Protein AF-A0A930ZJX7-F1 (afdb_monomer)

Foldseek 3Di:
DDDDDDDDDDDDDDDDDDPPPPPPPDPPPDPPDPPPPPLWAFADFQAKKKWKWFQVVHPAIDIDIDGDPPLDPDDNPDDAWGKDKDWDGKDWDDDDQKIKIKTKIFIAQAGPVQHFHQDKFFWKWWFFFWFDDPQTALFPALKGPWAWPVRHRCPQASLLVNLQRNQKFFDADWDQDPNAIAHPLVAQFKDFADLVSVPLCSYPPSPPVVSNRTDATDRMIGTKFFDDDDDFQTRMHHGDADRVDGGIMIMGMIMGGRDPDNRSPTRMMMGMIIITGDGAFETEDEVRNPVPVVSRVVSCRRNNHQWYWYDDPDIDTDGPVVVVVVVPDPDDDPPDDDDDDDDDDDDDDDDDDDDDDDDDDDDDDDDPDPVPPPPPPPFKAKDFQCAAQVRAHDLWFWFQWAAAQVRQKIKIKTHHPPCLPFEIFIWIAGNVVRHIDTQQAFPPRHRFRWHKDQWYAQNRRQKIKTKILGQGLDPPRPGSAIFIWIAGNNSRHIDTQCAALSRHHFDADHDDVQPPPLFDFRWEAANVRQKIKGKDLGQPNDPPRDLSAIFIWIAGSSNSHIDTQCAALVRHHFNFHKGAWEAANVRQKIKIWTQGLPRHVNGGTAIWIGRNVNSHIDHFAAAQVRHHDHPPDWNHKYAANVRQKIKIWDLHNRHPPPDPSAIWIKIGGPVVRDIDTQCAALVRHHFPFPHYKDQWYAANNRFKIKIWTQGQRNDPVGDPSAIFIWMAGNVNSHIDTFQAASVRHHFPWHKQDDPPHDRRHWYAHNQRQKIKIWTLGQPNYPPRGDPNNSRITIMMIGDPVRDD

Radius of gyration: 31.02 Å; Cα contacts (8 Å, |Δi|>4): 1991; chains: 1; bounding box: 101×71×81 Å

Solvent-accessible surface area (backbone atoms only — not comparable to full-atom values): 43860 Å² total; per-residue (Å²): 132,90,88,86,84,88,90,88,79,88,79,90,85,82,88,88,90,76,93,80,78,80,87,82,83,74,86,75,69,75,82,68,68,76,74,74,72,75,87,55,44,43,62,44,80,57,40,50,34,34,40,37,39,32,42,44,93,54,99,57,54,45,64,49,78,44,74,57,76,87,56,52,100,58,57,61,78,77,82,97,69,42,59,35,74,45,81,71,50,58,46,72,51,75,57,90,63,35,34,39,39,30,34,32,30,35,29,25,45,14,32,77,89,56,55,46,35,82,62,62,51,43,31,39,32,34,38,29,26,24,28,68,68,100,87,27,30,40,82,86,25,35,32,24,78,61,23,22,54,82,68,44,68,47,83,93,36,64,64,60,46,38,32,54,43,54,48,52,37,83,35,66,28,69,43,79,55,96,89,37,73,36,66,39,76,94,33,73,14,40,37,71,51,51,67,69,78,53,33,66,84,60,33,56,71,66,61,66,53,64,61,58,48,48,76,42,64,48,47,36,30,32,35,40,40,66,75,40,86,37,61,82,35,55,28,26,34,43,45,58,44,57,84,93,47,55,25,23,32,38,31,55,22,34,32,32,69,61,47,95,51,71,61,70,26,58,17,28,34,24,44,32,28,38,33,33,28,44,48,80,60,57,32,51,43,52,68,75,51,60,90,52,58,68,61,52,50,56,45,21,58,59,45,42,24,64,41,45,37,41,52,61,104,56,81,51,82,48,57,51,72,70,48,62,58,64,74,75,50,98,81,78,83,89,85,84,85,87,82,90,80,92,75,92,76,89,78,88,80,83,84,85,87,88,87,86,87,90,78,96,70,92,77,82,82,77,65,84,59,77,88,73,54,84,73,75,69,72,69,44,42,38,46,80,53,50,37,39,71,83,73,42,76,40,78,48,26,24,39,32,34,24,40,10,34,85,47,46,36,36,33,29,29,40,28,55,78,96,52,87,88,69,53,29,36,30,33,35,26,35,65,87,79,56,44,48,46,76,59,57,40,9,58,96,74,34,76,47,77,31,36,28,44,49,47,24,46,7,38,81,47,45,30,37,32,25,38,32,30,30,46,38,41,44,87,89,47,84,49,78,48,64,39,39,34,35,31,33,68,83,76,75,44,56,45,80,53,54,28,10,53,84,68,47,72,58,46,64,84,90,58,60,96,81,69,79,80,82,75,46,65,46,38,22,39,6,34,84,49,42,31,36,30,32,44,46,50,36,51,60,32,45,90,88,54,77,74,84,45,34,34,28,31,38,26,32,69,61,81,43,42,34,45,77,54,49,30,16,58,88,64,48,68,40,80,34,44,21,33,34,33,22,39,6,35,84,49,43,32,37,36,31,39,32,61,17,33,56,38,80,68,79,65,50,28,44,37,33,35,26,33,70,81,81,51,39,39,44,80,63,50,40,26,53,87,72,44,72,38,72,89,66,61,70,82,32,51,21,38,8,30,85,46,46,34,40,29,31,25,31,38,61,47,40,40,87,88,58,80,82,74,39,34,35,29,34,37,30,33,69,82,80,72,46,60,48,71,56,51,29,14,55,88,67,47,72,51,67,35,84,76,22,27,43,46,34,24,42,4,38,75,53,45,27,38,30,32,28,31,24,30,30,63,37,38,87,74,63,52,94,49,51,31,31,30,34,36,23,33,72,83,79,45,43,33,43,72,49,54,27,15,53,90,65,48,68,37,79,39,41,17,31,37,78,89,79,86,58,84,19,37,46,22,38,5,27,68,38,35,29,40,29,30,22,29,34,33,62,55,32,44,85,95,51,78,66,81,53,72,68,49,37,34,29,33,37,26,39,44,74,88,49,62,132

Mean predicted aligned error: 17.95 Å

Secondary structure (DSSP, 8-state):
----------------S-SSSSSSS--------S---------EEEEEEEEEEE-TTSSS-EEEEEE-TTSSS--S-SSS---EEEEEEEEEEEETTEEEEEEEEEEESB-TTSPBPSS-EESEEEEEEE--STTS--TTSSEEEEEETTS--STT-HHHHHHHHHH-EE---EEEETTEEEE-TT---EEE--TTTT-GGGSSSTTTTGGGT--EEEEEEEEPEE-SSS-TTTTEEPSSPPTT---EEEEEEEEEEPPSSGGGSEEEEEEEEEEEE-PPPEEEE-GGGTT-HHHHHHHHHHHT-SEEEE-SSS-EEEEHHHHHHHHTSS------------------------------------PPPGGGS--------EEE--B-TTSPBPSSEEEEEEE-TTS-EEEEEEE-TT-TTT-EEEEEEETTTTEEEESSPPGGGPPPSS-EEEEEE-TTS-EEEEEE--TTSSTT----S-EEEEEETTTTEEEE-SB-TTSPBP--S---TTS--------EE-TTS-EEEEEE--TTSSTT--S-S-EEEEEETTT--EEE-SB-TTSPBPSS-EEEEEE-TTS-EEEEEE--SSSSSSS--EEEEEETTTTEEEE--B-TTSPBPPSS----EEE-TTS-EEEEEESS--STT--S-SBEEEEEETTTTEEEE-SB-TTSPBP--SSBEEEEEE-TTS-EEEEEE--SSSSSSPP-SS-EEEEEETTT--EEE-SB-TTSPBPSS-BS--SSS-----EE-TTSSEEEEEE--S-SSTT---SSSS--EEEEEE-STT--

Nearest PDB structures (foldseek):
  5mvh-assembly1_A  TM=4.841E-01  e=1.252E-07  Bacteroides cellulosilyticus DSM 14838
  5mum-assembly1_A  TM=4.763E-01  e=3.061E-07  Bacteroides intestinalis DSM 17393
  5mul-assembly1_A  TM=5.268E-01  e=1.829E-06  Bacteroides thetaiotaomicron VPI-5482
  5muk-assembly1_A  TM=5.251E-01  e=2.785E-06  Bacteroides thetaiotaomicron VPI-5482
  4irt-assembly1_A  TM=5.005E-01  e=1.266E-06  Bacteroides ovatus ATCC 8483

Structure (mmCIF, N/CA/C/O backbone):
data_AF-A0A930ZJX7-F1
#
_entry.id   AF-A0A930ZJX7-F1
#
loop_
_atom_site.group_PDB
_atom_site.id
_atom_site.type_symbol
_atom_site.label_atom_id
_atom_site.label_alt_id
_atom_site.label_comp_id
_atom_site.label_asym_id
_atom_site.label_entity_id
_atom_site.label_seq_id
_atom_site.pdbx_PDB_ins_code
_atom_site.Cartn_x
_atom_site.Cartn_y
_atom_site.Cartn_z
_atom_site.occupancy
_atom_site.B_iso_or_equiv
_atom_site.auth_seq_id
_atom_site.auth_comp_id
_atom_site.auth_asym_id
_atom_site.auth_atom_id
_atom_site.pdbx_PDB_model_num
ATOM 1 N N . MET A 1 1 ? -70.772 1.389 -31.310 1.00 31.92 1 MET A N 1
ATOM 2 C CA . MET A 1 1 ? -72.183 1.106 -30.976 1.00 31.92 1 MET A CA 1
ATOM 3 C C . MET A 1 1 ? -72.234 0.630 -29.531 1.00 31.92 1 MET A C 1
ATOM 5 O O . MET A 1 1 ? -71.537 -0.331 -29.265 1.00 31.92 1 MET A O 1
ATOM 9 N N . LEU A 1 2 ? -73.003 1.351 -28.689 1.00 31.86 2 LEU A N 1
ATOM 10 C CA . LEU A 1 2 ? -73.673 0.995 -27.407 1.00 31.86 2 LEU A CA 1
ATOM 11 C C . LEU A 1 2 ? -72.841 0.280 -26.305 1.00 31.86 2 LEU A C 1
ATOM 13 O O . LEU A 1 2 ? -72.148 -0.672 -26.605 1.00 31.86 2 LEU A O 1
ATOM 17 N N . THR A 1 3 ? -72.871 0.560 -24.994 1.00 36.31 3 THR A N 1
ATOM 18 C CA . THR A 1 3 ? -73.570 1.475 -24.058 1.00 36.31 3 THR A CA 1
ATOM 19 C C . THR A 1 3 ? -72.949 1.266 -22.658 1.00 36.31 3 THR A C 1
ATOM 21 O O . THR A 1 3 ? -72.510 0.155 -22.398 1.00 36.31 3 THR A O 1
ATOM 24 N N . THR A 1 4 ? -73.032 2.293 -21.789 1.00 32.00 4 THR A N 1
ATOM 25 C CA . THR A 1 4 ? -73.080 2.338 -20.290 1.00 32.00 4 THR A CA 1
ATOM 26 C C . THR A 1 4 ? -72.067 3.282 -19.604 1.00 32.00 4 THR A C 1
ATOM 28 O O . THR A 1 4 ? -70.972 2.891 -19.225 1.00 32.00 4 THR A O 1
ATOM 31 N N . ALA A 1 5 ? -72.520 4.542 -19.515 1.00 35.59 5 ALA A N 1
ATOM 32 C CA . ALA A 1 5 ? -72.395 5.659 -18.549 1.00 35.59 5 ALA A CA 1
ATOM 33 C C . ALA A 1 5 ? -71.667 5.509 -17.176 1.00 35.59 5 ALA A C 1
ATOM 35 O O . ALA A 1 5 ? -71.498 4.391 -16.702 1.00 35.59 5 ALA A O 1
ATOM 36 N N . PRO A 1 6 ? -71.530 6.607 -16.382 1.00 50.66 6 PRO A N 1
ATOM 37 C CA . PRO A 1 6 ? -70.942 7.947 -16.636 1.00 50.66 6 PRO A CA 1
ATOM 38 C C . PRO A 1 6 ? -69.882 8.285 -15.529 1.00 50.66 6 PRO A C 1
ATOM 40 O O . PRO A 1 6 ? -69.688 7.495 -14.620 1.00 50.66 6 PRO A O 1
ATOM 43 N N . TRP A 1 7 ? -69.027 9.317 -15.543 1.00 22.66 7 TRP A N 1
ATOM 44 C CA . TRP A 1 7 ? -69.268 10.753 -15.332 1.00 22.66 7 TRP A CA 1
ATOM 45 C C . TRP A 1 7 ? -67.996 11.538 -15.737 1.00 22.66 7 TRP A C 1
ATOM 47 O O . TRP A 1 7 ? -66.903 11.278 -15.237 1.00 22.66 7 TRP A O 1
ATOM 57 N N . LYS A 1 8 ? -68.151 12.535 -16.615 1.00 24.89 8 LYS A N 1
ATOM 58 C CA . LYS A 1 8 ? -67.219 13.651 -16.859 1.00 24.89 8 LYS A CA 1
ATOM 59 C C . LYS A 1 8 ? -68.068 14.914 -16.984 1.00 24.89 8 LYS A C 1
ATOM 61 O O . LYS A 1 8 ? -68.877 14.977 -17.903 1.00 24.89 8 LYS A O 1
ATOM 66 N N . GLN A 1 9 ? -67.850 15.908 -16.129 1.00 25.83 9 GLN A N 1
ATOM 67 C CA . GLN A 1 9 ? -68.189 17.323 -16.351 1.00 25.83 9 GLN A CA 1
ATOM 68 C C . GLN A 1 9 ? -67.093 18.133 -15.628 1.00 25.83 9 GLN A C 1
ATOM 70 O O . GLN A 1 9 ? -66.814 17.854 -14.469 1.00 25.83 9 GLN A O 1
ATOM 75 N N . ALA A 1 10 ? -66.222 18.841 -16.366 1.00 26.42 10 ALA A N 1
ATOM 76 C CA . ALA A 1 10 ? -66.348 20.271 -16.718 1.00 26.42 10 ALA A CA 1
ATOM 77 C C . ALA A 1 10 ? -66.198 21.169 -15.467 1.00 26.42 10 ALA A C 1
ATOM 79 O O . ALA A 1 10 ? -66.816 20.895 -14.455 1.00 26.42 10 ALA A O 1
ATOM 80 N N . LEU A 1 11 ? -65.417 22.247 -15.410 1.00 23.69 11 LEU A N 1
ATOM 81 C CA . LEU A 1 11 ? -64.933 23.181 -16.419 1.00 23.69 11 LEU A CA 1
ATOM 82 C C . LEU A 1 11 ? -63.800 24.008 -15.761 1.00 23.69 11 LEU A C 1
ATOM 84 O O . LEU A 1 11 ? -63.851 24.274 -14.562 1.00 23.69 11 LEU A O 1
ATOM 88 N N . TRP A 1 12 ? -62.809 24.452 -16.534 1.00 22.84 12 TRP A N 1
ATOM 89 C CA . TRP A 1 12 ? -61.967 25.597 -16.166 1.00 22.84 12 TRP A CA 1
ATOM 90 C C . TRP A 1 12 ? -62.790 26.890 -16.274 1.00 22.84 12 TRP A C 1
ATOM 92 O O . TRP A 1 12 ? -63.575 26.989 -17.216 1.00 22.84 12 TRP A O 1
ATOM 102 N N . VAL A 1 13 ? -62.558 27.863 -15.373 1.00 26.14 13 VAL A N 1
ATOM 103 C CA . VAL A 1 13 ? -62.321 29.310 -15.640 1.00 26.14 13 VAL A CA 1
ATOM 104 C C . VAL A 1 13 ? -62.571 30.174 -14.370 1.00 26.14 13 VAL A C 1
ATOM 106 O O . VAL A 1 13 ? -63.628 30.101 -13.755 1.00 26.14 13 VAL A O 1
ATOM 109 N N . VAL A 1 14 ? -61.569 31.018 -14.050 1.00 23.48 14 VAL A N 1
ATOM 110 C CA . VAL A 1 14 ? -61.490 32.155 -13.083 1.00 23.48 14 VAL A CA 1
ATOM 111 C C . VAL A 1 14 ? -61.067 31.873 -11.616 1.00 23.48 14 VAL A C 1
ATOM 113 O O . VAL A 1 14 ? -61.880 31.584 -10.746 1.00 23.48 14 VAL A O 1
ATOM 116 N N . GLN A 1 15 ? -59.769 32.088 -11.328 1.00 27.70 15 GLN A N 1
ATOM 117 C CA . GLN A 1 15 ? -59.254 32.634 -10.045 1.00 27.70 15 GLN A CA 1
ATOM 118 C C . GLN A 1 15 ? -59.903 34.009 -9.766 1.00 27.70 15 GLN A C 1
ATOM 120 O O . GLN A 1 15 ? -60.125 34.683 -10.768 1.00 27.70 15 GLN A O 1
ATOM 125 N N . PRO A 1 16 ? -60.092 34.543 -8.531 1.00 37.97 16 PRO A N 1
ATOM 126 C CA . PRO A 1 16 ? -59.283 34.313 -7.318 1.00 37.97 16 PRO A CA 1
ATOM 127 C C . PRO A 1 16 ? -60.074 34.399 -5.981 1.00 37.97 16 PRO A C 1
ATOM 129 O O . PRO A 1 16 ? -60.704 35.411 -5.724 1.00 37.97 16 PRO A O 1
ATOM 132 N N . LEU A 1 17 ? -60.010 33.408 -5.082 1.00 28.95 17 LEU A N 1
ATOM 133 C CA . LEU A 1 17 ? -60.308 33.559 -3.632 1.00 28.95 17 LEU A CA 1
ATOM 134 C C . LEU A 1 17 ? -60.233 32.185 -2.952 1.00 28.95 17 LEU A C 1
ATOM 136 O O . LEU A 1 17 ? -61.255 31.574 -2.683 1.00 28.95 17 LEU A O 1
ATOM 140 N N . LEU A 1 18 ? -59.021 31.667 -2.723 1.00 26.39 18 LEU A N 1
ATOM 141 C CA . LEU A 1 18 ? -58.741 30.646 -1.689 1.00 26.39 18 LEU A CA 1
ATOM 142 C C . LEU A 1 18 ? -57.230 30.389 -1.523 1.00 26.39 18 LEU A C 1
ATOM 144 O O . LEU A 1 18 ? -56.795 29.287 -1.213 1.00 26.39 18 LEU A O 1
ATOM 148 N N . LEU A 1 19 ? -56.417 31.443 -1.672 1.00 28.16 19 LEU A N 1
ATOM 149 C CA . LEU A 1 19 ? -54.983 31.445 -1.345 1.00 28.16 19 LEU A CA 1
ATOM 150 C C . LEU A 1 19 ? -54.725 31.869 0.122 1.00 28.16 19 LEU A C 1
ATOM 152 O O . LEU A 1 19 ? -53.688 32.445 0.425 1.00 28.16 19 LEU A O 1
ATOM 156 N N . ALA A 1 20 ? -55.671 31.633 1.043 1.00 28.58 20 ALA A N 1
ATOM 157 C CA . ALA A 1 20 ? -55.547 32.091 2.437 1.00 28.58 20 ALA A CA 1
ATOM 158 C C . ALA A 1 20 ? -56.152 31.163 3.518 1.00 28.58 20 ALA A C 1
ATOM 160 O O . ALA A 1 20 ? -56.263 31.585 4.663 1.00 28.58 20 ALA A O 1
ATOM 161 N N . ALA A 1 21 ? -56.526 29.910 3.212 1.00 28.48 21 ALA A N 1
ATOM 162 C CA . ALA A 1 21 ? -57.157 29.020 4.209 1.00 28.48 21 ALA A CA 1
ATOM 163 C C . ALA A 1 21 ? -56.631 27.569 4.259 1.00 28.48 21 ALA A C 1
ATOM 165 O O . ALA A 1 21 ? -57.257 26.714 4.873 1.00 28.48 21 ALA A O 1
ATOM 166 N N . LEU A 1 22 ? -55.462 27.285 3.675 1.00 27.44 22 LEU A N 1
ATOM 167 C CA . LEU A 1 22 ? -54.740 26.011 3.877 1.00 27.44 22 LEU A CA 1
ATOM 168 C C . LEU A 1 22 ? -53.306 26.215 4.401 1.00 27.44 22 LEU A C 1
ATOM 170 O O . LEU A 1 22 ? -52.492 25.299 4.394 1.00 27.44 22 LEU A O 1
ATOM 174 N N . LEU A 1 23 ? -53.019 27.414 4.920 1.00 31.22 23 LEU A N 1
ATOM 175 C CA . LEU A 1 23 ? -51.749 27.792 5.555 1.00 31.22 23 LEU A CA 1
ATOM 176 C C . LEU A 1 23 ? -51.751 27.630 7.089 1.00 31.22 23 LEU A C 1
ATOM 178 O O . LEU A 1 23 ? -50.871 28.151 7.764 1.00 31.22 23 LEU A O 1
ATOM 182 N N . THR A 1 24 ? -52.706 26.896 7.666 1.00 32.09 24 THR A N 1
ATOM 183 C CA . THR A 1 24 ? -52.845 26.773 9.130 1.00 32.09 24 THR A CA 1
ATOM 184 C C . THR A 1 24 ? -53.318 25.390 9.590 1.00 32.09 24 THR A C 1
ATOM 186 O O . THR A 1 24 ? -54.215 25.293 10.415 1.00 32.09 24 THR A O 1
ATOM 189 N N . ALA A 1 25 ? -52.723 24.298 9.095 1.00 29.59 25 ALA A N 1
ATOM 190 C CA . ALA A 1 25 ? -52.820 22.984 9.756 1.00 29.59 25 ALA A CA 1
ATOM 191 C C . ALA A 1 25 ? -51.796 21.969 9.220 1.00 29.59 25 ALA A C 1
ATOM 193 O O . ALA A 1 25 ? -52.148 20.876 8.798 1.00 29.59 25 ALA A O 1
ATOM 194 N N . CYS A 1 26 ? -50.513 22.313 9.232 1.00 23.45 26 CYS A N 1
ATOM 195 C CA . CYS A 1 26 ? -49.461 21.303 9.304 1.00 23.45 26 CYS A CA 1
ATOM 196 C C . CYS A 1 26 ? -48.233 21.989 9.886 1.00 23.45 26 CYS A C 1
ATOM 198 O O . CYS A 1 26 ? -47.370 22.487 9.169 1.00 23.45 26 CYS A O 1
ATOM 200 N N . GLY A 1 27 ? -48.202 22.085 11.217 1.00 26.58 27 GLY A N 1
ATOM 201 C CA . GLY A 1 27 ? -46.963 22.361 11.922 1.00 26.58 27 GLY A CA 1
ATOM 202 C C . GLY A 1 27 ? -45.998 21.242 11.567 1.00 26.58 27 GLY A C 1
ATOM 203 O O . GLY A 1 27 ? -46.115 20.130 12.080 1.00 26.58 27 GLY A O 1
ATOM 204 N N . SER A 1 28 ? -45.089 21.525 10.641 1.00 27.91 28 SER A N 1
ATOM 205 C CA . SER A 1 28 ? -43.911 20.720 10.393 1.00 27.91 28 SER A CA 1
ATOM 206 C C . SER A 1 28 ? -43.125 20.678 11.697 1.00 27.91 28 SER A C 1
ATOM 208 O O . SER A 1 28 ? -42.317 21.561 11.985 1.00 27.91 28 SER A O 1
ATOM 210 N N . LYS A 1 29 ? -43.356 19.641 12.508 1.00 26.45 29 LYS A N 1
ATOM 211 C CA . LYS A 1 29 ? -42.251 19.117 13.299 1.00 26.45 29 LYS A CA 1
ATOM 212 C C . LYS A 1 29 ? -41.158 18.819 12.272 1.00 26.45 29 LYS A C 1
ATOM 214 O O . LYS A 1 29 ? -41.465 18.125 11.297 1.00 26.45 29 LYS A O 1
ATOM 219 N N . PRO A 1 30 ? -39.945 19.374 12.416 1.00 26.62 30 PRO A N 1
ATOM 220 C CA . PRO A 1 30 ? -38.847 18.961 11.565 1.00 26.62 30 PRO A CA 1
ATOM 221 C C . PRO A 1 30 ? -38.800 17.436 11.612 1.00 26.62 30 PRO A C 1
ATOM 223 O O . PRO A 1 30 ? -38.909 16.849 12.693 1.00 26.62 30 PRO A O 1
ATOM 226 N N . LEU A 1 31 ? -38.712 16.808 10.439 1.00 24.69 31 LEU A N 1
ATOM 227 C CA . LEU A 1 31 ? -38.255 15.432 10.359 1.00 24.69 31 LEU A CA 1
ATOM 228 C C . LEU A 1 31 ? -36.894 15.448 11.041 1.00 24.69 31 LEU A C 1
ATOM 230 O O . LEU A 1 31 ? -35.920 15.977 10.506 1.00 24.69 31 LEU A O 1
ATOM 234 N N . THR A 1 32 ? -36.872 14.977 12.284 1.00 26.02 32 THR A N 1
ATOM 235 C CA . THR A 1 32 ? -35.642 14.649 12.979 1.00 26.02 32 THR A CA 1
ATOM 236 C C . THR A 1 32 ? -34.847 13.793 12.016 1.00 26.02 32 THR A C 1
ATOM 238 O O . THR A 1 32 ? -35.412 12.874 11.411 1.00 26.02 32 THR A O 1
ATOM 241 N N . ALA A 1 33 ? -33.566 14.126 11.862 1.00 25.20 33 ALA A N 1
ATOM 242 C CA . ALA A 1 33 ? -32.594 13.250 11.235 1.00 25.20 33 ALA A CA 1
ATOM 243 C C . ALA A 1 33 ? -32.889 11.789 11.634 1.00 25.20 33 ALA A C 1
ATOM 245 O O . ALA A 1 33 ? -33.362 11.575 12.764 1.00 25.20 33 ALA A O 1
ATOM 246 N N . PRO A 1 34 ? -32.632 10.793 10.757 1.00 27.34 34 PRO A N 1
ATOM 247 C CA . PRO A 1 34 ? -32.615 9.403 11.216 1.00 27.34 34 PRO A CA 1
ATOM 248 C C . PRO A 1 34 ? -31.827 9.406 12.521 1.00 27.34 34 PRO A C 1
ATOM 250 O O . PRO A 1 34 ? -30.810 10.109 12.555 1.00 27.34 34 PRO A O 1
ATOM 253 N N . PRO A 1 35 ? -32.342 8.803 13.611 1.00 25.89 35 PRO A N 1
ATOM 254 C CA . PRO A 1 35 ? -31.725 8.973 14.909 1.00 25.89 35 PRO A CA 1
ATOM 255 C C . PRO A 1 35 ? -30.242 8.704 14.709 1.00 25.89 35 PRO A C 1
ATOM 257 O O . PRO A 1 35 ? -29.870 7.617 14.265 1.00 25.89 35 PRO A O 1
ATOM 260 N N . ASN A 1 36 ? -29.406 9.719 14.959 1.00 31.34 36 ASN A N 1
ATOM 261 C CA . ASN A 1 36 ? -28.044 9.451 15.367 1.00 31.34 36 ASN A CA 1
ATOM 262 C C . ASN A 1 36 ? -28.255 8.437 16.477 1.00 31.34 36 ASN A C 1
ATOM 264 O O . ASN A 1 36 ? -28.793 8.813 17.521 1.00 31.34 36 ASN A O 1
ATOM 268 N N . HIS A 1 37 ? -27.994 7.152 16.219 1.00 32.94 37 HIS A N 1
ATOM 269 C CA . HIS A 1 37 ? -27.941 6.201 17.307 1.00 32.94 37 HIS A CA 1
ATOM 270 C C . HIS A 1 37 ? -26.925 6.835 18.247 1.00 32.94 37 HIS A C 1
ATOM 272 O O . HIS A 1 37 ? -25.795 7.074 17.806 1.00 32.94 37 HIS A O 1
ATOM 278 N N . PRO A 1 38 ? -27.330 7.263 19.456 1.00 31.66 38 PRO A N 1
ATOM 279 C CA . PRO A 1 38 ? -26.363 7.811 20.374 1.00 31.66 38 PRO A CA 1
ATOM 280 C C . PRO A 1 38 ? -25.311 6.720 20.514 1.00 31.66 38 PRO A C 1
ATOM 282 O O . PRO A 1 38 ? -25.647 5.582 20.847 1.00 31.66 38 PRO A O 1
ATOM 285 N N . VAL A 1 39 ? -24.069 7.045 20.154 1.00 40.94 39 VAL A N 1
ATOM 286 C CA . VAL A 1 39 ? -22.911 6.225 20.485 1.00 40.94 39 VAL A CA 1
ATOM 287 C C . VAL A 1 39 ? -22.911 6.204 22.006 1.00 40.94 39 VAL A C 1
ATOM 289 O O . VAL A 1 39 ? -22.472 7.149 22.653 1.00 40.94 39 VAL A O 1
ATOM 292 N N . GLN A 1 40 ? -23.575 5.207 22.578 1.00 43.22 40 GLN A N 1
ATOM 293 C CA . GLN A 1 40 ? -23.466 4.861 23.979 1.00 43.22 40 GLN A CA 1
ATOM 294 C C . GLN A 1 40 ? -22.292 3.886 24.012 1.00 43.22 40 GLN A C 1
ATOM 296 O O . GLN A 1 40 ? -22.446 2.748 23.560 1.00 43.22 40 GLN A O 1
ATOM 301 N N . PRO A 1 41 ? -21.093 4.346 24.399 1.00 50.53 41 PRO A N 1
ATOM 302 C CA . PRO A 1 41 ? -19.970 3.448 24.581 1.00 50.53 41 PRO A CA 1
ATOM 303 C C . PRO A 1 41 ? -20.247 2.492 25.748 1.00 50.53 41 PRO A C 1
ATOM 305 O O . PRO A 1 41 ? -21.099 2.781 26.595 1.00 50.53 41 PRO A O 1
ATOM 308 N N . PRO A 1 42 ? -19.488 1.393 25.853 1.00 50.88 42 PRO A N 1
ATOM 309 C CA . PRO A 1 42 ? -19.457 0.588 27.061 1.00 50.88 42 PRO A CA 1
ATOM 310 C C . PRO A 1 42 ? -19.152 1.449 28.285 1.00 50.88 42 PRO A C 1
ATOM 312 O O . PRO A 1 42 ? -18.197 2.229 28.290 1.00 50.88 42 PRO A O 1
ATOM 315 N N . SER A 1 43 ? -19.976 1.316 29.318 1.00 53.78 43 SER A N 1
ATOM 316 C CA . SER A 1 43 ? -19.981 2.188 30.490 1.00 53.78 43 SER A CA 1
ATOM 317 C C . SER A 1 43 ? -19.127 1.679 31.655 1.00 53.78 43 SER A C 1
ATOM 319 O O . SER A 1 43 ? -19.000 2.391 32.648 1.00 53.78 43 SER A O 1
ATOM 321 N N . HIS A 1 44 ? -18.546 0.471 31.581 1.00 64.75 44 HIS A N 1
ATOM 322 C CA . HIS A 1 44 ? -17.682 -0.050 32.653 1.00 64.75 44 HIS A CA 1
ATOM 323 C C . HIS A 1 44 ? -16.847 -1.272 32.228 1.00 64.75 44 HIS A C 1
ATOM 325 O O . HIS A 1 44 ? -17.408 -2.216 31.666 1.00 64.75 44 HIS A O 1
ATOM 331 N N . THR A 1 45 ? -15.547 -1.299 32.556 1.00 68.75 45 THR A N 1
ATOM 332 C CA . THR A 1 45 ? -14.684 -2.493 32.454 1.00 68.75 45 THR A CA 1
ATOM 333 C C . THR A 1 45 ? -14.899 -3.420 33.638 1.00 68.75 45 THR A C 1
ATOM 335 O O . THR A 1 45 ? -14.973 -2.975 34.776 1.00 68.75 45 THR A O 1
ATOM 338 N N . LEU A 1 46 ? -14.979 -4.722 33.394 1.00 71.88 46 LEU A N 1
ATOM 339 C CA . LEU A 1 46 ? -14.982 -5.737 34.452 1.00 71.88 46 LEU A CA 1
ATOM 340 C C . LEU A 1 46 ? -13.598 -6.372 34.651 1.00 71.88 46 LEU A C 1
ATOM 342 O O . LEU A 1 46 ? -13.365 -6.998 35.680 1.00 71.88 46 LEU A O 1
ATOM 346 N N . GLY A 1 47 ? -12.696 -6.205 33.678 1.00 75.25 47 GLY A N 1
ATOM 347 C CA . GLY A 1 47 ? -11.294 -6.618 33.759 1.00 75.25 47 GLY A CA 1
ATOM 348 C C . GLY A 1 47 ? -10.810 -7.395 32.534 1.00 75.25 47 GLY A C 1
ATOM 349 O O . GLY A 1 47 ? -11.592 -7.800 31.663 1.00 75.25 47 GLY A O 1
ATOM 350 N N . LEU A 1 48 ? -9.493 -7.596 32.474 1.00 81.06 48 LEU A N 1
ATOM 351 C CA . LEU A 1 48 ? -8.817 -8.372 31.436 1.00 81.06 48 LEU A CA 1
ATOM 352 C C . LEU A 1 48 ? -8.965 -9.888 31.663 1.00 81.06 48 LEU A C 1
ATOM 354 O O . LEU A 1 48 ? -8.708 -10.411 32.752 1.00 81.06 48 LEU A O 1
ATOM 358 N N . MET A 1 49 ? -9.329 -10.611 30.604 1.00 84.19 49 MET A N 1
ATOM 359 C CA . MET A 1 49 ? -9.501 -12.060 30.617 1.00 84.19 49 MET A CA 1
ATOM 360 C C . MET A 1 49 ? -8.734 -12.750 29.495 1.00 84.19 49 MET A C 1
ATOM 362 O O . MET A 1 49 ? -8.543 -12.223 28.399 1.00 84.19 49 MET A O 1
ATOM 366 N N . GLU A 1 50 ? -8.323 -13.976 29.788 1.00 90.00 50 GLU A N 1
ATOM 367 C CA . GLU A 1 50 ? -7.625 -14.859 28.869 1.00 90.00 50 GLU A CA 1
ATOM 368 C C . GLU A 1 50 ? -8.478 -16.100 28.605 1.00 90.00 50 GLU A C 1
ATOM 370 O O . GLU A 1 50 ? -8.843 -16.809 29.543 1.00 90.00 50 GLU A O 1
ATOM 375 N N . ILE A 1 51 ? -8.786 -16.369 27.332 1.00 94.00 51 ILE A N 1
ATOM 376 C CA . ILE A 1 51 ? -9.438 -17.605 26.892 1.00 94.00 51 ILE A CA 1
ATOM 377 C C . ILE A 1 51 ? -8.368 -18.510 26.299 1.00 94.00 51 ILE A C 1
ATOM 379 O O . ILE A 1 51 ? -7.949 -18.323 25.157 1.00 94.00 51 ILE A O 1
ATOM 383 N N . HIS A 1 52 ? -7.926 -19.489 27.075 1.00 95.19 52 HIS A N 1
ATOM 384 C CA . HIS A 1 52 ? -6.912 -20.446 26.672 1.00 95.19 52 HIS A CA 1
ATOM 385 C C . HIS A 1 52 ? -7.545 -21.648 25.969 1.00 95.19 52 HIS A C 1
ATOM 387 O O . HIS A 1 52 ? -8.251 -22.435 26.600 1.00 95.19 52 HIS A O 1
ATOM 393 N N . PHE A 1 53 ? -7.270 -21.808 24.675 1.00 95.44 53 PHE A N 1
ATOM 394 C CA . PHE A 1 53 ? -7.593 -22.999 23.893 1.00 95.44 53 PHE A CA 1
ATOM 395 C C . PHE A 1 53 ? -6.400 -23.955 23.903 1.00 95.44 53 PHE A C 1
ATOM 397 O O . PHE A 1 53 ? -5.274 -23.545 23.627 1.00 95.44 53 PHE A O 1
ATOM 404 N N . SER A 1 54 ? -6.640 -25.241 24.156 1.00 94.75 54 SER A N 1
ATOM 405 C CA . SER A 1 54 ? -5.613 -26.288 24.099 1.00 94.75 54 SER A CA 1
ATOM 406 C C . SER A 1 54 ? -6.166 -27.608 23.564 1.00 94.75 54 SER A C 1
ATOM 408 O O . SER A 1 54 ? -7.379 -27.815 23.488 1.00 94.75 54 SER A O 1
ATOM 410 N N . GLY A 1 55 ? -5.273 -28.508 23.145 1.00 91.44 55 GLY A N 1
ATOM 411 C CA . GLY A 1 55 ? -5.677 -29.763 22.507 1.00 91.44 55 GLY A CA 1
ATOM 412 C C . GLY A 1 55 ? -6.201 -29.569 21.082 1.00 91.44 55 GLY A C 1
ATOM 413 O O . GLY A 1 55 ? -6.946 -30.415 20.580 1.00 91.44 55 GLY A O 1
ATOM 414 N N . ILE A 1 56 ? -5.840 -28.469 20.415 1.00 90.25 56 ILE A N 1
ATOM 415 C CA . ILE A 1 56 ? -6.238 -28.187 19.034 1.00 90.25 56 ILE A CA 1
ATOM 416 C C . ILE A 1 56 ? -5.635 -29.261 18.121 1.00 90.25 56 ILE A C 1
ATOM 418 O O . ILE A 1 56 ? -4.438 -29.534 18.149 1.00 90.25 56 ILE A O 1
ATOM 422 N N . GLY A 1 57 ? -6.489 -29.907 17.325 1.00 76.81 57 GLY A N 1
ATOM 423 C CA . GLY A 1 57 ? -6.088 -31.028 16.469 1.00 76.81 57 GLY A CA 1
ATOM 424 C C . GLY A 1 57 ? -6.016 -32.389 17.175 1.00 76.81 57 GLY A C 1
ATOM 425 O O . GLY A 1 57 ? -5.754 -33.384 16.506 1.00 76.81 57 GLY A O 1
ATOM 426 N N . SER A 1 58 ? -6.278 -32.457 18.485 1.00 78.25 58 SER A N 1
ATOM 427 C CA . SER A 1 58 ? -6.462 -33.717 19.219 1.00 78.25 58 SER A CA 1
ATOM 428 C C . SER A 1 58 ? -7.929 -34.189 19.185 1.00 78.25 58 SER A C 1
ATOM 430 O O . SER A 1 58 ? -8.782 -33.535 18.584 1.00 78.25 58 SER A O 1
ATOM 432 N N . GLN A 1 59 ? -8.238 -35.321 19.833 1.00 70.25 59 GLN A N 1
ATOM 433 C CA . GLN A 1 59 ? -9.616 -35.833 19.926 1.00 70.25 59 GLN A CA 1
ATOM 434 C C . GLN A 1 59 ? -10.549 -34.928 20.752 1.00 70.25 59 GLN A C 1
ATOM 436 O O . GLN A 1 59 ? -11.759 -34.979 20.545 1.00 70.25 59 GLN A O 1
ATOM 441 N N . SER A 1 60 ? -10.005 -34.085 21.641 1.00 80.81 60 SER A N 1
ATOM 442 C CA . SER A 1 60 ? -10.792 -33.229 22.536 1.00 80.81 60 SER A CA 1
ATOM 443 C C . SER A 1 60 ? -10.182 -31.832 22.648 1.00 80.81 60 SER A C 1
ATOM 445 O O . SER A 1 60 ? -9.083 -31.668 23.174 1.00 80.81 60 SER A O 1
ATOM 447 N N . LEU A 1 61 ? -10.916 -30.811 22.194 1.00 91.62 61 LEU A N 1
ATOM 448 C CA . LEU A 1 61 ? -10.565 -29.407 22.425 1.00 91.62 61 LEU A CA 1
ATOM 449 C C . LEU A 1 61 ? -10.919 -29.021 23.866 1.00 91.62 61 LEU A C 1
ATOM 451 O O . LEU A 1 61 ? -12.075 -29.149 24.268 1.00 91.62 61 LEU A O 1
ATOM 455 N N . SER A 1 62 ? -9.959 -28.486 24.613 1.00 92.44 62 SER A N 1
ATOM 456 C CA . SER A 1 62 ? -10.195 -27.880 25.925 1.00 92.44 62 SER A CA 1
ATOM 457 C C . SER A 1 62 ? -10.145 -26.361 25.819 1.00 92.44 62 SER A C 1
ATOM 459 O O . SER A 1 62 ? -9.363 -25.807 25.042 1.00 92.44 62 SER A O 1
ATOM 461 N N . ALA A 1 63 ? -10.978 -25.686 26.606 1.00 93.88 63 ALA A N 1
ATOM 462 C CA . ALA A 1 63 ? -10.950 -24.241 26.733 1.00 93.88 63 ALA A CA 1
ATOM 463 C C . ALA A 1 63 ? -11.150 -23.831 28.189 1.00 93.88 63 ALA A C 1
ATOM 465 O O . ALA A 1 63 ? -12.030 -24.348 28.879 1.00 93.88 63 ALA A O 1
ATOM 466 N N . GLN A 1 64 ? -10.335 -22.890 28.646 1.00 91.31 64 GLN A N 1
ATOM 467 C CA . GLN A 1 64 ? -10.427 -22.304 29.977 1.00 91.31 64 GLN A CA 1
ATOM 468 C C . GLN A 1 64 ? -10.484 -20.792 29.846 1.00 91.31 64 GLN A C 1
ATOM 470 O O . GLN A 1 64 ? -9.830 -20.227 28.974 1.00 91.31 64 GLN A O 1
ATOM 475 N N . ILE A 1 65 ? -11.262 -20.148 30.709 1.00 87.81 65 ILE A N 1
ATOM 476 C CA . ILE A 1 65 ? -11.254 -18.697 30.838 1.00 87.81 65 ILE A CA 1
ATOM 477 C C . ILE A 1 65 ? -10.707 -18.334 32.209 1.00 87.81 65 ILE A C 1
ATOM 479 O O . ILE A 1 65 ? -11.160 -18.862 33.225 1.00 87.81 65 ILE A O 1
ATOM 483 N N . THR A 1 66 ? -9.702 -17.469 32.230 1.00 84.62 66 THR A N 1
ATOM 484 C CA . THR A 1 66 ? -9.027 -17.060 33.459 1.00 84.62 66 THR A CA 1
ATOM 485 C C . THR A 1 66 ? -8.880 -15.545 33.507 1.00 84.62 66 THR A C 1
ATOM 487 O O . THR A 1 66 ? -8.437 -14.950 32.521 1.00 84.62 66 THR A O 1
ATOM 490 N N . PRO A 1 67 ? -9.188 -14.911 34.648 1.00 78.12 67 PRO A N 1
ATOM 491 C CA . PRO A 1 67 ? -8.800 -13.530 34.896 1.00 78.12 67 PRO A CA 1
ATOM 492 C C . PRO A 1 67 ? -7.276 -13.418 34.904 1.00 78.12 67 PRO A C 1
ATOM 494 O O . PRO A 1 67 ? -6.586 -14.278 35.463 1.00 78.12 67 PRO A O 1
ATOM 497 N N . VAL A 1 68 ? -6.739 -12.360 34.306 1.00 73.56 68 VAL A N 1
ATOM 498 C CA . VAL A 1 68 ? -5.289 -12.161 34.246 1.00 73.56 68 VAL A CA 1
ATOM 499 C C . VAL A 1 68 ? -4.832 -11.398 35.485 1.00 73.56 68 VAL A C 1
ATOM 501 O O . VAL A 1 68 ? -4.800 -10.171 35.520 1.00 73.56 68 VAL A O 1
ATOM 504 N N . ASN A 1 69 ? -4.469 -12.145 36.528 1.00 57.44 69 ASN A N 1
ATOM 505 C CA . ASN A 1 69 ? -3.878 -11.572 37.735 1.00 57.44 69 ASN A CA 1
ATOM 506 C C . ASN A 1 69 ? -2.457 -11.053 37.436 1.00 57.44 69 ASN A C 1
ATOM 508 O O . ASN A 1 69 ? -1.705 -11.699 36.705 1.00 57.44 69 ASN A O 1
ATOM 512 N N . ASN A 1 70 ? -2.068 -9.941 38.073 1.00 51.62 70 ASN A N 1
ATOM 513 C CA . ASN A 1 70 ? -0.747 -9.278 38.005 1.00 51.62 70 ASN A CA 1
ATOM 514 C C . ASN A 1 70 ? -0.532 -8.218 36.909 1.00 51.62 70 ASN A C 1
ATOM 516 O O . ASN A 1 70 ? 0.592 -7.734 36.786 1.00 51.62 70 ASN A O 1
ATOM 520 N N . LEU A 1 71 ? -1.568 -7.804 36.168 1.00 51.81 71 LEU A N 1
ATOM 521 C CA . LEU A 1 71 ? -1.483 -6.618 35.298 1.00 51.81 71 LEU A CA 1
ATOM 522 C C . LEU A 1 71 ? -2.242 -5.386 35.820 1.00 51.81 71 LEU A C 1
ATOM 524 O O . LEU A 1 71 ? -2.044 -4.331 35.246 1.00 51.81 71 LEU A O 1
ATOM 528 N N . HIS A 1 72 ? -2.992 -5.500 36.929 1.00 48.12 72 HIS A N 1
ATOM 529 C CA . HIS A 1 72 ? -3.065 -4.592 38.095 1.00 48.12 72 HIS A CA 1
ATOM 530 C C . HIS A 1 72 ? -4.069 -5.163 39.133 1.00 48.12 72 HIS A C 1
ATOM 532 O O . HIS A 1 72 ? -4.755 -6.148 38.875 1.00 48.12 72 HIS A O 1
ATOM 538 N N . ALA A 1 73 ? -4.085 -4.613 40.354 1.00 36.53 73 ALA A N 1
ATOM 539 C CA . ALA A 1 73 ? -4.719 -5.152 41.569 1.00 36.53 73 ALA A CA 1
ATOM 540 C C . ALA A 1 73 ? -6.262 -5.054 41.634 1.00 36.53 73 ALA A C 1
ATOM 542 O O . ALA A 1 73 ? -6.821 -4.808 42.701 1.00 36.53 73 ALA A O 1
ATOM 543 N N . GLN A 1 74 ? -6.953 -5.282 40.522 1.00 42.41 74 GLN A N 1
ATOM 544 C CA . GLN A 1 74 ? -8.393 -5.535 40.504 1.00 42.41 74 GLN A CA 1
ATOM 545 C C . GLN A 1 74 ? -8.659 -6.840 39.754 1.00 42.41 74 GLN A C 1
ATOM 547 O O . GLN A 1 74 ? -9.241 -6.878 38.676 1.00 42.41 74 GLN A O 1
ATOM 552 N N . GLY A 1 75 ? -8.246 -7.956 40.370 1.00 40.41 75 GLY A N 1
ATOM 553 C CA . GLY A 1 75 ? -8.968 -9.211 40.146 1.00 40.41 75 GLY A CA 1
ATOM 554 C C . GLY A 1 75 ? -10.451 -8.961 40.429 1.00 40.41 75 GLY A C 1
ATOM 555 O O . GLY A 1 75 ? -10.732 -8.080 41.236 1.00 40.41 75 GLY A O 1
ATOM 556 N N . LEU A 1 76 ? -11.350 -9.690 39.756 1.00 45.91 76 LEU A N 1
ATOM 557 C CA . LEU A 1 76 ? -12.834 -9.629 39.730 1.00 45.91 76 LEU A CA 1
ATOM 558 C C . LEU A 1 76 ? -13.570 -9.468 41.094 1.00 45.91 76 LEU A C 1
ATOM 560 O O . LEU A 1 76 ? -14.528 -10.176 41.396 1.00 45.91 76 LEU A O 1
ATOM 564 N N . THR A 1 77 ? -13.122 -8.573 41.960 1.00 40.84 77 THR A N 1
ATOM 565 C CA . THR A 1 77 ? -13.403 -8.542 43.395 1.00 40.84 77 THR A CA 1
ATOM 566 C C . THR A 1 77 ? -13.518 -7.141 43.964 1.00 40.84 77 THR A C 1
ATOM 568 O O . THR A 1 77 ? -13.735 -7.041 45.166 1.00 40.84 77 THR A O 1
ATOM 571 N N . ASP A 1 78 ? -13.470 -6.070 43.167 1.00 36.28 78 ASP A N 1
ATOM 572 C CA . ASP A 1 78 ? -13.845 -4.770 43.721 1.00 36.28 78 ASP A CA 1
ATOM 573 C C . ASP A 1 78 ? -14.784 -3.956 42.828 1.00 36.28 78 ASP A C 1
ATOM 575 O O . ASP A 1 78 ? -14.490 -3.626 41.684 1.00 36.28 78 ASP A O 1
ATOM 579 N N . THR A 1 79 ? -15.914 -3.609 43.445 1.00 41.56 79 THR A N 1
ATOM 580 C CA . THR A 1 79 ? -16.947 -2.645 43.048 1.00 41.56 79 THR A CA 1
ATOM 581 C C . THR A 1 79 ? -18.049 -3.102 42.058 1.00 41.56 79 THR A C 1
ATOM 583 O O . THR A 1 79 ? -18.020 -2.921 40.849 1.00 41.56 79 THR A O 1
ATOM 586 N N . GLN A 1 80 ? -19.116 -3.663 42.642 1.00 42.78 80 GLN A N 1
ATOM 587 C CA . GLN A 1 80 ? -20.520 -3.660 42.181 1.00 42.78 80 GLN A CA 1
ATOM 588 C C . GLN A 1 80 ? -20.978 -4.368 40.882 1.00 42.78 80 GLN A C 1
ATOM 590 O O . GLN A 1 80 ? -22.189 -4.400 40.704 1.00 42.78 80 GLN A O 1
ATOM 595 N N . ASN A 1 81 ? -20.146 -4.995 40.034 1.00 51.38 81 ASN A N 1
ATOM 596 C CA . ASN A 1 81 ? -20.641 -5.638 38.786 1.00 51.38 81 ASN A CA 1
ATOM 597 C C . ASN A 1 81 ? -19.840 -6.870 38.275 1.00 51.38 81 ASN A C 1
ATOM 599 O O . ASN A 1 81 ? -19.713 -7.066 37.068 1.00 51.38 81 ASN A O 1
ATOM 603 N N . GLY A 1 82 ? -19.265 -7.703 39.150 1.00 66.06 82 GLY A N 1
ATOM 604 C CA . GLY A 1 82 ? -18.552 -8.925 38.735 1.00 66.06 82 GLY A CA 1
ATOM 605 C C . GLY A 1 82 ? -19.440 -9.984 38.052 1.00 66.06 82 GLY A C 1
ATOM 606 O O . GLY A 1 82 ? -20.668 -9.919 38.094 1.00 66.06 82 GLY A O 1
ATOM 607 N N . ILE A 1 83 ? -18.817 -10.994 37.436 1.00 79.56 83 ILE A N 1
ATOM 608 C CA . ILE A 1 83 ? -19.513 -12.169 36.884 1.00 79.56 83 ILE A CA 1
ATOM 609 C C . ILE A 1 83 ? -18.865 -13.468 37.351 1.00 79.56 83 ILE A C 1
ATOM 611 O O . ILE A 1 83 ? -17.645 -13.539 37.508 1.00 79.56 83 ILE A O 1
ATOM 615 N N . GLN A 1 84 ? -19.666 -14.527 37.472 1.00 84.19 84 GLN A N 1
ATOM 616 C CA . GLN A 1 84 ? -19.142 -15.891 37.460 1.00 84.19 84 GLN A CA 1
ATOM 617 C C . GLN A 1 84 ? -19.316 -16.488 36.075 1.00 84.19 84 GLN A C 1
ATOM 619 O O . GLN A 1 84 ? -20.368 -16.353 35.443 1.00 84.19 84 GLN A O 1
ATOM 624 N N . ILE A 1 85 ? -18.281 -17.187 35.630 1.00 87.06 85 ILE A N 1
ATOM 625 C CA . ILE A 1 85 ? -18.229 -17.829 34.329 1.00 87.06 85 ILE A CA 1
ATOM 626 C C . ILE A 1 85 ? -17.713 -19.257 34.487 1.00 87.06 85 ILE A C 1
ATOM 628 O O . ILE A 1 85 ? -16.773 -19.504 35.241 1.00 87.06 85 ILE A O 1
ATOM 632 N N . GLN A 1 86 ? -18.337 -20.206 33.796 1.00 86.12 86 GLN A N 1
ATOM 633 C CA . GLN A 1 86 ? -17.910 -21.605 33.810 1.00 86.12 86 GLN A CA 1
ATOM 634 C C . GLN A 1 86 ? -17.978 -22.216 32.416 1.00 86.12 86 GLN A C 1
ATOM 636 O O . GLN A 1 86 ? -18.830 -21.845 31.608 1.00 86.12 86 GLN A O 1
ATOM 641 N N . ALA A 1 87 ? -17.083 -23.158 32.125 1.00 88.62 87 ALA A N 1
ATOM 642 C CA . ALA A 1 87 ? -17.086 -23.865 30.850 1.00 88.62 87 ALA A CA 1
ATOM 643 C C . ALA A 1 87 ? -18.364 -24.708 30.707 1.00 88.62 87 ALA A C 1
ATOM 645 O O . ALA A 1 87 ? -18.737 -25.437 31.623 1.00 88.62 87 ALA A O 1
ATOM 646 N N . ALA A 1 88 ? -19.020 -24.609 29.552 1.00 90.31 88 ALA A N 1
ATOM 647 C CA . ALA A 1 88 ? -20.235 -25.359 29.233 1.00 90.31 88 ALA A CA 1
ATOM 648 C C . ALA A 1 88 ? -20.002 -26.386 28.117 1.00 90.31 88 ALA A C 1
ATOM 650 O O . ALA A 1 88 ? -20.581 -27.468 28.132 1.00 90.31 88 ALA A O 1
ATOM 651 N N . GLY A 1 89 ? -19.139 -26.067 27.152 1.00 90.62 89 GLY A N 1
ATOM 652 C CA . GLY A 1 89 ? -18.757 -27.003 26.101 1.00 90.62 89 GLY A CA 1
ATOM 653 C C . GLY A 1 89 ? -17.839 -26.373 25.069 1.00 90.62 89 GLY A C 1
ATOM 654 O O . GLY A 1 89 ? -17.786 -25.158 24.927 1.00 90.62 89 GLY A O 1
ATOM 655 N N . SER A 1 90 ? -17.127 -27.198 24.322 1.00 92.81 90 SER A N 1
ATOM 656 C CA . SER A 1 90 ? -16.199 -26.782 23.274 1.00 92.81 90 SER A CA 1
ATOM 657 C C . SER A 1 90 ? -16.361 -27.690 22.062 1.00 92.81 90 SER A C 1
ATOM 659 O O . SER A 1 90 ? -16.903 -28.792 22.159 1.00 92.81 90 SER A O 1
ATOM 661 N N . GLY A 1 91 ? -15.903 -27.229 20.905 1.00 90.56 91 GLY A N 1
ATOM 662 C CA . GLY A 1 91 ? -15.921 -28.035 19.696 1.00 90.56 91 GLY A CA 1
ATOM 663 C C . GLY A 1 91 ? -14.877 -27.593 18.689 1.00 90.56 91 GLY A C 1
ATOM 664 O O . GLY A 1 91 ? -14.460 -26.436 18.643 1.00 90.56 91 GLY A O 1
ATOM 665 N N . THR A 1 92 ? -14.449 -28.548 17.872 1.00 91.56 92 THR A N 1
ATOM 666 C CA . THR A 1 92 ? -13.579 -28.305 16.727 1.00 91.56 92 THR A CA 1
ATOM 667 C C . THR A 1 92 ? -14.110 -29.063 15.525 1.00 91.56 92 THR A C 1
ATOM 669 O O . THR A 1 92 ? -14.584 -30.191 15.649 1.00 91.56 92 THR A O 1
ATOM 672 N N . LEU A 1 93 ? -14.020 -28.444 14.354 1.00 90.50 93 LEU A N 1
ATOM 673 C CA . LEU A 1 93 ? -14.279 -29.103 13.081 1.00 90.50 93 LEU A CA 1
ATOM 674 C C . LEU A 1 93 ? -13.264 -28.628 12.045 1.00 90.50 93 LEU A C 1
ATOM 676 O O . LEU A 1 93 ? -12.729 -27.521 12.133 1.00 90.50 93 LEU A O 1
ATOM 680 N N . VAL A 1 94 ? -13.012 -29.469 11.051 1.00 89.69 94 VAL A N 1
ATOM 681 C CA . VAL A 1 94 ? -12.214 -29.114 9.877 1.00 89.69 94 VAL A CA 1
ATOM 682 C C . VAL A 1 94 ? -13.114 -29.219 8.659 1.00 89.69 94 VAL A C 1
ATOM 684 O O . VAL A 1 94 ? -13.785 -30.232 8.475 1.00 89.69 94 VAL A O 1
ATOM 687 N N . PHE A 1 95 ? -13.130 -28.173 7.842 1.00 86.88 95 PHE A N 1
ATOM 688 C CA . PHE A 1 95 ? -13.850 -28.143 6.577 1.00 86.88 95 PHE A CA 1
ATOM 689 C C . PHE A 1 95 ? -12.966 -27.482 5.520 1.00 86.88 95 PHE A C 1
ATOM 691 O O . PHE A 1 95 ? -12.508 -26.351 5.694 1.00 86.88 95 PHE A O 1
ATOM 698 N N . GLY A 1 96 ? -12.679 -28.212 4.441 1.00 87.25 96 GLY A N 1
ATOM 699 C CA . GLY A 1 96 ? -11.650 -27.811 3.482 1.00 87.25 96 GLY A CA 1
ATOM 700 C C . GLY A 1 96 ? -10.295 -27.601 4.168 1.00 87.25 96 GLY A C 1
ATOM 701 O O . GLY A 1 96 ? -9.868 -28.422 4.979 1.00 87.25 96 GLY A O 1
ATOM 702 N N . ASN A 1 97 ? -9.651 -26.467 3.881 1.00 86.81 97 ASN A N 1
ATOM 703 C CA . ASN A 1 97 ? -8.363 -26.082 4.472 1.00 86.81 97 ASN A CA 1
ATOM 704 C C . ASN A 1 97 ? -8.518 -25.181 5.709 1.00 86.81 97 ASN A C 1
ATOM 706 O O . ASN A 1 97 ? -7.575 -24.488 6.093 1.00 86.81 97 ASN A O 1
ATOM 710 N N . THR A 1 98 ? -9.694 -25.156 6.337 1.00 87.19 98 THR A N 1
ATOM 711 C CA . THR A 1 98 ? -9.975 -24.299 7.493 1.00 87.19 98 THR A CA 1
ATOM 712 C C . THR A 1 98 ? -10.428 -25.132 8.681 1.00 87.19 98 THR A C 1
ATOM 714 O O . THR A 1 98 ? -11.274 -26.021 8.577 1.00 87.19 98 THR A O 1
ATOM 717 N N . ARG A 1 99 ? -9.855 -24.827 9.842 1.00 91.12 99 ARG A N 1
ATOM 718 C CA . ARG A 1 99 ? -10.276 -25.352 11.134 1.00 91.12 99 ARG A CA 1
ATOM 719 C C . ARG A 1 99 ? -11.131 -24.302 11.829 1.00 91.12 99 ARG A C 1
ATOM 721 O O . ARG A 1 99 ? -10.730 -23.145 11.899 1.00 91.12 99 ARG A O 1
ATOM 728 N N . TYR A 1 100 ? -12.272 -24.715 12.363 1.00 92.38 100 TYR A N 1
ATOM 729 C CA . TYR A 1 100 ? -13.111 -23.891 13.229 1.00 92.38 100 TYR A CA 1
ATOM 730 C C . TYR A 1 100 ? -13.024 -24.432 14.651 1.00 92.38 100 TYR A C 1
ATOM 732 O O . TYR A 1 100 ? -12.982 -25.649 14.869 1.00 92.38 100 TYR A O 1
ATOM 740 N N . LEU A 1 101 ? -12.967 -23.514 15.606 1.00 94.12 101 LEU A N 1
ATOM 741 C CA . LEU A 1 101 ? -12.881 -23.776 17.035 1.00 94.12 101 LEU A CA 1
ATOM 742 C C . LEU A 1 101 ? -13.958 -22.952 17.724 1.00 94.12 101 LEU A C 1
ATOM 744 O O . LEU A 1 101 ? -14.146 -21.789 17.375 1.00 94.12 101 LEU A O 1
ATOM 748 N N . TYR A 1 102 ? -14.626 -23.525 18.717 1.00 94.81 102 TYR A N 1
ATOM 749 C CA . TYR A 1 102 ? -15.475 -22.751 19.609 1.00 94.81 102 TYR A CA 1
ATOM 750 C C . TYR A 1 102 ? -15.399 -23.255 21.048 1.00 94.81 102 TYR A C 1
ATOM 752 O O . TYR A 1 102 ? -15.172 -24.440 21.304 1.00 94.81 102 TYR A O 1
ATOM 760 N N . ALA A 1 103 ? -15.633 -22.346 21.989 1.00 95.25 103 ALA A N 1
ATOM 761 C CA . ALA A 1 103 ? -15.790 -22.628 23.407 1.00 95.25 103 ALA A CA 1
ATOM 762 C C . ALA A 1 103 ? -16.942 -21.797 23.970 1.00 95.25 103 ALA A C 1
ATOM 764 O O . ALA A 1 103 ? -16.944 -20.574 23.871 1.00 95.25 103 ALA A O 1
ATOM 765 N N . THR A 1 104 ? -17.928 -22.475 24.544 1.00 95.12 104 THR A N 1
ATOM 766 C CA . THR A 1 104 ? -19.096 -21.887 25.193 1.00 95.12 104 THR A CA 1
ATOM 767 C C . THR A 1 104 ? -18.906 -21.895 26.697 1.00 95.12 104 THR A C 1
ATOM 769 O O . THR A 1 104 ? -18.587 -22.927 27.292 1.00 95.12 104 THR A O 1
ATOM 772 N N . PHE A 1 105 ? -19.179 -20.751 27.304 1.00 93.50 105 PHE A N 1
ATOM 773 C CA . PHE A 1 105 ? -19.190 -20.551 28.736 1.00 93.50 105 PHE A CA 1
ATOM 774 C C . PHE A 1 105 ? -20.567 -20.073 29.179 1.00 93.50 105 PHE A C 1
ATOM 776 O O . PHE A 1 105 ? -21.215 -19.285 28.494 1.00 93.50 105 PHE A O 1
ATOM 783 N N . GLN A 1 106 ? -21.006 -20.556 30.331 1.00 92.06 106 GLN A N 1
ATOM 784 C CA . GLN A 1 106 ? -22.190 -20.071 31.024 1.00 92.06 106 GLN A CA 1
ATOM 785 C C . GLN A 1 106 ? -21.807 -18.907 31.934 1.00 92.06 106 GLN A C 1
ATOM 787 O O . GLN A 1 106 ? -20.767 -18.960 32.586 1.00 92.06 106 GLN A O 1
ATOM 792 N N . VAL A 1 107 ? -22.650 -17.877 31.986 1.00 90.25 107 VAL A N 1
ATOM 793 C CA . VAL A 1 107 ? -22.407 -16.623 32.709 1.00 90.25 107 VAL A CA 1
ATOM 794 C C . VAL A 1 107 ? -23.547 -16.350 33.685 1.00 90.25 107 VAL A C 1
ATOM 796 O O . VAL A 1 107 ? -24.721 -16.476 33.330 1.00 90.25 107 VAL A O 1
ATOM 799 N N . ARG A 1 108 ? -23.213 -15.969 34.920 1.00 87.19 108 ARG A N 1
ATOM 800 C CA . ARG A 1 108 ? -24.188 -15.503 35.914 1.00 87.19 108 ARG A CA 1
ATOM 801 C C . ARG A 1 108 ? -23.757 -14.204 36.571 1.00 87.19 108 ARG A C 1
ATOM 803 O O . ARG A 1 108 ? -22.569 -13.944 36.754 1.00 87.19 108 ARG A O 1
ATOM 810 N N . ASN A 1 109 ? -24.766 -13.435 36.962 1.00 86.50 109 ASN A N 1
ATOM 811 C CA . ASN A 1 109 ? -24.644 -12.153 37.640 1.00 86.50 109 ASN A CA 1
ATOM 812 C C . ASN A 1 109 ? -24.344 -12.343 39.142 1.00 86.50 109 ASN A C 1
ATOM 814 O O . ASN A 1 109 ? -25.241 -12.308 39.990 1.00 86.50 109 ASN A O 1
ATOM 818 N N . ALA A 1 110 ? -23.088 -12.649 39.459 1.00 83.56 110 ALA A N 1
ATOM 819 C CA . ALA A 1 110 ? -22.606 -12.914 40.812 1.00 83.56 110 ALA A CA 1
ATOM 820 C C . ALA A 1 110 ? -21.103 -12.621 40.929 1.00 83.56 110 ALA A C 1
ATOM 822 O O . ALA A 1 110 ? -20.384 -12.661 39.931 1.00 83.56 110 ALA A O 1
ATOM 823 N N . ASP A 1 111 ? -20.627 -12.367 42.147 1.00 76.25 111 ASP A N 1
ATOM 824 C CA . ASP A 1 111 ? -19.201 -12.186 42.435 1.00 76.25 111 ASP A CA 1
ATOM 825 C C . ASP A 1 111 ? -18.415 -13.515 42.415 1.00 76.25 111 ASP A C 1
ATOM 827 O O . ASP A 1 111 ? -18.980 -14.609 42.318 1.00 76.25 111 ASP A O 1
ATOM 831 N N . SER A 1 112 ? -17.088 -13.442 42.546 1.00 73.12 112 SER A N 1
ATOM 832 C CA . SER A 1 112 ? -16.214 -14.626 42.566 1.00 73.12 112 SER A CA 1
ATOM 833 C C . SER A 1 112 ? -16.502 -15.596 43.723 1.00 73.12 112 SER A C 1
ATOM 835 O O . SER A 1 112 ? -16.272 -16.796 43.572 1.00 73.12 112 SER A O 1
ATOM 837 N N . ASN A 1 113 ? -17.075 -15.117 44.832 1.00 76.38 113 ASN A N 1
ATOM 838 C CA . ASN A 1 113 ? -17.474 -15.927 45.987 1.00 76.38 113 ASN A CA 1
ATOM 839 C C . ASN A 1 113 ? -18.859 -16.581 45.813 1.00 76.38 113 ASN A C 1
ATOM 841 O O . ASN A 1 113 ? -19.265 -17.401 46.636 1.00 76.38 113 ASN A O 1
ATOM 845 N N . GLY A 1 114 ? -19.584 -16.252 44.741 1.00 76.75 114 GLY A N 1
ATOM 846 C CA . GLY A 1 114 ? -20.905 -16.791 44.424 1.00 76.75 114 GLY A CA 1
ATOM 847 C C . GLY A 1 114 ? -22.077 -15.989 44.975 1.00 76.75 114 GLY A C 1
ATOM 848 O O . GLY A 1 114 ? -23.220 -16.437 44.808 1.00 76.75 114 GLY A O 1
ATOM 849 N N . ASN A 1 115 ? -21.821 -14.820 45.573 1.00 84.19 115 ASN A N 1
ATOM 850 C CA . ASN A 1 115 ? -22.863 -13.917 46.046 1.00 84.19 115 ASN A CA 1
ATOM 851 C C . ASN A 1 115 ? -23.529 -13.235 44.842 1.00 84.19 115 ASN A C 1
ATOM 853 O O . ASN A 1 115 ? -22.834 -12.617 44.031 1.00 84.19 115 ASN A O 1
ATOM 857 N N . PRO A 1 116 ? -24.858 -13.339 44.687 1.00 86.94 116 PRO A N 1
ATOM 858 C CA . PRO A 1 116 ? -25.543 -12.727 43.562 1.00 86.94 116 PRO A CA 1
ATOM 859 C C . PRO A 1 116 ? -25.666 -11.208 43.720 1.00 86.94 116 PRO A C 1
ATOM 861 O O . PRO A 1 116 ? -25.852 -10.704 44.829 1.00 86.94 116 PRO A O 1
ATOM 864 N N . TYR A 1 117 ? -25.632 -10.482 42.603 1.00 84.62 117 TYR A N 1
ATOM 865 C CA . TYR A 1 117 ? -25.905 -9.045 42.606 1.00 84.62 117 TYR A CA 1
ATOM 866 C C . TYR A 1 117 ? -27.405 -8.758 42.551 1.00 84.62 117 TYR A C 1
ATOM 868 O O . TYR A 1 117 ? -28.171 -9.446 41.876 1.00 84.62 117 TYR A O 1
ATOM 876 N N . THR A 1 118 ? -27.827 -7.701 43.242 1.00 83.81 118 THR A N 1
ATOM 877 C CA . THR A 1 118 ? -29.229 -7.259 43.303 1.00 83.81 118 THR A CA 1
ATOM 878 C C . THR A 1 118 ? -29.641 -6.399 42.110 1.00 83.81 118 THR A C 1
ATOM 880 O O . THR A 1 118 ? -30.834 -6.177 41.898 1.00 83.81 118 THR A O 1
ATOM 883 N N . THR A 1 119 ? -28.677 -5.923 41.324 1.00 82.62 119 THR A N 1
ATOM 884 C CA . THR A 1 119 ? -28.877 -5.141 40.102 1.00 82.62 119 THR A CA 1
ATOM 885 C C . THR A 1 119 ? -28.701 -6.025 38.868 1.00 82.62 119 THR A C 1
ATOM 887 O O . THR A 1 119 ? -27.776 -6.834 38.839 1.00 82.62 119 THR A O 1
ATOM 890 N N . PRO A 1 120 ? -29.560 -5.903 37.841 1.00 83.25 120 PRO A N 1
ATOM 891 C CA . PRO A 1 120 ? -29.373 -6.620 36.582 1.00 83.25 120 PRO A CA 1
ATOM 892 C C . PRO A 1 120 ? -28.117 -6.143 35.841 1.00 83.25 120 PRO A C 1
ATOM 894 O O . PRO A 1 120 ? -27.785 -4.958 35.877 1.00 83.25 120 PRO A O 1
ATOM 897 N N . THR A 1 121 ? -27.484 -7.043 35.088 1.00 80.88 121 THR A N 1
ATOM 898 C CA . THR A 1 121 ? -26.347 -6.725 34.206 1.00 80.88 121 THR A CA 1
ATOM 899 C C . THR A 1 121 ? -26.800 -6.822 32.759 1.00 80.88 121 THR A C 1
ATOM 901 O O . THR A 1 121 ? -27.263 -7.877 32.339 1.00 80.88 121 THR A O 1
ATOM 904 N N . SER A 1 122 ? -26.675 -5.749 31.981 1.00 81.38 122 SER A N 1
ATOM 905 C CA . SER A 1 122 ? -27.101 -5.730 30.572 1.00 81.38 122 SER A CA 1
ATOM 906 C C . SER A 1 122 ? -25.928 -5.510 29.629 1.00 81.38 122 SER A C 1
ATOM 908 O O . SER A 1 122 ? -24.972 -4.825 29.992 1.00 81.38 122 SER A O 1
ATOM 910 N N . ASN A 1 123 ? -26.033 -6.058 28.414 1.00 79.38 123 ASN A N 1
ATOM 911 C CA . ASN A 1 123 ? -25.061 -5.876 27.328 1.00 79.38 123 ASN A CA 1
ATOM 912 C C . ASN A 1 123 ? -23.624 -6.168 27.777 1.00 79.38 123 ASN A C 1
ATOM 914 O O . ASN A 1 123 ? -22.728 -5.340 27.624 1.00 79.38 123 ASN A O 1
ATOM 918 N N . LEU A 1 124 ? -23.442 -7.325 28.415 1.00 84.44 124 LEU A N 1
ATOM 919 C CA . LEU A 1 124 ? -22.129 -7.827 28.791 1.00 84.44 124 LEU A CA 1
ATOM 920 C C . LEU A 1 124 ? -21.414 -8.371 27.552 1.00 84.44 124 LEU A C 1
ATOM 922 O O . LEU A 1 124 ? -21.934 -9.254 26.870 1.00 84.44 124 LEU A O 1
ATOM 926 N N . GLU A 1 125 ? -20.218 -7.866 27.289 1.00 86.75 125 GLU A N 1
ATOM 927 C CA . GLU A 1 125 ? -19.438 -8.139 26.085 1.00 86.75 125 GLU A CA 1
ATOM 928 C C . GLU A 1 125 ? -17.964 -8.390 26.424 1.00 86.75 125 GLU A C 1
ATOM 930 O O . GLU A 1 125 ? -17.442 -7.928 27.440 1.00 86.75 125 GLU A O 1
ATOM 935 N N . PHE A 1 126 ? -17.292 -9.123 25.539 1.00 89.38 126 PHE A N 1
ATOM 936 C CA . PHE A 1 126 ? -15.869 -9.433 25.596 1.00 89.38 126 PHE A CA 1
ATOM 937 C C . PHE A 1 126 ? -15.198 -8.961 24.308 1.00 89.38 126 PHE A C 1
ATOM 939 O O . PHE A 1 126 ? -15.290 -9.634 23.280 1.00 89.38 126 PHE A O 1
ATOM 946 N N . LEU A 1 127 ? -14.531 -7.809 24.349 1.00 88.06 127 LEU A N 1
ATOM 947 C CA . LEU A 1 127 ? -13.841 -7.254 23.182 1.00 88.06 127 LEU A CA 1
ATOM 948 C C . LEU A 1 127 ? -12.434 -7.821 23.064 1.00 88.06 127 LEU A C 1
ATOM 950 O O . LEU A 1 127 ? -11.720 -7.897 24.061 1.00 88.06 127 LEU A O 1
ATOM 954 N N . ALA A 1 128 ? -12.019 -8.185 21.852 1.00 89.62 128 ALA A N 1
ATOM 955 C CA . ALA A 1 128 ? -10.671 -8.677 21.606 1.00 89.62 128 ALA A CA 1
ATOM 956 C C . ALA A 1 128 ? -9.637 -7.548 21.717 1.00 89.62 128 ALA A C 1
ATOM 958 O O . ALA A 1 128 ? -9.810 -6.470 21.144 1.00 89.62 128 ALA A O 1
ATOM 959 N N . VAL A 1 129 ? -8.538 -7.807 22.431 1.00 85.88 129 VAL A N 1
ATOM 960 C CA . VAL A 1 129 ? -7.535 -6.783 22.760 1.00 85.88 129 VAL A CA 1
ATOM 961 C C . VAL A 1 129 ? -6.101 -7.248 22.534 1.00 85.88 129 VAL A C 1
ATOM 963 O O . VAL A 1 129 ? -5.785 -8.434 22.600 1.00 85.88 129 VAL A O 1
ATOM 966 N N . GLY A 1 130 ? -5.224 -6.283 22.270 1.00 83.44 130 GLY A N 1
ATOM 967 C CA . GLY A 1 130 ? -3.776 -6.431 22.256 1.00 83.44 130 GLY A CA 1
ATOM 968 C C . GLY A 1 130 ? -3.176 -5.941 23.571 1.00 83.44 130 GLY A C 1
ATOM 969 O O . GLY A 1 130 ? -3.537 -4.873 24.064 1.00 83.44 130 GLY A O 1
ATOM 970 N N . VAL A 1 131 ? -2.248 -6.721 24.117 1.00 84.06 131 VAL A N 1
ATOM 971 C CA . VAL A 1 131 ? -1.490 -6.422 25.338 1.00 84.06 131 VAL A CA 1
ATOM 972 C C . VAL A 1 131 ? 0.001 -6.420 24.977 1.00 84.06 131 VAL A C 1
ATOM 974 O O . VAL A 1 131 ? 0.469 -7.400 24.394 1.00 84.06 131 VAL A O 1
ATOM 977 N N . PRO A 1 132 ? 0.767 -5.359 25.271 1.00 73.50 132 PRO A N 1
ATOM 978 C CA . PRO A 1 132 ? 2.171 -5.262 24.890 1.00 73.50 132 PRO A CA 1
ATOM 979 C C . PRO A 1 132 ? 3.086 -6.066 25.833 1.00 73.50 132 PRO A C 1
ATOM 981 O O . PRO A 1 132 ? 2.665 -6.576 26.870 1.00 73.50 132 PRO A O 1
ATOM 984 N N . GLY A 1 133 ? 4.374 -6.158 25.486 1.00 72.31 133 GLY A N 1
ATOM 985 C CA . GLY A 1 133 ? 5.411 -6.772 26.325 1.00 72.31 133 GLY A CA 1
ATOM 986 C C . GLY A 1 133 ? 5.742 -8.229 25.983 1.00 72.31 133 GLY A C 1
ATOM 987 O O . GLY A 1 133 ? 5.095 -8.868 25.156 1.00 72.31 133 GLY A O 1
ATOM 988 N N . SER A 1 134 ? 6.787 -8.765 26.621 1.00 60.44 134 SER A N 1
ATOM 989 C CA . SER A 1 134 ? 7.328 -10.111 26.348 1.00 60.44 134 SER A CA 1
ATOM 990 C C . SER A 1 134 ? 6.378 -11.250 26.729 1.00 60.44 134 SER A C 1
ATOM 992 O O . SER A 1 134 ? 6.450 -12.334 26.151 1.00 60.44 134 SER A O 1
ATOM 994 N N . SER A 1 135 ? 5.466 -10.999 27.667 1.00 67.62 135 SER A N 1
ATOM 995 C CA . SER A 1 135 ? 4.372 -11.893 28.051 1.00 67.62 135 SER A CA 1
ATOM 996 C C . SER A 1 135 ? 3.037 -11.543 27.377 1.00 67.62 135 SER A C 1
ATOM 998 O O . SER A 1 135 ? 2.061 -12.256 27.608 1.00 67.62 135 SER A O 1
ATOM 1000 N N . GLY A 1 136 ? 2.986 -10.489 26.556 1.00 77.50 136 GLY A N 1
ATOM 1001 C CA . GLY A 1 136 ? 1.778 -9.962 25.923 1.00 77.50 136 GLY A CA 1
ATOM 1002 C C . GLY A 1 136 ? 1.315 -10.724 24.676 1.00 77.50 136 GLY A C 1
ATOM 1003 O O . GLY A 1 136 ? 1.768 -11.831 24.366 1.00 77.50 136 GLY A O 1
ATOM 1004 N N . THR A 1 137 ? 0.374 -10.126 23.951 1.00 87.12 137 THR A N 1
ATOM 1005 C CA . THR A 1 137 ? -0.123 -10.631 22.667 1.00 87.12 137 THR A CA 1
ATOM 1006 C C . THR A 1 137 ? 0.927 -10.542 21.568 1.00 87.12 137 THR A C 1
ATOM 1008 O O . THR A 1 137 ? 1.758 -9.636 21.524 1.00 87.12 137 THR A O 1
ATOM 1011 N N . ILE A 1 138 ? 0.850 -11.475 20.627 1.00 80.81 138 ILE A N 1
ATOM 1012 C CA . ILE A 1 138 ? 1.652 -11.502 19.414 1.00 80.81 138 ILE A CA 1
ATOM 1013 C C . ILE A 1 138 ? 1.223 -10.330 18.528 1.00 80.81 138 ILE A C 1
ATOM 1015 O O . ILE A 1 138 ? 0.050 -10.177 18.187 1.00 80.81 138 ILE A O 1
ATOM 1019 N N . ALA A 1 139 ? 2.208 -9.521 18.142 1.00 70.56 139 ALA A N 1
ATOM 1020 C CA . ALA A 1 139 ? 2.062 -8.292 17.370 1.00 70.56 139 ALA A CA 1
ATOM 1021 C C . ALA A 1 139 ? 1.034 -8.371 16.220 1.00 70.56 139 ALA A C 1
ATOM 1023 O O . ALA A 1 139 ? 1.226 -9.100 15.239 1.00 70.56 139 ALA A O 1
ATOM 1024 N N . GLY A 1 140 ? -0.013 -7.545 16.313 1.00 66.81 140 GLY A N 1
ATOM 1025 C CA . GLY A 1 140 ? -1.092 -7.452 15.324 1.00 66.81 140 GLY A CA 1
ATOM 1026 C C . GLY A 1 140 ? -2.169 -8.526 15.434 1.00 66.81 140 GLY A C 1
ATOM 1027 O O . GLY A 1 140 ? -2.892 -8.758 14.472 1.00 66.81 140 GLY A O 1
ATOM 1028 N N . SER A 1 141 ? -2.279 -9.179 16.589 1.00 81.31 141 SER A N 1
ATOM 1029 C CA . SER A 1 141 ? -3.343 -10.134 16.898 1.00 81.31 141 SER A CA 1
ATOM 1030 C C . SER A 1 141 ? -3.758 -10.028 18.368 1.00 81.31 141 SER A C 1
ATOM 1032 O O . SER A 1 141 ? -2.990 -9.536 19.191 1.00 81.31 141 SER A O 1
ATOM 1034 N N . ALA A 1 142 ? -4.938 -10.547 18.709 1.00 88.06 142 ALA A N 1
ATOM 1035 C CA . ALA A 1 142 ? -5.373 -10.725 20.099 1.00 88.06 142 ALA A CA 1
ATOM 1036 C C . ALA A 1 142 ? -4.829 -12.026 20.728 1.00 88.06 142 ALA A C 1
ATOM 1038 O O . ALA A 1 142 ? -5.294 -12.467 21.777 1.00 88.06 142 ALA A O 1
ATOM 1039 N N . ILE A 1 143 ? -3.879 -12.688 20.058 1.00 94.00 143 ILE A N 1
ATOM 1040 C CA . ILE A 1 143 ? -3.429 -14.041 20.383 1.00 94.00 143 ILE A CA 1
ATOM 1041 C C . ILE A 1 143 ? -2.129 -13.988 21.181 1.00 94.00 143 ILE A C 1
ATOM 1043 O O . ILE A 1 143 ? -1.188 -13.302 20.793 1.00 94.00 143 ILE A O 1
ATOM 1047 N N . ARG A 1 144 ? -2.019 -14.767 22.256 1.00 92.44 144 ARG A N 1
ATOM 1048 C CA . ARG A 1 144 ? -0.765 -15.027 22.986 1.00 92.44 144 ARG A CA 1
ATOM 1049 C C . ARG A 1 144 ? -0.560 -16.524 23.203 1.00 92.44 144 ARG A C 1
ATOM 1051 O O . ARG A 1 144 ? -1.433 -17.325 22.892 1.00 92.44 144 ARG A O 1
ATOM 1058 N N . GLY A 1 145 ? 0.610 -16.905 23.721 1.00 90.38 145 GLY A N 1
ATOM 1059 C CA . GLY A 1 145 ? 0.864 -18.290 24.149 1.00 90.38 145 GLY A CA 1
ATOM 1060 C C . GLY A 1 145 ? 0.735 -19.347 23.043 1.00 90.38 145 GLY A C 1
ATOM 1061 O O . GLY A 1 145 ? 0.405 -20.488 23.339 1.00 90.38 145 GLY A O 1
ATOM 1062 N N . LEU A 1 146 ? 0.948 -18.965 21.778 1.00 93.25 146 LEU A N 1
ATOM 1063 C CA . LEU A 1 146 ? 0.812 -19.850 20.620 1.00 93.25 146 LEU A CA 1
ATOM 1064 C C . LEU A 1 146 ? 1.904 -20.937 20.610 1.00 93.25 146 LEU A C 1
ATOM 1066 O O . LEU A 1 146 ? 3.090 -20.603 20.541 1.00 93.25 146 LEU A O 1
ATOM 1070 N N . THR A 1 147 ? 1.497 -22.209 20.610 1.00 94.81 147 THR A N 1
ATOM 1071 C CA . THR A 1 147 ? 2.374 -23.394 20.533 1.00 94.81 147 THR A CA 1
ATOM 1072 C C . THR A 1 147 ? 2.020 -24.297 19.352 1.00 94.81 147 THR A C 1
ATOM 1074 O O . THR A 1 147 ? 0.899 -24.270 18.833 1.00 94.81 147 THR A O 1
ATOM 1077 N N . ARG A 1 148 ? 2.999 -25.078 18.894 1.00 92.06 148 ARG A N 1
ATOM 1078 C CA . ARG A 1 148 ? 2.883 -26.062 17.810 1.00 92.06 148 ARG A CA 1
ATOM 1079 C C . ARG A 1 148 ? 2.239 -27.363 18.265 1.00 92.06 148 ARG A C 1
ATOM 1081 O O . ARG A 1 148 ? 2.192 -27.643 19.459 1.00 92.06 148 ARG A O 1
ATOM 1088 N N . PHE A 1 149 ? 1.805 -28.178 17.300 1.00 87.56 149 PHE A N 1
ATOM 1089 C CA . PHE A 1 149 ? 1.176 -29.487 17.514 1.00 87.56 149 PHE A CA 1
ATOM 1090 C C . PHE A 1 149 ? 2.023 -30.436 18.374 1.00 87.56 149 PHE A C 1
ATOM 1092 O O . PHE A 1 149 ? 1.482 -31.215 19.154 1.00 87.56 149 PHE A O 1
ATOM 1099 N N . ASP A 1 150 ? 3.348 -30.351 18.261 1.00 82.88 150 ASP A N 1
ATOM 1100 C CA . ASP A 1 150 ? 4.308 -31.133 19.048 1.00 82.88 150 ASP A CA 1
ATOM 1101 C C . ASP A 1 150 ? 4.593 -30.552 20.449 1.00 82.88 150 ASP A C 1
ATOM 1103 O O . ASP A 1 150 ? 5.424 -31.081 21.186 1.00 82.88 150 ASP A O 1
ATOM 1107 N N . GLY A 1 151 ? 3.904 -29.473 20.831 1.00 82.12 151 GLY A N 1
ATOM 1108 C CA . GLY A 1 151 ? 4.065 -28.778 22.105 1.00 82.12 151 GLY A CA 1
ATOM 1109 C C . GLY A 1 151 ? 5.227 -27.786 22.146 1.00 82.12 151 GLY A C 1
ATOM 1110 O O . GLY A 1 151 ? 5.369 -27.082 23.146 1.00 82.12 151 GLY A O 1
ATOM 1111 N N . SER A 1 152 ? 6.038 -27.690 21.087 1.00 85.81 152 SER A N 1
ATOM 1112 C CA . SER A 1 152 ? 7.110 -26.696 21.008 1.00 85.81 152 SER A CA 1
ATOM 1113 C C . SER A 1 152 ? 6.561 -25.277 20.814 1.00 85.81 152 SER A C 1
ATOM 1115 O O . SER A 1 152 ? 5.440 -25.063 20.337 1.00 85.81 152 SER A O 1
ATOM 1117 N N . ASP A 1 153 ? 7.346 -24.277 21.209 1.00 83.50 153 ASP A N 1
ATOM 1118 C CA . ASP A 1 153 ? 7.083 -22.888 20.839 1.00 83.50 153 ASP A CA 1
ATOM 1119 C C . ASP A 1 153 ? 7.581 -22.599 19.413 1.00 83.50 153 ASP A C 1
ATOM 1121 O O . ASP A 1 153 ? 8.154 -23.463 18.759 1.00 83.50 153 ASP A O 1
ATOM 1125 N N . TYR A 1 154 ? 7.367 -21.376 18.922 1.00 84.19 154 TYR A N 1
ATOM 1126 C CA . TYR A 1 154 ? 7.855 -20.909 17.615 1.00 84.19 154 TYR A CA 1
ATOM 1127 C C . TYR A 1 154 ? 9.184 -20.140 17.714 1.00 84.19 154 TYR A C 1
ATOM 1129 O O . TYR A 1 154 ? 9.363 -19.108 17.061 1.00 84.19 154 TYR A O 1
ATOM 1137 N N . SER A 1 155 ? 10.098 -20.578 18.582 1.00 77.50 155 SER A N 1
ATOM 1138 C CA . SER A 1 155 ? 11.392 -19.905 18.793 1.00 77.50 155 SER A CA 1
ATOM 1139 C C . SER A 1 155 ? 12.312 -19.933 17.566 1.00 77.50 155 SER A C 1
ATOM 1141 O O . SER A 1 155 ? 13.084 -19.001 17.357 1.00 77.50 155 SER A O 1
ATOM 1143 N N . ASP A 1 156 ? 12.186 -20.952 16.720 1.00 72.44 156 ASP A N 1
ATOM 1144 C CA . ASP A 1 156 ? 12.902 -21.112 15.450 1.00 72.44 156 ASP A CA 1
ATOM 1145 C C . ASP A 1 156 ? 12.406 -20.176 14.330 1.00 72.44 156 ASP A C 1
ATOM 1147 O O . ASP A 1 156 ? 13.132 -19.941 13.366 1.00 72.44 156 ASP A O 1
ATOM 1151 N N . SER A 1 157 ? 11.184 -19.633 14.426 1.00 75.56 157 SER A N 1
ATOM 1152 C CA . SER A 1 157 ? 10.633 -18.711 13.426 1.00 75.56 157 SER A CA 1
ATOM 1153 C C . SER A 1 157 ? 9.573 -17.769 14.002 1.00 75.56 157 SER A C 1
ATOM 1155 O O . SER A 1 157 ? 8.371 -18.055 14.038 1.00 75.56 157 SER A O 1
ATOM 1157 N N . LEU A 1 158 ? 10.016 -16.567 14.382 1.00 67.56 158 LEU A N 1
ATOM 1158 C CA . LEU A 1 158 ? 9.130 -15.491 14.838 1.00 67.56 158 LEU A CA 1
ATOM 1159 C C . LEU A 1 158 ? 8.177 -14.993 13.742 1.00 67.56 158 LEU A C 1
ATOM 1161 O O . LEU A 1 158 ? 7.083 -14.525 14.059 1.00 67.56 158 LEU A O 1
ATOM 1165 N N . VAL A 1 159 ? 8.574 -15.092 12.469 1.00 64.88 159 VAL A N 1
ATOM 1166 C CA . VAL A 1 159 ? 7.724 -14.728 11.325 1.00 64.88 159 VAL A CA 1
ATOM 1167 C C . VAL A 1 159 ? 6.537 -15.678 11.253 1.00 64.88 159 VAL A C 1
ATOM 1169 O O . VAL A 1 159 ? 5.401 -15.223 11.342 1.00 64.88 159 VAL A O 1
ATOM 1172 N N . LEU A 1 160 ? 6.789 -16.992 11.226 1.00 71.25 160 LEU A N 1
ATOM 1173 C CA . LEU A 1 160 ? 5.730 -18.000 11.185 1.00 71.25 160 LEU A CA 1
ATOM 1174 C C . LEU A 1 160 ? 4.789 -17.881 12.392 1.00 71.25 160 LEU A C 1
ATOM 1176 O O . LEU A 1 160 ? 3.570 -17.936 12.236 1.00 71.25 160 LEU A O 1
ATOM 1180 N N . ARG A 1 161 ? 5.344 -17.618 13.585 1.00 81.00 161 ARG A N 1
ATOM 1181 C CA . ARG A 1 161 ? 4.564 -17.335 14.800 1.00 81.00 161 ARG A CA 1
ATOM 1182 C C . ARG A 1 161 ? 3.574 -16.186 14.600 1.00 81.00 161 ARG A C 1
ATOM 1184 O O . ARG A 1 161 ? 2.401 -16.316 14.947 1.00 81.00 161 ARG A O 1
ATOM 1191 N N . LYS A 1 162 ? 4.046 -15.051 14.066 1.00 75.06 162 LYS A N 1
ATOM 1192 C CA . LYS A 1 162 ? 3.219 -13.863 13.796 1.00 75.06 162 LYS A CA 1
ATOM 1193 C C . LYS A 1 162 ? 2.194 -14.144 12.699 1.00 75.06 162 LYS A C 1
ATOM 1195 O O . LYS A 1 162 ? 1.034 -13.776 12.862 1.00 75.06 162 LYS A O 1
ATOM 1200 N N . THR A 1 163 ? 2.596 -14.818 11.624 1.00 72.75 163 THR A N 1
ATOM 1201 C CA . THR A 1 163 ? 1.723 -15.211 10.511 1.00 72.75 163 THR A CA 1
ATOM 1202 C C . THR A 1 163 ? 0.548 -16.047 10.998 1.00 72.75 163 THR A C 1
ATOM 1204 O O . THR A 1 163 ? -0.603 -15.705 10.730 1.00 72.75 163 THR A O 1
ATOM 1207 N N . ILE A 1 164 ? 0.817 -17.103 11.767 1.00 79.12 164 ILE A N 1
ATOM 1208 C CA . ILE A 1 164 ? -0.232 -17.984 12.281 1.00 79.12 164 ILE A CA 1
ATOM 1209 C C . ILE A 1 164 ? -1.138 -17.222 13.247 1.00 79.12 164 ILE A C 1
ATOM 1211 O O . ILE A 1 164 ? -2.356 -17.274 13.088 1.00 79.12 164 ILE A O 1
ATOM 1215 N N . ALA A 1 165 ? -0.574 -16.447 14.177 1.00 82.00 165 ALA A N 1
ATOM 1216 C CA . ALA A 1 165 ? -1.355 -15.640 15.114 1.00 82.00 165 ALA A CA 1
ATOM 1217 C C . ALA A 1 165 ? -2.300 -14.649 14.408 1.00 82.00 165 ALA A C 1
ATOM 1219 O O . ALA A 1 165 ? -3.468 -14.553 14.772 1.00 82.00 165 ALA A O 1
ATOM 1220 N N . ARG A 1 166 ? -1.827 -13.961 13.359 1.00 79.75 166 ARG A N 1
ATOM 1221 C CA . ARG A 1 166 ? -2.636 -13.041 12.536 1.00 79.75 166 ARG A CA 1
ATOM 1222 C C . ARG A 1 166 ? -3.646 -13.771 11.645 1.00 79.75 166 ARG A C 1
ATOM 1224 O O . ARG A 1 166 ? -4.640 -13.180 11.239 1.00 79.75 166 ARG A O 1
ATOM 1231 N N . SER A 1 167 ? -3.415 -15.044 11.329 1.00 78.12 167 SER A N 1
ATOM 1232 C CA . SER A 1 167 ? -4.344 -15.861 10.538 1.00 78.12 167 SER A CA 1
ATOM 1233 C C . SER A 1 167 ? -5.512 -16.434 11.348 1.00 78.12 167 SER A C 1
ATOM 1235 O O . SER A 1 167 ? -6.481 -16.905 10.751 1.00 78.12 167 SER A O 1
ATOM 1237 N N . ILE A 1 168 ? -5.439 -16.395 12.685 1.00 85.56 168 ILE A N 1
ATOM 1238 C CA . ILE A 1 168 ? -6.555 -16.756 13.562 1.00 85.56 168 ILE A CA 1
ATOM 1239 C C . ILE A 1 168 ? -7.552 -15.599 13.531 1.00 85.56 168 ILE A C 1
ATOM 1241 O O . ILE A 1 168 ? -7.271 -14.501 14.006 1.00 85.56 168 ILE A O 1
ATOM 1245 N N . GLN A 1 169 ? -8.711 -15.850 12.937 1.00 84.19 169 GLN A N 1
ATOM 1246 C CA . GLN A 1 169 ? -9.744 -14.849 12.694 1.00 84.19 169 GLN A CA 1
ATOM 1247 C C . GLN A 1 169 ? -10.995 -15.176 13.512 1.00 84.19 169 GLN A C 1
ATOM 1249 O O . GLN A 1 169 ? -11.300 -16.358 13.692 1.00 84.19 169 GLN A O 1
ATOM 1254 N N . PRO A 1 170 ? -11.753 -14.173 13.985 1.00 88.50 170 PRO A N 1
ATOM 1255 C CA . PRO A 1 170 ? -13.057 -14.426 14.583 1.00 88.50 170 PRO A CA 1
ATOM 1256 C C . PRO A 1 170 ? -13.986 -15.121 13.582 1.00 88.50 170 PRO A C 1
ATOM 1258 O O . PRO A 1 170 ? -13.922 -14.892 12.370 1.00 88.50 170 PRO A O 1
ATOM 1261 N N . ALA A 1 171 ? -14.857 -15.981 14.093 1.00 87.00 171 ALA A N 1
ATOM 1262 C CA . ALA A 1 171 ? -15.865 -16.671 13.303 1.00 87.00 171 ALA A CA 1
ATOM 1263 C C . ALA A 1 171 ? -17.137 -16.861 14.130 1.00 87.00 171 ALA A C 1
ATOM 1265 O O . ALA A 1 171 ? -17.107 -16.795 15.356 1.00 87.00 171 ALA A O 1
ATOM 1266 N N . GLN A 1 172 ? -18.260 -17.124 13.464 1.00 86.31 172 GLN A N 1
ATOM 1267 C CA . GLN A 1 172 ? -19.406 -17.696 14.164 1.00 86.31 172 GLN A CA 1
ATOM 1268 C C . GLN A 1 172 ? -19.083 -19.128 14.602 1.00 86.31 172 GLN A C 1
ATOM 1270 O O . GLN A 1 172 ? -18.244 -19.804 14.000 1.00 86.31 172 GLN A O 1
ATOM 1275 N N . ALA A 1 173 ? -19.755 -19.611 15.647 1.00 89.69 173 ALA A N 1
ATOM 1276 C CA . ALA A 1 173 ? -19.666 -21.016 16.017 1.00 89.69 173 ALA A CA 1
ATOM 1277 C C . ALA A 1 173 ? -20.336 -21.863 14.927 1.00 89.69 173 ALA A C 1
ATOM 1279 O O . ALA A 1 173 ? -21.526 -21.707 14.654 1.00 89.69 173 ALA A O 1
ATOM 1280 N N . MET A 1 174 ? -19.570 -22.755 14.300 1.00 88.12 174 MET A N 1
ATOM 1281 C CA . MET A 1 174 ? -20.028 -23.560 13.167 1.00 88.12 174 MET A CA 1
ATOM 1282 C C . MET A 1 174 ? -20.197 -25.027 13.561 1.00 88.12 174 MET A C 1
ATOM 1284 O O . MET A 1 174 ? -19.489 -25.546 14.424 1.00 88.12 174 MET A O 1
ATOM 1288 N N . SER A 1 175 ? -21.111 -25.708 12.878 1.00 88.69 175 SER A N 1
ATOM 1289 C CA . SER A 1 175 ? -21.281 -27.160 12.903 1.00 88.69 175 SER A CA 1
ATOM 1290 C C . SER A 1 175 ? -21.402 -27.698 11.477 1.00 88.69 175 SER A C 1
ATOM 1292 O O . SER A 1 175 ? -21.622 -26.934 10.535 1.00 88.69 175 SER A O 1
ATOM 1294 N N . LEU A 1 176 ? -21.240 -29.011 11.310 1.00 85.19 176 LEU A N 1
ATOM 1295 C CA . LEU A 1 176 ? -21.485 -29.680 10.036 1.00 85.19 176 LEU A CA 1
ATOM 1296 C C . LEU A 1 176 ? -22.880 -30.313 10.071 1.00 85.19 176 LEU A C 1
ATOM 1298 O O . LEU A 1 176 ? -23.088 -31.313 10.757 1.00 85.19 176 LEU A O 1
ATOM 1302 N N . ALA A 1 177 ? -23.824 -29.742 9.325 1.00 76.44 177 ALA A N 1
ATOM 1303 C CA . ALA A 1 177 ? -25.183 -30.256 9.193 1.00 76.44 177 ALA A CA 1
ATOM 1304 C C . ALA A 1 177 ? -25.437 -30.628 7.727 1.00 76.44 177 ALA A C 1
ATOM 1306 O O . ALA A 1 177 ? -25.265 -29.813 6.827 1.00 76.44 177 ALA A O 1
ATOM 1307 N N . GLY A 1 178 ? -25.786 -31.891 7.460 1.00 73.88 178 GLY A N 1
ATOM 1308 C CA . GLY A 1 178 ? -26.069 -32.348 6.092 1.00 73.88 178 GLY A CA 1
ATOM 1309 C C . GLY A 1 178 ? -24.890 -32.237 5.111 1.00 73.88 178 GLY A C 1
ATOM 1310 O O . GLY A 1 178 ? -25.113 -32.164 3.909 1.00 73.88 178 GLY A O 1
ATOM 1311 N N . GLY A 1 179 ? -23.644 -32.210 5.603 1.00 79.62 179 GLY A N 1
ATOM 1312 C CA . GLY A 1 179 ? -22.439 -32.062 4.773 1.00 79.62 179 GLY A CA 1
ATOM 1313 C C . GLY A 1 179 ? -22.075 -30.617 4.415 1.00 79.62 179 GLY A C 1
ATOM 1314 O O . GLY A 1 179 ? -21.068 -30.397 3.745 1.00 79.62 179 GLY A O 1
ATOM 1315 N N . SER A 1 180 ? -22.839 -29.634 4.892 1.00 79.94 180 SER A N 1
ATOM 1316 C CA . SER A 1 180 ? -22.541 -28.210 4.739 1.00 79.94 180 SER A CA 1
ATOM 1317 C C . SER A 1 180 ? -22.224 -27.573 6.087 1.00 79.94 180 SER A C 1
ATOM 1319 O O . SER A 1 180 ? -22.706 -28.010 7.136 1.00 79.94 180 SER A O 1
ATOM 1321 N N . LEU A 1 181 ? -21.379 -26.543 6.059 1.00 84.31 181 LEU A N 1
ATOM 1322 C CA . LEU A 1 181 ? -21.167 -25.698 7.226 1.00 84.31 181 LEU A CA 1
ATOM 1323 C C . LEU A 1 181 ? -22.456 -24.939 7.537 1.00 84.31 181 LEU A C 1
ATOM 1325 O O . LEU A 1 181 ? -23.086 -24.377 6.645 1.00 84.31 181 LEU A O 1
ATOM 1329 N N . SER A 1 182 ? -22.849 -24.928 8.805 1.00 82.94 182 SER A N 1
ATOM 1330 C CA . SER A 1 182 ? -24.005 -24.168 9.274 1.00 82.94 182 SER A CA 1
ATOM 1331 C C . SER A 1 182 ? -23.733 -23.575 10.656 1.00 82.94 182 SER A C 1
ATOM 1333 O O . SER A 1 182 ? -23.127 -24.255 11.497 1.00 82.94 182 SER A O 1
ATOM 1335 N N . PRO A 1 183 ? -24.174 -22.334 10.924 1.00 82.25 183 PRO A N 1
ATOM 1336 C CA . PRO A 1 183 ? -24.057 -21.729 12.243 1.00 82.25 183 PRO A CA 1
ATOM 1337 C C . PRO A 1 183 ? -24.770 -22.552 13.310 1.00 82.25 183 PRO A C 1
ATOM 1339 O O . PRO A 1 183 ? -25.866 -23.076 13.103 1.00 82.25 183 PRO A O 1
ATOM 1342 N N . ILE A 1 184 ? -24.182 -22.609 14.497 1.00 84.00 184 ILE A N 1
ATOM 1343 C CA . ILE A 1 184 ? -24.870 -23.083 15.690 1.00 84.00 184 ILE A CA 1
ATOM 1344 C C . ILE A 1 184 ? -25.763 -21.931 16.155 1.00 84.00 184 ILE A C 1
ATOM 1346 O O . ILE A 1 184 ? -25.307 -21.006 16.821 1.00 84.00 184 ILE A O 1
ATOM 1350 N N . ASN A 1 185 ? -27.047 -21.971 15.796 1.00 72.88 185 ASN A N 1
ATOM 1351 C CA . ASN A 1 185 ? -27.991 -20.877 16.071 1.00 72.88 185 ASN A CA 1
ATOM 1352 C C . ASN A 1 185 ? -28.056 -20.470 17.553 1.00 72.88 185 ASN A C 1
ATOM 1354 O O . ASN A 1 185 ? -28.277 -19.303 17.863 1.00 72.88 185 ASN A O 1
ATOM 1358 N N . SER A 1 186 ? -27.810 -21.408 18.470 1.00 74.88 186 SER A N 1
ATOM 1359 C CA . SER A 1 186 ? -27.736 -21.155 19.910 1.00 74.88 186 SER A CA 1
ATOM 1360 C C . SER A 1 186 ? -26.388 -20.597 20.386 1.00 74.88 186 SER A C 1
ATOM 1362 O O . SER A 1 186 ? -26.154 -20.636 21.588 1.00 74.88 186 SER A O 1
ATOM 1364 N N . ALA A 1 187 ? -25.486 -20.155 19.504 1.00 78.88 187 ALA A N 1
ATOM 1365 C CA . ALA A 1 187 ? -24.124 -19.685 19.801 1.00 78.88 187 ALA A CA 1
ATOM 1366 C C . ALA A 1 187 ? -23.725 -18.497 18.895 1.00 78.88 187 ALA A C 1
ATOM 1368 O O . ALA A 1 187 ? -22.693 -18.500 18.227 1.00 78.88 187 ALA A O 1
ATOM 1369 N N . ALA A 1 188 ? -24.605 -17.495 18.852 1.00 74.88 188 ALA A N 1
ATOM 1370 C CA . ALA A 1 188 ? -24.574 -16.348 17.944 1.00 74.88 188 ALA A CA 1
ATOM 1371 C C . ALA A 1 188 ? -23.919 -15.106 18.572 1.00 74.88 188 ALA A C 1
ATOM 1373 O O . ALA A 1 188 ? -24.497 -14.017 18.569 1.00 74.88 188 ALA A O 1
ATOM 1374 N N . ASP A 1 189 ? -22.759 -15.284 19.192 1.00 87.75 189 ASP A N 1
ATOM 1375 C CA . ASP A 1 189 ? -22.223 -14.269 20.103 1.00 87.75 189 ASP A CA 1
ATOM 1376 C C . ASP A 1 189 ? -21.227 -13.324 19.441 1.00 87.75 189 ASP A C 1
ATOM 1378 O O . ASP A 1 189 ? -20.951 -12.278 20.015 1.00 87.75 189 ASP A O 1
ATOM 1382 N N . LEU A 1 190 ? -20.711 -13.654 18.251 1.00 88.62 190 LEU A N 1
ATOM 1383 C CA . LEU A 1 190 ? -19.763 -12.794 17.545 1.00 88.62 190 LEU A CA 1
ATOM 1384 C C . LEU A 1 190 ? -20.407 -11.450 17.182 1.00 88.62 190 LEU A C 1
ATOM 1386 O O . LEU A 1 190 ? -21.398 -11.382 16.445 1.00 88.62 190 LEU A O 1
ATOM 1390 N N . GLU A 1 191 ? -19.757 -10.378 17.610 1.00 84.38 191 GLU A N 1
ATOM 1391 C CA . GLU A 1 191 ? -20.061 -9.004 17.239 1.00 84.38 191 GLU A CA 1
ATOM 1392 C C . GLU A 1 191 ? -18.854 -8.379 16.539 1.00 84.38 191 GLU A C 1
ATOM 1394 O O . GLU A 1 191 ? -17.721 -8.484 17.006 1.00 84.38 191 GLU A O 1
ATOM 1399 N N . ALA A 1 192 ? -19.093 -7.764 15.383 1.00 78.56 192 ALA A N 1
ATOM 1400 C CA . ALA A 1 192 ? -18.123 -6.920 14.705 1.00 78.56 192 ALA A CA 1
ATOM 1401 C C . ALA A 1 192 ? -18.472 -5.446 14.906 1.00 78.56 192 ALA A C 1
ATOM 1403 O O . ALA A 1 192 ? -19.642 -5.054 14.939 1.00 78.56 192 ALA A O 1
ATOM 1404 N N . TYR A 1 193 ? -17.420 -4.647 15.006 1.00 71.44 193 TYR A N 1
ATOM 1405 C CA . TYR A 1 193 ? -17.474 -3.220 15.271 1.00 71.44 193 TYR A CA 1
ATOM 1406 C C . TYR A 1 193 ? -16.738 -2.485 14.152 1.00 71.44 193 TYR A C 1
ATOM 1408 O O . TYR A 1 193 ? -15.912 -3.060 13.439 1.00 71.44 193 TYR A O 1
ATOM 1416 N N . SER A 1 194 ? -17.036 -1.206 13.984 1.00 65.94 194 SER A N 1
ATOM 1417 C CA . SER A 1 194 ? -16.146 -0.304 13.260 1.00 65.94 194 SER A CA 1
ATOM 1418 C C . SER A 1 194 ? -14.926 0.025 14.120 1.00 65.94 194 SER A C 1
ATOM 1420 O O . SER A 1 194 ? -14.985 0.007 15.350 1.00 65.94 194 SER A O 1
ATOM 1422 N N . GLU A 1 195 ? -13.815 0.393 13.487 1.00 60.72 195 GLU A N 1
ATOM 1423 C CA . GLU A 1 195 ? -12.617 0.824 14.220 1.00 60.72 195 GLU A CA 1
ATOM 1424 C C . GLU A 1 195 ? -12.871 2.066 15.085 1.00 60.72 195 GLU A C 1
ATOM 1426 O O . GLU A 1 195 ? -12.262 2.224 16.139 1.00 60.72 195 GLU A O 1
ATOM 1431 N N . ASN A 1 196 ? -13.817 2.921 14.681 1.00 66.06 196 ASN A N 1
ATOM 1432 C CA . ASN A 1 196 ? -14.233 4.065 15.481 1.00 66.06 196 ASN A CA 1
ATOM 1433 C C . ASN A 1 196 ? -15.003 3.636 16.741 1.00 66.06 196 ASN A C 1
ATOM 1435 O O . ASN A 1 196 ? -14.780 4.197 17.805 1.00 66.06 196 ASN A O 1
ATOM 1439 N N . GLU A 1 197 ? -15.873 2.627 16.664 1.00 66.12 197 GLU A N 1
ATOM 1440 C CA . GLU A 1 197 ? -16.615 2.132 17.837 1.00 66.12 197 GLU A CA 1
ATOM 1441 C C . GLU A 1 197 ? -15.701 1.546 18.918 1.00 66.12 197 GLU A C 1
ATOM 1443 O O . GLU A 1 197 ? -16.022 1.649 20.098 1.00 66.12 197 GLU A O 1
ATOM 1448 N N . VAL A 1 198 ? -14.560 0.970 18.530 1.00 70.50 198 VAL A N 1
ATOM 1449 C CA . VAL A 1 198 ? -13.578 0.401 19.469 1.00 70.50 198 VAL A CA 1
ATOM 1450 C C . VAL A 1 198 ? -12.371 1.311 19.708 1.00 70.50 198 VAL A C 1
ATOM 1452 O O . VAL A 1 198 ? -11.377 0.882 20.293 1.00 70.50 198 VAL A O 1
ATOM 1455 N N . ASN A 1 199 ? -12.433 2.573 19.273 1.00 67.81 199 ASN A N 1
ATOM 1456 C CA . ASN A 1 199 ? -11.375 3.541 19.536 1.00 67.81 199 ASN A CA 1
ATOM 1457 C C . ASN A 1 199 ? -11.308 3.835 21.048 1.00 67.81 199 ASN A C 1
ATOM 1459 O O . ASN A 1 199 ? -12.311 4.285 21.608 1.00 67.81 199 ASN A O 1
ATOM 1463 N N . PRO A 1 200 ? -10.143 3.660 21.707 1.00 64.62 200 PRO A N 1
ATOM 1464 C CA . PRO A 1 200 ? -9.962 3.961 23.128 1.00 64.62 200 PRO A CA 1
ATOM 1465 C C . PRO A 1 200 ? -10.478 5.343 23.565 1.00 64.62 200 PRO A C 1
ATOM 1467 O O . PRO A 1 200 ? -10.982 5.486 24.676 1.00 64.62 200 PRO A O 1
ATOM 1470 N N . ALA A 1 201 ? -10.408 6.352 22.688 1.00 61.91 201 ALA A N 1
ATOM 1471 C CA . ALA A 1 201 ? -10.876 7.710 22.971 1.00 61.91 201 ALA A CA 1
ATOM 1472 C C . ALA A 1 201 ? -12.404 7.831 23.126 1.00 61.91 201 ALA A C 1
ATOM 1474 O O . ALA A 1 201 ? -12.882 8.808 23.700 1.00 61.91 201 ALA A O 1
ATOM 1475 N N . ASN A 1 202 ? -13.167 6.856 22.627 1.00 62.03 202 ASN A N 1
ATOM 1476 C CA . ASN A 1 202 ? -14.628 6.881 22.638 1.00 62.03 202 ASN A CA 1
ATOM 1477 C C . ASN A 1 202 ? -15.236 6.215 23.883 1.00 62.03 202 ASN A C 1
ATOM 1479 O O . ASN A 1 202 ? -16.450 6.278 24.068 1.00 62.03 202 ASN A O 1
ATOM 1483 N N . PHE A 1 203 ? -14.430 5.611 24.761 1.00 63.47 203 PHE A N 1
ATOM 1484 C CA . PHE A 1 203 ? -14.918 5.007 26.002 1.00 63.47 203 PHE A CA 1
ATOM 1485 C C . PHE A 1 203 ? -14.987 6.027 27.149 1.00 63.47 203 PHE A C 1
ATOM 1487 O O . PHE A 1 203 ? -14.188 6.959 27.225 1.00 63.47 203 PHE A O 1
ATOM 1494 N N . THR A 1 204 ? -15.942 5.856 28.070 1.00 57.47 204 THR A N 1
ATOM 1495 C CA . THR A 1 204 ? -16.148 6.780 29.200 1.00 57.47 204 THR A CA 1
ATOM 1496 C C . THR A 1 204 ? -16.067 6.041 30.544 1.00 57.47 204 THR A C 1
ATOM 1498 O O . THR A 1 204 ? -16.856 5.121 30.749 1.00 57.47 204 THR A O 1
ATOM 1501 N N . PRO A 1 205 ? -15.186 6.449 31.485 1.00 55.19 205 PRO A N 1
ATOM 1502 C CA . PRO A 1 205 ? -14.144 7.468 31.337 1.00 55.19 205 PRO A CA 1
ATOM 1503 C C . PRO A 1 205 ? -12.981 6.979 30.441 1.00 55.19 205 PRO A C 1
ATOM 1505 O O . PRO A 1 205 ? -12.699 5.783 30.400 1.00 55.19 205 PRO A O 1
ATOM 1508 N N . PRO A 1 206 ? -12.261 7.887 29.760 1.00 51.34 206 PRO A N 1
ATOM 1509 C CA . PRO A 1 206 ? -11.266 7.541 28.734 1.00 51.34 206 PRO A CA 1
ATOM 1510 C C . PRO A 1 206 ? -9.992 6.837 29.249 1.00 51.34 206 PRO A C 1
ATOM 1512 O O . PRO A 1 206 ? -9.134 6.470 28.452 1.00 51.34 206 PRO A O 1
ATOM 1515 N N . THR A 1 207 ? -9.832 6.640 30.564 1.00 49.00 207 THR A N 1
ATOM 1516 C CA . THR A 1 207 ? -8.582 6.159 31.187 1.00 49.00 207 THR A CA 1
ATOM 1517 C C . THR A 1 207 ? -8.668 4.801 31.887 1.00 49.00 207 THR A C 1
ATOM 1519 O O . THR A 1 207 ? -7.651 4.339 32.397 1.00 49.00 207 THR A O 1
ATOM 1522 N N . THR A 1 208 ? -9.814 4.112 31.908 1.00 53.56 208 THR A N 1
ATOM 1523 C CA . THR A 1 208 ? -9.921 2.816 32.613 1.00 53.56 208 THR A CA 1
ATOM 1524 C C . THR A 1 208 ? -9.111 1.696 31.955 1.00 53.56 208 THR A C 1
ATOM 1526 O O . THR A 1 208 ? -8.569 0.861 32.662 1.00 53.56 208 THR A O 1
ATOM 1529 N N . TYR A 1 209 ? -8.934 1.704 30.632 1.00 61.34 209 TYR A N 1
ATOM 1530 C CA . TYR A 1 209 ? -8.322 0.586 29.889 1.00 61.34 209 TYR A CA 1
ATOM 1531 C C . TYR A 1 209 ? -6.792 0.626 29.821 1.00 61.34 209 TYR A C 1
ATOM 1533 O O . TYR A 1 209 ? -6.152 -0.423 29.804 1.00 61.34 209 TYR A O 1
ATOM 1541 N N . ALA A 1 210 ? -6.189 1.821 29.814 1.00 56.88 210 ALA A N 1
ATOM 1542 C CA . ALA 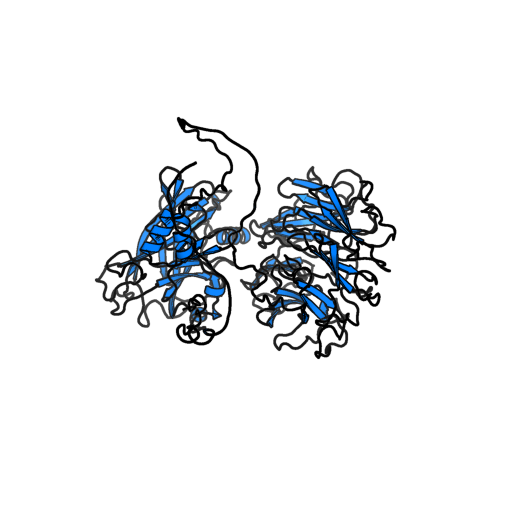A 1 210 ? -4.735 1.950 29.936 1.00 56.88 210 ALA A CA 1
ATOM 1543 C C . ALA A 1 210 ? -4.251 1.360 31.274 1.00 56.88 210 ALA A C 1
ATOM 1545 O O . ALA A 1 210 ? -3.178 0.763 31.336 1.00 56.88 210 ALA A O 1
ATOM 1546 N N . ASN A 1 211 ? -5.091 1.450 32.313 1.00 57.66 211 ASN A N 1
ATOM 1547 C CA . ASN A 1 211 ? -4.851 0.821 33.611 1.00 57.66 211 ASN A CA 1
ATOM 1548 C C . ASN A 1 211 ? -4.961 -0.717 33.568 1.00 57.66 211 ASN A C 1
ATOM 1550 O O . ASN A 1 211 ? -4.454 -1.369 34.471 1.00 57.66 211 ASN A O 1
ATOM 1554 N N . GLU A 1 212 ? -5.573 -1.299 32.531 1.00 61.47 212 GLU A N 1
ATOM 1555 C CA . GLU A 1 212 ? -5.646 -2.755 32.302 1.00 61.47 212 GLU A CA 1
ATOM 1556 C C . GLU A 1 212 ? -4.470 -3.276 31.450 1.00 61.47 212 GLU A C 1
ATOM 1558 O O . GLU A 1 212 ? -4.428 -4.449 31.078 1.00 61.47 212 GLU A O 1
ATOM 1563 N N . GLY A 1 213 ? -3.520 -2.406 31.077 1.00 70.25 213 GLY A N 1
ATOM 1564 C CA . GLY A 1 213 ? -2.380 -2.767 30.230 1.00 70.25 213 GLY A CA 1
ATOM 1565 C C . GLY A 1 213 ? -2.745 -3.062 28.769 1.00 70.25 213 GLY A C 1
ATOM 1566 O O . GLY A 1 213 ? -1.944 -3.652 28.046 1.00 70.25 213 GLY A O 1
ATOM 1567 N N . VAL A 1 214 ? -3.939 -2.669 28.315 1.00 75.25 214 VAL A N 1
ATOM 1568 C CA . VAL A 1 214 ? -4.389 -2.839 26.924 1.00 75.25 214 VAL A CA 1
ATOM 1569 C C . VAL A 1 214 ? -3.780 -1.754 26.033 1.00 75.25 214 VAL A C 1
ATOM 1571 O O . VAL A 1 214 ? -3.882 -0.567 26.333 1.00 75.25 214 VAL A O 1
ATOM 1574 N N . SER A 1 215 ? -3.185 -2.152 24.904 1.00 68.00 215 SER A N 1
ATOM 1575 C CA . SER A 1 215 ? -2.604 -1.233 23.911 1.00 68.00 215 SER A CA 1
ATOM 1576 C C . SER A 1 215 ? -3.403 -1.132 22.613 1.00 68.00 215 SER A C 1
ATOM 1578 O O . SER A 1 215 ? -3.169 -0.228 21.815 1.00 68.00 215 SER A O 1
ATOM 1580 N N . THR A 1 216 ? -4.297 -2.084 22.339 1.00 71.75 216 THR A N 1
ATOM 1581 C CA . THR A 1 216 ? -5.006 -2.169 21.053 1.00 71.75 216 THR A CA 1
ATOM 1582 C C . THR A 1 216 ? -6.363 -2.830 21.240 1.00 71.75 216 THR A C 1
ATOM 1584 O O . THR A 1 216 ? -6.458 -3.824 21.953 1.00 71.75 216 THR A O 1
ATOM 1587 N N . PHE A 1 217 ? -7.391 -2.333 20.557 1.00 77.31 217 PHE A N 1
ATOM 1588 C CA . PHE A 1 217 ? -8.653 -3.048 20.382 1.00 77.31 217 PHE A CA 1
ATOM 1589 C C . PHE A 1 217 ? -8.742 -3.576 18.962 1.00 77.31 217 PHE A C 1
ATOM 1591 O O . PHE A 1 217 ? -8.408 -2.877 18.005 1.00 77.31 217 PHE A O 1
ATOM 1598 N N . PHE A 1 218 ? -9.213 -4.807 18.828 1.00 78.12 218 PHE A N 1
ATOM 1599 C CA . PHE A 1 218 ? -9.579 -5.349 17.532 1.00 78.12 218 PHE A CA 1
ATOM 1600 C C . PHE A 1 218 ? -11.079 -5.116 17.303 1.00 78.12 218 PHE A C 1
ATOM 1602 O O . PHE A 1 218 ? -11.849 -5.176 18.262 1.00 78.12 218 PHE A O 1
ATOM 1609 N N . PRO A 1 219 ? -11.520 -4.854 16.059 1.00 80.06 219 PRO A N 1
ATOM 1610 C CA . PRO A 1 219 ? -12.906 -4.492 15.738 1.00 80.06 219 PRO A CA 1
ATOM 1611 C C . PRO A 1 219 ? -13.876 -5.692 15.785 1.00 80.06 219 PRO A C 1
ATOM 1613 O O . PRO A 1 219 ? -14.737 -5.859 14.920 1.00 80.06 219 PRO A O 1
ATOM 1616 N N . TYR A 1 220 ? -13.730 -6.561 16.784 1.00 86.00 220 TYR A N 1
ATOM 1617 C CA . TYR A 1 220 ? -14.600 -7.700 17.041 1.00 86.00 220 TYR A CA 1
ATOM 1618 C C . TYR A 1 220 ? -14.605 -8.092 18.525 1.00 86.00 220 TYR A C 1
ATOM 1620 O O . TYR A 1 220 ? -13.661 -7.832 19.275 1.00 86.00 220 TYR A O 1
ATOM 1628 N N . GLY A 1 221 ? -15.662 -8.780 18.935 1.00 89.00 221 GLY A N 1
ATOM 1629 C CA . GLY A 1 221 ? -15.851 -9.277 20.289 1.00 89.00 221 GLY A CA 1
ATOM 1630 C C . GLY A 1 221 ? -16.969 -10.306 20.367 1.00 89.00 221 GLY A C 1
ATOM 1631 O O . GLY A 1 221 ? -17.481 -10.765 19.345 1.00 89.00 221 GLY A O 1
ATOM 1632 N N . TYR A 1 222 ? -17.327 -10.683 21.590 1.00 91.38 222 TYR A N 1
ATOM 1633 C CA . TYR A 1 222 ? -18.348 -11.690 21.855 1.00 91.38 222 TYR A CA 1
ATOM 1634 C C . TYR A 1 222 ? -19.310 -11.198 22.926 1.00 91.38 222 TYR A C 1
ATOM 1636 O O . TYR A 1 222 ? -18.895 -10.857 24.031 1.00 91.38 222 TYR A O 1
ATOM 1644 N N . ALA A 1 223 ? -20.596 -11.176 22.608 1.00 89.00 223 ALA A N 1
ATOM 1645 C CA . ALA A 1 223 ? -21.632 -10.666 23.489 1.00 89.00 223 ALA A CA 1
ATOM 1646 C C . ALA A 1 223 ? -22.358 -11.802 24.209 1.00 89.00 223 ALA A C 1
ATOM 1648 O O . ALA A 1 223 ? -22.762 -12.791 23.595 1.00 89.00 223 ALA A O 1
ATOM 1649 N N . VAL A 1 224 ? -22.596 -11.637 25.509 1.00 88.75 224 VAL A N 1
ATOM 1650 C CA . VAL A 1 224 ? -23.381 -12.589 26.295 1.00 88.75 224 VAL A CA 1
ATOM 1651 C C . VAL A 1 224 ? -24.825 -12.580 25.801 1.00 88.75 224 VAL A C 1
ATOM 1653 O O . VAL A 1 224 ? -25.454 -11.531 25.628 1.00 88.75 224 VAL A O 1
ATOM 1656 N N . ARG A 1 225 ? -25.363 -13.771 25.553 1.00 84.75 225 ARG A N 1
ATOM 1657 C CA . ARG A 1 225 ? -26.776 -13.998 25.241 1.00 84.75 225 ARG A CA 1
ATOM 1658 C C . ARG A 1 225 ? -27.512 -14.528 26.463 1.00 84.75 225 ARG A C 1
ATOM 1660 O O . ARG A 1 225 ? -26.932 -15.192 27.320 1.00 84.75 225 ARG A O 1
ATOM 1667 N N . CYS A 1 226 ? -28.812 -14.277 26.493 1.00 81.19 226 CYS A N 1
ATOM 1668 C CA . CYS A 1 226 ? -29.735 -14.850 27.466 1.00 81.19 226 CYS A CA 1
ATOM 1669 C C . CYS A 1 226 ? -29.990 -16.336 27.150 1.00 81.19 226 CYS A C 1
ATOM 1671 O O . CYS A 1 226 ? -30.242 -16.670 25.991 1.00 81.19 226 CYS A O 1
ATOM 1673 N N . ILE A 1 227 ? -29.940 -17.215 28.159 1.00 81.12 227 ILE A N 1
ATOM 1674 C CA . ILE A 1 227 ? -30.286 -18.645 28.023 1.00 81.12 227 ILE A CA 1
ATOM 1675 C C . ILE A 1 227 ? -31.418 -19.102 28.957 1.00 81.12 227 ILE A C 1
ATOM 1677 O O . ILE A 1 227 ? -32.143 -20.026 28.593 1.00 81.12 227 ILE A O 1
ATOM 1681 N N . ALA A 1 228 ? -31.603 -18.476 30.128 1.00 73.56 228 ALA A N 1
ATOM 1682 C CA . ALA A 1 228 ? -32.666 -18.811 31.084 1.00 73.56 228 ALA A CA 1
ATOM 1683 C C . ALA A 1 228 ? -32.981 -17.629 32.019 1.00 73.56 228 ALA A C 1
ATOM 1685 O O . ALA A 1 228 ? -32.084 -16.875 32.364 1.00 73.56 228 ALA A O 1
ATOM 1686 N N . ASN A 1 229 ? -34.243 -17.477 32.447 1.00 69.38 229 ASN A N 1
ATOM 1687 C CA . ASN A 1 229 ? -34.681 -16.505 33.471 1.00 69.38 229 ASN A CA 1
ATOM 1688 C C . ASN A 1 229 ? -34.236 -15.041 33.253 1.00 69.38 229 ASN A C 1
ATOM 1690 O O . ASN A 1 229 ? -34.026 -14.304 34.211 1.00 69.38 229 ASN A O 1
ATOM 1694 N N . CYS A 1 230 ? -34.147 -14.596 32.000 1.00 66.50 230 CYS A N 1
ATOM 1695 C CA . CYS A 1 230 ? -33.817 -13.222 31.616 1.00 66.50 230 CYS A CA 1
ATOM 1696 C C . CYS A 1 230 ? -34.861 -12.637 30.657 1.00 66.50 230 CYS A C 1
ATOM 1698 O O . CYS A 1 230 ? -35.605 -13.367 29.998 1.00 66.50 230 CYS A O 1
ATOM 1700 N N . THR A 1 231 ? -34.927 -11.305 30.572 1.00 61.47 231 THR A N 1
ATOM 1701 C CA . THR A 1 231 ? -35.813 -10.623 29.620 1.00 61.47 231 THR A CA 1
ATOM 1702 C C . THR A 1 231 ? -35.302 -10.864 28.198 1.00 61.47 231 THR A C 1
ATOM 1704 O O . THR A 1 231 ? -34.284 -10.300 27.788 1.00 61.47 231 THR A O 1
ATOM 1707 N N . LEU A 1 232 ? -36.000 -11.727 27.452 1.00 56.41 232 LEU A N 1
ATOM 1708 C CA . LEU A 1 232 ? -35.704 -12.015 26.046 1.00 56.41 232 LEU A CA 1
ATOM 1709 C C . LEU A 1 232 ? -35.689 -10.711 25.234 1.00 56.41 232 LEU A C 1
ATOM 1711 O O . LEU A 1 232 ? -36.588 -9.882 25.368 1.00 56.41 232 LEU A O 1
ATOM 1715 N N . GLY A 1 233 ? -34.661 -10.537 24.401 1.00 56.16 233 GLY A N 1
ATOM 1716 C CA . GLY A 1 233 ? -34.502 -9.357 23.549 1.00 56.16 233 GLY A CA 1
ATOM 1717 C C . GLY A 1 233 ? -33.746 -8.164 24.154 1.00 56.16 233 GLY A C 1
ATOM 1718 O O . GLY A 1 233 ? -33.731 -7.113 23.525 1.00 56.16 233 GLY A O 1
ATOM 1719 N N . LEU A 1 234 ? -33.129 -8.283 25.340 1.00 62.81 234 LEU A N 1
ATOM 1720 C CA . LEU A 1 234 ? -32.345 -7.182 25.946 1.00 62.81 234 LEU A CA 1
ATOM 1721 C C . LEU A 1 234 ? -30.912 -7.548 26.390 1.00 62.81 234 LEU A C 1
ATOM 1723 O O . LEU A 1 234 ? -30.240 -6.709 26.980 1.00 62.81 234 LEU A O 1
ATOM 1727 N N . ARG A 1 235 ? -30.432 -8.784 26.147 1.00 78.50 235 ARG A N 1
ATOM 1728 C CA . ARG A 1 235 ? -29.130 -9.293 26.659 1.00 78.50 235 ARG A CA 1
ATOM 1729 C C . ARG A 1 235 ? -28.889 -8.928 28.144 1.00 78.50 235 ARG A C 1
ATOM 1731 O O . ARG A 1 235 ? -27.783 -8.562 28.541 1.00 78.50 235 ARG A O 1
ATOM 1738 N N . THR A 1 236 ? -29.938 -9.018 28.964 1.00 84.06 236 THR A N 1
ATOM 1739 C CA . THR A 1 236 ? -29.919 -8.646 30.387 1.00 84.06 236 THR A CA 1
ATOM 1740 C C . THR A 1 236 ? -29.934 -9.883 31.273 1.00 84.06 236 THR A C 1
ATOM 1742 O O . THR A 1 236 ? -30.913 -10.622 31.273 1.00 84.06 236 THR A O 1
ATOM 1745 N N . LEU A 1 237 ? -28.888 -10.084 32.070 1.00 85.25 237 LEU A N 1
ATOM 1746 C CA . LEU A 1 237 ? -28.864 -11.061 33.155 1.00 85.25 237 LEU A CA 1
ATOM 1747 C C . LEU A 1 237 ? -29.719 -10.556 34.321 1.00 85.25 237 LEU A C 1
ATOM 1749 O O . LEU A 1 237 ? -29.600 -9.398 34.735 1.00 85.25 237 LEU A O 1
ATOM 1753 N N . ALA A 1 238 ? -30.580 -11.424 34.850 1.00 84.25 238 ALA A N 1
ATOM 1754 C CA . ALA A 1 238 ? -31.474 -11.077 35.945 1.00 84.25 238 ALA A CA 1
ATOM 1755 C C . ALA A 1 238 ? -30.709 -10.733 37.240 1.00 84.25 238 ALA A C 1
ATOM 1757 O O . ALA A 1 238 ? -29.583 -11.197 37.455 1.00 84.25 238 ALA A O 1
ATOM 1758 N N . PRO A 1 239 ? -31.304 -9.910 38.121 1.00 87.12 239 PRO A N 1
ATOM 1759 C CA . PRO A 1 239 ? -30.794 -9.738 39.471 1.00 87.12 239 PRO A CA 1
ATOM 1760 C C . PRO A 1 239 ? -31.081 -10.985 40.322 1.00 87.12 239 PRO A C 1
ATOM 1762 O O . PRO A 1 239 ? -32.069 -11.685 40.111 1.00 87.12 239 PRO A O 1
ATOM 1765 N N . ASN A 1 240 ? -30.266 -11.200 41.350 1.00 86.88 240 ASN A N 1
ATOM 1766 C CA . ASN A 1 240 ? -30.424 -12.237 42.371 1.00 86.88 240 ASN A CA 1
ATOM 1767 C C . ASN A 1 240 ? -30.461 -13.700 41.857 1.00 86.88 240 ASN A C 1
ATOM 1769 O O . ASN A 1 240 ? -31.320 -14.459 42.314 1.00 86.88 240 ASN A O 1
ATOM 1773 N N . PRO A 1 241 ? -29.562 -14.148 40.950 1.00 88.44 241 PRO A N 1
ATOM 1774 C CA . PRO A 1 241 ? -29.548 -15.549 40.522 1.00 88.44 241 PRO A CA 1
ATOM 1775 C C . PRO A 1 241 ? -29.237 -16.496 41.690 1.00 88.44 241 PRO A C 1
ATOM 1777 O O . PRO A 1 241 ? -28.324 -16.237 42.482 1.00 88.44 241 PRO A O 1
ATOM 1780 N N . ALA A 1 242 ? -29.938 -17.631 41.774 1.00 88.12 242 ALA A N 1
ATOM 1781 C CA . ALA A 1 242 ? -29.633 -18.656 42.770 1.00 88.12 242 ALA A CA 1
ATOM 1782 C C . ALA A 1 242 ? -28.198 -19.201 42.603 1.00 88.12 242 ALA A C 1
ATOM 1784 O O . ALA A 1 242 ? -27.579 -19.090 41.541 1.00 88.12 242 ALA A O 1
ATOM 1785 N N . VAL A 1 243 ? -27.641 -19.803 43.659 1.00 86.75 243 VAL A N 1
ATOM 1786 C CA . VAL A 1 243 ? -26.303 -20.415 43.592 1.00 86.75 243 VAL A CA 1
ATOM 1787 C C . VAL A 1 243 ? -26.281 -21.488 42.501 1.00 86.75 243 VAL A C 1
ATOM 1789 O O . VAL A 1 243 ? -27.114 -22.391 42.499 1.00 86.75 243 VAL A O 1
ATOM 1792 N N . GLY A 1 244 ? -25.332 -21.376 41.568 1.00 82.75 244 GLY A N 1
ATOM 1793 C CA . GLY A 1 244 ? -25.209 -22.292 40.428 1.00 82.75 244 GLY A CA 1
ATOM 1794 C C . GLY A 1 244 ? -26.219 -22.060 39.297 1.00 82.75 244 GLY A C 1
ATOM 1795 O O . GLY A 1 244 ? -26.217 -22.816 38.330 1.00 82.75 244 GLY A O 1
ATOM 1796 N N . GLN A 1 245 ? -27.063 -21.028 39.381 1.00 90.19 245 GLN A N 1
ATOM 1797 C CA . GLN A 1 245 ? -27.977 -20.649 38.308 1.00 90.19 245 GLN A CA 1
ATOM 1798 C C . GLN A 1 245 ? -27.269 -19.721 37.313 1.00 90.19 245 GLN A C 1
ATOM 1800 O O . GLN A 1 245 ? -26.914 -18.591 37.653 1.00 90.19 245 GLN A O 1
ATOM 1805 N N . PHE A 1 246 ? -27.074 -20.209 36.086 1.00 89.50 246 PHE A N 1
ATOM 1806 C CA . PHE A 1 246 ? -26.471 -19.456 34.989 1.00 89.50 246 PHE A CA 1
ATOM 1807 C C . PHE A 1 246 ? -27.518 -19.059 33.955 1.00 89.50 246 PHE A C 1
ATOM 1809 O O . PHE A 1 246 ? -28.027 -19.895 33.212 1.00 89.50 246 PHE A O 1
ATOM 1816 N N . ASP A 1 247 ? -27.813 -17.762 33.926 1.00 88.75 247 ASP A N 1
ATOM 1817 C CA . ASP A 1 247 ? -28.867 -17.169 33.101 1.00 88.75 247 ASP A CA 1
ATOM 1818 C C . ASP A 1 247 ? -28.348 -16.699 31.728 1.00 88.75 247 ASP A C 1
ATOM 1820 O O . ASP A 1 247 ? -29.133 -16.445 30.812 1.00 88.75 247 ASP A O 1
ATOM 1824 N N . GLY A 1 248 ? -27.023 -16.623 31.553 1.00 89.94 248 GLY A N 1
ATOM 1825 C CA . GLY A 1 248 ? -26.364 -16.219 30.312 1.00 89.94 248 GLY A CA 1
ATOM 1826 C C . GLY A 1 248 ? -25.407 -17.258 29.736 1.00 89.94 248 GLY A C 1
ATOM 1827 O O . GLY A 1 248 ? -24.958 -18.177 30.422 1.00 89.94 248 GLY A O 1
ATOM 1828 N N . ALA A 1 249 ? -25.049 -17.080 28.467 1.00 91.00 249 ALA A N 1
ATOM 1829 C CA . ALA A 1 249 ? -23.955 -17.800 27.824 1.00 91.00 249 ALA A CA 1
ATOM 1830 C C . ALA A 1 249 ? -23.183 -16.907 26.848 1.00 91.00 249 ALA A C 1
ATOM 1832 O O . ALA A 1 249 ? -23.724 -15.948 26.307 1.00 91.00 249 ALA A O 1
ATOM 1833 N N . VAL A 1 250 ? -21.924 -17.249 26.598 1.00 92.56 250 VAL A N 1
ATOM 1834 C CA . VAL A 1 250 ? -21.089 -16.664 25.544 1.00 92.56 250 VAL A CA 1
ATOM 1835 C C . VAL A 1 250 ? -20.280 -17.763 24.874 1.00 92.56 250 VAL A C 1
ATOM 1837 O O . VAL A 1 250 ? -19.764 -18.656 25.542 1.00 92.56 250 VAL A O 1
ATOM 1840 N N . THR A 1 251 ? -20.163 -17.710 23.555 1.00 94.62 251 THR A N 1
ATOM 1841 C CA . THR A 1 251 ? -19.385 -18.638 22.748 1.00 94.62 251 THR A CA 1
ATOM 1842 C C . THR A 1 251 ? -18.284 -17.876 22.019 1.00 94.62 251 THR A C 1
ATOM 1844 O O . THR A 1 251 ? -18.546 -17.090 21.116 1.00 94.62 251 THR A O 1
ATOM 1847 N N . PHE A 1 252 ? -17.037 -18.143 22.399 1.00 95.50 252 PHE A N 1
ATOM 1848 C CA . PHE A 1 252 ? -15.849 -17.645 21.711 1.00 95.50 252 PHE A CA 1
ATOM 1849 C C . PHE A 1 252 ? -15.532 -18.589 20.562 1.00 95.50 252 PHE A C 1
ATOM 1851 O O . PHE A 1 252 ? -15.238 -19.761 20.806 1.00 95.50 252 PHE A O 1
ATOM 1858 N N . ALA A 1 253 ? -15.600 -18.101 19.326 1.00 94.31 253 ALA A N 1
ATOM 1859 C CA . ALA A 1 253 ? -15.386 -18.912 18.137 1.00 94.31 253 ALA A CA 1
ATOM 1860 C C . ALA A 1 253 ? -14.402 -18.253 17.167 1.00 94.31 253 ALA A C 1
ATOM 1862 O O . ALA A 1 253 ? -14.492 -17.070 16.854 1.00 94.31 253 ALA A O 1
ATOM 1863 N N . VAL A 1 254 ? -13.449 -19.041 16.678 1.00 93.56 254 VAL A N 1
ATOM 1864 C CA . VAL A 1 254 ? -12.421 -18.589 15.738 1.00 93.56 254 VAL A CA 1
ATOM 1865 C C . VAL A 1 254 ? -12.229 -19.601 14.620 1.00 93.56 254 VAL A C 1
ATOM 1867 O O . VAL A 1 254 ? -12.554 -20.785 14.752 1.00 93.56 254 VAL A O 1
ATOM 1870 N N . LYS A 1 255 ? -11.648 -19.138 13.519 1.00 90.88 255 LYS A N 1
ATOM 1871 C CA . LYS A 1 255 ? -11.194 -19.966 12.408 1.00 90.88 255 LYS A CA 1
ATOM 1872 C C . LYS A 1 255 ? -9.714 -19.737 12.139 1.00 90.88 255 LYS A C 1
ATOM 1874 O O . LYS A 1 255 ? -9.201 -18.639 12.343 1.00 90.88 255 LYS A O 1
ATOM 1879 N N . LEU A 1 256 ? -9.042 -20.771 11.657 1.00 91.88 256 LEU A N 1
ATOM 1880 C CA . LEU A 1 256 ? -7.640 -20.712 11.265 1.00 91.88 256 LEU A CA 1
ATOM 1881 C C . LEU A 1 256 ? -7.359 -21.657 10.091 1.00 91.88 256 LEU A C 1
ATOM 1883 O O . LEU A 1 256 ? -7.973 -22.727 10.008 1.00 91.88 256 LEU A O 1
ATOM 1887 N N . PRO A 1 257 ? -6.444 -21.297 9.179 1.00 83.00 257 PRO A N 1
ATOM 1888 C CA . PRO A 1 257 ? -6.030 -22.195 8.114 1.00 83.00 257 PRO A CA 1
ATOM 1889 C C . PRO A 1 257 ? -5.285 -23.408 8.683 1.00 83.00 257 PRO A C 1
ATOM 1891 O O . PRO A 1 257 ? -4.469 -23.292 9.602 1.00 83.00 257 PRO A O 1
ATOM 1894 N N . VAL A 1 258 ? -5.550 -24.581 8.111 1.00 87.44 258 VAL A N 1
ATOM 1895 C CA . VAL A 1 258 ? -4.744 -25.782 8.348 1.00 87.44 258 VAL A CA 1
ATOM 1896 C C . VAL A 1 258 ? -3.378 -25.566 7.701 1.00 87.44 258 VAL A C 1
ATOM 1898 O O . VAL A 1 258 ? -3.297 -25.181 6.535 1.00 87.44 258 VAL A O 1
ATOM 1901 N N . GLN A 1 259 ? -2.307 -25.779 8.463 1.00 86.81 259 GLN A N 1
ATOM 1902 C CA . GLN A 1 259 ? -0.951 -25.499 7.993 1.00 86.81 259 GLN A CA 1
ATOM 1903 C C . GLN A 1 259 ? -0.464 -26.580 7.029 1.00 86.81 259 GLN A C 1
ATOM 1905 O O . GLN A 1 259 ? -0.701 -27.770 7.250 1.00 86.81 259 GLN A O 1
ATOM 1910 N N . THR A 1 260 ? 0.266 -26.161 5.991 1.00 83.81 260 THR A N 1
ATOM 1911 C CA . THR A 1 260 ? 0.846 -27.058 4.977 1.00 83.81 260 THR A CA 1
ATOM 1912 C C . THR A 1 260 ? 1.769 -28.098 5.604 1.00 83.81 260 THR A C 1
ATOM 1914 O O . THR A 1 260 ? 1.758 -29.258 5.201 1.00 83.81 260 THR A O 1
ATOM 1917 N N . ASN A 1 261 ? 2.553 -27.697 6.609 1.00 84.06 261 ASN A N 1
ATOM 1918 C CA . ASN A 1 261 ? 3.328 -28.623 7.419 1.00 84.06 261 ASN A CA 1
ATOM 1919 C C . ASN A 1 261 ? 2.528 -29.009 8.675 1.00 84.06 261 ASN A C 1
ATOM 1921 O O . ASN A 1 261 ? 2.235 -28.133 9.494 1.00 84.06 261 ASN A O 1
ATOM 1925 N N . PRO A 1 262 ? 2.213 -30.303 8.877 1.00 86.88 262 PRO A N 1
ATOM 1926 C CA . PRO A 1 262 ? 1.450 -30.760 10.029 1.00 86.88 262 PRO A CA 1
ATOM 1927 C C . PRO A 1 262 ? 1.998 -30.293 11.382 1.00 86.88 262 PRO A C 1
ATOM 1929 O O . PRO A 1 262 ? 1.199 -29.939 12.247 1.00 86.88 262 PRO A O 1
ATOM 1932 N N . LYS A 1 263 ? 3.330 -30.230 11.544 1.00 85.25 263 LYS A N 1
ATOM 1933 C CA . LYS A 1 263 ? 3.985 -29.831 12.805 1.00 85.25 263 LYS A CA 1
ATOM 1934 C C . LYS A 1 263 ? 3.680 -28.385 13.210 1.00 85.25 263 LYS A C 1
ATOM 1936 O O . LYS A 1 263 ? 3.649 -28.073 14.393 1.00 85.25 263 LYS A O 1
ATOM 1941 N N . ASP A 1 264 ? 3.444 -27.520 12.226 1.00 87.00 264 ASP A N 1
ATOM 1942 C CA . ASP A 1 264 ? 3.215 -26.091 12.435 1.00 87.00 264 ASP A CA 1
ATOM 1943 C C . ASP A 1 264 ? 1.742 -25.791 12.742 1.00 87.00 264 ASP A C 1
ATOM 1945 O O . ASP A 1 264 ? 1.389 -24.648 13.009 1.00 87.00 264 ASP A O 1
ATOM 1949 N N . ASN A 1 265 ? 0.855 -26.796 12.736 1.00 90.06 265 ASN A N 1
ATOM 1950 C CA . ASN A 1 265 ? -0.512 -26.581 13.200 1.00 90.06 265 ASN A CA 1
ATOM 1951 C C . ASN A 1 265 ? -0.508 -26.172 14.682 1.00 90.06 265 ASN A C 1
ATOM 1953 O O . ASN A 1 265 ? 0.191 -26.798 15.479 1.00 90.06 265 ASN A O 1
ATOM 1957 N N . PRO A 1 266 ? -1.304 -25.166 15.081 1.00 93.06 266 PRO A N 1
ATOM 1958 C CA . PRO A 1 266 ? -1.411 -24.789 16.484 1.00 93.06 266 PRO A CA 1
ATOM 1959 C C . PRO A 1 266 ? -1.938 -25.926 17.359 1.00 93.06 266 PRO A C 1
ATOM 1961 O O . PRO A 1 266 ? -2.929 -26.560 16.995 1.00 93.06 266 PRO A O 1
ATOM 1964 N N . PHE A 1 267 ? -1.321 -26.134 18.524 1.00 94.38 267 PHE A N 1
ATOM 1965 C CA . PHE A 1 267 ? -1.844 -27.005 19.585 1.00 94.38 267 PHE A CA 1
ATOM 1966 C C . PHE A 1 267 ? -2.622 -26.228 20.640 1.00 94.38 267 PHE A C 1
ATOM 1968 O O . PHE A 1 267 ? -3.682 -26.664 21.094 1.00 94.38 267 PHE A O 1
ATOM 1975 N N . ALA A 1 268 ? -2.077 -25.086 21.051 1.00 95.56 268 ALA A N 1
ATOM 1976 C CA . ALA A 1 268 ? -2.682 -24.216 22.036 1.00 95.56 268 ALA A CA 1
ATOM 1977 C C . ALA A 1 268 ? -2.387 -22.751 21.716 1.00 95.56 268 ALA A C 1
ATOM 1979 O O . ALA A 1 268 ? -1.374 -22.420 21.097 1.00 95.56 268 ALA A O 1
ATOM 1980 N N . PHE A 1 269 ? -3.296 -21.879 22.130 1.00 95.88 269 PHE A N 1
ATOM 1981 C CA . PHE A 1 269 ? -3.115 -20.434 22.146 1.00 95.88 269 PHE A CA 1
ATOM 1982 C C . PHE A 1 269 ? -4.119 -19.823 23.117 1.00 95.88 269 PHE A C 1
ATOM 1984 O O . PHE A 1 269 ? -5.113 -20.454 23.473 1.00 95.88 269 PHE A O 1
ATOM 1991 N N . SER A 1 270 ? -3.903 -18.569 23.489 1.00 95.50 270 SER A N 1
ATOM 1992 C CA . SER A 1 270 ? -4.880 -17.818 24.264 1.00 95.50 270 SER A CA 1
ATOM 1993 C C . SER A 1 270 ? -5.359 -16.582 23.521 1.00 95.50 270 SER A C 1
ATOM 1995 O O . SER A 1 270 ? -4.553 -15.854 22.942 1.00 95.50 270 SER A O 1
ATOM 1997 N N . LEU A 1 271 ? -6.668 -16.350 23.546 1.00 95.44 271 LEU A N 1
ATOM 1998 C CA . LEU A 1 271 ? -7.305 -15.126 23.079 1.00 95.44 271 LEU A CA 1
ATOM 1999 C C . LEU A 1 271 ? -7.435 -14.153 24.255 1.00 95.44 271 LEU A C 1
ATOM 2001 O O . LEU A 1 271 ? -7.993 -14.510 25.292 1.00 95.44 271 LEU A O 1
ATOM 2005 N N . MET A 1 272 ? -6.939 -12.933 24.082 1.00 90.88 272 MET A N 1
ATOM 2006 C CA . MET A 1 272 ? -7.046 -11.867 25.074 1.00 90.88 272 MET A CA 1
ATOM 2007 C C . MET A 1 272 ? -8.290 -11.025 24.816 1.00 90.88 272 MET A C 1
ATOM 2009 O O . MET A 1 272 ? -8.492 -10.531 23.703 1.00 90.88 272 MET A O 1
ATOM 2013 N N . VAL A 1 273 ? -9.107 -10.845 25.852 1.00 90.12 273 VAL A N 1
ATOM 2014 C CA . VAL A 1 273 ? -10.311 -10.011 25.795 1.00 90.12 273 VAL A CA 1
ATOM 2015 C C . VAL A 1 273 ? -10.428 -9.117 27.019 1.00 90.12 273 VAL A C 1
ATOM 2017 O O . VAL A 1 273 ? -9.971 -9.474 28.102 1.00 90.12 273 VAL A O 1
ATOM 2020 N N . VAL A 1 274 ? -11.106 -7.984 26.873 1.00 84.44 274 VAL A N 1
ATOM 2021 C CA . VAL A 1 274 ? -11.585 -7.192 28.010 1.00 84.44 274 VAL A CA 1
ATOM 2022 C C . VAL A 1 274 ? -13.090 -7.379 28.162 1.00 84.44 274 VAL A C 1
ATOM 2024 O O . VAL A 1 274 ? -13.833 -7.303 27.183 1.00 84.44 274 VAL A O 1
ATOM 2027 N N . ALA A 1 275 ? -13.534 -7.654 29.386 1.00 83.88 275 ALA A N 1
ATOM 2028 C CA . ALA A 1 275 ? -14.946 -7.767 29.727 1.00 83.88 275 ALA A CA 1
ATOM 2029 C C . ALA A 1 275 ? -15.532 -6.382 30.036 1.00 83.88 275 ALA A C 1
ATOM 2031 O O . ALA A 1 275 ? -14.908 -5.598 30.755 1.00 83.88 275 ALA A O 1
ATOM 2032 N N . LEU A 1 276 ? -16.719 -6.074 29.516 1.00 79.69 276 LEU A N 1
ATOM 2033 C CA . LEU A 1 276 ? -17.352 -4.758 29.649 1.00 79.69 276 LEU A CA 1
ATOM 2034 C C . LEU A 1 276 ? -18.881 -4.823 29.585 1.00 79.69 276 LEU A C 1
ATOM 2036 O O . LEU A 1 276 ? -19.447 -5.826 29.164 1.00 79.69 276 LEU A O 1
ATOM 2040 N N . THR A 1 277 ? -19.552 -3.752 30.012 1.00 78.19 277 THR A N 1
ATOM 2041 C CA . THR A 1 277 ? -21.024 -3.630 29.982 1.00 78.19 277 THR A CA 1
ATOM 2042 C C . THR A 1 277 ? -21.472 -2.376 29.228 1.00 78.19 277 THR A C 1
ATOM 2044 O O . THR A 1 277 ? -20.789 -1.355 29.293 1.00 78.19 277 THR A O 1
ATOM 2047 N N . GLY A 1 278 ? -22.625 -2.426 28.545 1.00 68.25 278 GLY A N 1
ATOM 2048 C CA . GLY A 1 278 ? -23.318 -1.235 28.017 1.00 68.25 278 GLY A CA 1
ATOM 2049 C C . GLY A 1 278 ? -23.283 -0.998 26.497 1.00 68.25 278 GLY A C 1
ATOM 2050 O O . GLY A 1 278 ? -23.676 0.083 26.070 1.00 68.25 278 GLY A O 1
ATOM 2051 N N . GLY A 1 279 ? -22.857 -1.964 25.674 1.00 65.75 279 GLY A N 1
ATOM 2052 C CA . GLY A 1 279 ? -22.810 -1.811 24.210 1.00 65.75 279 GLY A CA 1
ATOM 2053 C C . GLY A 1 279 ? -24.162 -1.989 23.479 1.00 65.75 279 GLY A C 1
ATOM 2054 O O . GLY A 1 279 ? -25.140 -2.464 24.067 1.00 65.75 279 GLY A O 1
ATOM 2055 N N . PRO A 1 280 ? -24.276 -1.579 22.194 1.00 63.94 280 PRO A N 1
ATOM 2056 C CA . PRO A 1 280 ? -25.491 -1.761 21.394 1.00 63.94 280 PRO A CA 1
ATOM 2057 C C . PRO A 1 280 ? -25.663 -3.213 20.927 1.00 63.94 280 PRO A C 1
ATOM 2059 O O . PRO A 1 280 ? -24.783 -3.754 20.262 1.00 63.94 280 PRO A O 1
ATOM 2062 N N . SER A 1 281 ? -26.844 -3.797 21.154 1.00 69.19 281 SER A N 1
ATOM 2063 C CA . SER A 1 281 ? -27.175 -5.155 20.691 1.00 69.19 281 SER A CA 1
ATOM 2064 C C . SER A 1 281 ? -27.227 -5.262 19.159 1.00 69.19 281 SER A C 1
ATOM 2066 O O . SER A 1 281 ? -28.046 -4.607 18.503 1.00 69.19 281 SER A O 1
ATOM 2068 N N . ARG A 1 282 ? -26.404 -6.149 18.586 1.00 77.19 282 ARG A N 1
ATOM 2069 C CA . ARG A 1 282 ? -26.331 -6.421 17.139 1.00 77.19 282 ARG A CA 1
ATOM 2070 C C . ARG A 1 282 ? -26.164 -7.914 16.840 1.00 77.19 282 ARG A C 1
ATOM 2072 O O . ARG A 1 282 ? -25.966 -8.723 17.743 1.00 77.19 282 ARG A O 1
ATOM 2079 N N . VAL A 1 283 ? -26.276 -8.288 15.564 1.00 77.81 283 VAL A N 1
ATOM 2080 C CA . VAL A 1 283 ? -25.946 -9.638 15.077 1.00 77.81 283 VAL A CA 1
ATOM 2081 C C . VAL A 1 283 ? -25.013 -9.547 13.880 1.00 77.81 283 VAL A C 1
ATOM 2083 O O . VAL A 1 283 ? -25.268 -8.814 12.924 1.00 77.81 283 VAL A O 1
ATOM 2086 N N . THR A 1 284 ? -23.947 -10.338 13.927 1.00 79.69 284 THR A N 1
ATOM 2087 C CA . THR A 1 284 ? -22.988 -10.475 12.832 1.00 79.69 284 THR A CA 1
ATOM 2088 C C . THR A 1 284 ? -23.365 -11.646 11.932 1.00 79.69 284 THR A C 1
ATOM 2090 O O . THR A 1 284 ? -23.704 -12.724 12.425 1.00 79.69 284 THR A O 1
ATOM 2093 N N . VAL A 1 285 ? -23.261 -11.450 10.620 1.00 75.62 285 VAL A N 1
ATOM 2094 C CA . VAL A 1 285 ? -23.360 -12.501 9.604 1.00 75.62 285 VAL A CA 1
ATOM 2095 C C . VAL A 1 285 ? -21.971 -12.738 9.021 1.00 75.62 285 VAL A C 1
ATOM 2097 O O . VAL A 1 285 ? -21.356 -11.804 8.496 1.00 75.62 285 VAL A O 1
ATOM 2100 N N . SER A 1 286 ? -21.454 -13.960 9.143 1.00 71.25 286 SER A N 1
ATOM 2101 C CA . SER A 1 286 ? -20.151 -14.319 8.577 1.00 71.25 286 SER A CA 1
ATOM 2102 C C . SER A 1 286 ? -20.269 -14.786 7.114 1.00 71.25 286 SER A C 1
ATOM 2104 O O . SER A 1 286 ? -21.334 -15.247 6.698 1.00 71.25 286 SER A O 1
ATOM 2106 N N . PRO A 1 287 ? -19.190 -14.703 6.308 1.00 68.25 287 PRO A N 1
ATOM 2107 C CA . PRO A 1 287 ? -19.196 -15.204 4.929 1.00 68.25 287 PRO A CA 1
ATOM 2108 C C . PRO A 1 287 ? -19.593 -16.682 4.804 1.00 68.25 287 PRO A C 1
ATOM 2110 O O . PRO A 1 287 ? -20.166 -17.095 3.799 1.00 68.25 287 PRO A O 1
ATOM 2113 N N . GLU A 1 288 ? -19.269 -17.486 5.818 1.00 72.94 288 GLU A N 1
ATOM 2114 C CA . GLU A 1 288 ? -19.506 -18.932 5.848 1.00 72.94 288 GLU A CA 1
ATOM 2115 C C . GLU A 1 288 ? -20.982 -19.313 5.960 1.00 72.94 288 GLU A C 1
ATOM 2117 O O . GLU A 1 288 ? -21.338 -20.446 5.648 1.00 72.94 288 GLU A O 1
ATOM 2122 N N . GLU A 1 289 ? -21.838 -18.391 6.399 1.00 69.44 289 GLU A N 1
ATOM 2123 C CA . GLU A 1 289 ? -23.280 -18.627 6.515 1.00 69.44 289 GLU A CA 1
ATOM 2124 C C . GLU A 1 289 ? -23.974 -18.676 5.147 1.00 69.44 289 GLU A C 1
ATOM 2126 O O . GLU A 1 289 ? -25.131 -19.079 5.039 1.00 69.44 289 GLU A O 1
ATOM 2131 N N . GLY A 1 290 ? -23.281 -18.255 4.083 1.00 58.00 290 GLY A N 1
ATOM 2132 C CA . GLY A 1 290 ? -23.912 -18.006 2.795 1.00 58.00 290 GLY A CA 1
ATOM 2133 C C . GLY A 1 290 ? -25.040 -16.977 2.926 1.00 58.00 290 GLY A C 1
ATOM 2134 O O . GLY A 1 290 ? -25.090 -16.180 3.859 1.00 58.00 290 GLY A O 1
ATOM 2135 N N . LEU A 1 291 ? -25.985 -16.986 1.989 1.00 52.84 291 LEU A N 1
ATOM 2136 C CA . LEU A 1 291 ? -27.192 -16.156 2.074 1.00 52.84 291 LEU A CA 1
ATOM 2137 C C . LEU A 1 291 ? -28.259 -16.769 3.018 1.00 52.84 291 LEU A C 1
ATOM 2139 O O . LEU A 1 291 ? -29.450 -16.628 2.740 1.00 52.84 291 LEU A O 1
ATOM 2143 N N . ASP A 1 292 ? -27.882 -17.462 4.108 1.00 61.12 292 ASP A N 1
ATOM 2144 C CA . ASP A 1 292 ? -28.835 -17.963 5.122 1.00 61.12 292 ASP A CA 1
ATOM 2145 C C . ASP A 1 292 ? -29.371 -16.821 6.001 1.00 61.12 292 ASP A C 1
ATOM 2147 O O . ASP A 1 292 ? -28.985 -16.575 7.146 1.00 61.12 292 ASP A O 1
ATOM 2151 N N . LEU A 1 293 ? -30.312 -16.095 5.415 1.00 60.00 293 LEU A N 1
ATOM 2152 C CA . LEU A 1 293 ? -30.935 -14.914 5.998 1.00 60.00 293 LEU A CA 1
ATOM 2153 C C . LEU A 1 293 ? -32.011 -15.278 7.031 1.00 60.00 293 LEU A C 1
ATOM 2155 O O . LEU A 1 293 ? -32.312 -14.479 7.919 1.00 60.00 293 LEU A O 1
ATOM 2159 N N . SER A 1 294 ? -32.562 -16.493 6.950 1.00 65.19 294 SER A N 1
ATOM 2160 C CA . SER A 1 294 ? -33.486 -17.039 7.948 1.00 65.19 294 SER A CA 1
ATOM 2161 C C . SER A 1 294 ? -32.807 -17.244 9.299 1.00 65.19 294 SER A C 1
ATOM 2163 O O . SER A 1 294 ? -33.359 -16.838 10.325 1.00 65.19 294 SER A O 1
ATOM 2165 N N . GLY A 1 295 ? -31.597 -17.814 9.303 1.00 69.25 295 GLY A N 1
ATOM 2166 C CA . GLY A 1 295 ? -30.803 -17.995 10.516 1.00 69.25 295 GLY A CA 1
ATOM 2167 C C . GLY A 1 295 ? -30.431 -16.660 11.162 1.00 69.25 295 GLY A C 1
ATOM 2168 O O . GLY A 1 295 ? -30.618 -16.476 12.365 1.00 69.25 295 GLY A O 1
ATOM 2169 N N . ALA A 1 296 ? -29.984 -15.691 10.359 1.00 71.75 296 ALA A N 1
ATOM 2170 C CA . ALA A 1 296 ? -29.627 -14.356 10.840 1.00 71.75 296 ALA A CA 1
ATOM 2171 C C . ALA A 1 296 ? -30.811 -13.610 11.482 1.00 71.75 296 ALA A C 1
ATOM 2173 O O . ALA A 1 296 ? -30.660 -13.011 12.549 1.00 71.75 296 ALA A O 1
ATOM 2174 N N . LEU A 1 297 ? -32.003 -13.685 10.878 1.00 70.38 297 LEU A N 1
ATOM 2175 C CA . LEU A 1 297 ? -33.205 -13.032 11.401 1.00 70.38 297 LEU A CA 1
ATOM 2176 C C . LEU A 1 297 ? -33.692 -13.672 12.708 1.00 70.38 297 LEU A C 1
ATOM 2178 O O . LEU A 1 297 ? -34.027 -12.955 13.650 1.00 70.38 297 LEU A O 1
ATOM 2182 N N . ALA A 1 298 ? -33.681 -15.005 12.793 1.00 70.44 298 ALA A N 1
ATOM 2183 C CA . ALA A 1 298 ? -34.018 -15.713 14.026 1.00 70.44 298 ALA A CA 1
ATOM 2184 C C . ALA A 1 298 ? -33.060 -15.333 15.170 1.00 70.44 298 ALA A C 1
ATOM 2186 O O . ALA A 1 298 ? -33.492 -15.111 16.301 1.00 70.44 298 ALA A O 1
ATOM 2187 N N . ARG A 1 299 ? -31.761 -15.181 14.876 1.00 76.62 299 ARG A N 1
ATOM 2188 C CA . ARG A 1 299 ? -30.757 -14.734 15.856 1.00 76.62 299 ARG A CA 1
ATOM 2189 C C . ARG A 1 299 ? -30.980 -13.292 16.293 1.00 76.62 299 ARG A C 1
ATOM 2191 O O . ARG A 1 299 ? -30.945 -13.031 17.491 1.00 76.62 299 ARG A O 1
ATOM 2198 N N . ALA A 1 300 ? -31.280 -12.384 15.362 1.00 73.81 300 ALA A N 1
ATOM 2199 C CA . ALA A 1 300 ? -31.597 -10.995 15.693 1.00 73.81 300 ALA A CA 1
ATOM 2200 C C . ALA A 1 300 ? -32.830 -10.886 16.604 1.00 73.81 300 ALA A C 1
ATOM 2202 O O . ALA A 1 300 ? -32.836 -10.102 17.549 1.00 73.81 300 ALA A O 1
ATOM 2203 N N . GLN A 1 301 ? -33.844 -11.729 16.384 1.00 70.88 301 GLN A N 1
ATOM 2204 C CA . GLN A 1 301 ? -35.014 -11.814 17.261 1.00 70.88 301 GLN A CA 1
ATOM 2205 C C . GLN A 1 301 ? -34.666 -12.352 18.656 1.00 70.88 301 GLN A C 1
ATOM 2207 O O . GLN A 1 301 ? -35.151 -11.810 19.647 1.00 70.88 301 GLN A O 1
ATOM 2212 N N . MET A 1 302 ? -33.808 -13.374 18.756 1.00 66.81 302 MET A N 1
ATOM 2213 C CA . MET A 1 302 ? -33.370 -13.919 20.050 1.00 66.81 302 MET A CA 1
ATOM 2214 C C . MET A 1 302 ? -32.571 -12.906 20.880 1.00 66.81 302 MET A C 1
ATOM 2216 O O . MET A 1 302 ? -32.710 -12.865 22.103 1.00 66.81 302 MET A O 1
ATOM 2220 N N . THR A 1 303 ? -31.735 -12.089 20.237 1.00 68.38 303 THR A N 1
ATOM 2221 C CA . THR A 1 303 ? -30.883 -11.104 20.922 1.00 68.38 303 THR A CA 1
ATOM 2222 C C . THR A 1 303 ? -31.541 -9.736 21.079 1.00 68.38 303 THR A C 1
ATOM 2224 O O . THR A 1 303 ? -31.046 -8.924 21.854 1.00 68.38 303 THR A O 1
ATOM 2227 N N . GLY A 1 304 ? -32.653 -9.477 20.381 1.00 68.88 304 GLY A N 1
ATOM 2228 C CA . GLY A 1 304 ? -33.283 -8.155 20.308 1.00 68.88 304 GLY A CA 1
ATOM 2229 C C . GLY A 1 304 ? -32.487 -7.145 19.481 1.00 68.88 304 GLY A C 1
ATOM 2230 O O . GLY A 1 304 ? -32.707 -5.938 19.586 1.00 68.88 304 GLY A O 1
ATOM 2231 N N . ALA A 1 305 ? -31.555 -7.628 18.659 1.00 73.56 305 ALA A N 1
ATOM 2232 C CA . ALA A 1 305 ? -30.743 -6.797 17.791 1.00 73.56 305 ALA A CA 1
ATOM 2233 C C . ALA A 1 305 ? -31.592 -6.107 16.717 1.00 73.56 305 ALA A C 1
ATOM 2235 O O . ALA A 1 305 ? -32.390 -6.735 16.019 1.00 73.56 305 ALA A O 1
ATOM 2236 N N . GLN A 1 306 ? -31.354 -4.810 16.533 1.00 67.69 306 GLN A N 1
ATOM 2237 C CA . GLN A 1 306 ? -31.978 -4.013 15.467 1.00 67.69 306 GLN A CA 1
ATOM 2238 C C . GLN A 1 306 ? -31.064 -3.848 14.242 1.00 67.69 306 GLN A C 1
ATOM 2240 O O . GLN A 1 306 ? -31.494 -3.349 13.199 1.00 67.69 306 GLN A O 1
ATOM 2245 N N . THR A 1 307 ? -29.818 -4.311 14.358 1.00 66.38 307 THR A N 1
ATOM 2246 C CA . THR A 1 307 ? -28.761 -4.146 13.359 1.00 66.38 307 THR A CA 1
ATOM 2247 C C . THR A 1 307 ? -28.179 -5.503 12.975 1.00 66.38 307 THR A C 1
ATOM 2249 O O . THR A 1 307 ? -27.755 -6.267 13.847 1.00 66.38 307 THR A O 1
ATOM 2252 N N . LEU A 1 308 ? -28.128 -5.776 11.667 1.00 66.12 308 LEU A N 1
ATOM 2253 C CA . LEU A 1 308 ? -27.383 -6.887 11.076 1.00 66.12 308 LEU A CA 1
ATOM 2254 C C . LEU A 1 308 ? -26.126 -6.342 10.396 1.00 66.12 308 LEU A C 1
ATOM 2256 O O . LEU A 1 308 ? -26.205 -5.413 9.588 1.00 66.12 308 LEU A O 1
ATOM 2260 N N . LEU A 1 309 ? -24.977 -6.935 10.709 1.00 66.94 309 LEU A N 1
ATOM 2261 C CA . LEU A 1 309 ? -23.695 -6.555 10.127 1.00 66.94 309 LEU A CA 1
ATOM 2262 C C . LEU A 1 309 ? -23.085 -7.744 9.393 1.00 66.94 309 LEU A C 1
ATOM 2264 O O . LEU A 1 309 ? -22.800 -8.772 10.001 1.00 66.94 309 LEU A O 1
ATOM 2268 N N . ALA A 1 310 ? -22.886 -7.611 8.083 1.00 60.34 310 ALA A N 1
ATOM 2269 C CA . ALA A 1 310 ? -22.227 -8.639 7.288 1.00 60.34 310 ALA A CA 1
ATOM 2270 C C . ALA A 1 310 ? -20.715 -8.389 7.252 1.00 60.34 310 ALA A C 1
ATOM 2272 O O . ALA A 1 310 ? -20.266 -7.301 6.876 1.00 60.34 310 ALA A O 1
ATOM 2273 N N . ILE A 1 311 ? -19.929 -9.402 7.618 1.00 54.72 311 ILE A N 1
ATOM 2274 C CA . ILE A 1 311 ? -18.474 -9.388 7.444 1.00 54.72 311 ILE A CA 1
ATOM 2275 C C . ILE A 1 311 ? -18.168 -9.922 6.038 1.00 54.72 311 ILE A C 1
ATOM 2277 O O . ILE A 1 311 ? -18.592 -11.017 5.688 1.00 54.72 311 ILE A O 1
ATOM 2281 N N . GLY A 1 312 ? -17.434 -9.151 5.233 1.00 48.25 312 GLY A N 1
ATOM 2282 C CA . GLY A 1 312 ? -16.968 -9.500 3.883 1.00 48.25 312 GLY A CA 1
ATOM 2283 C C . GLY A 1 312 ? -15.772 -8.625 3.482 1.00 48.25 312 GLY A C 1
ATOM 2284 O O . GLY A 1 312 ? -15.241 -7.919 4.337 1.00 48.25 312 GLY A O 1
ATOM 2285 N N . ASN A 1 313 ? -15.363 -8.619 2.202 1.00 30.64 313 ASN A N 1
ATOM 2286 C CA . ASN A 1 313 ? -14.296 -7.748 1.649 1.00 30.64 313 ASN A CA 1
ATOM 2287 C C . ASN A 1 313 ? -14.701 -6.248 1.595 1.00 30.64 313 ASN A C 1
ATOM 2289 O O . ASN A 1 313 ? -14.522 -5.565 0.592 1.00 30.64 313 ASN A O 1
ATOM 2293 N N . GLY A 1 314 ? -15.310 -5.758 2.673 1.00 34.59 314 GLY A N 1
ATOM 2294 C CA . GLY A 1 314 ? -15.954 -4.464 2.853 1.00 34.59 314 GLY A CA 1
ATOM 2295 C C . GLY A 1 314 ? -17.111 -4.638 3.839 1.00 34.59 314 GLY A C 1
ATOM 2296 O O . GLY A 1 314 ? -18.058 -5.369 3.547 1.00 34.59 314 GLY A O 1
ATOM 2297 N N . GLN A 1 315 ? -17.040 -4.016 5.020 1.00 33.66 315 GLN A N 1
ATOM 2298 C CA . GLN A 1 315 ? -18.164 -4.019 5.962 1.00 33.66 315 GLN A CA 1
ATOM 2299 C C . GLN A 1 315 ? -19.359 -3.296 5.318 1.00 33.66 315 GLN A C 1
ATOM 2301 O O . GLN A 1 315 ? -19.225 -2.168 4.846 1.00 33.66 315 GLN A O 1
ATOM 2306 N N . ARG A 1 316 ? -20.533 -3.937 5.281 1.00 38.97 316 ARG A N 1
ATOM 2307 C CA . ARG A 1 316 ? -21.790 -3.297 4.859 1.00 38.97 316 ARG A CA 1
ATOM 2308 C C . ARG A 1 316 ? -22.829 -3.418 5.970 1.00 38.97 316 ARG A C 1
ATOM 2310 O O . ARG A 1 316 ? -23.189 -4.523 6.371 1.00 38.97 316 ARG A O 1
ATOM 2317 N N . THR A 1 317 ? -23.322 -2.274 6.433 1.00 37.22 317 THR A N 1
ATOM 2318 C CA . THR A 1 317 ? -24.387 -2.161 7.440 1.00 37.22 317 THR A CA 1
ATOM 2319 C C . THR A 1 317 ? -25.742 -2.098 6.745 1.00 37.22 317 THR A C 1
ATOM 2321 O O . THR A 1 317 ? -25.936 -1.273 5.852 1.00 37.22 317 THR A O 1
ATOM 2324 N N . VAL A 1 318 ? -26.698 -2.937 7.151 1.00 40.69 318 VAL A N 1
ATOM 2325 C CA . VAL A 1 318 ? -28.073 -2.906 6.626 1.00 40.69 318 VAL A CA 1
ATOM 2326 C C . VAL A 1 318 ? -29.051 -2.834 7.799 1.00 40.69 318 VAL A C 1
ATOM 2328 O O . VAL A 1 318 ? -28.972 -3.635 8.729 1.00 40.69 318 VAL A O 1
ATOM 2331 N N . SER A 1 319 ? -29.982 -1.875 7.774 1.00 42.09 319 SER A N 1
ATOM 2332 C CA . SER A 1 319 ? -31.033 -1.786 8.794 1.00 42.09 319 SER A CA 1
ATOM 2333 C C . SER A 1 319 ? -32.110 -2.856 8.569 1.00 42.09 319 SER A C 1
ATOM 2335 O O . SER A 1 319 ? -32.557 -3.087 7.441 1.00 42.09 319 SER A O 1
ATOM 2337 N N . LEU A 1 320 ? -32.563 -3.498 9.654 1.00 40.91 320 LEU A N 1
ATOM 2338 C CA . LEU A 1 320 ? -33.531 -4.606 9.605 1.00 40.91 320 LEU A CA 1
ATOM 2339 C C . LEU A 1 320 ? -34.862 -4.198 8.938 1.00 40.91 320 LEU A C 1
ATOM 2341 O O . LEU A 1 320 ? -35.494 -4.988 8.237 1.00 40.91 320 LEU A O 1
ATOM 2345 N N . GLN A 1 321 ? -35.256 -2.934 9.117 1.00 39.12 321 GLN A N 1
ATOM 2346 C CA . GLN A 1 321 ? -36.524 -2.374 8.646 1.00 39.12 321 GLN A CA 1
ATOM 2347 C C . GLN A 1 321 ? -36.567 -2.173 7.119 1.00 39.12 321 GLN A C 1
ATOM 2349 O O . GLN A 1 321 ? -37.599 -2.433 6.502 1.00 39.12 321 GLN A O 1
ATOM 2354 N N . THR A 1 322 ? -35.439 -1.800 6.501 1.00 39.44 322 THR A N 1
ATOM 2355 C CA . THR A 1 322 ? -35.279 -1.693 5.035 1.00 39.44 322 THR A CA 1
ATOM 2356 C C . THR A 1 322 ? -35.251 -3.073 4.370 1.00 39.44 322 THR A C 1
ATOM 2358 O O . THR A 1 322 ? -35.652 -3.234 3.221 1.00 39.44 322 THR A O 1
ATOM 2361 N N . TYR A 1 323 ? -34.818 -4.101 5.103 1.00 40.91 323 TYR A N 1
ATOM 2362 C CA . TYR A 1 323 ? -34.714 -5.467 4.595 1.00 40.91 323 TYR A CA 1
ATOM 2363 C C . TYR A 1 323 ? -36.041 -6.245 4.662 1.00 40.91 323 TYR A C 1
ATOM 2365 O O . TYR A 1 323 ? -36.396 -6.963 3.728 1.00 40.91 323 TYR A O 1
ATOM 2373 N N . GLN A 1 324 ? -36.841 -6.037 5.715 1.00 36.69 324 GLN A N 1
ATOM 2374 C CA . GLN A 1 324 ? -38.195 -6.602 5.837 1.00 36.69 324 GLN A CA 1
ATOM 2375 C C . GLN A 1 324 ? -39.167 -6.095 4.755 1.00 36.69 324 GLN A C 1
ATOM 2377 O O . GLN A 1 324 ? -40.122 -6.789 4.404 1.00 36.69 324 GLN A O 1
ATOM 2382 N N . THR A 1 325 ? -38.925 -4.909 4.193 1.00 39.12 325 THR A N 1
ATOM 2383 C CA . THR A 1 325 ? -39.684 -4.380 3.048 1.00 39.12 325 THR A CA 1
ATOM 2384 C C . THR A 1 325 ? -39.261 -5.016 1.718 1.00 39.12 325 THR A C 1
ATOM 2386 O O . THR A 1 325 ? -40.094 -5.156 0.828 1.00 39.12 325 THR A O 1
ATOM 2389 N N . LEU A 1 326 ? -38.005 -5.465 1.594 1.00 37.88 326 LEU A N 1
ATOM 2390 C CA . LEU A 1 326 ? -37.458 -6.105 0.388 1.00 37.88 326 LEU A CA 1
ATOM 2391 C C . LEU A 1 326 ? -37.900 -7.571 0.215 1.00 37.88 326 LEU A C 1
ATOM 2393 O O . LEU A 1 326 ? -38.046 -8.027 -0.915 1.00 37.88 326 LEU A O 1
ATOM 2397 N N . LEU A 1 327 ? -38.161 -8.300 1.307 1.00 35.50 327 LEU A N 1
ATOM 2398 C CA . LEU A 1 327 ? -38.608 -9.706 1.276 1.00 35.50 327 LEU A CA 1
ATOM 2399 C C . LEU A 1 327 ? -40.102 -9.895 0.951 1.00 35.50 327 LEU A C 1
ATOM 2401 O O . LEU A 1 327 ? -40.497 -10.966 0.503 1.00 35.50 327 LEU A O 1
ATOM 2405 N N . ASN A 1 328 ? -40.932 -8.871 1.166 1.00 34.88 328 ASN A N 1
ATOM 2406 C CA . ASN A 1 328 ? -42.392 -8.951 1.006 1.00 34.88 328 ASN A CA 1
ATOM 2407 C C . ASN A 1 328 ? -42.902 -8.378 -0.337 1.00 34.88 328 ASN A C 1
ATOM 2409 O O . ASN A 1 328 ? -44.109 -8.227 -0.527 1.00 34.88 328 ASN A O 1
ATOM 2413 N N . GLY A 1 329 ? -42.000 -8.035 -1.265 1.00 29.30 329 GLY A N 1
ATOM 2414 C CA . GLY A 1 329 ? -42.335 -7.518 -2.595 1.00 29.30 329 GLY A CA 1
ATOM 2415 C C . GLY A 1 329 ? -42.542 -8.639 -3.631 1.00 29.30 329 GLY A C 1
ATOM 2416 O O . GLY A 1 329 ? -41.779 -9.601 -3.640 1.00 29.30 329 GLY A O 1
ATOM 2417 N N . PRO A 1 330 ? -43.524 -8.536 -4.547 1.00 25.86 330 PRO A N 1
ATOM 2418 C CA . PRO A 1 330 ? -43.936 -9.658 -5.400 1.00 25.86 330 PRO A CA 1
ATOM 2419 C C . PRO A 1 330 ? -42.996 -9.998 -6.575 1.00 25.86 330 PRO A C 1
ATOM 2421 O O . PRO A 1 330 ? -43.307 -10.899 -7.347 1.00 25.86 330 PRO A O 1
ATOM 2424 N N . PHE A 1 331 ? -41.849 -9.332 -6.736 1.00 29.23 331 PHE A N 1
ATOM 2425 C CA . PHE A 1 331 ? -40.961 -9.553 -7.883 1.00 29.23 331 PHE A CA 1
ATOM 2426 C C . PHE A 1 331 ? -39.496 -9.302 -7.528 1.00 29.23 331 PHE A C 1
ATOM 2428 O O . PHE A 1 331 ? -38.993 -8.238 -7.845 1.00 29.23 331 PHE A O 1
ATOM 2435 N N . PHE A 1 332 ? -38.781 -10.242 -6.906 1.00 28.00 332 PHE A N 1
ATOM 2436 C CA . PHE A 1 332 ? -37.313 -10.256 -7.007 1.00 28.00 332 PHE A CA 1
ATOM 2437 C C . PHE A 1 332 ? -36.739 -11.644 -6.672 1.00 28.00 332 PHE A C 1
ATOM 2439 O O . PHE A 1 332 ? -36.663 -12.045 -5.515 1.00 28.00 332 PHE A O 1
ATOM 2446 N N . ARG A 1 333 ? -36.300 -12.383 -7.703 1.00 24.08 333 ARG A N 1
ATOM 2447 C CA . ARG A 1 333 ? -35.247 -13.402 -7.565 1.00 24.08 333 ARG A CA 1
ATOM 2448 C C . ARG A 1 333 ? -33.917 -12.678 -7.760 1.00 24.08 333 ARG A C 1
ATOM 2450 O O . ARG A 1 333 ? -33.707 -12.078 -8.809 1.00 24.08 333 ARG A O 1
ATOM 2457 N N . VAL A 1 334 ? -33.022 -12.726 -6.776 1.00 27.05 334 VAL A N 1
ATOM 2458 C CA . VAL A 1 334 ? -31.655 -12.206 -6.928 1.00 27.05 334 VAL A CA 1
ATOM 2459 C C . VAL A 1 334 ? -30.856 -13.193 -7.782 1.00 27.05 334 VAL A C 1
ATOM 2461 O O . VAL A 1 334 ? -30.328 -14.187 -7.292 1.00 27.05 334 VAL A O 1
ATOM 2464 N N . SER A 1 335 ? -30.793 -12.940 -9.086 1.00 24.31 335 SER A N 1
ATOM 2465 C CA . SER A 1 335 ? -29.825 -13.551 -9.997 1.00 24.31 335 SER A CA 1
ATOM 2466 C C . SER A 1 335 ? -28.499 -12.799 -9.881 1.00 24.31 335 SER A C 1
ATOM 2468 O O . SER A 1 335 ? -28.366 -11.696 -10.404 1.00 24.31 335 SER A O 1
ATOM 2470 N N . GLY A 1 336 ? -27.533 -13.379 -9.165 1.00 25.23 336 GLY A N 1
ATOM 2471 C CA . GLY A 1 336 ? -26.213 -12.765 -8.989 1.00 25.23 336 GLY A CA 1
ATOM 2472 C C . GLY A 1 336 ? -25.214 -13.549 -8.137 1.00 25.23 336 GLY A C 1
ATOM 2473 O O . GLY A 1 336 ? -24.335 -12.938 -7.552 1.00 25.23 336 GLY A O 1
ATOM 2474 N N . PHE A 1 337 ? -25.345 -14.874 -8.034 1.00 28.48 337 PHE A N 1
ATOM 2475 C CA . PHE A 1 337 ? -24.332 -15.758 -7.441 1.00 28.48 337 PHE A CA 1
ATOM 2476 C C . PHE A 1 337 ? -24.401 -17.129 -8.134 1.00 28.48 337 PHE A C 1
ATOM 2478 O O . PHE A 1 337 ? -25.237 -17.958 -7.783 1.00 28.48 337 PHE A O 1
ATOM 2485 N N . GLN A 1 338 ? -23.557 -17.370 -9.143 1.00 24.92 338 GLN A N 1
ATOM 2486 C CA . GLN A 1 338 ? -23.295 -18.710 -9.691 1.00 24.92 338 GLN A CA 1
ATOM 2487 C C . GLN A 1 338 ? -21.856 -18.791 -10.228 1.00 24.92 338 GLN A C 1
ATOM 2489 O O . GLN A 1 338 ? -21.517 -18.135 -11.208 1.00 24.92 338 GLN A O 1
ATOM 2494 N N . GLY A 1 339 ? -21.041 -19.648 -9.610 1.00 23.50 339 GLY A N 1
ATOM 2495 C CA . GLY A 1 339 ? -19.849 -20.258 -10.196 1.00 23.50 339 GLY A CA 1
ATOM 2496 C C . GLY A 1 339 ? -19.989 -21.780 -10.089 1.00 23.50 339 GLY A C 1
ATOM 2497 O O . GLY A 1 339 ? -19.883 -22.324 -9.000 1.00 23.50 339 GLY A O 1
ATOM 2498 N N . ILE A 1 340 ? -20.330 -22.410 -11.216 1.00 26.98 340 ILE A N 1
ATOM 2499 C CA . ILE A 1 340 ? -20.298 -23.838 -11.602 1.00 26.98 340 ILE A CA 1
ATOM 2500 C C . ILE A 1 340 ? -20.176 -24.897 -10.478 1.00 26.98 340 ILE A C 1
ATOM 2502 O O . ILE A 1 340 ? -19.090 -25.156 -9.973 1.00 26.98 340 ILE A O 1
ATOM 2506 N N . SER A 1 341 ? -21.250 -25.669 -10.263 1.00 22.41 341 SER A N 1
ATOM 2507 C CA . SER A 1 341 ? -21.213 -27.144 -10.335 1.00 22.41 341 SER A CA 1
ATOM 2508 C C . SER A 1 341 ? -22.631 -27.726 -10.394 1.00 22.41 341 SER A C 1
ATOM 2510 O O . SER A 1 341 ? -23.512 -27.369 -9.617 1.00 22.41 341 SER A O 1
ATOM 2512 N N . ASN A 1 342 ? -22.828 -28.628 -11.352 1.00 26.66 342 ASN A N 1
ATOM 2513 C CA . ASN A 1 342 ? -24.076 -29.289 -11.713 1.00 26.66 342 ASN A CA 1
ATOM 2514 C C . ASN A 1 342 ? -24.727 -30.070 -10.561 1.00 26.66 342 ASN A C 1
ATOM 2516 O O . ASN A 1 342 ? -24.138 -31.025 -10.063 1.00 26.66 342 ASN A O 1
ATOM 2520 N N . VAL A 1 343 ? -26.012 -29.810 -10.309 1.00 22.94 343 VAL A N 1
ATOM 2521 C CA . VAL A 1 343 ? -26.979 -30.853 -9.936 1.00 22.94 343 VAL A CA 1
ATOM 2522 C C . VAL A 1 343 ? -28.267 -30.600 -10.717 1.00 22.94 343 VAL A C 1
ATOM 2524 O O . VAL A 1 343 ? -29.002 -29.652 -10.458 1.00 22.94 343 VAL A O 1
ATOM 2527 N N . ARG A 1 344 ? -28.528 -31.459 -11.708 1.00 27.66 344 ARG A N 1
ATOM 2528 C CA . ARG A 1 344 ? -29.853 -31.607 -12.317 1.00 27.66 344 ARG A CA 1
ATOM 2529 C C . ARG A 1 344 ? -30.807 -32.137 -11.252 1.00 27.66 344 ARG A C 1
ATOM 2531 O O . ARG A 1 344 ? -30.567 -33.224 -10.739 1.00 27.66 344 ARG A O 1
ATOM 2538 N N . THR A 1 345 ? -31.927 -31.461 -11.032 1.00 24.14 345 THR A N 1
ATOM 2539 C CA . THR A 1 345 ? -33.183 -32.146 -10.704 1.00 24.14 345 THR A CA 1
ATOM 2540 C C . THR A 1 345 ? -34.312 -31.517 -11.510 1.00 24.14 345 THR A C 1
ATOM 2542 O O . THR A 1 345 ? -34.277 -30.336 -11.842 1.00 24.14 345 THR A O 1
ATOM 2545 N N . ALA A 1 346 ? -35.193 -32.397 -11.971 1.00 23.64 346 ALA A N 1
ATOM 2546 C CA . ALA A 1 346 ? -36.133 -32.207 -13.057 1.00 23.64 346 ALA A CA 1
ATOM 2547 C C . ALA A 1 346 ? -37.288 -31.272 -12.691 1.00 23.64 346 ALA A C 1
ATOM 2549 O O . ALA A 1 346 ? -37.783 -31.320 -11.570 1.00 23.64 346 ALA A O 1
ATOM 2550 N N . ASP A 1 347 ? -37.763 -30.531 -13.686 1.00 24.00 347 ASP A N 1
ATOM 2551 C CA . ASP A 1 347 ? -39.089 -29.925 -13.681 1.00 24.00 347 ASP A CA 1
ATOM 2552 C C . ASP A 1 347 ? -39.871 -30.529 -14.858 1.00 24.00 347 ASP A C 1
ATOM 2554 O O . ASP A 1 347 ? -39.344 -30.549 -15.979 1.00 24.00 347 ASP A O 1
ATOM 2558 N N . PRO A 1 348 ? -41.087 -31.059 -14.662 1.00 26.23 348 PRO A N 1
ATOM 2559 C CA . PRO A 1 348 ? -42.063 -31.167 -15.724 1.00 26.23 348 PRO A CA 1
ATOM 2560 C C . PRO A 1 348 ? -42.974 -29.934 -15.674 1.00 26.23 348 PRO A C 1
ATOM 2562 O O . PRO A 1 348 ? -43.874 -29.829 -14.843 1.00 26.23 348 PRO A O 1
ATOM 2565 N N . ASP A 1 349 ? -42.730 -29.025 -16.613 1.00 26.14 349 ASP A N 1
ATOM 2566 C CA . ASP A 1 349 ? -43.671 -27.992 -17.057 1.00 26.14 349 ASP A CA 1
ATOM 2567 C C . ASP A 1 349 ? -44.987 -28.648 -17.567 1.00 26.14 349 ASP A C 1
ATOM 2569 O O . ASP A 1 349 ? -44.983 -29.840 -17.908 1.00 26.14 349 ASP A O 1
ATOM 2573 N N . PRO A 1 350 ? -46.118 -27.919 -17.685 1.00 32.97 350 PRO A N 1
ATOM 2574 C CA . PRO A 1 350 ? -46.298 -27.207 -18.950 1.00 32.97 350 PRO A CA 1
ATOM 2575 C C . PRO A 1 350 ? -47.050 -25.861 -18.855 1.00 32.97 350 PRO A C 1
ATOM 2577 O O . PRO A 1 350 ? -48.263 -25.845 -18.659 1.00 32.97 350 PRO A O 1
ATOM 2580 N N . SER A 1 351 ? -46.367 -24.796 -19.294 1.00 25.66 351 SER A N 1
ATOM 2581 C CA . SER A 1 351 ? -46.754 -23.906 -20.409 1.00 25.66 351 SER A CA 1
ATOM 2582 C C . SER A 1 351 ? -47.930 -22.915 -20.183 1.00 25.66 351 SER A C 1
ATOM 2584 O O . SER A 1 351 ? -48.790 -23.178 -19.346 1.00 25.66 351 SER A O 1
ATOM 2586 N N . PRO A 1 352 ? -48.049 -21.795 -20.951 1.00 28.31 352 PRO A N 1
ATOM 2587 C CA . PRO A 1 352 ? -47.482 -21.596 -22.292 1.00 28.31 352 PRO A CA 1
ATOM 2588 C C . PRO A 1 352 ? -46.813 -20.236 -22.608 1.00 28.31 352 PRO A C 1
ATOM 2590 O O . PRO A 1 352 ? -47.047 -19.209 -21.978 1.00 28.31 352 PRO A O 1
ATOM 2593 N N . ALA A 1 353 ? -45.998 -20.264 -23.669 1.00 22.73 353 ALA A N 1
ATOM 2594 C CA . ALA A 1 353 ? -45.499 -19.125 -24.461 1.00 22.73 353 ALA A CA 1
ATOM 2595 C C . ALA A 1 353 ? -46.508 -18.762 -25.594 1.00 22.73 353 ALA A C 1
ATOM 2597 O O . ALA A 1 353 ? -47.534 -19.444 -25.673 1.00 22.73 353 ALA A O 1
ATOM 2598 N N . PRO A 1 354 ? -46.245 -17.858 -26.577 1.00 31.81 354 PRO A N 1
ATOM 2599 C CA . PRO A 1 354 ? -45.245 -16.775 -26.724 1.00 31.81 354 PRO A CA 1
ATOM 2600 C C . PRO A 1 354 ? -45.831 -15.431 -27.271 1.00 31.81 354 PRO A C 1
ATOM 2602 O O . PRO A 1 354 ? -46.941 -15.393 -27.797 1.00 31.81 354 PRO A O 1
ATOM 2605 N N . GLY A 1 355 ? -45.052 -14.334 -27.254 1.00 23.83 355 GLY A N 1
ATOM 2606 C CA . GLY A 1 355 ? -45.357 -13.123 -28.044 1.00 23.83 355 GLY A CA 1
ATOM 2607 C C . GLY A 1 355 ? -44.485 -11.889 -27.752 1.00 23.83 355 GLY A C 1
ATOM 2608 O O . GLY A 1 355 ? -44.897 -11.017 -26.999 1.00 23.83 355 GLY A O 1
ATOM 2609 N N . ASP A 1 356 ? -43.302 -11.817 -28.365 1.00 24.81 356 ASP A N 1
ATOM 2610 C CA . ASP A 1 356 ? -42.456 -10.609 -28.551 1.00 24.81 356 ASP A CA 1
ATOM 2611 C C . ASP A 1 356 ? -42.952 -9.842 -29.823 1.00 24.81 356 ASP A C 1
ATOM 2613 O O . ASP A 1 356 ? -43.668 -10.490 -30.599 1.00 24.81 356 ASP A O 1
ATOM 2617 N N . PRO A 1 357 ? -42.597 -8.572 -30.175 1.00 32.16 357 PRO A N 1
ATOM 2618 C CA . PRO A 1 357 ? -41.647 -7.633 -29.560 1.00 32.16 357 PRO A CA 1
ATOM 2619 C C . PRO A 1 357 ? -42.055 -6.128 -29.518 1.00 32.16 357 PRO A C 1
ATOM 2621 O O . PRO A 1 357 ? -43.023 -5.682 -30.127 1.00 32.16 357 PRO A O 1
ATOM 2624 N N . ALA A 1 358 ? -41.191 -5.334 -28.871 1.00 25.69 358 ALA A N 1
ATOM 2625 C CA . ALA A 1 358 ? -40.952 -3.893 -29.070 1.00 25.69 358 ALA A CA 1
ATOM 2626 C C . ALA A 1 358 ? -41.949 -2.858 -28.496 1.00 25.69 358 ALA A C 1
ATOM 2628 O O . ALA A 1 358 ? -42.907 -2.450 -29.143 1.00 25.69 358 ALA A O 1
ATOM 2629 N N . ALA A 1 359 ? -41.576 -2.277 -27.348 1.00 24.72 359 ALA A N 1
ATOM 2630 C CA . ALA A 1 359 ? -41.453 -0.822 -27.183 1.00 24.72 359 ALA A CA 1
ATOM 2631 C C . ALA A 1 359 ? -40.682 -0.515 -25.888 1.00 24.72 359 ALA A C 1
ATOM 2633 O O . ALA A 1 359 ? -41.231 -0.557 -24.788 1.00 24.72 359 ALA A O 1
ATOM 2634 N N . PHE A 1 360 ? -39.396 -0.181 -26.018 1.00 27.88 360 PHE A N 1
ATOM 2635 C CA . PHE A 1 360 ? -38.691 0.564 -24.980 1.00 27.88 360 PHE A CA 1
ATOM 2636 C C . PHE A 1 360 ? -39.399 1.913 -24.806 1.00 27.88 360 PHE A C 1
ATOM 2638 O O . PHE A 1 360 ? -39.267 2.804 -25.639 1.00 27.88 360 PHE A O 1
ATOM 2645 N N . SER A 1 361 ? -40.145 2.060 -23.716 1.00 23.30 361 SER A N 1
ATOM 2646 C CA . SER A 1 361 ? -40.531 3.356 -23.172 1.00 23.30 361 SER A CA 1
ATOM 2647 C C . SER A 1 361 ? -40.176 3.344 -21.697 1.00 23.30 361 SER A C 1
ATOM 2649 O O . SER A 1 361 ? -40.843 2.708 -20.884 1.00 23.30 361 SER A O 1
ATOM 2651 N N . GLN A 1 362 ? -39.085 4.033 -21.369 1.00 29.11 362 GLN A N 1
ATOM 2652 C CA . GLN A 1 362 ? -38.748 4.403 -20.003 1.00 29.11 362 GLN A CA 1
ATOM 2653 C C . GLN A 1 362 ? -39.957 5.074 -19.344 1.00 29.11 362 GLN A C 1
ATOM 2655 O O . GLN A 1 362 ? -40.513 6.043 -19.859 1.00 29.11 362 GLN A O 1
ATOM 2660 N N . THR A 1 363 ? -40.345 4.601 -18.167 1.00 23.41 363 THR A N 1
ATOM 2661 C CA . THR A 1 363 ? -41.082 5.424 -17.207 1.00 23.41 363 THR A CA 1
ATOM 2662 C C . THR A 1 363 ? -40.524 5.112 -15.830 1.00 23.41 363 THR A C 1
ATOM 2664 O O . THR A 1 363 ? -40.877 4.129 -15.185 1.00 23.41 363 THR A O 1
ATOM 2667 N N . ALA A 1 364 ? -39.550 5.933 -15.445 1.00 23.12 364 ALA A N 1
ATOM 2668 C CA . ALA A 1 364 ? -38.943 5.951 -14.131 1.00 23.12 364 ALA A CA 1
ATOM 2669 C C . ALA A 1 364 ? -39.977 6.401 -13.087 1.00 23.12 364 ALA A C 1
ATOM 2671 O O . ALA A 1 364 ? -40.587 7.459 -13.238 1.00 23.12 364 ALA A O 1
ATOM 2672 N N . TYR A 1 365 ? -40.128 5.634 -12.004 1.00 22.67 365 TYR A N 1
ATOM 2673 C CA . TYR A 1 365 ? -40.584 6.202 -10.740 1.00 22.67 365 TYR A CA 1
ATOM 2674 C C . TYR A 1 365 ? -39.377 6.834 -10.055 1.00 22.67 365 TYR A C 1
ATOM 2676 O O . TYR A 1 365 ? -38.386 6.179 -9.738 1.00 22.67 365 TYR A O 1
ATOM 2684 N N . LEU A 1 366 ? -39.495 8.150 -9.926 1.00 24.25 366 LEU A N 1
ATOM 2685 C CA . LEU A 1 366 ? -38.543 9.101 -9.387 1.00 24.25 366 LEU A CA 1
ATOM 2686 C C . LEU A 1 366 ? -38.057 8.678 -7.997 1.00 24.25 366 LEU A C 1
ATOM 2688 O O . LEU A 1 366 ? -38.738 8.875 -6.991 1.00 24.25 366 LEU A O 1
ATOM 2692 N N . LEU A 1 367 ? -36.820 8.188 -7.944 1.00 24.11 367 LEU A N 1
ATOM 2693 C CA . LEU A 1 367 ? -35.926 8.588 -6.864 1.00 24.11 367 LEU A CA 1
ATOM 2694 C C . LEU A 1 367 ? -35.887 10.127 -6.850 1.00 24.11 367 LEU A C 1
ATOM 2696 O O . LEU A 1 367 ? -35.952 10.733 -7.928 1.00 24.11 367 LEU A O 1
ATOM 2700 N N . PRO A 1 368 ? -35.782 10.786 -5.683 1.00 22.56 368 PRO A N 1
ATOM 2701 C CA . PRO A 1 368 ? -35.452 12.199 -5.665 1.00 22.56 368 PRO A CA 1
ATOM 2702 C C . PRO A 1 368 ? -34.192 12.375 -6.508 1.00 22.56 368 PRO A C 1
ATOM 2704 O O . PRO A 1 368 ? -33.171 11.736 -6.262 1.00 22.56 368 PRO A O 1
ATOM 2707 N N . ASN A 1 369 ? -34.321 13.182 -7.554 1.00 23.52 369 ASN A N 1
ATOM 2708 C CA . ASN A 1 369 ? -33.234 13.581 -8.423 1.00 23.52 369 ASN A CA 1
ATOM 2709 C C . ASN A 1 369 ? -32.029 14.000 -7.551 1.00 23.52 369 ASN A C 1
ATOM 2711 O O . ASN A 1 369 ? -32.196 14.917 -6.738 1.00 23.52 369 ASN A O 1
ATOM 2715 N N . PRO A 1 370 ? -30.832 13.397 -7.702 1.00 28.14 370 PRO A N 1
ATOM 2716 C CA . PRO A 1 370 ? -29.633 13.883 -7.023 1.00 28.14 370 PRO A CA 1
ATOM 2717 C C . PRO A 1 370 ? -29.324 15.344 -7.374 1.00 28.14 370 PRO A C 1
ATOM 2719 O O . PRO A 1 370 ? -28.607 16.000 -6.633 1.00 28.14 370 PRO A O 1
ATOM 2722 N N . GLN A 1 371 ? -29.916 15.889 -8.444 1.00 30.02 371 GLN A N 1
ATOM 2723 C CA . GLN A 1 371 ? -29.728 17.286 -8.833 1.00 30.02 371 GLN A CA 1
ATOM 2724 C C . GLN A 1 371 ? -30.507 18.322 -8.004 1.00 30.02 371 GLN A C 1
ATOM 2726 O O . GLN A 1 371 ? -30.407 19.503 -8.311 1.00 30.02 371 GLN A O 1
ATOM 2731 N N . ASN A 1 372 ? -31.273 17.933 -6.973 1.00 28.55 372 ASN A N 1
ATOM 2732 C CA . ASN A 1 372 ? -32.010 18.895 -6.129 1.00 28.55 372 ASN A CA 1
ATOM 2733 C C . ASN A 1 372 ? -31.815 18.731 -4.613 1.00 28.55 372 ASN A C 1
ATOM 2735 O O . ASN A 1 372 ? -32.455 19.446 -3.840 1.00 28.55 372 ASN A O 1
ATOM 2739 N N . LEU A 1 373 ? -30.913 17.860 -4.159 1.00 25.84 373 LEU A N 1
ATOM 2740 C CA . LEU A 1 373 ? -30.223 18.172 -2.910 1.00 25.84 373 LEU A CA 1
ATOM 2741 C C . LEU A 1 373 ? -29.117 19.147 -3.300 1.00 25.84 373 LEU A C 1
ATOM 2743 O O . LEU A 1 373 ? -28.399 18.852 -4.253 1.00 25.84 373 LEU A O 1
ATOM 2747 N N . PRO A 1 374 ? -28.947 20.292 -2.623 1.00 25.16 374 PRO A N 1
ATOM 2748 C CA . PRO A 1 374 ? -27.725 21.047 -2.786 1.00 25.16 374 PRO A CA 1
ATOM 2749 C C . PRO A 1 374 ? -26.609 20.174 -2.207 1.00 25.16 374 PRO A C 1
ATOM 2751 O O . PRO A 1 374 ? -26.260 20.272 -1.033 1.00 25.16 374 PRO A O 1
ATOM 2754 N N . THR A 1 375 ? -26.045 19.282 -3.021 1.00 28.81 375 THR A N 1
ATOM 2755 C CA . THR A 1 375 ? -24.648 18.927 -2.874 1.00 28.81 375 THR A CA 1
ATOM 2756 C C . THR A 1 375 ? -23.929 20.237 -3.103 1.00 28.81 375 THR A C 1
ATOM 2758 O O . THR A 1 375 ? -23.679 20.646 -4.235 1.00 28.81 375 THR A O 1
ATOM 2761 N N . PHE A 1 376 ? -23.645 20.939 -2.012 1.00 30.80 376 PHE A N 1
ATOM 2762 C CA . PHE A 1 376 ? -22.527 21.854 -1.996 1.00 30.80 376 PHE A CA 1
ATOM 2763 C C . PHE A 1 376 ? -21.299 20.976 -2.251 1.00 30.80 376 PHE A C 1
ATOM 2765 O O . PHE A 1 376 ? -20.642 20.515 -1.321 1.00 30.80 376 PHE A O 1
ATOM 2772 N N . ALA A 1 377 ? -21.041 20.659 -3.523 1.00 39.34 377 ALA A N 1
ATOM 2773 C CA . ALA A 1 377 ? -19.701 20.370 -3.972 1.00 39.34 377 ALA A CA 1
ATOM 2774 C C . ALA A 1 377 ? -18.913 21.596 -3.534 1.00 39.34 377 ALA A C 1
ATOM 2776 O O . ALA A 1 377 ? -19.099 22.687 -4.078 1.00 39.34 377 ALA A O 1
ATOM 2777 N N . LEU A 1 378 ? -18.162 21.452 -2.440 1.00 47.78 378 LEU A N 1
ATOM 2778 C CA . LEU A 1 378 ? -17.271 22.513 -2.019 1.00 47.78 378 LEU A CA 1
ATOM 2779 C C . LEU A 1 378 ? -16.393 22.804 -3.239 1.00 47.78 378 LEU A C 1
ATOM 2781 O O . LEU A 1 378 ? -15.864 21.852 -3.825 1.00 47.78 378 LEU A O 1
ATOM 2785 N N . PRO A 1 379 ? -16.314 24.069 -3.679 1.00 62.12 379 PRO A N 1
ATOM 2786 C CA . PRO A 1 379 ? -15.508 24.418 -4.836 1.00 62.12 379 PRO A CA 1
ATOM 2787 C C . PRO A 1 379 ? -14.077 23.914 -4.617 1.00 62.12 379 PRO A C 1
ATOM 2789 O O . PRO A 1 379 ? -13.669 23.831 -3.454 1.00 62.12 379 PRO A O 1
ATOM 2792 N N . PRO A 1 380 ? -13.322 23.594 -5.684 1.00 77.94 380 PRO A N 1
ATOM 2793 C CA . PRO A 1 380 ? -11.925 23.183 -5.584 1.00 77.94 380 PRO A CA 1
ATOM 2794 C C . PRO A 1 380 ? -11.170 23.998 -4.530 1.00 77.94 380 PRO A C 1
ATOM 2796 O O . PRO A 1 380 ? -11.163 25.227 -4.571 1.00 77.94 380 PRO A O 1
ATOM 2799 N N . GLN A 1 381 ? -10.604 23.314 -3.539 1.00 86.62 381 GLN A N 1
ATOM 2800 C CA . GLN A 1 381 ? -9.861 23.931 -2.441 1.00 86.62 381 GLN A CA 1
ATOM 2801 C C . GLN A 1 381 ? -8.412 23.488 -2.509 1.00 86.62 381 GLN A C 1
ATOM 2803 O O . GLN A 1 381 ? -8.15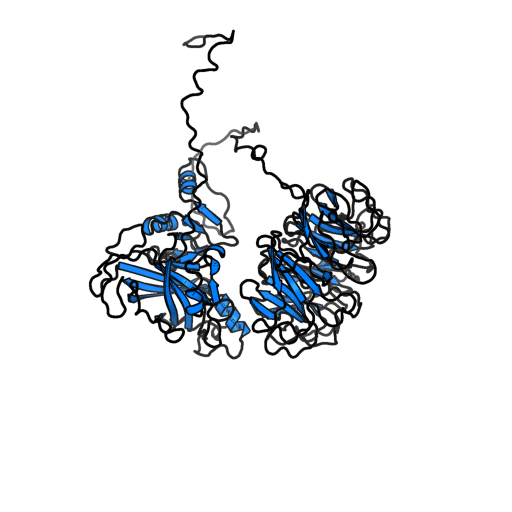9 22.299 -2.714 1.00 86.62 381 GLN A O 1
ATOM 2808 N N . THR A 1 382 ? -7.494 24.418 -2.266 1.00 89.50 382 THR A N 1
ATOM 2809 C CA . THR A 1 382 ? -6.087 24.113 -1.997 1.00 89.50 382 THR A CA 1
ATOM 2810 C C . THR A 1 382 ? -5.812 24.326 -0.516 1.00 89.50 382 THR A C 1
ATOM 2812 O O . THR A 1 382 ? -6.216 25.336 0.058 1.00 89.50 382 THR A O 1
ATOM 2815 N N . GLU A 1 383 ? -5.134 23.371 0.108 1.00 89.88 383 GLU A N 1
ATOM 2816 C CA . GLU A 1 383 ? -4.746 23.412 1.517 1.00 89.88 383 GLU A CA 1
ATOM 2817 C C . GLU A 1 383 ? -3.271 23.032 1.698 1.00 89.88 383 GLU A C 1
ATOM 2819 O O . GLU A 1 383 ? -2.710 22.271 0.909 1.00 89.88 383 GLU A O 1
ATOM 2824 N N . LEU A 1 384 ? -2.645 23.565 2.749 1.00 88.69 384 LEU A N 1
ATOM 2825 C CA . LEU A 1 384 ? -1.282 23.225 3.156 1.00 88.69 384 LEU A CA 1
ATOM 2826 C C . LEU A 1 384 ? -1.308 21.971 4.044 1.00 88.69 384 LEU A C 1
ATOM 2828 O O . LEU A 1 384 ? -1.972 21.957 5.081 1.00 88.69 384 LEU A O 1
ATOM 2832 N N . ALA A 1 385 ? -0.570 20.932 3.659 1.00 88.50 385 ALA A N 1
ATOM 2833 C CA . ALA A 1 385 ? -0.494 19.658 4.374 1.00 88.50 385 ALA A CA 1
ATOM 2834 C C . ALA A 1 385 ? 0.778 19.504 5.227 1.00 88.50 385 ALA A C 1
ATOM 2836 O O . ALA A 1 385 ? 0.734 18.796 6.234 1.00 88.50 385 ALA A O 1
ATOM 2837 N N . SER A 1 386 ? 1.878 20.199 4.900 1.00 84.94 386 SER A N 1
ATOM 2838 C CA . SER A 1 386 ? 3.144 20.220 5.668 1.00 84.94 386 SER A CA 1
ATOM 2839 C C . SER A 1 386 ? 3.075 21.063 6.958 1.00 84.94 386 SER A C 1
ATOM 2841 O O . SER A 1 386 ? 3.980 21.824 7.304 1.00 84.94 386 SER A O 1
ATOM 2843 N N . LEU A 1 387 ? 1.980 20.929 7.703 1.00 77.06 387 LEU A N 1
ATOM 2844 C CA . LEU A 1 387 ? 1.730 21.642 8.955 1.00 77.06 387 LEU A CA 1
ATOM 2845 C C . LEU A 1 387 ? 2.239 20.848 10.164 1.00 77.06 387 LEU A C 1
ATOM 2847 O O . LEU A 1 387 ? 2.084 19.628 10.236 1.00 77.06 387 LEU A O 1
ATOM 2851 N N . GLY A 1 388 ? 2.773 21.547 11.166 1.00 63.66 388 GLY A N 1
ATOM 2852 C CA . GLY A 1 388 ? 3.002 20.982 12.496 1.00 63.66 388 GLY A CA 1
ATOM 2853 C C . GLY A 1 388 ? 1.705 20.844 13.311 1.00 63.66 388 GLY A C 1
ATOM 2854 O O . GLY A 1 388 ? 0.647 21.345 12.927 1.00 63.66 388 GLY A O 1
ATOM 2855 N N . ASN A 1 389 ? 1.789 20.222 14.493 1.00 59.00 389 ASN A N 1
ATOM 2856 C CA . ASN A 1 389 ? 0.630 19.989 15.377 1.00 59.00 389 ASN A CA 1
ATOM 2857 C C . ASN A 1 389 ? -0.063 21.260 15.894 1.00 59.00 389 ASN A C 1
ATOM 2859 O O . ASN A 1 389 ? -1.221 21.205 16.290 1.00 59.00 389 ASN A O 1
ATOM 2863 N N . ASN A 1 390 ? 0.602 22.416 15.836 1.00 58.09 390 ASN A N 1
ATOM 2864 C CA . ASN A 1 390 ? 0.006 23.706 16.201 1.00 58.09 390 ASN A CA 1
ATOM 2865 C C . ASN A 1 390 ? -0.699 24.389 15.012 1.00 58.09 390 ASN A C 1
ATOM 2867 O O . ASN A 1 390 ? -0.967 25.588 15.072 1.00 58.09 390 ASN A O 1
ATOM 2871 N N . ALA A 1 391 ? -0.925 23.657 13.913 1.00 60.06 391 ALA A N 1
ATOM 2872 C CA . ALA A 1 391 ? -1.427 24.179 12.639 1.00 60.06 391 ALA A CA 1
ATOM 2873 C C . ALA A 1 391 ? -0.600 25.356 12.081 1.00 60.06 391 ALA A C 1
ATOM 2875 O O . ALA A 1 391 ? -1.102 26.166 11.307 1.00 60.06 391 ALA A O 1
ATOM 2876 N N . GLN A 1 392 ? 0.671 25.445 12.480 1.00 61.00 392 GLN A N 1
ATOM 2877 C CA . GLN A 1 392 ? 1.655 26.362 11.913 1.00 61.00 392 GLN A CA 1
ATOM 2878 C C . GLN A 1 392 ? 2.465 25.622 10.851 1.00 61.00 392 GLN A C 1
ATOM 2880 O O . GLN A 1 392 ? 2.748 24.428 11.010 1.00 61.00 392 GLN A O 1
ATOM 2885 N N . GLN A 1 393 ? 2.841 26.330 9.789 1.00 64.44 393 GLN A N 1
ATOM 2886 C CA . GLN A 1 393 ? 3.762 25.821 8.777 1.00 64.44 393 GLN A CA 1
ATOM 2887 C C . GLN A 1 393 ? 5.085 25.407 9.432 1.00 64.44 393 GLN A C 1
ATOM 2889 O O . GLN A 1 393 ? 5.578 26.052 10.363 1.00 64.44 393 GLN A O 1
ATOM 2894 N N . SER A 1 394 ? 5.630 24.282 8.976 1.00 67.69 394 SER A N 1
ATOM 2895 C CA . SER A 1 394 ? 6.940 23.812 9.411 1.00 67.69 394 SER A CA 1
ATOM 2896 C C . SER A 1 394 ? 8.037 24.764 8.924 1.00 67.69 394 SER A C 1
ATOM 2898 O O . SER A 1 394 ? 8.035 25.185 7.773 1.00 67.69 394 SER A O 1
ATOM 2900 N N . SER A 1 395 ? 9.030 25.051 9.770 1.00 65.56 395 SER A N 1
ATOM 2901 C CA . SER A 1 395 ? 10.252 25.751 9.342 1.00 65.56 395 SER A CA 1
ATOM 2902 C C . SER A 1 395 ? 11.203 24.863 8.524 1.00 65.56 395 SER A C 1
ATOM 2904 O O . SER A 1 395 ? 12.227 25.340 8.039 1.00 65.56 395 SER A O 1
ATOM 2906 N N . ARG A 1 396 ? 10.895 23.564 8.401 1.00 74.06 396 ARG A N 1
ATOM 2907 C CA . ARG A 1 396 ? 11.633 22.564 7.611 1.00 74.06 396 ARG A CA 1
ATOM 2908 C C . ARG A 1 396 ? 10.970 22.355 6.251 1.00 74.06 396 ARG A C 1
ATOM 2910 O O . ARG A 1 396 ? 9.751 22.459 6.155 1.00 74.06 396 ARG A O 1
ATOM 2917 N N . ALA A 1 397 ? 11.773 21.976 5.259 1.00 78.94 397 ALA A N 1
ATOM 2918 C CA . ALA A 1 397 ? 11.301 21.599 3.932 1.00 78.94 397 ALA A CA 1
ATOM 2919 C C . ALA A 1 397 ? 10.432 20.345 3.984 1.00 78.94 397 ALA A C 1
ATOM 2921 O O . ALA A 1 397 ? 10.680 19.465 4.816 1.00 78.94 397 ALA A O 1
ATOM 2922 N N . ALA A 1 398 ? 9.488 20.239 3.053 1.00 84.69 398 ALA A N 1
ATOM 2923 C CA . ALA A 1 398 ? 8.680 19.051 2.857 1.00 84.69 398 ALA A CA 1
ATOM 2924 C C . ALA A 1 398 ? 8.605 18.627 1.381 1.00 84.69 398 ALA A C 1
ATOM 2926 O O . ALA A 1 398 ? 8.462 19.460 0.488 1.00 84.69 398 ALA A O 1
ATOM 2927 N N . TRP A 1 399 ? 8.710 17.323 1.118 1.00 85.19 399 TRP A N 1
ATOM 2928 C CA . TRP A 1 399 ? 8.750 16.777 -0.243 1.00 85.19 399 TRP A CA 1
ATOM 2929 C C . TRP A 1 399 ? 8.194 15.348 -0.344 1.00 85.19 399 TRP A C 1
ATOM 2931 O O . TRP A 1 399 ? 7.822 14.740 0.659 1.00 85.19 399 TRP A O 1
ATOM 2941 N N . SER A 1 400 ? 8.123 14.820 -1.575 1.00 84.38 400 SER A N 1
ATOM 2942 C CA . SER A 1 400 ? 7.694 13.445 -1.895 1.00 84.38 400 SER A CA 1
ATOM 2943 C C . SER A 1 400 ? 6.378 13.025 -1.221 1.00 84.38 400 SER A C 1
ATOM 2945 O O . SER A 1 400 ? 6.363 12.108 -0.394 1.00 84.38 400 SER A O 1
ATOM 2947 N N . PRO A 1 401 ? 5.255 13.690 -1.548 1.00 91.44 401 PRO A N 1
ATOM 2948 C CA . PRO A 1 401 ? 3.979 13.344 -0.960 1.00 91.44 401 PRO A CA 1
ATOM 2949 C C . PRO A 1 401 ? 3.465 11.975 -1.429 1.00 91.44 401 PRO A C 1
ATOM 2951 O O . PRO A 1 401 ? 3.709 11.495 -2.541 1.00 91.44 401 PRO A O 1
ATOM 2954 N N . ALA A 1 402 ? 2.667 11.366 -0.567 1.00 92.50 402 ALA A N 1
ATOM 2955 C CA . ALA A 1 402 ? 1.741 10.298 -0.887 1.00 92.50 402 ALA A CA 1
ATOM 2956 C C . ALA A 1 402 ? 0.374 10.665 -0.313 1.00 92.50 402 ALA A C 1
ATOM 2958 O O . ALA A 1 402 ? 0.293 11.373 0.691 1.00 92.50 402 ALA A O 1
ATOM 2959 N N . VAL A 1 403 ? -0.696 10.165 -0.924 1.00 92.81 403 VAL A N 1
ATOM 2960 C CA . VAL A 1 403 ? -2.070 10.386 -0.462 1.00 92.81 403 VAL A CA 1
ATOM 2961 C C . VAL A 1 403 ? -2.816 9.053 -0.410 1.00 92.81 403 VAL A C 1
ATOM 2963 O O . VAL A 1 403 ? -2.617 8.205 -1.279 1.00 92.81 403 VAL A O 1
ATOM 2966 N N . SER A 1 404 ? -3.633 8.833 0.622 1.00 89.00 404 SER A N 1
ATOM 2967 C CA . SER A 1 404 ? -4.500 7.650 0.717 1.00 89.00 404 SER A CA 1
ATOM 2968 C C . SER A 1 404 ? -5.625 7.690 -0.325 1.00 89.00 404 SER A C 1
ATOM 2970 O O . SER A 1 404 ? -5.963 8.750 -0.858 1.00 89.00 404 SER A O 1
ATOM 2972 N N . ASN A 1 405 ? -6.258 6.545 -0.619 1.00 84.75 405 ASN A N 1
ATOM 2973 C CA . ASN A 1 405 ? -7.265 6.493 -1.688 1.00 84.75 405 ASN A CA 1
ATOM 2974 C C . ASN A 1 405 ? -8.494 7.369 -1.409 1.00 84.75 405 ASN A C 1
ATOM 2976 O O . ASN A 1 405 ? -9.098 7.878 -2.352 1.00 84.75 405 ASN A O 1
ATOM 2980 N N . ASP A 1 406 ? -8.860 7.539 -0.141 1.00 79.75 406 ASP A N 1
ATOM 2981 C CA . ASP A 1 406 ? -9.939 8.426 0.307 1.00 79.75 406 ASP A CA 1
ATOM 2982 C C . ASP A 1 406 ? -9.516 9.903 0.393 1.00 79.75 406 ASP A C 1
ATOM 2984 O O . ASP A 1 406 ? -10.360 10.781 0.560 1.00 79.75 406 ASP A O 1
ATOM 2988 N N . GLY A 1 407 ? -8.219 10.186 0.253 1.00 84.38 407 GLY A N 1
ATOM 2989 C CA . GLY A 1 407 ? -7.652 11.516 0.377 1.00 84.38 407 GLY A CA 1
ATOM 2990 C C . GLY A 1 407 ? -7.489 12.016 1.804 1.00 84.38 407 GLY A C 1
ATOM 2991 O O . GLY A 1 407 ? -7.106 13.169 1.960 1.00 84.38 407 GLY A O 1
ATOM 2992 N N . ARG A 1 408 ? -7.785 11.223 2.840 1.00 85.31 408 ARG A N 1
ATOM 2993 C CA . ARG A 1 408 ? -7.718 11.665 4.242 1.00 85.31 408 ARG A CA 1
ATOM 2994 C C . ARG A 1 408 ? -6.285 11.838 4.736 1.00 85.31 408 ARG A C 1
ATOM 2996 O O . ARG A 1 408 ? -5.982 12.805 5.434 1.00 85.31 408 ARG A O 1
ATOM 3003 N N . TYR A 1 409 ? -5.416 10.893 4.406 1.00 90.38 409 TYR A N 1
ATOM 3004 C CA . TYR A 1 409 ? -4.057 10.838 4.916 1.00 90.38 409 TYR A CA 1
ATOM 3005 C C . TYR A 1 409 ? -3.062 11.299 3.860 1.00 90.38 409 TYR A C 1
ATOM 3007 O O . TYR A 1 409 ? -3.093 10.832 2.721 1.00 90.38 409 TYR A O 1
ATOM 3015 N N . VAL A 1 410 ? -2.148 12.181 4.258 1.00 93.94 410 VAL A N 1
ATOM 3016 C CA . VAL A 1 410 ? -1.041 12.646 3.416 1.00 93.94 410 VAL A CA 1
ATOM 3017 C C . VAL A 1 410 ? 0.260 12.343 4.129 1.00 93.94 410 VAL A C 1
ATOM 3019 O O . VAL A 1 410 ? 0.525 12.896 5.194 1.00 93.94 410 VAL A O 1
ATOM 3022 N N . ALA A 1 411 ? 1.066 11.458 3.555 1.00 93.50 411 ALA A N 1
ATOM 3023 C CA . ALA A 1 411 ? 2.416 11.209 4.033 1.00 93.50 411 ALA A CA 1
ATOM 3024 C C . ALA A 1 411 ? 3.389 12.073 3.238 1.00 93.50 411 ALA A C 1
ATOM 3026 O O . ALA A 1 411 ? 3.209 12.254 2.037 1.00 93.50 411 ALA A O 1
ATOM 3027 N N . PHE A 1 412 ? 4.407 12.605 3.894 1.00 90.69 412 PHE A N 1
ATOM 3028 C CA . PHE A 1 412 ? 5.428 13.424 3.255 1.00 90.69 412 PHE A CA 1
ATOM 3029 C C . PHE A 1 412 ? 6.741 13.320 4.012 1.00 90.69 412 PHE A C 1
ATOM 3031 O O . PHE A 1 412 ? 6.772 12.988 5.197 1.00 90.69 412 PHE A O 1
ATOM 3038 N N . VAL A 1 413 ? 7.827 13.622 3.321 1.00 88.12 413 VAL A N 1
ATOM 3039 C CA . VAL A 1 413 ? 9.149 13.730 3.923 1.00 88.12 413 VAL A CA 1
ATOM 3040 C C . VAL A 1 413 ? 9.296 15.126 4.512 1.00 88.12 413 VAL A C 1
ATOM 3042 O O . VAL A 1 413 ? 8.914 16.093 3.860 1.00 88.12 413 VAL A O 1
ATOM 3045 N N . GLY A 1 414 ? 9.831 15.243 5.725 1.00 86.19 414 GLY A N 1
ATOM 3046 C CA . GLY A 1 414 ? 10.214 16.509 6.346 1.00 86.19 414 GLY A CA 1
ATOM 3047 C C . GLY A 1 414 ? 11.707 16.533 6.664 1.00 86.19 414 GLY A C 1
ATOM 3048 O O . GLY A 1 414 ? 12.228 15.574 7.230 1.00 86.19 414 GLY A O 1
ATOM 3049 N N . GLY A 1 415 ? 12.403 17.624 6.332 1.00 78.50 415 GLY A N 1
ATOM 3050 C CA . GLY A 1 415 ? 13.866 17.679 6.425 1.00 78.50 415 GLY A CA 1
ATOM 3051 C C . GLY A 1 415 ? 14.491 19.069 6.289 1.00 78.50 415 GLY A C 1
ATOM 3052 O O . GLY A 1 415 ? 13.822 20.053 5.982 1.00 78.50 415 GLY A O 1
ATOM 3053 N N . SER A 1 416 ? 15.799 19.171 6.539 1.00 68.69 416 SER A N 1
ATOM 3054 C CA . SER A 1 416 ? 16.551 20.421 6.332 1.00 68.69 416 SER A CA 1
ATOM 3055 C C . SER A 1 416 ? 16.971 20.560 4.864 1.00 68.69 416 SER A C 1
ATOM 3057 O O . SER A 1 416 ? 17.710 19.722 4.349 1.00 68.69 416 SER A O 1
ATOM 3059 N N . TYR A 1 417 ? 16.531 21.629 4.193 1.00 55.72 417 TYR A N 1
ATOM 3060 C CA . TYR A 1 417 ? 16.864 21.894 2.788 1.00 55.72 417 TYR A CA 1
ATOM 3061 C C . TYR A 1 417 ? 18.377 22.114 2.594 1.00 55.72 417 TYR A C 1
ATOM 3063 O O . TYR A 1 417 ? 19.002 22.825 3.380 1.00 55.72 417 TYR A O 1
ATOM 3071 N N . GLY A 1 418 ? 18.976 21.522 1.553 1.00 53.91 418 GLY A N 1
ATOM 3072 C CA . GLY A 1 418 ? 20.389 21.727 1.187 1.00 53.91 418 GLY A CA 1
ATOM 3073 C C . GLY A 1 418 ? 21.423 20.866 1.929 1.00 53.91 418 GLY A C 1
ATOM 3074 O O . GLY A 1 418 ? 22.607 20.953 1.617 1.00 53.91 418 GLY A O 1
ATOM 3075 N N . ASN A 1 419 ? 21.002 20.014 2.872 1.00 47.84 419 ASN A N 1
ATOM 3076 C CA . ASN A 1 419 ? 21.868 19.029 3.532 1.00 47.84 419 ASN A CA 1
ATOM 3077 C C . ASN A 1 419 ? 21.193 17.643 3.553 1.00 47.84 419 ASN A C 1
ATOM 3079 O O . ASN A 1 419 ? 21.014 17.035 4.610 1.00 47.84 419 ASN A O 1
ATOM 3083 N N . MET A 1 420 ? 20.796 17.177 2.360 1.00 49.28 420 MET A N 1
ATOM 3084 C CA . MET A 1 420 ? 20.045 15.931 2.095 1.00 49.28 420 MET A CA 1
ATOM 3085 C C . MET A 1 420 ? 20.723 14.655 2.637 1.00 49.28 420 MET A C 1
ATOM 3087 O O . MET A 1 420 ? 20.084 13.628 2.805 1.00 49.28 420 MET A O 1
ATOM 3091 N N . VAL A 1 421 ? 21.990 14.767 3.029 1.00 47.91 421 VAL A N 1
ATOM 3092 C CA . VAL A 1 421 ? 22.874 13.691 3.491 1.00 47.91 421 VAL A CA 1
ATOM 3093 C C . VAL A 1 421 ? 22.817 13.396 5.005 1.00 47.91 421 VAL A C 1
ATOM 3095 O O . VAL A 1 421 ? 23.671 12.656 5.491 1.00 47.91 421 VAL A O 1
ATOM 3098 N N . SER A 1 422 ? 21.896 13.968 5.808 1.00 55.53 422 SER A N 1
ATOM 3099 C CA . SER A 1 422 ? 21.978 13.758 7.278 1.00 55.53 422 SER A CA 1
ATOM 3100 C C . SER A 1 422 ? 20.708 13.662 8.141 1.00 55.53 422 SER A C 1
ATOM 3102 O O . SER A 1 422 ? 20.832 13.103 9.230 1.00 55.53 422 SER A O 1
ATOM 3104 N N . ALA A 1 423 ? 19.517 14.129 7.730 1.00 64.50 423 ALA A N 1
ATOM 3105 C CA . ALA A 1 423 ? 18.278 13.917 8.510 1.00 64.50 423 ALA A CA 1
ATOM 3106 C C . ALA A 1 423 ? 16.993 14.279 7.736 1.00 64.50 423 ALA A C 1
ATOM 3108 O O . ALA A 1 423 ? 16.658 15.465 7.595 1.00 64.50 423 ALA A O 1
ATOM 3109 N N . SER A 1 424 ? 16.250 13.263 7.298 1.00 82.50 424 SER A N 1
ATOM 3110 C CA . SER A 1 424 ? 14.872 13.389 6.820 1.00 82.50 424 SER A CA 1
ATOM 3111 C C . SER A 1 424 ? 13.986 12.327 7.462 1.00 82.50 424 SER A C 1
ATOM 3113 O O . SER A 1 424 ? 14.430 11.220 7.770 1.00 82.50 424 SER A O 1
ATOM 3115 N N . GLU A 1 425 ? 12.728 12.668 7.709 1.00 89.38 425 GLU A N 1
ATOM 3116 C CA . GLU A 1 425 ? 11.776 11.769 8.349 1.00 89.38 425 GLU A CA 1
ATOM 3117 C C . GLU A 1 425 ? 10.437 11.763 7.619 1.00 89.38 425 GLU A C 1
ATOM 3119 O O . GLU A 1 425 ? 10.046 12.754 7.006 1.00 89.38 425 GLU A O 1
ATOM 3124 N N . ILE A 1 426 ? 9.694 10.662 7.736 1.00 91.56 426 ILE A N 1
ATOM 3125 C CA . ILE A 1 426 ? 8.343 10.578 7.181 1.00 91.56 426 ILE A CA 1
ATOM 3126 C C . ILE A 1 426 ? 7.342 11.076 8.212 1.00 91.56 426 ILE A C 1
ATOM 3128 O O . ILE A 1 426 ? 7.254 10.534 9.314 1.00 91.56 426 ILE A O 1
ATOM 3132 N N . TYR A 1 427 ? 6.529 12.048 7.827 1.00 92.19 427 TYR A N 1
ATOM 3133 C CA . TYR A 1 427 ? 5.395 12.546 8.590 1.00 92.19 427 TYR A CA 1
ATOM 3134 C C . TYR A 1 427 ? 4.081 12.164 7.914 1.00 92.19 427 TYR A C 1
ATOM 3136 O O . TYR A 1 427 ? 4.021 11.975 6.703 1.00 92.19 427 TYR A O 1
ATOM 3144 N N . LEU A 1 428 ? 3.022 12.061 8.712 1.00 92.75 428 LEU A N 1
ATOM 3145 C CA . LEU A 1 428 ? 1.654 11.830 8.272 1.00 92.75 428 LEU A CA 1
ATOM 3146 C C . LEU A 1 428 ? 0.768 12.962 8.764 1.00 92.75 428 LEU A C 1
ATOM 3148 O O . LEU A 1 428 ? 0.653 13.152 9.975 1.00 92.75 428 LEU A O 1
ATOM 3152 N N . ARG A 1 429 ? 0.094 13.643 7.843 1.00 89.88 429 ARG A N 1
ATOM 3153 C CA . ARG A 1 429 ? -1.020 14.542 8.122 1.00 89.88 429 ARG A CA 1
ATOM 3154 C C . ARG A 1 429 ? -2.336 13.784 7.999 1.00 89.88 429 ARG A C 1
ATOM 3156 O O . ARG A 1 429 ? -2.648 13.259 6.932 1.00 89.88 429 ARG A O 1
ATOM 3163 N N . ASP A 1 430 ? -3.119 13.768 9.070 1.00 85.00 430 ASP A N 1
ATOM 3164 C CA . ASP A 1 430 ? -4.540 13.425 9.015 1.00 85.00 430 ASP A CA 1
ATOM 3165 C C . ASP A 1 430 ? -5.331 14.710 8.757 1.00 85.00 430 ASP A C 1
ATOM 3167 O O . ASP A 1 430 ? -5.365 15.617 9.594 1.00 85.00 430 ASP A O 1
ATOM 3171 N N . ARG A 1 431 ? -5.927 14.816 7.569 1.00 84.19 431 ARG A N 1
ATOM 3172 C CA . ARG A 1 431 ? -6.643 16.020 7.134 1.00 84.19 431 ARG A CA 1
ATOM 3173 C C . ARG A 1 431 ? -7.968 16.216 7.865 1.00 84.19 431 ARG A C 1
ATOM 3175 O O . ARG A 1 431 ? -8.385 17.358 8.027 1.00 84.19 431 ARG A O 1
ATOM 3182 N N . ASP A 1 432 ? -8.577 15.142 8.366 1.00 81.50 432 ASP A N 1
ATOM 3183 C CA . ASP A 1 432 ? -9.849 15.225 9.092 1.00 81.50 432 ASP A CA 1
ATOM 3184 C C . ASP A 1 432 ? -9.641 15.762 10.511 1.00 81.50 432 ASP A C 1
ATOM 3186 O O . ASP A 1 432 ? -10.409 16.593 10.994 1.00 81.50 432 ASP A O 1
ATOM 3190 N N . THR A 1 433 ? -8.592 15.291 11.191 1.00 76.81 433 THR A N 1
ATOM 3191 C CA . THR A 1 433 ? -8.291 15.697 12.576 1.00 76.81 433 THR A CA 1
ATOM 3192 C C . THR A 1 433 ? -7.340 16.888 12.662 1.00 76.81 433 THR A C 1
ATOM 3194 O O . THR A 1 433 ? -7.229 17.513 13.715 1.00 76.81 433 THR A O 1
ATOM 3197 N N . GLY A 1 434 ? -6.631 17.207 11.576 1.00 73.31 434 GLY A N 1
ATOM 3198 C CA . GLY A 1 434 ? -5.598 18.239 11.542 1.00 73.31 434 GLY A CA 1
ATOM 3199 C C . GLY A 1 434 ? -4.324 17.870 12.311 1.00 73.31 434 GLY A C 1
ATOM 3200 O O . GLY A 1 434 ? -3.512 18.754 12.590 1.00 73.31 434 GLY A O 1
ATOM 3201 N N . SER A 1 435 ? -4.144 16.596 12.668 1.00 80.06 435 SER A N 1
ATOM 3202 C CA . SER A 1 435 ? -2.976 16.115 13.410 1.00 80.06 435 SER A CA 1
ATOM 3203 C C . SER A 1 435 ? -1.838 15.696 12.479 1.00 80.06 435 SER A C 1
ATOM 3205 O O . SER A 1 435 ? -2.069 15.181 11.384 1.00 80.06 435 SER A O 1
ATOM 3207 N N . THR A 1 436 ? -0.599 15.913 12.926 1.00 83.19 436 THR A N 1
ATOM 3208 C CA . THR A 1 436 ? 0.616 15.508 12.216 1.00 83.19 436 THR A CA 1
ATOM 3209 C C . THR A 1 436 ? 1.471 14.611 13.111 1.00 83.19 436 THR A C 1
ATOM 3211 O O . THR A 1 436 ? 1.897 15.009 14.198 1.00 83.19 436 THR A O 1
ATOM 3214 N N . GLN A 1 437 ? 1.763 13.394 12.654 1.00 85.94 437 GLN A N 1
ATOM 3215 C CA . GLN A 1 437 ? 2.561 12.423 13.406 1.00 85.94 437 GLN A CA 1
ATOM 3216 C C . GLN A 1 437 ? 3.789 11.945 12.633 1.00 85.94 437 GLN A C 1
ATOM 3218 O O . GLN A 1 437 ? 3.767 11.840 11.411 1.00 85.94 437 GLN A O 1
ATOM 3223 N N . LEU A 1 438 ? 4.860 11.630 13.361 1.00 89.81 438 LEU A N 1
ATOM 3224 C CA . LEU A 1 438 ? 6.052 10.978 12.818 1.00 89.81 438 LEU A CA 1
ATOM 3225 C C . LEU A 1 438 ? 5.719 9.513 12.489 1.00 89.81 438 LEU A C 1
ATOM 3227 O O . LEU A 1 438 ? 5.248 8.787 13.362 1.00 89.81 438 LEU A O 1
ATOM 3231 N N . VAL A 1 439 ? 5.955 9.080 11.253 1.00 93.62 439 VAL A N 1
ATOM 3232 C CA . VAL A 1 439 ? 5.724 7.708 10.764 1.00 93.62 439 VAL A CA 1
ATOM 3233 C C . VAL A 1 439 ? 6.972 6.855 10.933 1.00 93.62 439 VAL A C 1
ATOM 3235 O O . VAL A 1 439 ? 6.884 5.731 11.429 1.00 93.62 439 VAL A O 1
ATOM 3238 N N . SER A 1 440 ? 8.136 7.395 10.566 1.00 91.75 440 SER A N 1
ATOM 3239 C CA . SER A 1 440 ? 9.438 6.726 10.657 1.00 91.75 440 SER A CA 1
ATOM 3240 C C . SER A 1 440 ? 9.981 6.726 12.093 1.00 91.75 440 SER A C 1
ATOM 3242 O O . SER A 1 440 ? 11.117 7.110 12.343 1.00 91.75 440 SER A O 1
ATOM 3244 N N . GLN A 1 441 ? 9.149 6.351 13.067 1.00 88.69 441 GLN A N 1
ATOM 3245 C CA . GLN A 1 441 ? 9.542 6.275 14.474 1.00 88.69 441 GLN A CA 1
ATOM 3246 C C . GLN A 1 441 ? 10.443 5.069 14.728 1.00 88.69 441 GLN A C 1
ATOM 3248 O O . GLN A 1 441 ? 10.139 3.951 14.298 1.00 88.69 441 GLN A O 1
ATOM 3253 N N . GLY A 1 442 ? 11.494 5.298 15.509 1.00 79.44 442 GLY A N 1
ATOM 3254 C CA . GLY A 1 442 ? 12.311 4.253 16.100 1.00 79.44 442 GLY A CA 1
ATOM 3255 C C . GLY A 1 442 ? 11.553 3.429 17.145 1.00 79.44 442 GLY A C 1
ATOM 3256 O O . GLY A 1 442 ? 10.444 3.765 17.578 1.00 79.44 442 GLY A O 1
ATOM 3257 N N . LEU A 1 443 ? 12.177 2.336 17.583 1.00 78.25 443 LEU A N 1
ATOM 3258 C CA . LEU A 1 443 ? 11.659 1.460 18.633 1.00 78.25 443 LEU A CA 1
ATOM 3259 C C . LEU A 1 443 ? 11.227 2.255 19.872 1.00 78.25 443 LEU A C 1
ATOM 3261 O O . LEU A 1 443 ? 11.918 3.172 20.316 1.00 78.25 443 LEU A O 1
ATOM 3265 N N . ASN A 1 444 ? 10.090 1.867 20.454 1.00 76.31 444 ASN A N 1
ATOM 3266 C CA . ASN A 1 444 ? 9.505 2.503 21.642 1.00 76.31 444 ASN A CA 1
ATOM 3267 C C . ASN A 1 444 ? 9.221 4.011 21.475 1.00 76.31 444 ASN A C 1
ATOM 3269 O O . ASN A 1 444 ? 9.251 4.754 22.453 1.00 76.31 444 ASN A O 1
ATOM 3273 N N . GLY A 1 445 ? 8.961 4.467 20.244 1.00 74.00 445 GLY A N 1
ATOM 3274 C CA . GLY A 1 445 ? 8.671 5.873 19.950 1.00 74.00 445 GLY A CA 1
ATOM 3275 C C . GLY A 1 445 ? 9.910 6.770 19.931 1.00 74.00 445 GLY A C 1
ATOM 3276 O O . GLY A 1 445 ? 9.776 7.99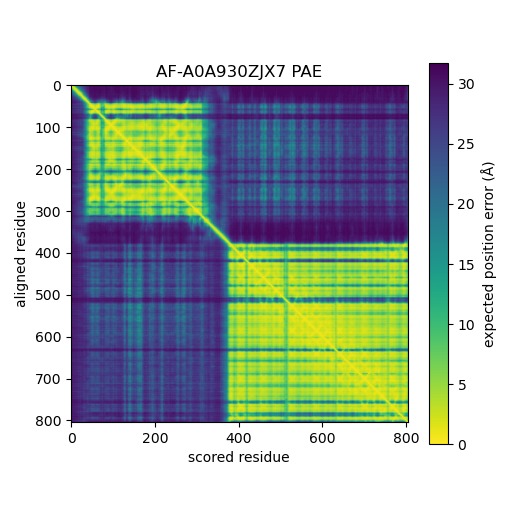3 19.966 1.00 74.00 445 GLY A O 1
ATOM 3277 N N . ALA A 1 446 ? 11.113 6.187 19.889 1.00 75.19 446 ALA A N 1
ATOM 3278 C CA . ALA A 1 446 ? 12.345 6.945 19.725 1.00 75.19 446 ALA A CA 1
ATOM 3279 C C . ALA A 1 446 ? 12.361 7.696 18.384 1.00 75.19 446 ALA A C 1
ATOM 3281 O O . ALA A 1 446 ? 11.729 7.296 17.406 1.00 75.19 446 ALA A O 1
ATOM 3282 N N . PHE A 1 447 ? 13.128 8.779 18.322 1.00 83.56 447 PHE A N 1
ATOM 3283 C CA . PHE A 1 447 ? 13.385 9.459 17.057 1.00 83.56 447 PHE A CA 1
ATOM 3284 C C . PHE A 1 447 ? 14.275 8.576 16.154 1.00 83.56 447 PHE A C 1
ATOM 3286 O O . PHE A 1 447 ? 15.168 7.902 16.688 1.00 83.56 447 PHE A O 1
ATOM 3293 N N . PRO A 1 448 ? 14.054 8.526 14.826 1.00 87.12 448 PRO A N 1
ATOM 3294 C CA . PRO A 1 448 ? 14.916 7.771 13.918 1.00 87.12 448 PRO A CA 1
ATOM 3295 C C . PRO A 1 448 ? 16.353 8.296 13.952 1.00 87.12 448 PRO A C 1
ATOM 3297 O O . PRO A 1 448 ? 16.585 9.495 14.074 1.00 87.12 448 PRO A O 1
ATOM 3300 N N . ASN A 1 449 ? 17.331 7.399 13.846 1.00 83.50 449 ASN A N 1
ATOM 3301 C CA . ASN A 1 449 ? 18.757 7.752 13.821 1.00 83.50 449 ASN A CA 1
ATOM 3302 C C . ASN A 1 449 ? 19.361 7.761 12.405 1.00 83.50 449 ASN A C 1
ATOM 3304 O O . ASN A 1 449 ? 20.580 7.699 12.252 1.00 83.50 449 ASN A O 1
ATOM 3308 N N . GLY A 1 450 ? 18.504 7.823 11.391 1.00 82.38 450 GLY A N 1
ATOM 3309 C CA . GLY A 1 450 ? 18.852 7.852 9.980 1.00 82.38 450 GLY A CA 1
ATOM 3310 C C . GLY A 1 450 ? 17.706 8.444 9.167 1.00 82.38 450 GLY A C 1
ATOM 3311 O O . GLY A 1 450 ? 16.615 8.688 9.688 1.00 82.38 450 GLY A O 1
ATOM 3312 N N . LEU A 1 451 ? 17.969 8.690 7.891 1.00 84.38 451 LEU A N 1
ATOM 3313 C CA . LEU A 1 451 ? 17.023 9.310 6.976 1.00 84.38 451 LEU A CA 1
ATOM 3314 C C . LEU A 1 451 ? 15.919 8.331 6.557 1.00 84.38 451 LEU A C 1
ATOM 3316 O O . LEU A 1 451 ? 16.111 7.110 6.568 1.00 84.38 451 LEU A O 1
ATOM 3320 N N . SER A 1 452 ? 14.755 8.863 6.193 1.00 87.25 452 SER A N 1
ATOM 3321 C CA . SER A 1 452 ? 13.608 8.104 5.690 1.00 87.25 452 SER A CA 1
ATOM 3322 C C . SER A 1 452 ? 12.922 8.852 4.549 1.00 87.25 452 SER A C 1
ATOM 3324 O O . SER A 1 452 ? 12.625 10.034 4.680 1.00 87.25 452 SER A O 1
ATOM 3326 N N . GLU A 1 453 ? 12.640 8.156 3.449 1.00 86.19 453 GLU A N 1
ATOM 3327 C CA . GLU A 1 453 ? 12.253 8.768 2.170 1.00 86.19 453 GLU A CA 1
ATOM 3328 C C . GLU A 1 453 ? 11.159 7.969 1.439 1.00 86.19 453 GLU A C 1
ATOM 3330 O O . GLU A 1 453 ? 10.899 6.801 1.746 1.00 86.19 453 GLU A O 1
ATOM 3335 N N . LEU A 1 454 ? 10.561 8.604 0.422 1.00 85.62 454 LEU A N 1
ATOM 3336 C CA . LEU A 1 454 ? 9.680 7.985 -0.582 1.00 85.62 454 LEU A CA 1
ATOM 3337 C C . LEU A 1 454 ? 8.495 7.180 0.002 1.00 85.62 454 LEU A C 1
ATOM 3339 O O . LEU A 1 454 ? 8.369 5.981 -0.269 1.00 85.62 454 LEU A O 1
ATOM 3343 N N . PRO A 1 455 ? 7.596 7.807 0.785 1.00 91.94 455 PRO A N 1
ATOM 3344 C CA . PRO A 1 455 ? 6.459 7.103 1.361 1.00 91.94 455 PRO A CA 1
ATOM 3345 C C . PRO A 1 455 ? 5.454 6.641 0.289 1.00 91.94 455 PRO A C 1
ATOM 3347 O O . PRO A 1 455 ? 5.231 7.303 -0.731 1.00 91.94 455 PRO A O 1
ATOM 3350 N N . ALA A 1 456 ? 4.796 5.512 0.545 1.00 92.50 456 ALA A N 1
ATOM 3351 C CA . ALA A 1 456 ? 3.711 4.954 -0.261 1.00 92.50 456 ALA A CA 1
ATOM 3352 C C . ALA A 1 456 ? 2.626 4.332 0.634 1.00 92.50 456 ALA A C 1
ATOM 3354 O O . ALA A 1 456 ? 2.933 3.735 1.665 1.00 92.50 456 ALA A O 1
ATOM 3355 N N . PHE A 1 457 ? 1.356 4.453 0.239 1.00 92.06 457 PHE A N 1
ATOM 3356 C CA . PHE A 1 457 ? 0.206 4.018 1.038 1.00 92.06 457 PHE A CA 1
ATOM 3357 C C . PHE A 1 457 ? -0.443 2.737 0.528 1.00 92.06 457 PHE A C 1
ATOM 3359 O O . PHE A 1 457 ? -0.661 2.571 -0.668 1.00 92.06 457 PHE A O 1
ATOM 3366 N N . SER A 1 458 ? -0.891 1.899 1.466 1.00 89.56 458 SER A N 1
ATOM 3367 C CA . SER A 1 458 ? -2.029 1.000 1.215 1.00 89.56 458 SER A CA 1
ATOM 3368 C C . SER A 1 458 ? -3.319 1.809 1.016 1.00 89.56 458 SER A C 1
ATOM 3370 O O . SER A 1 458 ? -3.452 2.891 1.588 1.00 89.56 458 SER A O 1
ATOM 3372 N N . ALA A 1 459 ? -4.306 1.282 0.290 1.00 75.19 459 ALA A N 1
ATOM 3373 C CA . ALA A 1 459 ? -5.507 2.025 -0.115 1.00 75.19 459 ALA A CA 1
ATOM 3374 C C . ALA A 1 459 ? -6.239 2.713 1.052 1.00 75.19 459 ALA A C 1
ATOM 3376 O O . ALA A 1 459 ? -6.582 3.889 0.957 1.00 75.19 459 ALA A O 1
ATOM 3377 N N . GLY A 1 460 ? -6.441 1.997 2.164 1.00 71.19 460 GLY A N 1
ATOM 3378 C CA . GLY A 1 460 ? -7.108 2.529 3.361 1.00 71.19 460 GLY A CA 1
ATOM 3379 C C . GLY A 1 460 ? -6.240 3.451 4.224 1.00 71.19 460 GLY A C 1
ATOM 3380 O O . GLY A 1 460 ? -6.658 3.836 5.307 1.00 71.19 460 GLY A O 1
ATOM 3381 N N . GLY A 1 461 ? -5.007 3.748 3.806 1.00 79.31 461 GLY A N 1
ATOM 3382 C CA . GLY A 1 461 ? -4.091 4.618 4.539 1.00 79.31 461 GLY A CA 1
ATOM 3383 C C . GLY A 1 461 ? -3.499 4.014 5.815 1.00 79.31 461 GLY A C 1
ATOM 3384 O O . GLY A 1 461 ? -2.763 4.707 6.500 1.00 79.31 461 GLY A O 1
ATOM 3385 N N . ARG A 1 462 ? -3.770 2.740 6.143 1.00 85.25 462 ARG A N 1
ATOM 3386 C CA . ARG A 1 462 ? -3.261 2.085 7.365 1.00 85.25 462 ARG A CA 1
ATOM 3387 C C . ARG A 1 462 ? -1.762 1.798 7.315 1.00 85.25 462 ARG A C 1
ATOM 3389 O O . ARG A 1 462 ? -1.066 1.983 8.310 1.00 85.25 462 ARG A O 1
ATOM 3396 N N . PHE A 1 463 ? -1.276 1.281 6.193 1.00 92.38 463 PHE A N 1
ATOM 3397 C CA . PHE A 1 463 ? 0.127 0.922 6.025 1.00 92.38 463 PHE A CA 1
ATOM 3398 C C . PHE A 1 463 ? 0.855 1.966 5.188 1.00 92.38 463 PHE A C 1
ATOM 3400 O O . PHE A 1 463 ? 0.364 2.352 4.123 1.00 92.38 463 PHE A O 1
ATOM 3407 N N . VAL A 1 464 ? 2.037 2.367 5.657 1.00 96.12 464 VAL A N 1
ATOM 3408 C CA . VAL A 1 464 ? 2.968 3.233 4.926 1.00 96.12 464 VAL A CA 1
ATOM 3409 C C . VAL A 1 464 ? 4.249 2.458 4.666 1.00 96.12 464 VAL A C 1
ATOM 3411 O O . VAL A 1 464 ? 4.958 2.120 5.614 1.00 96.12 464 VAL A O 1
ATOM 3414 N N . ALA A 1 465 ? 4.534 2.164 3.399 1.00 95.88 465 ALA A N 1
ATOM 3415 C CA . ALA A 1 465 ? 5.828 1.655 2.963 1.00 95.88 465 ALA A CA 1
ATOM 3416 C C . ALA A 1 465 ? 6.780 2.829 2.713 1.00 95.88 465 ALA A C 1
ATOM 3418 O O . ALA A 1 465 ? 6.356 3.853 2.185 1.00 95.88 465 ALA A O 1
ATOM 3419 N N . PHE A 1 466 ? 8.041 2.704 3.103 1.00 92.19 466 PHE A N 1
ATOM 3420 C CA . PHE A 1 466 ? 9.045 3.747 2.909 1.00 92.19 466 PHE A CA 1
ATOM 3421 C C . PHE A 1 466 ? 10.448 3.151 2.953 1.00 92.19 466 PHE A C 1
ATOM 3423 O O . PHE A 1 466 ? 10.660 2.044 3.455 1.00 92.19 466 PHE A O 1
ATOM 3430 N N . TYR A 1 467 ? 11.405 3.903 2.429 1.00 87.88 467 TYR A N 1
ATOM 3431 C CA . TYR A 1 467 ? 12.820 3.597 2.554 1.00 87.88 467 TYR A CA 1
ATOM 3432 C C . TYR A 1 467 ? 13.379 4.217 3.840 1.00 87.88 467 TYR A C 1
ATOM 3434 O O . TYR A 1 467 ? 13.011 5.342 4.176 1.00 87.88 467 TYR A O 1
ATOM 3442 N N . SER A 1 468 ? 14.325 3.562 4.513 1.00 88.00 468 SER A N 1
ATOM 3443 C CA . SER A 1 468 ? 15.150 4.199 5.544 1.00 88.00 468 SER A CA 1
ATOM 3444 C C . SER A 1 468 ? 16.541 3.573 5.667 1.00 88.00 468 SER A C 1
ATOM 3446 O O . SER A 1 468 ? 16.709 2.393 5.375 1.00 88.00 468 SER A O 1
ATOM 3448 N N . ASN A 1 469 ? 17.529 4.351 6.123 1.00 85.25 469 ASN A N 1
ATOM 3449 C CA . ASN A 1 469 ? 18.836 3.845 6.571 1.00 85.25 469 ASN A CA 1
ATOM 3450 C C . ASN A 1 469 ? 19.008 3.890 8.106 1.00 85.25 469 ASN A C 1
ATOM 3452 O O . ASN A 1 469 ? 20.117 3.723 8.621 1.00 85.25 469 ASN A O 1
ATOM 3456 N N . ALA A 1 470 ? 17.925 4.165 8.839 1.00 86.50 470 ALA A N 1
ATOM 3457 C CA . ALA A 1 470 ? 17.927 4.245 10.290 1.00 86.50 470 ALA A CA 1
ATOM 3458 C C . ALA A 1 470 ? 18.013 2.848 10.920 1.00 86.50 470 ALA A C 1
ATOM 3460 O O . ALA A 1 470 ? 17.110 2.029 10.771 1.00 86.50 470 ALA A O 1
ATOM 3461 N N . THR A 1 471 ? 19.049 2.626 11.729 1.00 85.75 471 THR A N 1
ATOM 3462 C CA . THR A 1 471 ? 19.316 1.356 12.426 1.00 85.75 471 THR A CA 1
ATOM 3463 C C . THR A 1 471 ? 18.460 1.136 13.674 1.00 85.75 471 THR A C 1
ATOM 3465 O O . THR A 1 471 ? 18.695 0.209 14.448 1.00 85.75 471 THR A O 1
ATOM 3468 N N . ASN A 1 472 ? 17.494 2.011 13.951 1.00 85.62 472 ASN A N 1
ATOM 3469 C CA . ASN A 1 472 ? 16.677 1.933 15.160 1.00 85.62 472 ASN A CA 1
ATOM 3470 C C . ASN A 1 472 ? 15.170 1.824 14.901 1.00 85.62 472 ASN A C 1
ATOM 3472 O O . ASN A 1 472 ? 14.403 1.891 15.863 1.00 85.62 472 ASN A O 1
ATOM 3476 N N . LEU A 1 473 ? 14.730 1.629 13.651 1.00 87.25 473 LEU A N 1
ATOM 3477 C CA . LEU A 1 473 ? 13.308 1.434 13.328 1.00 87.25 473 LEU A CA 1
ATOM 3478 C C . LEU A 1 473 ? 12.784 0.055 13.734 1.00 87.25 473 LEU A C 1
ATOM 3480 O O . LEU A 1 473 ? 11.611 -0.090 14.083 1.00 87.25 473 LEU A O 1
ATOM 3484 N N . VAL A 1 474 ? 13.652 -0.955 13.704 1.00 87.31 474 VAL A N 1
ATOM 3485 C CA . VAL A 1 474 ? 13.348 -2.337 14.086 1.00 87.31 474 VAL A CA 1
ATOM 3486 C C . VAL A 1 474 ? 14.467 -2.906 14.956 1.00 87.31 474 VAL A C 1
ATOM 3488 O O . VAL A 1 474 ? 15.592 -2.412 14.963 1.00 87.31 474 VAL A O 1
ATOM 3491 N N . ALA A 1 475 ? 14.160 -3.947 15.731 1.00 78.12 475 ALA A N 1
ATOM 3492 C CA . ALA A 1 475 ? 15.161 -4.606 16.566 1.00 78.12 475 ALA A CA 1
ATOM 3493 C C . ALA A 1 475 ? 16.187 -5.363 15.712 1.00 78.12 475 ALA A C 1
ATOM 3495 O O . ALA A 1 475 ? 15.828 -5.953 14.695 1.00 78.12 475 ALA A O 1
ATOM 3496 N N . ASN A 1 476 ? 17.437 -5.406 16.186 1.00 71.75 476 ASN A N 1
ATOM 3497 C CA . ASN A 1 476 ? 18.560 -6.089 15.532 1.00 71.75 476 ASN A CA 1
ATOM 3498 C C . ASN A 1 476 ? 18.853 -5.593 14.110 1.00 71.75 476 ASN A C 1
ATOM 3500 O O . ASN A 1 476 ? 19.374 -6.347 13.290 1.00 71.75 476 ASN A O 1
ATOM 3504 N N . ASP A 1 477 ? 18.534 -4.332 13.820 1.00 78.00 477 ASP A N 1
ATOM 3505 C CA . ASP A 1 477 ? 19.024 -3.704 12.609 1.00 78.00 477 ASP A CA 1
ATOM 3506 C C . ASP A 1 477 ? 20.522 -3.414 12.729 1.00 78.00 477 ASP A C 1
ATOM 3508 O O . ASP A 1 477 ? 20.956 -2.560 13.503 1.00 78.00 477 ASP A O 1
ATOM 3512 N N . THR A 1 478 ? 21.319 -4.155 11.967 1.00 70.94 478 THR A N 1
ATOM 3513 C CA . THR A 1 478 ? 22.773 -3.992 11.917 1.00 70.94 478 THR A CA 1
ATOM 3514 C C . THR A 1 478 ? 23.255 -3.239 10.678 1.00 70.94 478 THR A C 1
ATOM 3516 O O . THR A 1 478 ? 24.461 -3.059 10.521 1.00 70.94 478 THR A O 1
ATOM 3519 N N . SER A 1 479 ? 22.358 -2.837 9.774 1.00 68.75 479 SER A N 1
ATOM 3520 C CA . SER A 1 479 ? 22.727 -2.244 8.488 1.00 68.75 479 SER A CA 1
ATOM 3521 C C . SER A 1 479 ? 22.577 -0.736 8.511 1.00 68.75 479 SER A C 1
ATOM 3523 O O . SER A 1 479 ? 21.518 -0.212 8.815 1.00 68.75 479 SER A O 1
ATOM 3525 N N . THR A 1 480 ? 23.609 -0.026 8.075 1.00 67.44 480 THR A N 1
ATOM 3526 C CA . THR A 1 480 ? 23.502 1.403 7.754 1.00 67.44 480 THR A CA 1
ATOM 3527 C C . THR A 1 480 ? 23.041 1.637 6.311 1.00 67.44 480 THR A C 1
ATOM 3529 O O . THR A 1 480 ? 23.117 2.762 5.821 1.00 67.44 480 THR A O 1
ATOM 3532 N N . ARG A 1 481 ? 22.644 0.580 5.586 1.00 74.75 481 ARG A N 1
ATOM 3533 C CA . ARG A 1 481 ? 22.101 0.684 4.226 1.00 74.75 481 ARG A CA 1
ATOM 3534 C C . ARG A 1 481 ? 20.622 1.039 4.282 1.00 74.75 481 ARG A C 1
ATOM 3536 O O . ARG A 1 481 ? 19.890 0.578 5.144 1.00 74.75 481 ARG A O 1
ATOM 3543 N N . ALA A 1 482 ? 20.225 1.770 3.258 1.00 77.69 482 ALA A N 1
ATOM 3544 C CA . ALA A 1 482 ? 18.977 1.611 2.542 1.00 77.69 482 ALA A CA 1
ATOM 3545 C C . ALA A 1 482 ? 18.176 0.323 2.750 1.00 77.69 482 ALA A C 1
ATOM 3547 O O . ALA A 1 482 ? 18.559 -0.727 2.232 1.00 77.69 482 ALA A O 1
ATOM 3548 N N . GLU A 1 483 ? 17.003 0.420 3.360 1.00 86.44 483 GLU A N 1
ATOM 3549 C CA . GLU A 1 483 ? 16.064 -0.691 3.464 1.00 86.44 483 GLU A CA 1
ATOM 3550 C C . GLU A 1 483 ? 14.620 -0.248 3.342 1.00 86.44 483 GLU A C 1
ATOM 3552 O O . GLU A 1 483 ? 14.285 0.908 3.584 1.00 86.44 483 GLU A O 1
ATOM 3557 N N . VAL A 1 484 ? 13.751 -1.192 2.990 1.00 92.00 484 VAL A N 1
ATOM 3558 C CA . VAL A 1 484 ? 12.318 -0.936 2.888 1.00 92.00 484 VAL A CA 1
ATOM 3559 C C . VAL A 1 484 ? 11.633 -1.407 4.159 1.00 92.00 484 VAL A C 1
ATOM 3561 O O . VAL A 1 484 ? 11.784 -2.555 4.593 1.00 92.00 484 VAL A O 1
ATOM 3564 N N . PHE A 1 485 ? 10.827 -0.518 4.724 1.00 93.69 485 PHE A N 1
ATOM 3565 C CA . PHE A 1 485 ? 10.027 -0.743 5.916 1.00 93.69 485 PHE A CA 1
ATOM 3566 C C . PHE A 1 485 ? 8.553 -0.490 5.623 1.00 93.69 485 PHE A C 1
ATOM 3568 O O . PHE A 1 485 ? 8.202 0.277 4.730 1.00 93.69 485 PHE A O 1
ATOM 3575 N N . VAL A 1 486 ? 7.683 -1.119 6.410 1.00 96.44 486 VAL A N 1
ATOM 3576 C CA . VAL A 1 486 ? 6.253 -0.817 6.458 1.00 96.44 486 VAL A CA 1
ATOM 3577 C C . VAL A 1 486 ? 5.866 -0.462 7.883 1.00 96.44 486 VAL A C 1
ATOM 3579 O O . VAL A 1 486 ? 6.013 -1.281 8.793 1.00 96.44 486 VAL A O 1
ATOM 3582 N N . ARG A 1 487 ? 5.329 0.745 8.071 1.00 93.50 487 ARG A N 1
ATOM 3583 C CA . ARG A 1 487 ? 4.683 1.170 9.313 1.00 93.50 487 ARG A CA 1
ATOM 3584 C C . ARG A 1 487 ? 3.202 0.826 9.256 1.00 93.50 487 ARG A C 1
ATOM 3586 O O . ARG A 1 487 ? 2.499 1.258 8.348 1.00 93.50 487 ARG A O 1
ATOM 3593 N N . ASP A 1 488 ? 2.725 0.091 10.249 1.00 87.38 488 ASP A N 1
ATOM 3594 C CA . ASP A 1 488 ? 1.305 -0.031 10.558 1.00 87.38 488 ASP A CA 1
ATOM 3595 C C . ASP A 1 488 ? 0.901 1.142 11.459 1.00 87.38 488 ASP A C 1
ATOM 3597 O O . ASP A 1 488 ? 1.307 1.211 12.622 1.00 87.38 488 ASP A O 1
ATOM 3601 N N . LEU A 1 489 ? 0.134 2.085 10.915 1.00 80.44 489 LEU A N 1
ATOM 3602 C CA . LEU A 1 489 ? -0.292 3.291 11.626 1.00 80.44 489 LEU A CA 1
ATOM 3603 C C . LEU A 1 489 ? -1.341 3.009 12.703 1.00 80.44 489 LEU A C 1
ATOM 3605 O O . LEU A 1 489 ? -1.474 3.796 13.634 1.00 80.44 489 LEU A O 1
ATOM 3609 N N . GLN A 1 490 ? -2.048 1.882 12.611 1.00 76.75 490 GLN A N 1
ATOM 3610 C CA . GLN A 1 490 ? -3.020 1.474 13.620 1.00 76.75 490 GLN A CA 1
ATOM 3611 C C . GLN A 1 490 ? -2.326 0.828 14.823 1.00 76.75 490 GLN A C 1
ATOM 3613 O O . GLN A 1 490 ? -2.692 1.081 15.966 1.00 76.75 490 GLN A O 1
ATOM 3618 N N . LEU A 1 491 ? -1.317 -0.011 14.568 1.00 69.31 491 LEU A N 1
ATOM 3619 C CA . LEU A 1 491 ? -0.599 -0.736 15.622 1.00 69.31 491 LEU A CA 1
ATOM 3620 C C . LEU A 1 491 ? 0.634 0.005 16.153 1.00 69.31 491 LEU A C 1
ATOM 3622 O O . LEU A 1 491 ? 1.185 -0.393 17.177 1.00 69.31 491 LEU A O 1
ATOM 3626 N N . GLY A 1 492 ? 1.118 1.025 15.444 1.00 74.38 492 GLY A N 1
ATOM 3627 C CA . GLY A 1 492 ? 2.377 1.697 15.767 1.00 74.38 492 GLY A CA 1
ATOM 3628 C C . GLY A 1 492 ? 3.605 0.795 15.598 1.00 74.38 492 GLY A C 1
ATOM 3629 O O . GLY A 1 492 ? 4.621 1.010 16.256 1.00 74.38 492 GLY A O 1
ATOM 3630 N N . LEU A 1 493 ? 3.516 -0.227 14.743 1.00 79.94 493 LEU A N 1
ATOM 3631 C CA . LEU A 1 493 ? 4.578 -1.210 14.530 1.00 79.94 493 LEU A CA 1
ATOM 3632 C C . LEU A 1 493 ? 5.257 -1.004 13.183 1.00 79.94 493 LEU A C 1
ATOM 3634 O O . LEU A 1 493 ? 4.587 -0.765 12.182 1.00 79.94 493 LEU A O 1
ATOM 3638 N N . THR A 1 494 ? 6.575 -1.164 13.160 1.00 87.25 494 THR A N 1
ATOM 3639 C CA . THR A 1 494 ? 7.379 -1.124 11.938 1.00 87.25 494 THR A CA 1
ATOM 3640 C C . THR A 1 494 ? 7.914 -2.525 11.647 1.00 87.25 494 THR A C 1
ATOM 3642 O O . THR A 1 494 ? 8.532 -3.144 12.513 1.00 87.25 494 THR A O 1
ATOM 3645 N N . ASP A 1 495 ? 7.674 -3.026 10.436 1.00 89.62 495 ASP A N 1
ATOM 3646 C CA . ASP A 1 495 ? 8.239 -4.278 9.929 1.00 89.62 495 ASP A CA 1
ATOM 3647 C C . ASP A 1 495 ? 9.231 -3.952 8.796 1.00 89.62 495 ASP A C 1
ATOM 3649 O O . ASP A 1 495 ? 8.916 -3.159 7.909 1.00 89.62 495 ASP A O 1
ATOM 3653 N N . ARG A 1 496 ? 10.413 -4.579 8.786 1.00 90.62 496 ARG A N 1
ATOM 3654 C CA . ARG A 1 496 ? 11.308 -4.559 7.618 1.00 90.62 496 ARG A CA 1
ATOM 3655 C C . ARG A 1 496 ? 10.796 -5.541 6.571 1.00 90.62 496 ARG A C 1
ATOM 3657 O O . ARG A 1 496 ? 10.523 -6.690 6.910 1.00 90.62 496 ARG A O 1
ATOM 3664 N N . VAL A 1 497 ? 10.715 -5.110 5.314 1.00 92.06 497 VAL A N 1
ATOM 3665 C CA . VAL A 1 497 ? 10.207 -5.936 4.203 1.00 92.06 497 VAL A CA 1
ATOM 3666 C C . VAL A 1 497 ? 11.268 -6.285 3.161 1.00 92.06 497 VAL A C 1
ATOM 3668 O O . VAL A 1 497 ? 11.112 -7.280 2.460 1.00 92.06 497 VAL A O 1
ATOM 3671 N N . SER A 1 498 ? 12.381 -5.547 3.096 1.00 89.31 498 SER A N 1
ATOM 3672 C CA . SER A 1 498 ? 13.556 -5.921 2.294 1.00 89.31 498 SER A CA 1
ATOM 3673 C C . SER A 1 498 ? 14.361 -7.045 2.966 1.00 89.31 498 SER A C 1
ATOM 3675 O O . SER A 1 498 ? 15.511 -6.871 3.369 1.00 89.31 498 SER A O 1
ATOM 3677 N N . VAL A 1 499 ? 13.726 -8.205 3.130 1.00 88.44 499 VAL A N 1
ATOM 3678 C CA . VAL A 1 499 ? 14.300 -9.420 3.724 1.00 88.44 499 VAL A CA 1
ATOM 3679 C C . VAL A 1 499 ? 14.112 -10.608 2.789 1.00 88.44 499 VAL A C 1
ATOM 3681 O O . VAL A 1 499 ? 13.171 -10.641 2.001 1.00 88.44 499 VAL A O 1
ATOM 3684 N N . ALA A 1 500 ? 14.981 -11.610 2.875 1.00 86.06 500 ALA A N 1
ATOM 3685 C CA . ALA A 1 500 ? 14.758 -12.906 2.244 1.00 86.06 500 ALA A CA 1
ATOM 3686 C C . ALA A 1 500 ? 13.585 -13.647 2.913 1.00 86.06 500 ALA A C 1
ATOM 3688 O O . ALA A 1 500 ? 13.214 -13.329 4.043 1.00 86.06 500 ALA A O 1
ATOM 3689 N N . SER A 1 501 ? 13.066 -14.709 2.287 1.00 77.62 501 SER A N 1
ATOM 3690 C CA . SER A 1 501 ? 11.930 -15.492 2.821 1.00 77.62 501 SER A CA 1
ATOM 3691 C C . SER A 1 501 ? 12.149 -16.087 4.226 1.00 77.62 501 SER A C 1
ATOM 3693 O O . SER A 1 501 ? 11.195 -16.451 4.907 1.00 77.62 501 SER A O 1
ATOM 3695 N N . GLY A 1 502 ? 13.404 -16.196 4.677 1.00 71.06 502 GLY A N 1
ATOM 3696 C CA . GLY A 1 502 ? 13.769 -16.605 6.041 1.00 71.06 502 GLY A CA 1
ATOM 3697 C C . GLY A 1 502 ? 13.889 -15.454 7.051 1.00 71.06 502 GLY A C 1
ATOM 3698 O O . GLY A 1 502 ? 14.333 -15.686 8.171 1.00 71.06 502 GLY A O 1
ATOM 3699 N N . GLY A 1 503 ? 13.559 -14.218 6.666 1.00 79.19 503 GLY A N 1
ATOM 3700 C CA . GLY A 1 503 ? 13.725 -13.011 7.487 1.00 79.19 503 GLY A CA 1
ATOM 3701 C C . GLY A 1 503 ? 15.154 -12.459 7.527 1.00 79.19 503 GLY A C 1
ATOM 3702 O O . GLY A 1 503 ? 15.428 -11.527 8.279 1.00 79.19 503 GLY A O 1
ATOM 3703 N N . VAL A 1 504 ? 16.069 -13.022 6.731 1.00 81.38 504 VAL A N 1
ATOM 3704 C CA . VAL A 1 504 ? 17.458 -12.551 6.640 1.00 81.38 504 VAL A CA 1
ATOM 3705 C C . VAL A 1 504 ? 17.496 -11.214 5.908 1.00 81.38 504 VAL A C 1
ATOM 3707 O O . VAL A 1 504 ? 16.884 -11.054 4.856 1.00 81.38 504 VAL A O 1
ATOM 3710 N N . GLN A 1 505 ? 18.228 -10.262 6.469 1.00 82.94 505 GLN A N 1
ATOM 3711 C CA . GLN A 1 505 ? 18.402 -8.921 5.926 1.00 82.94 505 GLN A CA 1
ATOM 3712 C C . GLN A 1 505 ? 19.107 -8.917 4.557 1.00 82.94 505 GLN A C 1
ATOM 3714 O O . GLN A 1 505 ? 20.009 -9.722 4.315 1.00 82.94 505 GLN A O 1
ATOM 3719 N N . ALA A 1 506 ? 18.714 -7.995 3.676 1.00 80.88 506 ALA A N 1
ATOM 3720 C CA . ALA A 1 506 ? 19.355 -7.781 2.380 1.00 80.88 506 ALA A CA 1
ATOM 3721 C C . ALA A 1 506 ? 20.846 -7.386 2.514 1.00 80.88 506 ALA A C 1
ATOM 3723 O O . ALA A 1 506 ? 21.203 -6.522 3.313 1.00 80.88 506 ALA A O 1
ATOM 3724 N N . THR A 1 507 ? 21.720 -7.974 1.693 1.00 75.25 507 THR A N 1
ATOM 3725 C CA . THR A 1 507 ? 23.169 -7.703 1.610 1.00 75.25 507 THR A CA 1
ATOM 3726 C C . THR A 1 507 ? 23.565 -7.317 0.183 1.00 75.25 507 THR A C 1
ATOM 3728 O O . THR A 1 507 ? 23.111 -7.970 -0.751 1.00 75.25 507 THR A O 1
ATOM 3731 N N . GLY A 1 508 ? 24.433 -6.318 -0.010 1.00 61.59 508 GLY A N 1
ATOM 3732 C CA . GLY A 1 508 ? 24.897 -5.878 -1.340 1.00 61.59 508 GLY A CA 1
ATOM 3733 C C . GLY A 1 508 ? 25.726 -4.580 -1.295 1.00 61.59 508 GLY A C 1
ATOM 3734 O O . GLY A 1 508 ? 25.865 -4.006 -0.209 1.00 61.59 508 GLY A O 1
ATOM 3735 N N . PRO A 1 509 ? 26.309 -4.119 -2.422 1.00 50.81 509 PRO A N 1
ATOM 3736 C CA . PRO A 1 509 ? 27.062 -2.860 -2.490 1.00 50.81 509 PRO A CA 1
ATOM 3737 C C . PRO A 1 509 ? 26.171 -1.632 -2.208 1.00 50.81 509 PRO A C 1
ATOM 3739 O O . PRO A 1 509 ? 24.965 -1.667 -2.362 1.00 50.81 509 PRO A O 1
ATOM 3742 N N . ASN A 1 510 ? 26.733 -0.563 -1.651 1.00 48.59 510 ASN A N 1
ATOM 3743 C CA . ASN A 1 510 ? 25.987 0.545 -1.034 1.00 48.59 510 ASN A CA 1
ATOM 3744 C C . ASN A 1 510 ? 24.972 1.232 -1.968 1.00 48.59 510 ASN A C 1
ATOM 3746 O O . ASN A 1 510 ? 25.346 1.626 -3.066 1.00 48.59 510 ASN A O 1
ATOM 3750 N N . PHE A 1 511 ? 23.762 1.517 -1.471 1.00 53.78 511 PHE A N 1
ATOM 3751 C CA . PHE A 1 511 ? 22.939 2.594 -2.025 1.00 53.78 511 PHE A CA 1
ATOM 3752 C C . PHE A 1 511 ? 22.747 3.694 -0.978 1.00 53.78 511 PHE A C 1
ATOM 3754 O O . PHE A 1 511 ? 22.096 3.480 0.049 1.00 53.78 511 PHE A O 1
ATOM 3761 N N . ASN A 1 512 ? 23.332 4.861 -1.249 1.00 52.19 512 ASN A N 1
ATOM 3762 C CA . ASN A 1 512 ? 22.935 6.129 -0.644 1.00 52.19 512 ASN A CA 1
ATOM 3763 C C . ASN A 1 512 ? 21.925 6.782 -1.587 1.00 52.19 512 ASN A C 1
ATOM 3765 O O . ASN A 1 512 ? 22.156 6.830 -2.791 1.00 52.19 512 ASN A O 1
ATOM 3769 N N . VAL A 1 513 ? 20.839 7.321 -1.035 1.00 50.41 513 VAL A N 1
ATOM 3770 C CA . VAL A 1 513 ? 19.772 8.009 -1.790 1.00 50.41 513 VAL A CA 1
ATOM 3771 C C . VAL A 1 513 ? 20.284 9.227 -2.571 1.00 50.41 513 VAL A C 1
ATOM 3773 O O . VAL A 1 513 ? 19.629 9.686 -3.498 1.00 50.41 513 VAL A O 1
ATOM 3776 N N . ASP A 1 514 ? 21.490 9.694 -2.244 1.00 50.22 514 ASP A N 1
ATOM 3777 C CA . ASP A 1 514 ? 22.149 10.856 -2.841 1.00 50.22 514 ASP A CA 1
ATOM 3778 C C . ASP A 1 514 ? 23.012 10.530 -4.077 1.00 50.22 514 ASP A C 1
ATOM 3780 O O . ASP A 1 514 ? 23.697 11.408 -4.598 1.00 50.22 514 ASP A O 1
ATOM 3784 N N . ASP A 1 515 ? 23.037 9.277 -4.541 1.00 45.97 515 ASP A N 1
ATOM 3785 C CA . ASP A 1 515 ? 23.949 8.826 -5.606 1.00 45.97 515 ASP A CA 1
ATOM 3786 C C . ASP A 1 515 ? 23.654 9.451 -6.991 1.00 45.97 515 ASP A C 1
ATOM 3788 O O . ASP A 1 515 ? 24.545 9.523 -7.834 1.00 45.97 515 ASP A O 1
ATOM 3792 N N . ASN A 1 516 ? 22.458 10.006 -7.224 1.00 44.38 516 ASN A N 1
ATOM 3793 C CA . ASN A 1 516 ? 22.084 10.589 -8.523 1.00 44.38 516 ASN A CA 1
ATOM 3794 C C . ASN A 1 516 ? 22.180 9.577 -9.697 1.00 44.38 516 ASN A C 1
ATOM 3796 O O . ASN A 1 516 ? 22.300 9.970 -10.856 1.00 44.38 516 ASN A O 1
ATOM 3800 N N . SER A 1 517 ? 22.097 8.269 -9.415 1.00 49.53 517 SER A N 1
ATOM 3801 C CA . SER A 1 517 ? 22.167 7.166 -10.400 1.00 49.53 517 SER A CA 1
ATOM 3802 C C . SER A 1 517 ? 20.968 7.066 -11.337 1.00 49.53 517 SER A C 1
ATOM 3804 O O . SER A 1 517 ? 20.965 6.214 -12.224 1.00 49.53 517 SER A O 1
ATOM 3806 N N . GLY A 1 518 ? 19.938 7.896 -11.157 1.00 54.78 518 GLY A N 1
ATOM 3807 C CA . GLY A 1 518 ? 18.728 7.856 -11.980 1.00 54.78 518 GLY A CA 1
ATOM 3808 C C . GLY A 1 518 ? 17.820 6.644 -11.728 1.00 54.78 518 GLY A C 1
ATOM 3809 O O . GLY A 1 518 ? 16.861 6.462 -12.468 1.00 54.78 518 GLY A O 1
ATOM 3810 N N . VAL A 1 519 ? 18.081 5.831 -10.695 1.00 60.38 519 VAL A N 1
ATOM 3811 C CA . VAL A 1 519 ? 17.210 4.719 -10.265 1.00 60.38 519 VAL A CA 1
ATOM 3812 C C . VAL A 1 519 ? 16.114 5.229 -9.329 1.00 60.38 519 VAL A C 1
ATOM 3814 O O . VAL A 1 519 ? 16.404 5.851 -8.305 1.00 60.38 519 VAL A O 1
ATOM 3817 N N . ASN A 1 520 ? 14.852 4.919 -9.630 1.00 71.88 520 ASN A N 1
ATOM 3818 C CA . ASN A 1 520 ? 13.730 5.206 -8.737 1.00 71.88 520 ASN A CA 1
ATOM 3819 C C . ASN A 1 520 ? 13.450 4.000 -7.824 1.00 71.88 520 ASN A C 1
ATOM 3821 O O . ASN A 1 520 ? 13.007 2.937 -8.265 1.00 71.88 520 ASN A O 1
ATOM 3825 N N . LEU A 1 521 ? 13.720 4.176 -6.527 1.00 76.50 521 LEU A N 1
ATOM 3826 C CA . LEU A 1 521 ? 13.594 3.134 -5.502 1.00 76.50 521 LEU A CA 1
ATOM 3827 C C . LEU A 1 521 ? 12.303 3.220 -4.681 1.00 76.50 521 LEU A C 1
ATOM 3829 O O . LEU A 1 521 ? 12.205 2.579 -3.632 1.00 76.50 521 LEU A O 1
ATOM 3833 N N . ARG A 1 522 ? 11.319 4.020 -5.111 1.00 84.75 522 ARG A N 1
ATOM 3834 C CA . ARG A 1 522 ? 10.059 4.161 -4.375 1.00 84.75 522 ARG A CA 1
ATOM 3835 C C . ARG A 1 522 ? 9.398 2.782 -4.220 1.00 84.75 522 ARG A C 1
ATOM 3837 O O . ARG A 1 522 ? 9.116 2.139 -5.231 1.00 84.75 522 ARG A O 1
ATOM 3844 N N . PRO A 1 523 ? 9.146 2.302 -2.987 1.00 92.44 523 PRO A N 1
ATOM 3845 C CA . PRO A 1 523 ? 8.421 1.056 -2.799 1.00 92.44 523 PRO A CA 1
ATOM 3846 C C . PRO A 1 523 ? 6.949 1.243 -3.181 1.00 92.44 523 PRO A C 1
ATOM 3848 O O . PRO A 1 523 ? 6.383 2.325 -3.019 1.00 92.44 523 PRO A O 1
ATOM 3851 N N . ALA A 1 524 ? 6.306 0.168 -3.623 1.00 94.81 524 ALA A N 1
ATOM 3852 C CA . ALA A 1 524 ? 4.872 0.130 -3.888 1.00 94.81 524 ALA A CA 1
ATOM 3853 C C . ALA A 1 524 ? 4.201 -0.920 -2.998 1.00 94.81 524 ALA A C 1
ATOM 3855 O O . ALA A 1 524 ? 4.792 -1.955 -2.699 1.00 94.81 524 ALA A O 1
ATOM 3856 N N . ILE A 1 525 ? 2.968 -0.671 -2.561 1.00 96.81 525 ILE A N 1
ATOM 3857 C CA . ILE A 1 525 ? 2.254 -1.535 -1.615 1.00 96.81 525 ILE A CA 1
ATOM 3858 C C . ILE A 1 525 ? 0.813 -1.780 -2.084 1.00 96.81 525 ILE A C 1
ATOM 3860 O O . ILE A 1 525 ? 0.155 -0.868 -2.578 1.00 96.81 525 ILE A O 1
ATOM 3864 N N . SER A 1 526 ? 0.329 -3.019 -1.947 1.00 95.00 526 SER A N 1
ATOM 3865 C CA . SER A 1 526 ? -1.039 -3.407 -2.317 1.00 95.00 526 SER A CA 1
ATOM 3866 C C . SER A 1 526 ? -2.094 -2.732 -1.432 1.00 95.00 526 SER A C 1
ATOM 3868 O O . SER A 1 526 ? -1.806 -2.216 -0.347 1.00 95.00 526 SER A O 1
ATOM 3870 N N . ALA A 1 527 ? -3.355 -2.746 -1.871 1.00 83.94 527 ALA A N 1
ATOM 3871 C CA . ALA A 1 527 ? -4.442 -2.023 -1.210 1.00 83.94 527 ALA A CA 1
ATOM 3872 C C . ALA A 1 527 ? -4.702 -2.497 0.228 1.00 83.94 527 ALA A C 1
ATOM 3874 O O . ALA A 1 527 ? -5.009 -1.682 1.096 1.00 83.94 527 ALA A O 1
ATOM 3875 N N . ASP A 1 528 ? -4.546 -3.796 0.475 1.00 81.38 528 ASP A N 1
ATOM 3876 C CA . ASP A 1 528 ? -4.643 -4.432 1.793 1.00 81.38 528 ASP A CA 1
ATOM 3877 C C . ASP A 1 528 ? -3.345 -4.339 2.617 1.00 81.38 528 ASP A C 1
ATOM 3879 O O . ASP A 1 528 ? -3.300 -4.755 3.774 1.00 81.38 528 ASP A O 1
ATOM 3883 N N . GLY A 1 529 ? -2.277 -3.800 2.027 1.00 89.25 529 GLY A N 1
ATOM 3884 C CA . GLY A 1 529 ? -0.959 -3.718 2.631 1.00 89.25 529 GLY A CA 1
ATOM 3885 C C . GLY A 1 529 ? -0.203 -5.040 2.703 1.00 89.25 529 GLY A C 1
ATOM 3886 O O . GLY A 1 529 ? 0.808 -5.094 3.401 1.00 89.25 529 GLY A O 1
ATOM 3887 N N . ARG A 1 530 ? -0.673 -6.115 2.062 1.00 91.44 530 ARG A N 1
ATOM 3888 C CA . ARG A 1 530 ? -0.051 -7.443 2.146 1.00 91.44 530 ARG A CA 1
ATOM 3889 C C . ARG A 1 530 ? 1.218 -7.558 1.309 1.00 91.44 530 ARG A C 1
ATOM 3891 O O . ARG A 1 530 ? 2.212 -8.082 1.806 1.00 91.44 530 ARG A O 1
ATOM 3898 N N . TYR A 1 531 ? 1.187 -7.102 0.066 1.00 96.44 531 TYR A N 1
ATOM 3899 C CA . TYR A 1 531 ? 2.293 -7.242 -0.874 1.00 96.44 531 TYR A CA 1
ATOM 3900 C C . TYR A 1 531 ? 3.041 -5.922 -1.000 1.00 96.44 531 TYR A C 1
ATOM 3902 O O . TYR A 1 531 ? 2.422 -4.879 -1.209 1.00 96.44 531 TYR A O 1
ATOM 3910 N N . VAL A 1 532 ? 4.367 -5.969 -0.892 1.00 98.00 532 VAL A N 1
ATOM 3911 C CA . VAL A 1 532 ? 5.237 -4.805 -1.096 1.00 98.00 532 VAL A CA 1
ATOM 3912 C C . VAL A 1 532 ? 6.205 -5.099 -2.227 1.00 98.00 532 VAL A C 1
ATOM 3914 O O . VAL A 1 532 ? 7.000 -6.029 -2.113 1.00 98.00 532 VAL A O 1
ATOM 3917 N N . ALA A 1 533 ? 6.143 -4.313 -3.298 1.00 97.38 533 ALA A N 1
ATOM 3918 C CA . ALA A 1 533 ? 7.106 -4.350 -4.386 1.00 97.38 533 ALA A CA 1
ATOM 3919 C C . ALA A 1 533 ? 8.228 -3.334 -4.138 1.00 97.38 533 ALA A C 1
ATOM 3921 O O . ALA A 1 533 ? 7.967 -2.193 -3.754 1.00 97.38 533 ALA A O 1
ATOM 3922 N N . PHE A 1 534 ? 9.476 -3.741 -4.346 1.00 94.06 534 PHE A N 1
ATOM 3923 C CA . PHE A 1 534 ? 10.647 -2.892 -4.136 1.00 94.06 534 PHE A CA 1
ATOM 3924 C C . PHE A 1 534 ? 11.797 -3.296 -5.061 1.00 94.06 534 PHE A C 1
ATOM 3926 O O . PHE A 1 534 ? 11.903 -4.458 -5.454 1.00 94.06 534 PHE A O 1
ATOM 3933 N N . ALA A 1 535 ? 12.658 -2.336 -5.392 1.00 91.12 535 ALA A N 1
ATOM 3934 C CA . ALA A 1 535 ? 13.886 -2.583 -6.136 1.00 91.12 535 ALA A CA 1
ATOM 3935 C C . ALA A 1 535 ? 15.061 -2.787 -5.168 1.00 91.12 535 ALA A C 1
ATOM 3937 O O . ALA A 1 535 ? 15.159 -2.106 -4.145 1.00 91.12 535 ALA A O 1
ATOM 3938 N N . SER A 1 536 ? 15.948 -3.733 -5.467 1.00 89.06 536 SER A N 1
ATOM 3939 C CA . SER A 1 536 ? 17.157 -3.974 -4.680 1.00 89.06 536 SER A CA 1
ATOM 3940 C C . SER A 1 536 ? 18.252 -4.596 -5.538 1.00 89.06 536 SER A C 1
ATOM 3942 O O . SER A 1 536 ? 17.969 -5.378 -6.434 1.00 89.06 536 SER A O 1
ATOM 3944 N N . ASP A 1 537 ? 19.503 -4.275 -5.235 1.00 87.44 537 ASP A N 1
ATOM 3945 C CA . ASP A 1 537 ? 20.703 -4.895 -5.807 1.00 87.44 537 ASP A CA 1
ATOM 3946 C C . ASP A 1 537 ? 21.243 -6.050 -4.938 1.00 87.44 537 ASP A C 1
ATOM 3948 O O . ASP A 1 537 ? 22.353 -6.552 -5.137 1.00 87.44 537 ASP A O 1
ATOM 3952 N N . ALA A 1 538 ? 20.488 -6.433 -3.905 1.00 86.75 538 ALA A N 1
ATOM 3953 C CA . ALA A 1 538 ? 20.931 -7.398 -2.921 1.00 86.75 538 ALA A CA 1
ATOM 3954 C C . ALA A 1 538 ? 20.899 -8.830 -3.460 1.00 86.75 538 ALA A C 1
ATOM 3956 O O . ALA A 1 538 ? 19.845 -9.379 -3.770 1.00 86.75 538 ALA A O 1
ATOM 3957 N N . THR A 1 539 ? 22.056 -9.489 -3.434 1.00 87.50 539 THR A N 1
ATOM 3958 C CA . THR A 1 539 ? 22.256 -10.832 -4.012 1.00 87.50 539 THR A CA 1
ATOM 3959 C C . THR A 1 539 ? 21.704 -11.981 -3.160 1.00 87.50 539 THR A C 1
ATOM 3961 O O . THR A 1 539 ? 21.791 -13.147 -3.539 1.00 87.50 539 THR A O 1
ATOM 3964 N N . ASN A 1 540 ? 21.156 -11.687 -1.979 1.00 87.62 540 ASN A N 1
ATOM 3965 C CA . ASN A 1 540 ? 20.740 -12.694 -1.000 1.00 87.62 540 ASN A CA 1
ATOM 3966 C C . ASN A 1 540 ? 19.239 -12.668 -0.665 1.00 87.62 540 ASN A C 1
ATOM 3968 O O . ASN A 1 540 ? 18.814 -13.416 0.216 1.00 87.62 540 ASN A O 1
ATOM 3972 N N . LEU A 1 541 ? 18.434 -11.833 -1.332 1.00 89.88 541 LEU A N 1
ATOM 3973 C CA . LEU A 1 541 ? 16.982 -11.783 -1.107 1.00 89.88 541 LEU A CA 1
ATOM 3974 C C . LEU A 1 541 ? 16.266 -13.041 -1.612 1.00 89.88 541 LEU A C 1
ATOM 3976 O O . LEU A 1 541 ? 15.274 -13.475 -1.024 1.00 89.88 541 LEU A O 1
ATOM 3980 N N . VAL A 1 542 ? 16.787 -13.651 -2.676 1.00 92.12 542 VAL A N 1
ATOM 3981 C CA . VAL A 1 542 ? 16.325 -14.932 -3.222 1.00 92.12 542 VAL A CA 1
ATOM 3982 C C . VAL A 1 542 ? 17.524 -15.778 -3.644 1.00 92.12 542 VAL A C 1
ATOM 3984 O O . VAL A 1 542 ? 18.601 -15.262 -3.935 1.00 92.12 542 VAL A O 1
ATOM 3987 N N . THR A 1 543 ? 17.355 -17.097 -3.704 1.00 88.25 543 THR A N 1
ATOM 3988 C CA . THR A 1 543 ? 18.420 -17.986 -4.186 1.00 88.25 543 THR A CA 1
ATOM 3989 C C . THR A 1 543 ? 18.614 -17.848 -5.690 1.00 88.25 543 THR A C 1
ATOM 3991 O O . THR A 1 543 ? 17.635 -17.827 -6.434 1.00 88.25 543 THR A O 1
ATOM 3994 N N . GLY A 1 544 ? 19.868 -17.854 -6.141 1.00 83.88 544 GLY A N 1
ATOM 3995 C CA . GLY A 1 544 ? 20.200 -17.774 -7.565 1.00 83.88 544 GLY A CA 1
ATOM 3996 C C . GLY A 1 544 ? 20.240 -16.351 -8.120 1.00 83.88 544 GLY A C 1
ATOM 3997 O O . GLY A 1 544 ? 20.229 -16.188 -9.337 1.00 83.88 544 GLY A O 1
ATOM 3998 N N . ASP A 1 545 ? 20.305 -15.329 -7.262 1.00 89.06 545 ASP A N 1
ATOM 3999 C CA . ASP A 1 545 ? 20.668 -13.983 -7.696 1.00 89.06 545 ASP A CA 1
ATOM 4000 C C . ASP A 1 545 ? 22.127 -13.897 -8.126 1.00 89.06 545 ASP A C 1
ATOM 4002 O O . ASP A 1 545 ? 23.023 -14.150 -7.323 1.00 89.06 545 ASP A O 1
ATOM 4006 N N . THR A 1 546 ? 22.374 -13.594 -9.399 1.00 88.06 546 THR A N 1
ATOM 4007 C CA . THR A 1 546 ? 23.724 -13.693 -9.976 1.00 88.06 546 THR A CA 1
ATOM 4008 C C . THR A 1 546 ? 24.084 -12.565 -10.937 1.00 88.06 546 THR A C 1
ATOM 4010 O O . THR A 1 546 ? 25.224 -12.508 -11.394 1.00 88.06 546 THR A O 1
ATOM 4013 N N . ASN A 1 547 ? 23.144 -11.678 -11.267 1.00 82.19 547 ASN A N 1
ATOM 4014 C CA . ASN A 1 547 ? 23.330 -10.623 -12.266 1.00 82.19 547 ASN A CA 1
ATOM 4015 C C . ASN A 1 547 ? 24.045 -9.376 -11.707 1.00 82.19 547 ASN A C 1
ATOM 4017 O O . ASN A 1 547 ? 24.505 -8.556 -12.498 1.00 82.19 547 ASN A O 1
ATOM 4021 N N . ASN A 1 548 ? 24.196 -9.257 -10.380 1.00 84.69 548 ASN A N 1
ATOM 4022 C CA . ASN A 1 548 ? 24.855 -8.137 -9.692 1.00 84.69 548 ASN A CA 1
ATOM 4023 C C . ASN A 1 548 ? 24.301 -6.759 -10.104 1.00 84.69 548 ASN A C 1
ATOM 4025 O O . ASN A 1 548 ? 25.060 -5.804 -10.275 1.00 84.69 548 ASN A O 1
ATOM 4029 N N . THR A 1 549 ? 22.989 -6.657 -10.305 1.00 87.81 549 THR A N 1
ATOM 4030 C CA . THR A 1 549 ? 22.316 -5.403 -10.660 1.00 87.81 549 THR A CA 1
ATOM 4031 C C . THR A 1 549 ? 20.980 -5.283 -9.929 1.00 87.81 549 THR A C 1
ATOM 4033 O O . THR A 1 549 ? 20.607 -6.181 -9.179 1.00 87.81 549 THR A O 1
ATOM 4036 N N . PHE A 1 550 ? 20.279 -4.159 -10.100 1.00 89.06 550 PHE A N 1
ATOM 4037 C CA . PHE A 1 550 ? 18.966 -3.976 -9.493 1.00 89.06 550 PHE A CA 1
ATOM 4038 C C . PHE A 1 550 ? 17.958 -4.959 -10.077 1.00 89.06 550 PHE A C 1
ATOM 4040 O O . PHE A 1 550 ? 17.825 -5.102 -11.293 1.00 89.06 550 PHE A O 1
ATOM 4047 N N . ASP A 1 551 ? 17.213 -5.581 -9.181 1.00 93.12 551 ASP A N 1
ATOM 4048 C CA . ASP A 1 551 ? 16.076 -6.427 -9.472 1.00 93.12 551 ASP A CA 1
ATOM 4049 C C . ASP A 1 551 ? 14.846 -5.922 -8.727 1.00 93.12 551 ASP A C 1
ATOM 4051 O O . ASP A 1 551 ? 14.940 -5.287 -7.673 1.00 93.12 551 ASP A O 1
ATOM 4055 N N . VAL A 1 552 ? 13.672 -6.252 -9.260 1.00 95.38 552 VAL A N 1
ATOM 4056 C CA . VAL A 1 552 ? 12.402 -5.961 -8.600 1.00 95.38 552 VAL A CA 1
ATOM 4057 C C . VAL A 1 552 ? 11.912 -7.209 -7.885 1.00 95.38 552 VAL A C 1
ATOM 4059 O O . VAL A 1 552 ? 11.805 -8.292 -8.469 1.00 95.38 552 VAL A O 1
ATOM 4062 N N . PHE A 1 553 ? 11.573 -7.038 -6.614 1.00 96.75 553 PHE A N 1
ATOM 4063 C CA . PHE A 1 553 ? 11.084 -8.076 -5.719 1.00 96.75 553 PHE A CA 1
ATOM 4064 C C . PHE A 1 553 ? 9.691 -7.735 -5.201 1.00 96.75 553 PHE A C 1
ATOM 4066 O O . PHE A 1 553 ? 9.322 -6.568 -5.113 1.00 96.75 553 PHE A O 1
ATOM 4073 N N . VAL A 1 554 ? 8.940 -8.764 -4.806 1.00 98.31 554 VAL A N 1
ATOM 4074 C CA . VAL A 1 554 ? 7.719 -8.643 -4.004 1.00 98.31 554 VAL A CA 1
ATOM 4075 C C . VAL A 1 554 ? 7.897 -9.411 -2.705 1.00 98.31 554 VAL A C 1
ATOM 4077 O O . VAL A 1 554 ? 8.231 -10.597 -2.732 1.00 98.31 554 VAL A O 1
ATOM 4080 N N . HIS A 1 555 ? 7.630 -8.748 -1.582 1.00 97.06 555 HIS A N 1
ATOM 4081 C CA . HIS A 1 555 ? 7.509 -9.369 -0.269 1.00 97.06 555 HIS A CA 1
ATOM 4082 C C . HIS A 1 555 ? 6.033 -9.520 0.116 1.00 97.06 555 HIS A C 1
ATOM 4084 O O . HIS A 1 555 ? 5.297 -8.534 0.190 1.00 97.06 555 HIS A O 1
ATOM 4090 N N . ASP A 1 556 ? 5.600 -10.752 0.377 1.00 93.81 556 ASP A N 1
ATOM 4091 C CA . ASP A 1 556 ? 4.294 -11.058 0.958 1.00 93.81 556 ASP A CA 1
ATOM 4092 C C . ASP A 1 556 ? 4.402 -11.016 2.485 1.00 93.81 556 ASP A C 1
ATOM 4094 O O . ASP A 1 556 ? 4.890 -11.950 3.119 1.00 93.81 556 ASP A O 1
ATOM 4098 N N . ARG A 1 557 ? 3.899 -9.943 3.096 1.00 90.88 557 ARG A N 1
ATOM 4099 C CA . ARG A 1 557 ? 3.950 -9.720 4.549 1.00 90.88 557 ARG A CA 1
ATOM 4100 C C . ARG A 1 557 ? 3.135 -10.727 5.353 1.00 90.88 557 ARG A C 1
ATOM 4102 O O . ARG A 1 557 ? 3.323 -10.830 6.566 1.00 90.88 557 ARG A O 1
ATOM 4109 N N . GLN A 1 558 ? 2.199 -11.436 4.721 1.00 85.06 558 GLN A N 1
ATOM 4110 C CA . GLN A 1 558 ? 1.426 -12.471 5.394 1.00 85.06 558 GLN A CA 1
ATOM 4111 C C . GLN A 1 558 ? 2.240 -13.759 5.499 1.00 85.06 558 GLN A C 1
ATOM 4113 O O . GLN A 1 558 ? 2.313 -14.335 6.580 1.00 85.06 558 GLN A O 1
ATOM 4118 N N . THR A 1 559 ? 2.849 -14.214 4.404 1.00 76.44 559 THR A N 1
ATOM 4119 C CA . THR A 1 559 ? 3.599 -15.484 4.373 1.00 76.44 559 THR A CA 1
ATOM 4120 C C . THR A 1 559 ? 5.077 -15.329 4.736 1.00 76.44 559 THR A C 1
ATOM 4122 O O . THR A 1 559 ? 5.720 -16.311 5.096 1.00 76.44 559 THR A O 1
ATOM 4125 N N . GLY A 1 560 ? 5.610 -14.109 4.659 1.00 82.12 560 GLY A N 1
ATOM 4126 C CA . GLY A 1 560 ? 7.030 -13.793 4.792 1.00 82.12 560 GLY A CA 1
ATOM 4127 C C . GLY A 1 560 ? 7.847 -14.076 3.529 1.00 82.12 560 GLY A C 1
ATOM 4128 O O . GLY A 1 560 ? 9.061 -13.906 3.561 1.00 82.12 560 GLY A O 1
ATOM 4129 N N . ALA A 1 561 ? 7.223 -14.519 2.433 1.00 86.56 561 ALA A N 1
ATOM 4130 C CA . ALA A 1 561 ? 7.929 -14.907 1.218 1.00 86.56 561 ALA A CA 1
ATOM 4131 C C . ALA A 1 561 ? 8.387 -13.689 0.401 1.00 86.56 561 ALA A C 1
ATOM 4133 O O . ALA A 1 561 ? 7.598 -12.785 0.132 1.00 86.56 561 ALA A O 1
ATOM 4134 N N . THR A 1 562 ? 9.636 -13.718 -0.066 1.00 93.94 562 THR A N 1
ATOM 4135 C CA . THR A 1 562 ? 10.196 -12.745 -1.013 1.00 93.94 562 THR A CA 1
ATOM 4136 C C . THR A 1 562 ? 10.463 -13.424 -2.347 1.00 93.94 562 THR A C 1
ATOM 4138 O O . THR A 1 562 ? 11.116 -14.466 -2.401 1.00 93.94 562 THR A O 1
ATOM 4141 N N . THR A 1 563 ? 9.945 -12.843 -3.429 1.00 95.44 563 THR A N 1
ATOM 4142 C CA . THR A 1 563 ? 10.041 -13.394 -4.789 1.00 95.44 563 THR A CA 1
ATOM 4143 C C . THR A 1 563 ? 10.562 -12.332 -5.749 1.00 95.44 563 THR A C 1
ATOM 4145 O O . THR A 1 563 ? 10.096 -11.196 -5.708 1.00 95.44 563 THR A O 1
ATOM 4148 N N . ARG A 1 564 ? 11.493 -12.690 -6.641 1.00 97.19 564 ARG A N 1
ATOM 4149 C CA . ARG A 1 564 ? 11.905 -11.812 -7.746 1.00 97.19 564 ARG A CA 1
ATOM 4150 C C . ARG A 1 564 ? 10.844 -11.813 -8.838 1.00 97.19 564 ARG A C 1
ATOM 4152 O O . ARG A 1 564 ? 10.427 -12.878 -9.289 1.00 97.19 564 ARG A O 1
ATOM 4159 N N . VAL A 1 565 ? 10.436 -10.629 -9.276 1.00 97.75 565 VAL A N 1
ATOM 4160 C CA . VAL A 1 565 ? 9.441 -10.447 -10.343 1.00 97.75 565 VAL A CA 1
ATOM 4161 C C . VAL A 1 565 ? 10.043 -9.933 -11.651 1.00 97.75 565 VAL A C 1
ATOM 4163 O O . VAL A 1 565 ? 9.425 -10.129 -12.697 1.00 97.75 565 VAL A O 1
ATOM 4166 N N . SER A 1 566 ? 11.262 -9.378 -11.626 1.00 96.81 566 SER A N 1
ATOM 4167 C CA . SER A 1 566 ? 12.088 -9.069 -12.807 1.00 96.81 566 SER A CA 1
ATOM 4168 C C . SER A 1 566 ? 12.654 -10.343 -13.458 1.00 96.81 566 SER A C 1
ATOM 4170 O O . SER A 1 566 ? 13.860 -10.579 -13.516 1.00 96.81 566 SER A O 1
ATOM 4172 N N . VAL A 1 567 ? 11.761 -11.210 -13.933 1.00 97.62 567 VAL A N 1
ATOM 4173 C CA . VAL A 1 567 ? 12.092 -12.487 -14.581 1.00 97.62 567 VAL A CA 1
ATOM 4174 C C . VAL A 1 567 ? 11.345 -12.634 -15.904 1.00 97.62 567 VAL A C 1
ATOM 4176 O O . VAL A 1 567 ? 10.254 -12.083 -16.078 1.00 97.62 567 VAL A O 1
ATOM 4179 N N . ALA A 1 568 ? 11.906 -13.389 -16.842 1.00 97.25 568 ALA A N 1
ATOM 4180 C CA . ALA A 1 568 ? 11.240 -13.753 -18.086 1.00 97.25 568 ALA A CA 1
ATOM 4181 C C . ALA A 1 568 ? 10.146 -14.820 -17.859 1.00 97.25 568 ALA A C 1
ATOM 4183 O O . ALA A 1 568 ? 9.946 -15.339 -16.755 1.00 97.25 568 ALA A O 1
ATOM 4184 N N . ASN A 1 569 ? 9.407 -15.165 -18.917 1.00 95.12 569 ASN A N 1
ATOM 4185 C CA . ASN A 1 569 ? 8.340 -16.178 -18.865 1.00 95.12 569 ASN A CA 1
ATOM 4186 C C . ASN A 1 569 ? 8.840 -17.586 -18.500 1.00 95.12 569 ASN A C 1
ATOM 4188 O O . ASN A 1 569 ? 8.090 -18.372 -17.931 1.00 95.12 569 ASN A O 1
ATOM 4192 N N . ASP A 1 570 ? 10.101 -17.899 -18.797 1.00 93.88 570 ASP A N 1
ATOM 4193 C CA . ASP A 1 570 ? 10.747 -19.166 -18.437 1.00 93.88 570 ASP A CA 1
ATOM 4194 C C . ASP A 1 570 ? 11.357 -19.163 -17.020 1.00 93.88 570 ASP A C 1
ATOM 4196 O O . ASP A 1 570 ? 11.949 -20.155 -16.597 1.00 93.88 570 ASP A O 1
ATOM 4200 N N . GLY A 1 571 ? 11.208 -18.059 -16.279 1.00 93.62 571 GLY A N 1
ATOM 4201 C CA . GLY A 1 571 ? 11.759 -17.878 -14.937 1.00 93.62 571 GLY A CA 1
ATOM 4202 C C . GLY A 1 571 ? 13.224 -17.439 -14.903 1.00 93.62 571 GLY A C 1
ATOM 4203 O O . GLY A 1 571 ? 13.760 -17.248 -13.812 1.00 93.62 571 GLY A O 1
ATOM 4204 N N . SER A 1 572 ? 13.881 -17.248 -16.053 1.00 94.94 572 SER A N 1
ATOM 4205 C CA . SER A 1 572 ? 15.231 -16.681 -16.087 1.00 94.94 572 SER A CA 1
ATOM 4206 C C . SER A 1 572 ? 15.234 -15.236 -15.573 1.00 94.94 572 SER A C 1
ATOM 4208 O O . SER A 1 572 ? 14.312 -14.463 -15.839 1.00 94.94 572 SER A O 1
ATOM 4210 N N . GLN A 1 573 ? 16.259 -14.864 -14.800 1.00 95.69 573 GLN A N 1
ATOM 4211 C CA . GLN A 1 573 ? 16.393 -13.497 -14.282 1.00 95.69 573 GLN A CA 1
ATOM 4212 C C . GLN A 1 573 ? 16.657 -12.493 -15.408 1.00 95.69 573 GLN A C 1
ATOM 4214 O O . GLN A 1 573 ? 17.246 -12.837 -16.438 1.00 95.69 573 GLN A O 1
ATOM 4219 N N . ALA A 1 574 ? 16.240 -11.246 -15.198 1.00 95.19 574 ALA A N 1
ATOM 4220 C CA . ALA A 1 574 ? 16.612 -10.126 -16.050 1.00 95.19 574 ALA A CA 1
ATOM 4221 C C . ALA A 1 574 ? 18.142 -10.043 -16.209 1.00 95.19 574 ALA A C 1
ATOM 4223 O O . ALA A 1 574 ? 18.892 -10.133 -15.235 1.00 95.19 574 ALA A O 1
ATOM 4224 N N . ASN A 1 575 ? 18.612 -9.863 -17.445 1.00 93.38 575 ASN A N 1
ATOM 4225 C CA . ASN A 1 575 ? 20.035 -9.706 -17.766 1.00 93.38 575 ASN A CA 1
ATOM 4226 C C . ASN A 1 575 ? 20.524 -8.242 -17.724 1.00 93.38 575 ASN A C 1
ATOM 4228 O O . ASN A 1 575 ? 21.614 -7.946 -18.209 1.00 93.38 575 ASN A O 1
ATOM 4232 N N . GLY A 1 576 ? 19.718 -7.341 -17.165 1.00 90.94 576 GLY A N 1
ATOM 4233 C CA . GLY A 1 576 ? 19.999 -5.920 -16.980 1.00 90.94 576 GLY A CA 1
ATOM 4234 C C . GLY A 1 576 ? 19.194 -5.362 -15.804 1.00 90.94 576 GLY A C 1
ATOM 4235 O O . GLY A 1 576 ? 18.301 -6.038 -15.290 1.00 90.94 576 GLY A O 1
ATOM 4236 N N . ALA A 1 577 ? 19.517 -4.135 -15.388 1.00 90.25 577 ALA A N 1
ATOM 4237 C CA . ALA A 1 577 ? 18.890 -3.473 -14.246 1.00 90.25 577 ALA A CA 1
ATOM 4238 C C . ALA A 1 577 ? 17.372 -3.343 -14.429 1.00 90.25 577 ALA A C 1
ATOM 4240 O O . ALA A 1 577 ? 16.911 -2.987 -15.521 1.00 90.25 577 ALA A O 1
ATOM 4241 N N . SER A 1 578 ? 16.627 -3.616 -13.359 1.00 91.88 578 SER A N 1
ATOM 4242 C CA . SER A 1 578 ? 15.180 -3.438 -13.255 1.00 91.88 578 SER A CA 1
ATOM 4243 C C . SER A 1 578 ? 14.823 -2.651 -11.994 1.00 91.88 578 SER A C 1
ATOM 4245 O O . SER A 1 578 ? 15.309 -2.970 -10.911 1.00 91.88 578 SER A O 1
ATOM 4247 N N . ASP A 1 579 ? 13.953 -1.655 -12.123 1.00 89.88 579 ASP A N 1
ATOM 4248 C CA . ASP A 1 579 ? 13.628 -0.704 -11.056 1.00 89.88 579 ASP A CA 1
ATOM 4249 C C . ASP A 1 579 ? 12.196 -0.143 -11.184 1.00 89.88 579 ASP A C 1
ATOM 4251 O O . ASP A 1 579 ? 11.369 -0.673 -11.934 1.00 89.88 579 ASP A O 1
ATOM 4255 N N . THR A 1 580 ? 11.891 0.911 -10.414 1.00 88.69 580 THR A N 1
ATOM 4256 C CA . THR A 1 580 ? 10.625 1.659 -10.462 1.00 88.69 580 THR A CA 1
ATOM 4257 C C . THR A 1 580 ? 9.390 0.752 -10.339 1.00 88.69 580 THR A C 1
ATOM 4259 O O . THR A 1 580 ? 8.564 0.698 -11.249 1.00 88.69 580 THR A O 1
ATOM 4262 N N . PRO A 1 581 ? 9.242 -0.027 -9.254 1.00 94.44 581 PRO A N 1
ATOM 4263 C CA . PRO A 1 581 ? 8.107 -0.928 -9.124 1.00 94.44 581 PRO A CA 1
ATOM 4264 C C . PRO A 1 581 ? 6.787 -0.182 -8.905 1.00 94.44 581 PRO A C 1
ATOM 4266 O O . PRO A 1 581 ? 6.704 0.746 -8.105 1.00 94.44 581 PRO A O 1
ATOM 4269 N N . ALA A 1 582 ? 5.716 -0.679 -9.518 1.00 95.62 582 ALA A N 1
ATOM 4270 C CA . ALA A 1 582 ? 4.338 -0.347 -9.163 1.00 95.62 582 ALA A CA 1
ATOM 4271 C C . ALA A 1 582 ? 3.508 -1.632 -9.038 1.00 95.62 582 ALA A C 1
ATOM 4273 O O . ALA A 1 582 ? 3.770 -2.607 -9.738 1.00 95.62 582 ALA A O 1
ATOM 4274 N N . ILE A 1 583 ? 2.511 -1.658 -8.151 1.00 97.62 583 ILE A N 1
ATOM 4275 C CA . ILE A 1 583 ? 1.740 -2.873 -7.847 1.00 97.62 583 ILE A CA 1
ATOM 4276 C C . ILE A 1 583 ? 0.231 -2.608 -7.856 1.00 97.62 583 ILE A C 1
ATOM 4278 O O . ILE A 1 583 ? -0.222 -1.572 -7.372 1.00 97.62 583 ILE A O 1
ATOM 4282 N N . SER A 1 584 ? -0.549 -3.542 -8.408 1.00 96.25 584 SER A N 1
ATOM 4283 C CA . SER A 1 584 ? -2.016 -3.494 -8.379 1.00 96.25 584 SER A CA 1
ATOM 4284 C C . SER A 1 584 ? -2.570 -3.664 -6.959 1.00 96.25 584 SER A C 1
ATOM 4286 O O . SER A 1 584 ? -1.898 -4.161 -6.051 1.00 96.25 584 SER A O 1
ATOM 4288 N N . ALA A 1 585 ? -3.835 -3.284 -6.758 1.00 85.88 585 ALA A N 1
ATOM 4289 C CA . ALA A 1 585 ? -4.493 -3.301 -5.451 1.00 85.88 585 ALA A CA 1
ATOM 4290 C C . ALA A 1 585 ? -4.519 -4.700 -4.812 1.00 85.88 585 ALA A C 1
ATOM 4292 O O . ALA A 1 585 ? -4.401 -4.816 -3.595 1.00 85.88 585 ALA A O 1
ATOM 4293 N N . ASP A 1 586 ? -4.645 -5.747 -5.625 1.00 84.38 586 ASP A N 1
ATOM 4294 C CA . ASP A 1 586 ? -4.649 -7.152 -5.207 1.00 84.38 586 ASP A CA 1
ATOM 4295 C C . ASP A 1 586 ? -3.245 -7.781 -5.105 1.00 84.38 586 ASP A C 1
ATOM 4297 O O . ASP A 1 586 ? -3.117 -8.931 -4.686 1.00 84.38 586 ASP A O 1
ATOM 4301 N N . GLY A 1 587 ? -2.190 -7.054 -5.491 1.00 92.88 587 GLY A N 1
ATOM 4302 C CA . GLY A 1 587 ? -0.817 -7.557 -5.520 1.00 92.88 587 GLY A CA 1
ATOM 4303 C C . GLY A 1 587 ? -0.470 -8.468 -6.704 1.00 92.88 587 GLY A C 1
ATOM 4304 O O . GLY A 1 587 ? 0.652 -8.976 -6.774 1.00 92.88 587 GLY A O 1
ATOM 4305 N N . ARG A 1 588 ? -1.403 -8.708 -7.634 1.00 95.50 588 ARG A N 1
ATOM 4306 C CA . ARG A 1 588 ? -1.212 -9.660 -8.738 1.00 95.50 588 ARG A CA 1
ATOM 4307 C C . ARG A 1 588 ? -0.318 -9.123 -9.850 1.00 95.50 588 ARG A C 1
ATOM 4309 O O . ARG A 1 588 ? 0.486 -9.869 -10.405 1.00 95.50 588 ARG A O 1
ATOM 4316 N N . TYR A 1 589 ? -0.486 -7.862 -10.221 1.00 98.38 589 TYR A N 1
ATOM 4317 C CA . TYR A 1 589 ? 0.234 -7.259 -11.333 1.00 98.38 589 TYR A CA 1
ATOM 4318 C C . TYR A 1 589 ? 1.299 -6.316 -10.797 1.00 98.38 589 TYR A C 1
ATOM 4320 O O . TYR A 1 589 ? 0.986 -5.362 -10.088 1.00 98.38 589 TYR A O 1
ATOM 4328 N N . VAL A 1 590 ? 2.553 -6.575 -11.162 1.00 98.56 590 VAL A N 1
ATOM 4329 C CA . VAL A 1 590 ? 3.689 -5.722 -10.806 1.00 98.56 590 VAL A CA 1
ATOM 4330 C C . VAL A 1 590 ? 4.267 -5.132 -12.076 1.00 98.56 590 VAL A C 1
ATOM 4332 O O . VAL A 1 590 ? 4.803 -5.869 -12.904 1.00 98.56 590 VAL A O 1
ATOM 4335 N N . ALA A 1 591 ? 4.131 -3.821 -12.244 1.00 97.56 591 ALA A N 1
ATOM 4336 C CA . ALA A 1 591 ? 4.805 -3.084 -13.299 1.00 97.56 591 ALA A CA 1
ATOM 4337 C C . ALA A 1 591 ? 6.224 -2.712 -12.855 1.00 97.56 591 ALA A C 1
ATOM 4339 O O . ALA A 1 591 ? 6.453 -2.480 -11.668 1.00 97.56 591 ALA A O 1
ATOM 4340 N N . PHE A 1 592 ? 7.165 -2.660 -13.793 1.00 95.31 592 PHE A N 1
ATOM 4341 C CA . PHE A 1 592 ? 8.537 -2.214 -13.546 1.00 95.31 592 PHE A CA 1
ATOM 4342 C C . PHE A 1 592 ? 9.209 -1.747 -14.840 1.00 95.31 592 PHE A C 1
ATOM 4344 O O . PHE A 1 592 ? 8.820 -2.153 -15.942 1.00 95.31 592 PHE A O 1
ATOM 4351 N N . VAL A 1 593 ? 10.232 -0.908 -14.703 1.00 92.81 593 VAL A N 1
ATOM 4352 C CA . VAL A 1 593 ? 11.126 -0.525 -15.802 1.00 92.81 593 VAL A CA 1
ATOM 4353 C C . VAL A 1 593 ? 12.297 -1.501 -15.827 1.00 92.81 593 VAL A C 1
ATOM 4355 O O . VAL A 1 593 ? 12.764 -1.949 -14.781 1.00 92.81 593 VAL A O 1
ATOM 4358 N N . SER A 1 594 ? 12.766 -1.875 -17.016 1.00 92.19 594 SER A N 1
ATOM 4359 C CA . SER A 1 594 ? 13.958 -2.711 -17.143 1.00 92.19 594 SER A CA 1
ATOM 4360 C C . SER A 1 594 ? 14.779 -2.386 -18.383 1.00 92.19 594 SER A C 1
ATOM 4362 O O . SER A 1 594 ? 14.245 -2.191 -19.474 1.00 92.19 594 SER A O 1
ATOM 4364 N N . SER A 1 595 ? 16.100 -2.397 -18.222 1.00 90.69 595 SER A N 1
ATOM 4365 C CA . SER A 1 595 ? 17.077 -2.349 -19.319 1.00 90.69 595 SER A CA 1
ATOM 4366 C C . SER A 1 595 ? 17.374 -3.731 -19.919 1.00 90.69 595 SER A C 1
ATOM 4368 O O . SER A 1 595 ? 18.107 -3.834 -20.903 1.00 90.69 595 SER A O 1
ATOM 4370 N N . ALA A 1 596 ? 16.809 -4.795 -19.341 1.00 92.62 596 ALA A N 1
ATOM 4371 C CA . ALA A 1 596 ? 17.061 -6.166 -19.751 1.00 92.62 596 ALA A CA 1
ATOM 4372 C C . ALA A 1 596 ? 16.503 -6.476 -21.144 1.00 92.62 596 ALA A C 1
ATOM 4374 O O . ALA A 1 596 ? 15.378 -6.124 -21.490 1.00 92.62 596 ALA A O 1
ATOM 4375 N N . THR A 1 597 ? 17.285 -7.212 -21.927 1.00 93.56 597 THR A N 1
ATOM 4376 C CA . THR A 1 597 ? 16.972 -7.585 -23.313 1.00 93.56 597 THR A CA 1
ATOM 4377 C C . THR A 1 597 ? 16.301 -8.956 -23.425 1.00 93.56 597 THR A C 1
ATOM 4379 O O . THR A 1 597 ? 15.846 -9.342 -24.502 1.00 93.56 597 THR A O 1
ATOM 4382 N N . ASN A 1 598 ? 16.226 -9.706 -22.319 1.00 95.06 598 ASN A N 1
ATOM 4383 C CA . ASN A 1 598 ? 15.758 -11.093 -22.290 1.00 95.06 598 ASN A CA 1
ATOM 4384 C C . ASN A 1 598 ? 14.356 -11.301 -21.691 1.00 95.06 598 ASN A C 1
ATOM 4386 O O . ASN A 1 598 ? 13.849 -12.415 -21.773 1.00 95.06 598 ASN A O 1
ATOM 4390 N N . LEU A 1 599 ? 13.701 -10.277 -21.128 1.00 95.50 599 LEU A N 1
ATOM 4391 C CA . LEU A 1 599 ? 12.422 -10.454 -20.413 1.00 95.50 599 LEU A CA 1
ATOM 4392 C C . LEU A 1 599 ? 11.283 -10.990 -21.293 1.00 95.50 599 LEU A C 1
ATOM 4394 O O . LEU A 1 599 ? 10.458 -11.776 -20.827 1.00 95.50 599 LEU A O 1
ATOM 4398 N N . VAL A 1 600 ? 11.249 -10.581 -22.565 1.00 95.75 600 VAL A N 1
ATOM 4399 C CA . VAL A 1 600 ? 10.284 -11.070 -23.571 1.00 95.75 600 VAL A CA 1
ATOM 4400 C C . VAL A 1 600 ? 10.952 -11.583 -24.856 1.00 95.75 600 VAL A C 1
ATOM 4402 O O . VAL A 1 600 ? 10.259 -11.983 -25.785 1.00 95.75 600 VAL A O 1
ATOM 4405 N N . GLY A 1 601 ? 12.290 -11.604 -24.909 1.00 90.19 601 GLY A N 1
ATOM 4406 C CA . GLY A 1 601 ? 13.064 -12.191 -26.012 1.00 90.19 601 GLY A CA 1
ATOM 4407 C C . GLY A 1 601 ? 13.134 -11.371 -27.307 1.00 90.19 601 GLY A C 1
ATOM 4408 O O . GLY A 1 601 ? 13.555 -11.905 -28.329 1.00 90.19 601 GLY A O 1
ATOM 4409 N N . ASP A 1 602 ? 12.746 -10.094 -27.286 1.00 88.62 602 ASP A N 1
ATOM 4410 C CA . ASP A 1 602 ? 12.804 -9.183 -28.442 1.00 88.62 602 ASP A CA 1
ATOM 4411 C C . ASP A 1 602 ? 14.080 -8.321 -28.489 1.00 88.62 602 ASP A C 1
ATOM 4413 O O . ASP A 1 602 ? 14.252 -7.516 -29.404 1.00 88.62 602 ASP A O 1
ATOM 4417 N N . GLY A 1 603 ? 14.989 -8.496 -27.524 1.00 89.50 603 GLY A N 1
ATOM 4418 C CA . GLY A 1 603 ? 16.274 -7.808 -27.480 1.00 89.50 603 GLY A CA 1
ATOM 4419 C C . GLY A 1 603 ? 16.234 -6.390 -26.904 1.00 89.50 603 GLY A C 1
ATOM 4420 O O . GLY A 1 603 ? 17.267 -5.729 -26.933 1.00 89.50 603 GLY A O 1
ATOM 4421 N N . GLN A 1 604 ? 15.099 -5.921 -26.372 1.00 89.88 604 GLN A N 1
ATOM 4422 C CA . GLN A 1 604 ? 14.910 -4.521 -25.967 1.00 89.88 604 GLN A CA 1
ATOM 4423 C C . GLN A 1 604 ? 14.513 -4.379 -24.486 1.00 89.88 604 GLN A C 1
ATOM 4425 O O . GLN A 1 604 ? 13.743 -5.184 -23.967 1.00 89.88 604 GLN A O 1
ATOM 4430 N N . GLY A 1 605 ? 14.970 -3.314 -23.819 1.00 89.94 605 GLY A N 1
ATOM 4431 C CA . GLY A 1 605 ? 14.427 -2.869 -22.523 1.00 89.94 605 GLY A CA 1
ATOM 4432 C C . GLY A 1 605 ? 13.080 -2.145 -22.674 1.00 89.94 605 GLY A C 1
ATOM 4433 O O . GLY A 1 605 ? 12.574 -2.014 -23.787 1.00 89.94 605 GLY A O 1
ATOM 4434 N N . GLY A 1 606 ? 12.465 -1.692 -21.582 1.00 92.19 606 GLY A N 1
ATOM 4435 C CA . GLY A 1 606 ? 11.192 -0.959 -21.596 1.00 92.19 606 GLY A CA 1
ATOM 4436 C C . GLY A 1 606 ? 10.412 -1.042 -20.284 1.00 92.19 606 GLY A C 1
ATOM 4437 O O . GLY A 1 606 ? 10.970 -1.368 -19.236 1.00 92.19 606 GLY A O 1
ATOM 4438 N N . VAL A 1 607 ? 9.106 -0.778 -20.362 1.00 94.31 607 VAL A N 1
ATOM 4439 C CA . VAL A 1 607 ? 8.156 -0.979 -19.259 1.00 94.31 607 VAL A CA 1
ATOM 4440 C C . VAL A 1 607 ? 7.517 -2.356 -19.394 1.00 94.31 607 VAL A C 1
ATOM 4442 O O . VAL A 1 607 ? 7.001 -2.712 -20.459 1.00 94.31 607 VAL A O 1
ATOM 4445 N N . PHE A 1 608 ? 7.515 -3.126 -18.311 1.00 96.56 608 PHE A N 1
ATOM 4446 C CA . PHE A 1 608 ? 6.983 -4.485 -18.260 1.00 96.56 608 PHE A CA 1
ATOM 4447 C C . PHE A 1 608 ? 5.971 -4.635 -17.132 1.00 96.56 608 PHE A C 1
ATOM 4449 O O . PHE A 1 608 ? 5.999 -3.890 -16.159 1.00 96.56 608 PHE A O 1
ATOM 4456 N N . VAL A 1 609 ? 5.093 -5.632 -17.251 1.00 98.44 609 VAL A N 1
ATOM 4457 C CA . VAL A 1 609 ? 4.260 -6.113 -16.146 1.00 98.44 609 VAL A CA 1
ATOM 4458 C C . VAL A 1 609 ? 4.436 -7.613 -15.971 1.00 98.44 609 VAL A C 1
ATOM 4460 O O . VAL A 1 609 ? 4.284 -8.373 -16.931 1.00 98.44 609 VAL A O 1
ATOM 4463 N N . ARG A 1 610 ? 4.694 -8.026 -14.729 1.00 98.50 610 ARG A N 1
ATOM 4464 C CA . ARG A 1 610 ? 4.615 -9.410 -14.263 1.00 98.50 610 ARG A CA 1
ATOM 4465 C C . ARG A 1 610 ? 3.225 -9.682 -13.693 1.00 98.50 610 ARG A C 1
ATOM 4467 O O . ARG A 1 610 ? 2.795 -9.002 -12.767 1.00 98.50 610 ARG A O 1
ATOM 4474 N N . ASP A 1 611 ? 2.547 -10.699 -14.210 1.00 97.88 611 ASP A N 1
ATOM 4475 C CA . ASP A 1 611 ? 1.424 -11.348 -13.529 1.00 97.88 611 ASP A CA 1
ATOM 4476 C C . ASP A 1 611 ? 1.997 -12.421 -12.596 1.00 97.88 611 ASP A C 1
ATOM 4478 O O . ASP A 1 611 ? 2.537 -13.435 -13.050 1.00 97.88 611 ASP A O 1
ATOM 4482 N N . THR A 1 612 ? 1.931 -12.179 -11.289 1.00 93.81 612 THR A N 1
ATOM 4483 C CA . THR A 1 612 ? 2.521 -13.054 -10.266 1.00 93.81 612 THR A CA 1
ATOM 4484 C C . THR A 1 612 ? 1.764 -14.370 -10.107 1.00 93.81 612 THR A C 1
ATOM 4486 O O . THR A 1 612 ? 2.348 -15.350 -9.650 1.00 93.81 612 THR A O 1
ATOM 4489 N N . VAL A 1 613 ? 0.498 -14.424 -10.535 1.00 93.25 613 VAL A N 1
ATOM 4490 C CA . VAL A 1 613 ? -0.334 -15.632 -10.490 1.00 93.25 613 VAL A CA 1
ATOM 4491 C C . VAL A 1 613 ? -0.128 -16.474 -11.744 1.00 93.25 613 VAL A C 1
ATOM 4493 O O . VAL A 1 613 ? 0.067 -17.682 -11.646 1.00 93.25 613 VAL A O 1
ATOM 4496 N N . ALA A 1 614 ? -0.156 -15.850 -12.926 1.00 89.88 614 ALA A N 1
ATOM 4497 C CA . ALA A 1 614 ? 0.052 -16.563 -14.188 1.00 89.88 614 ALA A CA 1
ATOM 4498 C C . ALA A 1 614 ? 1.529 -16.906 -14.444 1.00 89.88 614 ALA A C 1
ATOM 4500 O O . ALA A 1 614 ? 1.826 -17.774 -15.262 1.00 89.88 614 ALA A O 1
ATOM 4501 N N . GLY A 1 615 ? 2.456 -16.224 -13.767 1.00 93.31 615 GLY A N 1
ATOM 4502 C CA . GLY A 1 615 ? 3.887 -16.392 -13.990 1.00 93.31 615 GLY A CA 1
ATOM 4503 C C . GLY A 1 615 ? 4.343 -15.843 -15.342 1.00 93.31 615 GLY A C 1
ATOM 4504 O O . GLY A 1 615 ? 5.320 -16.342 -15.898 1.00 93.31 615 GLY A O 1
ATOM 4505 N N . THR A 1 616 ? 3.653 -14.824 -15.865 1.00 97.12 616 THR A N 1
ATOM 4506 C CA . THR A 1 616 ? 3.933 -14.247 -17.186 1.00 97.12 616 THR A CA 1
ATOM 4507 C C . THR A 1 616 ? 4.421 -12.807 -17.100 1.00 97.12 616 THR A C 1
ATOM 4509 O O . THR A 1 616 ? 3.851 -12.004 -16.363 1.00 97.12 616 THR A O 1
ATOM 4512 N N . THR A 1 617 ? 5.418 -12.462 -17.906 1.00 98.25 617 THR A N 1
ATOM 4513 C CA . THR A 1 617 ? 5.967 -11.118 -18.096 1.00 98.25 617 THR A CA 1
ATOM 4514 C C . THR A 1 617 ? 5.623 -10.622 -19.496 1.00 98.25 617 THR A C 1
ATOM 4516 O O . THR A 1 617 ? 5.901 -11.291 -20.494 1.00 98.25 617 THR A O 1
ATOM 4519 N N . THR A 1 618 ? 5.011 -9.441 -19.572 1.00 96.56 618 THR A N 1
ATOM 4520 C CA . THR A 1 618 ? 4.577 -8.807 -20.825 1.00 96.56 618 THR A CA 1
ATOM 4521 C C . THR A 1 618 ? 5.097 -7.380 -20.921 1.00 96.56 618 THR A C 1
ATOM 4523 O O . THR A 1 618 ? 5.038 -6.648 -19.933 1.00 96.56 618 THR A O 1
ATOM 4526 N N . ARG A 1 619 ? 5.543 -6.965 -22.110 1.00 95.12 619 ARG A N 1
ATOM 4527 C CA . ARG A 1 619 ? 5.888 -5.570 -22.413 1.00 95.12 619 ARG A CA 1
ATOM 4528 C C . ARG A 1 619 ? 4.633 -4.694 -22.441 1.00 95.12 619 ARG A C 1
ATOM 4530 O O . ARG A 1 619 ? 3.582 -5.125 -22.913 1.00 95.12 619 ARG A O 1
ATOM 4537 N N . VAL A 1 620 ? 4.765 -3.469 -21.946 1.00 95.12 620 VAL A N 1
ATOM 4538 C CA . VAL A 1 620 ? 3.719 -2.438 -21.907 1.00 95.12 620 VAL A CA 1
ATOM 4539 C C . VAL A 1 620 ? 4.040 -1.280 -22.847 1.00 95.12 620 VAL A C 1
ATOM 4541 O O . VAL A 1 620 ? 3.133 -0.795 -23.517 1.00 95.12 620 VAL A O 1
ATOM 4544 N N . SER A 1 621 ? 5.304 -0.860 -22.904 1.00 92.00 621 SER A N 1
ATOM 4545 C CA . SER A 1 621 ? 5.763 0.281 -23.703 1.00 92.00 621 SER A CA 1
ATOM 4546 C C . SER A 1 621 ? 5.929 -0.097 -25.180 1.00 92.00 621 SER A C 1
ATOM 4548 O O . SER A 1 621 ? 6.726 -0.991 -25.501 1.00 92.00 621 SER A O 1
ATOM 4550 N N . PHE A 1 622 ? 5.178 0.568 -26.057 1.00 91.38 622 PHE A N 1
ATOM 4551 C CA . PHE A 1 622 ? 5.239 0.392 -27.507 1.00 91.38 622 PHE A CA 1
ATOM 4552 C C . PHE A 1 622 ? 5.111 1.737 -28.215 1.00 91.38 622 PHE A C 1
ATOM 4554 O O . PHE A 1 622 ? 4.200 2.513 -27.920 1.00 91.38 622 PHE A O 1
ATOM 4561 N N . GLN A 1 623 ? 5.901 1.899 -29.273 1.00 90.62 623 GLN A N 1
ATOM 4562 C CA . GLN A 1 623 ? 5.732 2.975 -30.235 1.00 90.62 623 GLN A CA 1
ATOM 4563 C C . GLN A 1 623 ? 4.396 2.826 -30.975 1.00 90.62 623 GLN A C 1
ATOM 4565 O O . GLN A 1 623 ? 3.877 1.718 -31.149 1.00 90.62 623 GLN A O 1
ATOM 4570 N N . ALA A 1 624 ? 3.874 3.925 -31.526 1.00 90.88 624 ALA A N 1
ATOM 4571 C CA . ALA A 1 624 ? 2.601 3.942 -32.255 1.00 90.88 624 ALA A CA 1
ATOM 4572 C C . ALA A 1 624 ? 2.543 2.965 -33.447 1.00 90.88 624 ALA A C 1
ATOM 4574 O O . ALA A 1 624 ? 1.468 2.538 -33.864 1.00 90.88 624 ALA A O 1
ATOM 4575 N N . ASN A 1 625 ? 3.700 2.607 -34.010 1.00 89.31 625 ASN A N 1
ATOM 4576 C CA . ASN A 1 625 ? 3.831 1.642 -35.104 1.00 89.31 625 ASN A CA 1
ATOM 4577 C C . ASN A 1 625 ? 3.847 0.169 -34.632 1.00 89.31 625 ASN A C 1
ATOM 4579 O O . ASN A 1 625 ? 4.048 -0.725 -35.453 1.00 89.31 625 ASN A O 1
ATOM 4583 N N . GLY A 1 626 ? 3.668 -0.088 -33.332 1.00 87.94 626 GLY A N 1
ATOM 4584 C CA . GLY A 1 626 ? 3.662 -1.419 -32.724 1.00 87.94 626 GLY A CA 1
ATOM 4585 C C . GLY A 1 626 ? 5.047 -2.009 -32.447 1.00 87.94 626 GLY A C 1
ATOM 4586 O O . GLY A 1 626 ? 5.136 -3.150 -31.997 1.00 87.94 626 GLY A O 1
ATOM 4587 N N . THR A 1 627 ? 6.128 -1.270 -32.707 1.00 89.31 627 THR A N 1
ATOM 4588 C CA . THR A 1 627 ? 7.486 -1.715 -32.361 1.00 89.31 627 THR A CA 1
ATOM 4589 C C . THR A 1 627 ? 7.801 -1.425 -30.889 1.00 89.31 627 THR A C 1
ATOM 4591 O O . THR A 1 627 ? 7.237 -0.484 -30.325 1.00 89.31 627 THR A O 1
ATOM 4594 N N . PRO A 1 628 ? 8.676 -2.213 -30.236 1.00 87.75 628 PRO A N 1
ATOM 4595 C CA . PRO A 1 628 ? 9.125 -1.901 -28.885 1.00 87.75 628 PRO A CA 1
ATOM 4596 C C . PRO A 1 628 ? 9.756 -0.509 -28.802 1.00 87.75 628 PRO A C 1
ATOM 4598 O O . PRO A 1 628 ? 10.448 -0.066 -29.726 1.00 87.75 628 PRO A O 1
ATOM 4601 N N . ASP A 1 629 ? 9.561 0.156 -27.670 1.00 83.12 629 ASP A N 1
ATOM 4602 C CA . ASP A 1 629 ? 10.265 1.397 -27.360 1.00 83.12 629 ASP A CA 1
ATOM 4603 C C . ASP A 1 629 ? 11.780 1.208 -27.430 1.00 83.12 629 ASP A C 1
ATOM 4605 O O . ASP A 1 629 ? 12.331 0.151 -27.101 1.00 83.12 629 ASP A O 1
ATOM 4609 N N . THR A 1 630 ? 12.470 2.265 -27.851 1.00 70.88 630 THR A N 1
ATOM 4610 C CA . THR A 1 630 ? 13.922 2.329 -27.691 1.00 70.88 630 THR A CA 1
ATOM 4611 C C . THR A 1 630 ? 14.242 2.897 -26.307 1.00 70.88 630 THR A C 1
ATOM 4613 O O . THR A 1 630 ? 13.529 3.797 -25.859 1.00 70.88 630 THR A O 1
ATOM 4616 N N . PRO A 1 631 ? 15.270 2.388 -25.600 1.00 59.75 631 PRO A N 1
ATOM 4617 C CA . PRO A 1 631 ? 15.596 2.820 -24.242 1.00 59.75 631 PRO A CA 1
ATOM 4618 C C . PRO A 1 631 ? 16.107 4.268 -24.264 1.00 59.75 631 PRO A C 1
ATOM 4620 O O . PRO A 1 631 ? 17.299 4.519 -24.418 1.00 59.75 631 PRO A O 1
ATOM 4623 N N . LYS A 1 632 ? 15.182 5.230 -24.193 1.00 54.97 632 LYS A N 1
ATOM 4624 C CA . LYS A 1 632 ? 15.440 6.674 -24.300 1.00 54.97 632 LYS A CA 1
ATOM 4625 C C . LYS A 1 632 ? 14.823 7.477 -23.141 1.00 54.97 632 LYS A C 1
ATOM 4627 O O . LYS A 1 632 ? 14.485 8.638 -23.330 1.00 54.97 632 LYS A O 1
ATOM 4632 N N . SER A 1 633 ? 14.747 6.854 -21.962 1.00 60.00 633 SER A N 1
ATOM 4633 C CA . SER A 1 633 ? 14.266 7.381 -20.666 1.00 60.00 633 SER A CA 1
ATOM 4634 C C . SER A 1 633 ? 12.807 7.059 -20.327 1.00 60.00 633 SER A C 1
ATOM 4636 O O . SER A 1 633 ? 11.889 7.457 -21.039 1.00 60.00 633 SER A O 1
ATOM 4638 N N . PHE A 1 634 ? 12.640 6.363 -19.198 1.00 61.41 634 PHE A N 1
ATOM 4639 C CA . PHE A 1 634 ? 11.396 6.191 -18.448 1.00 61.41 634 PHE A CA 1
ATOM 4640 C C . PHE A 1 634 ? 11.701 6.646 -17.017 1.00 61.41 634 PHE A C 1
ATOM 4642 O O . PHE A 1 634 ? 12.585 6.065 -16.394 1.00 61.41 634 PHE A O 1
ATOM 4649 N N . ASP A 1 635 ? 11.013 7.669 -16.505 1.00 65.88 635 ASP A N 1
ATOM 4650 C CA . ASP A 1 635 ? 11.378 8.267 -15.203 1.00 65.88 635 ASP A CA 1
ATOM 4651 C C . ASP A 1 635 ? 10.487 7.775 -14.050 1.00 65.88 635 ASP A C 1
ATOM 4653 O O . ASP A 1 635 ? 10.879 7.790 -12.882 1.00 65.88 635 ASP A O 1
ATOM 4657 N N . ASN A 1 636 ? 9.253 7.361 -14.354 1.00 77.12 636 ASN A N 1
ATOM 4658 C CA . ASN A 1 636 ? 8.323 6.823 -13.367 1.00 77.12 636 ASN A CA 1
ATOM 4659 C C . ASN A 1 636 ? 7.222 5.999 -14.042 1.00 77.12 636 ASN A C 1
ATOM 4661 O O . ASN A 1 636 ? 6.866 6.255 -15.196 1.00 77.12 636 ASN A O 1
ATOM 4665 N N . ILE A 1 637 ? 6.634 5.066 -13.294 1.00 90.88 637 ILE A N 1
ATOM 4666 C CA . ILE A 1 637 ? 5.466 4.301 -13.733 1.00 90.88 637 ILE A CA 1
ATOM 4667 C C . ILE A 1 637 ? 4.392 4.269 -12.646 1.00 90.88 637 ILE A C 1
ATOM 4669 O O . ILE A 1 637 ? 4.664 4.427 -11.456 1.00 90.88 637 ILE A O 1
ATOM 4673 N N . SER A 1 638 ? 3.151 4.034 -13.053 1.00 94.56 638 SER A N 1
ATOM 4674 C CA . SER A 1 638 ? 2.023 3.823 -12.148 1.00 94.56 6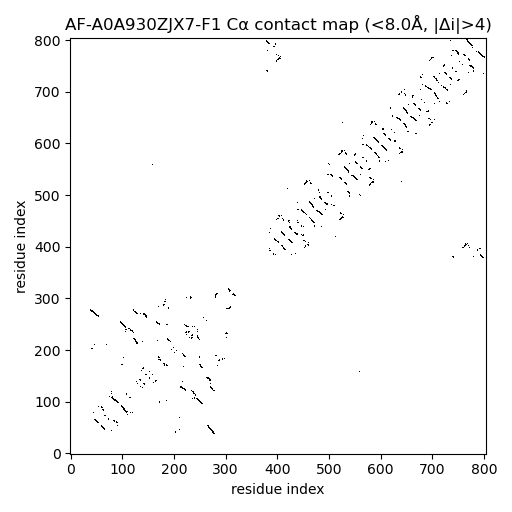38 SER A CA 1
ATOM 4675 C C . SER A 1 638 ? 1.050 2.816 -12.755 1.00 94.56 638 SER A C 1
ATOM 4677 O O . SER A 1 638 ? 0.955 2.709 -13.976 1.00 94.56 638 SER A O 1
ATOM 4679 N N . ILE A 1 639 ? 0.340 2.057 -11.922 1.00 97.06 639 ILE A N 1
ATOM 4680 C CA . ILE A 1 639 ? -0.598 1.014 -12.356 1.00 97.06 639 ILE A CA 1
ATOM 4681 C C . ILE A 1 639 ? -1.943 1.179 -11.644 1.00 97.06 639 ILE A C 1
ATOM 4683 O O . ILE A 1 639 ? -1.981 1.524 -10.464 1.00 97.06 639 ILE A O 1
ATOM 4687 N N . SER A 1 640 ? -3.048 0.936 -12.353 1.00 95.38 640 SER A N 1
ATOM 4688 C CA . SER A 1 640 ? -4.394 0.999 -11.774 1.00 95.38 640 SER A CA 1
ATOM 4689 C C . SER A 1 640 ? -4.611 -0.121 -10.755 1.00 95.38 640 SER A C 1
ATOM 4691 O O . SER A 1 640 ? -3.929 -1.150 -10.761 1.00 95.38 640 SER A O 1
ATOM 4693 N N . GLY A 1 641 ? -5.607 0.045 -9.882 1.00 87.62 641 GLY A N 1
ATOM 4694 C CA . GLY A 1 641 ? -5.922 -0.920 -8.829 1.00 87.62 641 GLY A CA 1
ATOM 4695 C C . GLY A 1 641 ? -6.258 -2.313 -9.366 1.00 87.62 641 GLY A C 1
ATOM 4696 O O . GLY A 1 641 ? -5.870 -3.307 -8.762 1.00 87.62 641 GLY A O 1
ATOM 4697 N N . ASP A 1 642 ? -6.904 -2.399 -10.528 1.00 87.19 642 ASP A N 1
ATOM 4698 C CA . ASP A 1 642 ? -7.202 -3.658 -11.225 1.00 87.19 642 ASP A CA 1
ATOM 4699 C C . ASP A 1 642 ? -6.032 -4.199 -12.075 1.00 87.19 642 ASP A C 1
ATOM 4701 O O . ASP A 1 642 ? -6.123 -5.288 -12.642 1.00 87.19 642 ASP A O 1
ATOM 4705 N N . GLY A 1 643 ? -4.930 -3.452 -12.186 1.00 93.94 643 GLY A N 1
ATOM 4706 C CA . GLY A 1 643 ? -3.765 -3.807 -12.992 1.00 93.94 643 GLY A CA 1
ATOM 4707 C C . GLY A 1 643 ? -3.912 -3.591 -14.503 1.00 93.94 643 GLY A C 1
ATOM 4708 O O . GLY A 1 643 ? -2.992 -3.935 -15.254 1.00 93.94 643 GLY A O 1
ATOM 4709 N N . ARG A 1 644 ? -5.047 -3.066 -14.981 1.00 95.31 644 ARG A N 1
ATOM 4710 C CA . ARG A 1 644 ? -5.347 -2.931 -16.415 1.00 95.31 644 ARG A CA 1
ATOM 4711 C C . ARG A 1 644 ? -4.556 -1.814 -17.088 1.00 95.31 644 ARG A C 1
ATOM 4713 O O . ARG A 1 644 ? -4.027 -2.020 -18.184 1.00 95.31 644 ARG A O 1
ATOM 4720 N N . LEU A 1 645 ? -4.521 -0.643 -16.466 1.00 98.06 645 LEU A N 1
ATOM 4721 C CA . LEU A 1 645 ? -3.930 0.566 -17.023 1.00 98.06 645 LEU A CA 1
ATOM 4722 C C . LEU A 1 645 ? -2.554 0.801 -16.407 1.00 98.06 645 LEU A C 1
ATOM 4724 O O . LEU A 1 645 ? -2.391 0.698 -15.193 1.00 98.06 645 LEU A O 1
ATOM 4728 N N . VAL A 1 646 ? -1.572 1.124 -17.246 1.00 97.94 646 VAL A N 1
ATOM 4729 C CA . VAL A 1 646 ? -0.215 1.479 -16.813 1.00 97.94 646 VAL A CA 1
ATOM 4730 C C . VAL A 1 646 ? 0.147 2.835 -17.395 1.00 97.94 646 VAL A C 1
ATOM 4732 O O . VAL A 1 646 ? 0.149 2.996 -18.615 1.00 97.94 646 VAL A O 1
ATOM 4735 N N . ALA A 1 647 ? 0.450 3.792 -16.525 1.00 96.44 647 ALA A N 1
ATOM 4736 C CA . ALA A 1 647 ? 0.944 5.108 -16.896 1.00 96.44 647 ALA A CA 1
ATOM 4737 C C . ALA A 1 647 ? 2.475 5.141 -16.824 1.00 96.44 647 ALA A C 1
ATOM 4739 O O . ALA A 1 647 ? 3.055 4.588 -15.890 1.00 96.44 647 ALA A O 1
ATOM 4740 N N . TYR A 1 648 ? 3.123 5.779 -17.793 1.00 93.00 648 TYR A N 1
ATOM 4741 C CA . TYR A 1 648 ? 4.580 5.914 -17.866 1.00 93.00 648 TYR A CA 1
ATOM 4742 C C . TYR A 1 648 ? 4.965 7.148 -18.693 1.00 93.00 648 TYR A C 1
ATOM 4744 O O . TYR A 1 648 ? 4.150 7.653 -19.465 1.00 93.00 648 TYR A O 1
ATOM 4752 N N . SER A 1 649 ? 6.188 7.652 -18.519 1.00 89.88 649 SER A N 1
ATOM 4753 C CA . SER A 1 649 ? 6.743 8.713 -19.370 1.00 89.88 649 SER A CA 1
ATOM 4754 C C . SER A 1 649 ? 7.686 8.135 -20.426 1.00 89.88 649 SER A C 1
ATOM 4756 O O . SER A 1 649 ? 8.432 7.208 -20.126 1.00 89.88 649 SER A O 1
ATOM 4758 N N . SER A 1 650 ? 7.651 8.649 -21.656 1.00 88.25 650 SER A N 1
ATOM 4759 C CA . SER A 1 650 ? 8.535 8.207 -22.750 1.00 88.25 650 SER A CA 1
ATOM 4760 C C . SER A 1 650 ? 8.875 9.380 -23.670 1.00 88.25 650 SER A C 1
ATOM 4762 O O . SER A 1 650 ? 8.085 10.310 -23.810 1.00 88.25 650 SER A O 1
ATOM 4764 N N . THR A 1 651 ? 10.066 9.362 -24.274 1.00 88.12 651 THR A N 1
ATOM 4765 C CA . THR A 1 651 ? 10.433 10.261 -25.390 1.00 88.12 651 THR A CA 1
ATOM 4766 C C . THR A 1 651 ? 10.138 9.639 -26.756 1.00 88.12 651 THR A C 1
ATOM 4768 O O . THR A 1 651 ? 10.387 10.254 -27.799 1.00 88.12 651 THR A O 1
ATOM 4771 N N . ASN A 1 652 ? 9.684 8.383 -26.767 1.00 88.50 652 ASN A N 1
ATOM 4772 C CA . ASN A 1 652 ? 9.310 7.682 -27.982 1.00 88.50 652 ASN A CA 1
ATOM 4773 C C . ASN A 1 652 ? 7.899 8.114 -28.430 1.00 88.50 652 ASN A C 1
ATOM 4775 O O . ASN A 1 652 ? 7.059 8.452 -27.596 1.00 88.50 652 ASN A O 1
ATOM 4779 N N . PRO A 1 653 ? 7.616 8.083 -29.746 1.00 89.69 653 PRO A N 1
ATOM 4780 C CA . PRO A 1 653 ? 6.307 8.441 -30.276 1.00 89.69 653 PRO A CA 1
ATOM 4781 C C . PRO A 1 653 ? 5.298 7.293 -30.087 1.00 89.69 653 PRO A C 1
ATOM 4783 O O . PRO A 1 653 ? 4.964 6.568 -31.030 1.00 89.69 653 PRO A O 1
ATOM 4786 N N . ASP A 1 654 ? 4.804 7.122 -28.863 1.00 90.62 654 ASP A N 1
ATOM 4787 C CA . ASP A 1 654 ? 3.943 5.998 -28.450 1.00 90.62 654 ASP A CA 1
ATOM 4788 C C . ASP A 1 654 ? 2.493 6.108 -28.936 1.00 90.62 654 ASP A C 1
ATOM 4790 O O . ASP A 1 654 ? 1.734 5.135 -28.938 1.00 90.62 654 ASP A O 1
ATOM 4794 N N . VAL A 1 655 ? 2.107 7.287 -29.423 1.00 92.62 655 VAL A N 1
ATOM 4795 C CA . VAL A 1 655 ? 0.847 7.512 -30.138 1.00 92.62 655 VAL A CA 1
ATOM 4796 C C . VAL A 1 655 ? 1.076 8.299 -31.425 1.00 92.62 655 VAL A C 1
ATOM 4798 O O . VAL A 1 655 ? 1.999 9.106 -31.542 1.00 92.62 655 VAL A O 1
ATOM 4801 N N . SER A 1 656 ? 0.204 8.095 -32.414 1.00 86.94 656 SER A N 1
ATOM 4802 C CA . SER A 1 656 ? 0.230 8.878 -33.650 1.00 86.94 656 SER A CA 1
ATOM 4803 C C . SER A 1 656 ? 0.032 10.365 -33.347 1.00 86.94 656 SER A C 1
ATOM 4805 O O . SER A 1 656 ? -0.868 10.723 -32.589 1.00 86.94 656 SER A O 1
ATOM 4807 N N . GLY A 1 657 ? 0.842 11.227 -33.961 1.00 81.38 657 GLY A N 1
ATOM 4808 C CA . GLY A 1 657 ? 0.802 12.669 -33.710 1.00 81.38 657 GLY A CA 1
ATOM 4809 C C . GLY A 1 657 ? 1.647 13.112 -32.518 1.00 81.38 657 GLY A C 1
ATOM 4810 O O . GLY A 1 657 ? 1.508 14.244 -32.073 1.00 81.38 657 GLY A O 1
ATOM 4811 N N . ASP A 1 658 ? 2.496 12.246 -31.960 1.00 85.88 658 ASP A N 1
ATOM 4812 C CA . ASP A 1 658 ? 3.601 12.708 -31.122 1.00 85.88 658 ASP A CA 1
ATOM 4813 C C . ASP A 1 658 ? 4.780 13.120 -32.003 1.00 85.88 658 ASP A C 1
ATOM 4815 O O . ASP A 1 658 ? 5.348 12.298 -32.724 1.00 85.88 658 ASP A O 1
ATOM 4819 N N . THR A 1 659 ? 5.097 14.414 -32.004 1.00 81.12 659 THR A N 1
ATOM 4820 C CA . THR A 1 659 ? 6.087 14.991 -32.923 1.00 81.12 659 THR A CA 1
ATOM 4821 C C . THR A 1 659 ? 7.130 15.874 -32.247 1.00 81.12 659 THR A C 1
ATOM 4823 O O . THR A 1 659 ? 7.997 16.407 -32.938 1.00 81.12 659 THR A O 1
ATOM 4826 N N . ASN A 1 660 ? 7.050 16.080 -30.929 1.00 81.69 660 ASN 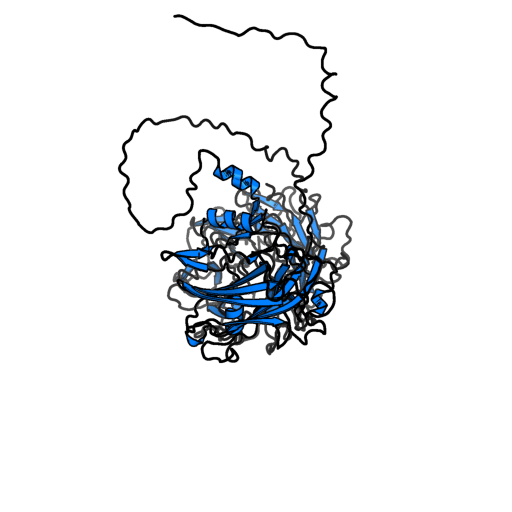A N 1
ATOM 4827 C CA . ASN A 1 660 ? 7.889 17.072 -30.247 1.00 81.69 660 ASN A CA 1
ATOM 4828 C C . ASN A 1 660 ? 9.249 16.501 -29.780 1.00 81.69 660 ASN A C 1
ATOM 4830 O O . ASN A 1 660 ? 10.165 17.279 -29.508 1.00 81.69 660 ASN A O 1
ATOM 4834 N N . GLY A 1 661 ? 9.394 15.170 -29.704 1.00 84.44 661 GLY A N 1
ATOM 4835 C CA . GLY A 1 661 ? 10.597 14.496 -29.202 1.00 84.44 661 GLY A CA 1
ATOM 4836 C C . GLY A 1 661 ? 10.926 14.813 -27.737 1.00 84.44 661 GLY A C 1
ATOM 4837 O O . GLY A 1 661 ? 12.093 14.740 -27.347 1.00 84.44 661 GLY A O 1
ATOM 4838 N N . LYS A 1 662 ? 9.932 15.235 -26.949 1.00 87.75 662 LYS A N 1
ATOM 4839 C CA . LYS A 1 662 ? 10.036 15.509 -25.511 1.00 87.75 662 LYS A CA 1
ATOM 4840 C C . LYS A 1 662 ? 9.494 14.326 -24.720 1.00 87.75 662 LYS A C 1
ATOM 4842 O O . LYS A 1 662 ? 8.858 13.446 -25.283 1.00 87.75 662 LYS A O 1
ATOM 4847 N N . LEU A 1 663 ? 9.775 14.299 -23.417 1.00 87.88 663 LEU A N 1
ATOM 4848 C CA . LEU A 1 663 ? 9.083 13.368 -22.534 1.00 87.88 663 LEU A CA 1
ATOM 4849 C C . LEU A 1 663 ? 7.598 13.720 -22.529 1.00 87.88 663 LEU A C 1
ATOM 4851 O O . LEU A 1 663 ? 7.230 14.870 -22.294 1.00 87.88 663 LEU A O 1
ATOM 4855 N N . ASP A 1 664 ? 6.767 12.724 -22.772 1.00 91.44 664 ASP A N 1
ATOM 4856 C CA . ASP A 1 664 ? 5.319 12.808 -22.702 1.00 91.44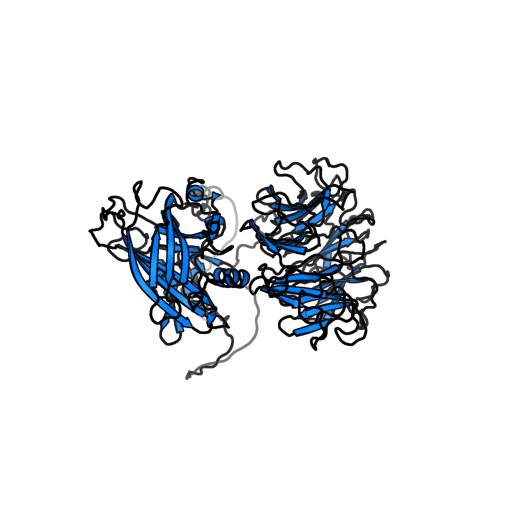 664 ASP A CA 1
ATOM 4857 C C . ASP A 1 664 ? 4.799 11.702 -21.777 1.00 91.44 664 ASP A C 1
ATOM 4859 O O . ASP A 1 664 ? 5.445 10.669 -21.586 1.00 91.44 664 ASP A O 1
ATOM 4863 N N . VAL A 1 665 ? 3.633 11.930 -21.169 1.00 94.12 665 VAL A N 1
ATOM 4864 C CA . VAL A 1 665 ? 2.981 10.945 -20.301 1.00 94.12 665 VAL A CA 1
ATOM 4865 C C . VAL A 1 665 ? 1.982 10.143 -21.118 1.00 94.12 665 VAL A C 1
ATOM 4867 O O . VAL A 1 665 ? 1.040 10.697 -21.690 1.00 94.12 665 VAL A O 1
ATOM 4870 N N . PHE A 1 666 ? 2.143 8.824 -21.100 1.00 95.38 666 PHE A N 1
ATOM 4871 C CA . PHE A 1 666 ? 1.281 7.871 -21.783 1.00 95.38 666 PHE A CA 1
ATOM 4872 C C . PHE A 1 666 ? 0.570 6.957 -20.791 1.00 95.38 666 PHE A C 1
ATOM 4874 O O . PHE A 1 666 ? 1.079 6.671 -19.709 1.00 95.38 666 PHE A O 1
ATOM 4881 N N . VAL A 1 667 ? -0.607 6.470 -21.183 1.00 97.56 667 VAL A N 1
ATOM 4882 C CA . VAL A 1 667 ? -1.349 5.425 -20.475 1.00 97.56 667 VAL A CA 1
ATOM 4883 C C . VAL A 1 667 ? -1.660 4.299 -21.443 1.00 97.56 667 VAL A C 1
ATOM 4885 O O . VAL A 1 667 ? -2.341 4.492 -22.453 1.00 97.56 667 VAL A O 1
ATOM 4888 N N . ARG A 1 668 ? -1.165 3.104 -21.125 1.00 96.94 668 ARG A N 1
ATOM 4889 C CA . ARG A 1 668 ? -1.434 1.876 -21.866 1.00 96.94 668 ARG A CA 1
ATOM 4890 C C . ARG A 1 668 ? -2.573 1.114 -21.214 1.00 96.94 668 ARG A C 1
ATOM 4892 O O . ARG A 1 668 ? -2.470 0.710 -20.057 1.00 96.94 668 ARG A O 1
ATOM 4899 N N . ASP A 1 669 ? -3.602 0.821 -21.995 1.00 96.81 669 ASP A N 1
ATOM 4900 C CA . ASP A 1 669 ? -4.570 -0.216 -21.672 1.00 96.81 669 ASP A CA 1
ATOM 4901 C C . ASP A 1 669 ? -4.039 -1.570 -22.133 1.00 96.81 669 ASP A C 1
ATOM 4903 O O . ASP A 1 669 ? -3.974 -1.867 -23.329 1.00 96.81 669 ASP A O 1
ATOM 4907 N N . ARG A 1 670 ? -3.635 -2.401 -21.173 1.00 94.81 670 ARG A N 1
ATOM 4908 C CA . ARG A 1 670 ? -3.048 -3.715 -21.451 1.00 94.81 670 ARG A CA 1
ATOM 4909 C C . ARG A 1 670 ? -4.067 -4.729 -21.960 1.00 94.81 670 ARG A C 1
ATOM 4911 O O . ARG A 1 670 ? -3.674 -5.686 -22.618 1.00 94.81 670 ARG A O 1
ATOM 4918 N N . VAL A 1 671 ? -5.350 -4.532 -21.654 1.00 93.00 671 VAL A N 1
ATOM 4919 C CA . VAL A 1 671 ? -6.432 -5.423 -22.088 1.00 93.00 671 VAL A CA 1
ATOM 4920 C C . VAL A 1 671 ? -6.879 -5.053 -23.498 1.00 93.00 671 VAL A C 1
ATOM 4922 O O . VAL A 1 671 ? -7.020 -5.933 -24.342 1.00 93.00 671 VAL A O 1
ATOM 4925 N N . ALA A 1 672 ? -7.066 -3.759 -23.771 1.00 92.25 672 ALA A N 1
ATOM 4926 C CA . ALA A 1 672 ? -7.455 -3.284 -25.100 1.00 92.25 672 ALA A CA 1
ATOM 4927 C C . ALA A 1 672 ? -6.280 -3.222 -26.092 1.00 92.25 672 ALA A C 1
ATOM 4929 O O . ALA A 1 672 ? -6.494 -3.215 -27.302 1.00 92.25 672 ALA A O 1
ATOM 4930 N N . GLY A 1 673 ? -5.038 -3.167 -25.602 1.00 91.81 673 GLY A N 1
ATOM 4931 C CA . GLY A 1 673 ? -3.852 -3.019 -26.441 1.00 91.81 673 GLY A CA 1
ATOM 4932 C C . GLY A 1 673 ? -3.720 -1.625 -27.063 1.00 91.81 673 GLY A C 1
ATOM 4933 O O . GLY A 1 673 ? -3.111 -1.485 -28.125 1.00 91.81 673 GLY A O 1
ATOM 4934 N N . THR A 1 674 ? -4.271 -0.599 -26.413 1.00 93.94 674 THR A N 1
ATOM 4935 C CA . THR A 1 674 ? -4.277 0.793 -26.886 1.00 93.94 674 THR A CA 1
ATOM 4936 C C . THR A 1 674 ? -3.463 1.693 -25.966 1.00 93.94 674 THR A C 1
ATOM 4938 O O . THR A 1 674 ? -3.478 1.508 -24.751 1.00 93.94 674 THR A O 1
ATOM 4941 N N . THR A 1 675 ? -2.790 2.693 -26.534 1.00 95.38 675 THR A N 1
ATOM 4942 C CA . THR A 1 675 ? -2.066 3.730 -25.784 1.00 95.38 675 THR A CA 1
ATOM 4943 C C . THR A 1 675 ? -2.724 5.082 -26.032 1.00 95.38 675 THR A C 1
ATOM 4945 O O . THR A 1 675 ? -3.105 5.380 -27.164 1.00 95.38 675 THR A O 1
ATOM 4948 N N . VAL A 1 676 ? -2.854 5.895 -24.986 1.00 95.50 676 VAL A N 1
ATOM 4949 C CA . VAL A 1 676 ? -3.280 7.300 -25.071 1.00 95.50 676 VAL A CA 1
ATOM 4950 C C . VAL A 1 676 ? -2.232 8.199 -24.424 1.00 95.50 676 VAL A C 1
ATOM 4952 O O . VAL A 1 676 ? -1.493 7.754 -23.548 1.00 95.50 676 VAL A O 1
ATOM 4955 N N . ARG A 1 677 ? -2.161 9.462 -24.846 1.00 95.81 677 ARG A N 1
ATOM 4956 C CA . ARG A 1 677 ? -1.303 10.476 -24.222 1.00 95.81 677 ARG A CA 1
ATOM 4957 C C . ARG A 1 677 ? -2.119 11.284 -23.225 1.00 95.81 677 ARG A C 1
ATOM 4959 O O . ARG A 1 677 ? -3.158 11.811 -23.603 1.00 95.81 677 ARG A O 1
ATOM 4966 N N . ALA A 1 678 ? -1.652 11.371 -21.985 1.00 96.25 678 ALA A N 1
ATOM 4967 C CA . ALA A 1 678 ? -2.305 12.138 -20.926 1.00 96.25 678 ALA A CA 1
ATOM 4968 C C . ALA A 1 678 ? -1.746 13.566 -20.796 1.00 96.25 678 ALA A C 1
ATOM 4970 O O . ALA A 1 678 ? -2.439 14.443 -20.289 1.00 96.25 678 ALA A O 1
ATOM 4971 N N . SER A 1 679 ? -0.526 13.829 -21.284 1.00 95.12 679 SER A N 1
ATOM 4972 C CA . SER A 1 679 ? 0.068 15.175 -21.375 1.00 95.12 679 SER A CA 1
ATOM 4973 C C . SER A 1 679 ? -0.520 15.990 -22.540 1.00 95.12 679 SER A C 1
ATOM 4975 O O . SER A 1 679 ? 0.179 16.420 -23.460 1.00 95.12 679 SER A O 1
ATOM 4977 N N . VAL A 1 680 ? -1.838 16.185 -22.517 1.00 95.44 680 VAL A N 1
ATOM 4978 C CA . VAL A 1 680 ? -2.604 16.926 -23.528 1.00 95.44 680 VAL A CA 1
ATOM 4979 C C . VAL A 1 680 ? -3.534 17.940 -22.869 1.00 95.44 680 VAL A C 1
ATOM 4981 O O . VAL A 1 680 ? -3.940 17.770 -21.719 1.00 95.44 680 VAL A O 1
ATOM 4984 N N . ALA A 1 681 ? -3.864 19.016 -23.577 1.00 95.44 681 ALA A N 1
ATOM 4985 C CA . ALA A 1 681 ? -4.897 19.952 -23.145 1.00 95.44 681 ALA A CA 1
ATOM 4986 C C . ALA A 1 681 ? -6.296 19.335 -23.326 1.00 95.44 681 ALA A C 1
ATOM 4988 O O . ALA A 1 681 ? -6.455 18.331 -24.022 1.00 95.44 681 ALA A O 1
ATOM 4989 N N . SER A 1 682 ? -7.332 19.957 -22.752 1.00 94.12 682 SER A N 1
ATOM 4990 C CA . SER A 1 682 ? -8.716 19.450 -22.826 1.00 94.12 682 SER A CA 1
ATOM 4991 C C . SER A 1 682 ? -9.297 19.367 -24.247 1.00 94.12 682 SER A C 1
ATOM 4993 O O . SER A 1 682 ? -10.311 18.710 -24.464 1.00 94.12 682 SER A O 1
ATOM 4995 N N . ASP A 1 683 ? -8.684 20.043 -25.222 1.00 92.50 683 ASP A N 1
ATOM 4996 C CA . ASP A 1 683 ? -9.028 19.948 -26.646 1.00 92.50 683 ASP A CA 1
ATOM 4997 C C . ASP A 1 683 ? -8.245 18.846 -27.391 1.00 92.50 683 ASP A C 1
ATOM 4999 O O . ASP A 1 683 ? -8.387 18.688 -28.604 1.00 92.50 683 ASP A O 1
ATOM 5003 N N . GLY A 1 684 ? -7.422 18.080 -26.669 1.00 91.62 684 GLY A N 1
ATOM 5004 C CA . GLY A 1 684 ? -6.566 17.018 -27.190 1.00 91.62 684 GLY A CA 1
ATOM 5005 C C . GLY A 1 684 ? -5.238 17.500 -27.779 1.00 91.62 684 GLY A C 1
ATOM 5006 O O . GLY A 1 684 ? -4.467 16.674 -28.271 1.00 91.62 684 GLY A O 1
ATOM 5007 N N . SER A 1 685 ? -4.940 18.803 -27.755 1.00 92.44 685 SER A N 1
ATOM 5008 C CA . SER A 1 685 ? -3.659 19.310 -28.251 1.00 92.44 685 SER A CA 1
ATOM 5009 C C . SER A 1 685 ? -2.488 18.871 -27.362 1.00 92.44 685 SER A C 1
ATOM 5011 O O . SER A 1 685 ? -2.580 18.853 -26.134 1.00 92.44 685 SER A O 1
ATOM 5013 N N . GLN A 1 686 ? -1.367 18.500 -27.989 1.00 92.69 686 GLN A N 1
ATOM 5014 C CA . GLN A 1 686 ? -0.139 18.101 -27.291 1.00 92.69 686 GLN A CA 1
ATOM 5015 C C . GLN A 1 686 ? 0.412 19.247 -26.430 1.00 92.69 686 GLN A C 1
ATOM 5017 O O . GLN A 1 686 ? 0.377 20.412 -26.834 1.00 92.69 686 GLN A O 1
ATOM 5022 N N . ALA A 1 687 ? 0.978 18.902 -25.270 1.00 91.62 687 ALA A N 1
ATOM 5023 C CA . ALA A 1 687 ? 1.736 19.824 -24.433 1.00 91.62 687 ALA A CA 1
ATOM 5024 C C . ALA A 1 687 ? 2.864 20.525 -25.221 1.00 91.62 687 ALA A C 1
ATOM 5026 O O . ALA A 1 687 ? 3.749 19.880 -25.789 1.00 91.62 687 ALA A O 1
ATOM 5027 N N . THR A 1 688 ? 2.896 21.859 -25.205 1.00 89.31 688 THR A N 1
ATOM 5028 C CA . THR A 1 688 ? 3.995 22.671 -25.760 1.00 89.31 688 THR A CA 1
ATOM 5029 C C . THR A 1 688 ? 5.115 22.859 -24.731 1.00 89.31 688 THR A C 1
ATOM 5031 O O . THR A 1 688 ? 5.571 23.976 -24.485 1.00 89.31 688 THR A O 1
ATOM 5034 N N . ALA A 1 689 ? 5.503 21.760 -24.086 1.00 83.69 689 ALA A N 1
ATOM 5035 C CA . ALA A 1 689 ? 6.501 21.696 -23.024 1.00 83.69 689 ALA A CA 1
ATOM 5036 C C . ALA A 1 689 ? 7.914 21.999 -23.553 1.00 83.69 689 ALA A C 1
ATOM 5038 O O . ALA A 1 689 ? 8.288 21.541 -24.639 1.00 83.69 689 ALA A O 1
ATOM 5039 N N . GLN A 1 690 ? 8.727 22.738 -22.791 1.00 83.12 690 GLN A N 1
ATOM 5040 C CA . GLN A 1 690 ? 10.141 22.926 -23.140 1.00 83.12 690 GLN A CA 1
ATOM 5041 C C . GLN A 1 690 ? 10.967 21.704 -22.730 1.00 83.12 690 GLN A C 1
ATOM 5043 O O . GLN A 1 690 ? 11.808 21.238 -23.511 1.00 83.12 690 GLN A O 1
ATOM 5048 N N . SER A 1 691 ? 10.696 21.172 -21.539 1.00 83.44 691 SER A N 1
ATOM 5049 C CA . SER A 1 691 ? 11.395 20.029 -20.948 1.00 83.44 691 SER A CA 1
ATOM 5050 C C . SER A 1 691 ? 10.629 18.722 -21.159 1.00 83.44 691 SER A C 1
ATOM 5052 O O . SER A 1 691 ? 11.238 17.716 -21.518 1.00 83.44 691 SER A O 1
ATOM 5054 N N . GLY A 1 692 ? 9.301 18.745 -21.010 1.00 87.75 692 GLY A N 1
ATOM 5055 C CA . GLY A 1 692 ? 8.428 17.575 -21.161 1.00 87.75 692 GLY A CA 1
ATOM 5056 C C . GLY A 1 692 ? 7.423 17.426 -20.016 1.00 87.75 692 GLY A C 1
ATOM 5057 O O . GLY A 1 692 ? 7.217 18.350 -19.226 1.00 87.75 692 GLY A O 1
ATOM 5058 N N . ALA A 1 693 ? 6.794 16.257 -19.935 1.00 89.44 693 ALA A N 1
ATOM 5059 C CA . ALA A 1 693 ? 5.907 15.843 -18.858 1.00 89.44 693 ALA A CA 1
ATOM 5060 C C . ALA A 1 693 ? 6.483 14.633 -18.102 1.00 89.44 693 ALA A C 1
ATOM 5062 O O . ALA A 1 693 ? 6.977 13.680 -18.705 1.00 89.44 693 ALA A O 1
ATOM 5063 N N . PHE A 1 694 ? 6.397 14.670 -16.772 1.00 87.38 694 PHE A N 1
ATOM 5064 C CA . PHE A 1 694 ? 7.124 13.782 -15.865 1.00 87.38 694 PHE A CA 1
ATOM 5065 C C . PHE A 1 694 ? 6.220 13.201 -14.773 1.00 87.38 694 PHE A C 1
ATOM 5067 O O . PHE A 1 694 ? 5.138 13.716 -14.479 1.00 87.38 694 PHE A O 1
ATOM 5074 N N . PHE A 1 695 ? 6.725 12.148 -14.125 1.00 87.69 695 PHE A N 1
ATOM 5075 C CA . PHE A 1 695 ? 6.207 11.579 -12.875 1.00 87.69 695 PHE A CA 1
ATOM 5076 C C . PHE A 1 695 ? 4.705 11.245 -12.869 1.00 87.69 695 PHE A C 1
ATOM 5078 O O . PHE A 1 695 ? 4.002 11.661 -11.944 1.00 87.69 695 PHE A O 1
ATOM 5085 N N . PRO A 1 696 ? 4.191 10.469 -13.843 1.00 93.38 696 PRO A N 1
ATOM 5086 C CA . PRO A 1 696 ? 2.784 10.097 -13.842 1.00 93.38 696 PRO A CA 1
ATOM 5087 C C . PRO A 1 696 ? 2.392 9.319 -12.588 1.00 93.38 696 PRO A C 1
ATOM 5089 O O . PRO A 1 696 ? 3.092 8.393 -12.173 1.00 93.38 696 PRO A O 1
ATOM 5092 N N . GLN A 1 697 ? 1.237 9.652 -12.022 1.00 93.50 697 GLN A N 1
ATOM 5093 C CA . GLN A 1 697 ? 0.540 8.850 -11.022 1.00 93.50 697 GLN A CA 1
ATOM 5094 C C . GLN A 1 697 ? -0.896 8.623 -11.463 1.00 93.50 697 GLN A C 1
ATOM 5096 O O . GLN A 1 697 ? -1.622 9.574 -11.747 1.00 93.50 697 GLN A O 1
ATOM 5101 N N . LEU A 1 698 ? -1.296 7.359 -11.512 1.00 95.06 698 LEU A N 1
ATOM 5102 C CA . LEU A 1 698 ? -2.625 6.936 -11.909 1.00 95.06 698 LEU A CA 1
ATOM 5103 C C . LEU A 1 698 ? -3.486 6.709 -10.661 1.00 95.06 698 LEU A C 1
ATOM 5105 O O . LEU A 1 698 ? -3.029 6.120 -9.680 1.00 95.06 698 LEU A O 1
ATOM 5109 N N . SER A 1 699 ? -4.737 7.159 -10.697 1.00 93.50 699 SER A N 1
ATOM 5110 C CA . SER A 1 699 ? -5.713 6.845 -9.656 1.00 93.50 699 SER A CA 1
ATOM 5111 C C . SER A 1 699 ? -6.016 5.345 -9.623 1.00 93.50 699 SER A C 1
ATOM 5113 O O . SER A 1 699 ? -5.905 4.630 -10.621 1.00 93.50 699 SER A O 1
ATOM 5115 N N . SER A 1 700 ? -6.427 4.843 -8.458 1.00 86.69 700 SER A N 1
ATOM 5116 C CA . SER A 1 700 ? -6.708 3.414 -8.272 1.00 86.69 700 SER A CA 1
ATOM 5117 C C . SER A 1 700 ? -7.846 2.912 -9.172 1.00 86.69 700 SER A C 1
ATOM 5119 O O . SER A 1 700 ? -7.789 1.778 -9.642 1.00 86.69 700 SER A O 1
ATOM 5121 N N . ASP A 1 701 ? -8.837 3.754 -9.474 1.00 84.56 701 ASP A N 1
ATOM 5122 C CA . ASP A 1 701 ? -9.895 3.459 -10.450 1.00 84.56 701 ASP A CA 1
ATOM 5123 C C . ASP A 1 701 ? -9.437 3.524 -11.922 1.00 84.56 701 ASP A C 1
ATOM 5125 O O . ASP A 1 701 ? -10.194 3.159 -12.820 1.00 84.56 701 ASP A O 1
ATOM 5129 N N . GLY A 1 702 ? -8.202 3.966 -12.176 1.00 90.81 702 GLY A N 1
ATOM 5130 C CA . GLY A 1 702 ? -7.618 4.073 -13.506 1.00 90.81 702 GLY A CA 1
ATOM 5131 C C . GLY A 1 702 ? -8.126 5.253 -14.337 1.00 90.81 702 GLY A C 1
ATOM 5132 O O . GLY A 1 702 ? -7.803 5.329 -15.517 1.00 90.81 702 GLY A O 1
ATOM 5133 N N . ARG A 1 703 ? -8.923 6.167 -13.776 1.00 93.12 703 ARG A N 1
ATOM 5134 C CA . ARG A 1 703 ? -9.533 7.261 -14.545 1.00 93.12 703 ARG A CA 1
ATOM 5135 C C . ARG A 1 703 ? -8.663 8.514 -14.639 1.00 93.12 703 ARG A C 1
ATOM 5137 O O . ARG A 1 703 ? -8.690 9.184 -15.666 1.00 93.12 703 ARG A O 1
ATOM 5144 N N . PHE A 1 704 ? -7.908 8.845 -13.599 1.00 96.25 704 PHE A N 1
ATOM 5145 C CA . PHE A 1 704 ? -7.214 10.127 -13.484 1.00 96.25 704 PHE A CA 1
ATOM 5146 C C . PHE A 1 704 ? -5.701 9.944 -13.460 1.00 96.25 704 PHE A C 1
ATOM 5148 O O . PHE A 1 704 ? -5.187 9.086 -12.746 1.00 96.25 704 PHE A O 1
ATOM 5155 N N . VAL A 1 705 ? -4.982 10.788 -14.200 1.00 97.38 705 VAL A N 1
ATOM 5156 C CA . VAL A 1 705 ? -3.515 10.810 -14.232 1.00 97.38 705 VAL A CA 1
ATOM 5157 C C . VAL A 1 705 ? -3.030 12.163 -13.744 1.00 97.38 705 VAL A C 1
ATOM 5159 O O . VAL A 1 705 ? -3.276 13.167 -14.407 1.00 97.38 705 VAL A O 1
ATOM 5162 N N . ALA A 1 706 ? -2.325 12.198 -12.616 1.00 96.62 706 ALA A N 1
ATOM 5163 C CA . ALA A 1 706 ? -1.582 13.379 -12.187 1.00 96.62 706 ALA A CA 1
ATOM 5164 C C . ALA A 1 706 ? -0.158 13.347 -12.756 1.00 96.62 706 ALA A C 1
ATOM 5166 O O . ALA A 1 706 ? 0.464 12.285 -12.789 1.00 96.62 706 ALA A O 1
ATOM 5167 N N . PHE A 1 707 ? 0.361 14.489 -13.200 1.00 94.75 707 PHE A N 1
ATOM 5168 C CA . PHE A 1 707 ? 1.707 14.605 -13.769 1.00 94.75 707 PHE A CA 1
ATOM 5169 C C . PHE A 1 707 ? 2.266 16.025 -13.621 1.00 94.75 707 PHE A C 1
ATOM 5171 O O . PHE A 1 707 ? 1.524 16.971 -13.357 1.00 94.75 707 PHE A O 1
ATOM 5178 N N . VAL A 1 708 ? 3.579 16.168 -13.797 1.00 92.88 708 VAL A N 1
ATOM 5179 C CA . VAL A 1 708 ? 4.290 17.458 -13.763 1.00 92.88 708 VAL A CA 1
ATOM 5180 C C . VAL A 1 708 ? 4.645 17.879 -15.185 1.00 92.88 708 VAL A C 1
ATOM 5182 O O . VAL A 1 708 ? 5.102 17.041 -15.957 1.00 92.88 708 VAL A O 1
ATOM 5185 N N . CYS A 1 709 ? 4.452 19.144 -15.558 1.00 92.19 709 CYS A N 1
ATOM 5186 C CA . CYS A 1 709 ? 4.790 19.642 -16.896 1.00 92.19 709 CYS A CA 1
ATOM 5187 C C . CYS A 1 709 ? 5.097 21.148 -16.891 1.00 92.19 709 CYS A C 1
ATOM 5189 O O . CYS A 1 709 ? 4.512 21.888 -16.108 1.00 92.19 709 CYS A O 1
ATOM 5191 N N . ASP A 1 710 ? 5.985 21.607 -17.778 1.00 92.06 710 ASP A N 1
ATOM 5192 C CA . ASP A 1 710 ? 6.309 23.032 -17.990 1.00 92.06 710 ASP A CA 1
ATOM 5193 C C . ASP A 1 710 ? 5.582 23.654 -19.202 1.00 92.06 710 ASP A C 1
ATOM 5195 O O . ASP A 1 710 ? 5.926 24.738 -19.680 1.00 92.06 710 ASP A O 1
ATOM 5199 N N . ALA A 1 711 ? 4.564 22.969 -19.728 1.00 93.31 711 ALA A N 1
ATOM 5200 C CA . ALA A 1 711 ? 3.780 23.443 -20.860 1.00 93.31 711 ALA A CA 1
ATOM 5201 C C . ALA A 1 711 ? 2.834 24.589 -20.485 1.00 93.31 711 ALA A C 1
ATOM 5203 O O . ALA A 1 711 ? 2.150 24.562 -19.463 1.00 93.31 711 ALA A O 1
ATOM 5204 N N . THR A 1 712 ? 2.724 25.561 -21.391 1.00 94.12 712 THR A N 1
ATOM 5205 C CA . THR A 1 712 ? 1.872 26.747 -21.228 1.00 94.12 712 THR A CA 1
ATOM 5206 C C . THR A 1 712 ? 0.433 26.547 -21.698 1.00 94.12 712 THR A C 1
ATOM 5208 O O . THR A 1 712 ? -0.437 27.338 -21.340 1.00 94.12 712 THR A O 1
ATOM 5211 N N . ASN A 1 713 ? 0.156 25.504 -22.489 1.00 94.38 713 ASN A N 1
ATOM 5212 C CA . ASN A 1 713 ? -1.119 25.313 -23.188 1.00 94.38 713 ASN A CA 1
ATOM 5213 C C . ASN A 1 713 ? -2.057 24.261 -22.569 1.00 94.38 713 ASN A C 1
ATOM 5215 O O . ASN A 1 713 ? -3.107 23.996 -23.143 1.00 94.38 713 ASN A O 1
ATOM 5219 N N . LEU A 1 714 ? -1.705 23.653 -21.432 1.00 93.75 714 LEU A N 1
ATOM 5220 C CA . LEU A 1 714 ? -2.506 22.579 -20.821 1.00 93.75 714 LEU A CA 1
ATOM 5221 C C . LEU A 1 714 ? -3.715 23.072 -20.012 1.00 93.75 714 LEU A C 1
ATOM 5223 O O . LEU A 1 714 ? -4.583 22.276 -19.659 1.00 93.75 714 LEU A O 1
ATOM 5227 N N . SER A 1 715 ? -3.796 24.374 -19.735 1.00 90.94 715 SER A N 1
ATOM 5228 C CA . SER A 1 715 ? -4.905 25.003 -19.015 1.00 90.94 715 SER A CA 1
ATOM 5229 C C . SER A 1 715 ? -5.331 26.320 -19.663 1.00 90.94 715 SER A C 1
ATOM 5231 O O . SER A 1 715 ? -4.594 26.926 -20.442 1.00 90.94 715 SER A O 1
ATOM 5233 N N . SER A 1 716 ? -6.529 26.787 -19.303 1.00 86.38 716 SER A N 1
ATOM 5234 C CA . SER A 1 716 ? -7.001 28.142 -19.594 1.00 86.38 716 SER A CA 1
ATOM 5235 C C . SER A 1 716 ? -7.366 28.834 -18.273 1.00 86.38 716 SER A C 1
ATOM 5237 O O . SER A 1 716 ? -8.251 28.331 -17.578 1.00 86.38 716 SER A O 1
ATOM 5239 N N . PRO A 1 717 ? -6.711 29.951 -17.900 1.00 87.69 717 PRO A N 1
ATOM 5240 C CA . PRO A 1 717 ? -5.671 30.662 -18.649 1.00 87.69 717 PRO A CA 1
ATOM 5241 C C . PRO A 1 717 ? -4.367 29.858 -18.809 1.00 87.69 717 PRO A C 1
ATOM 5243 O O . PRO A 1 717 ? -4.126 28.883 -18.093 1.00 87.69 717 PRO A O 1
ATOM 5246 N N . ALA A 1 718 ? -3.549 30.279 -19.779 1.00 88.00 718 ALA A N 1
ATOM 5247 C CA . ALA A 1 718 ? -2.228 29.707 -20.027 1.00 88.00 718 ALA A CA 1
ATOM 5248 C C . ALA A 1 718 ? -1.315 29.894 -18.806 1.00 88.00 718 ALA A C 1
ATOM 5250 O O . ALA A 1 718 ? -1.373 30.936 -18.147 1.00 88.00 718 ALA A O 1
ATOM 5251 N N . THR A 1 719 ? -0.467 28.905 -18.527 1.00 90.88 719 THR A N 1
ATOM 5252 C CA . THR A 1 719 ? 0.455 28.957 -17.385 1.00 90.88 719 THR A CA 1
ATOM 5253 C C . THR A 1 719 ? 1.711 29.775 -17.695 1.00 90.88 719 THR A C 1
ATOM 5255 O O . THR A 1 719 ? 2.032 30.081 -18.846 1.00 90.88 719 THR A O 1
ATOM 5258 N N . SER A 1 720 ? 2.452 30.119 -16.642 1.00 85.94 720 SER A N 1
ATOM 5259 C CA . SER A 1 720 ? 3.716 30.870 -16.698 1.00 85.94 720 SER A CA 1
ATOM 5260 C C . SER A 1 720 ? 4.881 30.173 -17.428 1.00 85.94 720 SER A C 1
ATOM 5262 O O . SER A 1 720 ? 5.888 30.830 -17.696 1.00 85.94 720 SER A O 1
ATOM 5264 N N . GLY A 1 721 ? 4.774 28.873 -17.735 1.00 87.75 721 GLY A N 1
ATOM 5265 C CA . GLY A 1 721 ? 5.864 28.062 -18.299 1.00 87.75 721 GLY A CA 1
ATOM 5266 C C . GLY A 1 721 ? 6.884 27.562 -17.268 1.00 87.75 721 GLY A C 1
ATOM 5267 O O . GLY A 1 721 ? 7.956 27.099 -17.644 1.00 87.75 721 GLY A O 1
ATOM 5268 N N . GLN A 1 722 ? 6.580 27.680 -15.971 1.00 89.31 722 GLN A N 1
ATOM 5269 C CA . GLN A 1 722 ? 7.272 26.931 -14.917 1.00 89.31 722 GLN A CA 1
ATOM 5270 C C . GLN A 1 722 ? 6.715 25.505 -14.829 1.00 89.31 722 GLN A C 1
ATOM 5272 O O . GLN A 1 722 ? 5.656 25.223 -15.386 1.00 89.31 722 GLN A O 1
ATOM 5277 N N . PHE A 1 723 ? 7.415 24.612 -14.124 1.00 90.94 723 PHE A N 1
ATOM 5278 C CA . PHE A 1 723 ? 6.863 23.298 -13.802 1.00 90.94 723 PHE A CA 1
ATOM 5279 C C . PHE A 1 723 ? 5.627 23.447 -12.921 1.00 90.94 723 PHE A C 1
ATOM 5281 O O . PHE A 1 723 ? 5.676 24.055 -11.851 1.00 90.94 723 PHE A O 1
ATOM 5288 N N . GLU A 1 724 ? 4.532 22.869 -13.391 1.00 93.94 724 GLU A N 1
ATOM 5289 C CA . GLU A 1 724 ? 3.240 22.852 -12.730 1.00 93.94 724 GLU A CA 1
ATOM 5290 C C . GLU A 1 724 ? 2.713 21.420 -12.643 1.00 93.94 724 GLU A C 1
ATOM 5292 O O . GLU A 1 724 ? 3.123 20.534 -13.399 1.00 93.94 724 GLU A O 1
ATOM 5297 N N . VAL A 1 725 ? 1.779 21.193 -11.722 1.00 95.25 725 VAL A N 1
ATOM 5298 C CA . VAL A 1 725 ? 1.107 19.902 -11.561 1.00 95.25 725 VAL A CA 1
ATOM 5299 C C . VAL A 1 725 ? -0.245 19.955 -12.248 1.00 95.25 725 VAL A C 1
ATOM 5301 O O . VAL A 1 725 ? -1.033 20.871 -12.018 1.00 95.25 725 VAL A O 1
ATOM 5304 N N . PHE A 1 726 ? -0.533 18.944 -13.055 1.00 96.69 726 PHE A N 1
ATOM 5305 C CA . PHE A 1 726 ? -1.791 18.787 -13.774 1.00 96.69 726 PHE A CA 1
ATOM 5306 C C . PHE A 1 726 ? -2.443 17.458 -13.421 1.00 96.69 726 PHE A C 1
ATOM 5308 O O . PHE A 1 726 ? -1.772 16.511 -13.007 1.00 96.69 726 PHE A O 1
ATOM 5315 N N . VAL A 1 727 ? -3.757 17.384 -13.619 1.00 97.00 727 VAL A N 1
ATOM 5316 C CA . VAL A 1 727 ? -4.513 16.133 -13.616 1.00 97.00 727 VAL A CA 1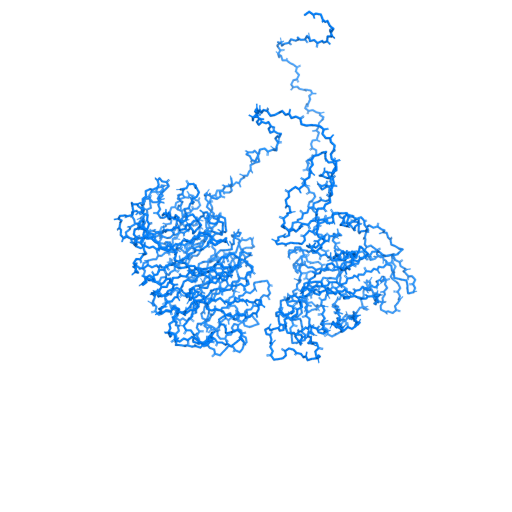
ATOM 5317 C C . VAL A 1 727 ? -5.322 16.026 -14.903 1.00 97.00 727 VAL A C 1
ATOM 5319 O O . VAL A 1 727 ? -5.973 16.987 -15.312 1.00 97.00 727 VAL A O 1
ATOM 5322 N N . HIS A 1 728 ? -5.272 14.862 -15.543 1.00 97.50 728 HIS A N 1
ATOM 5323 C CA . HIS A 1 728 ? -6.035 14.548 -16.745 1.00 97.50 728 HIS A CA 1
ATOM 5324 C C . HIS A 1 728 ? -7.039 13.429 -16.464 1.00 97.50 728 HIS A C 1
ATOM 5326 O O . HIS A 1 728 ? -6.681 12.391 -15.905 1.00 97.50 728 HIS A O 1
ATOM 5332 N N . ASP A 1 729 ? -8.293 13.642 -16.852 1.00 95.44 729 ASP A N 1
ATOM 5333 C CA . ASP A 1 729 ? -9.366 12.653 -16.793 1.00 95.44 729 ASP A CA 1
ATOM 5334 C C . ASP A 1 729 ? -9.441 11.888 -18.119 1.00 95.44 729 ASP A C 1
ATOM 5336 O O . ASP A 1 729 ? -9.927 12.406 -19.124 1.00 95.44 729 ASP A O 1
ATOM 5340 N N . LEU A 1 730 ? -9.010 10.627 -18.103 1.00 93.44 730 LEU A N 1
ATOM 5341 C CA . LEU A 1 730 ? -8.965 9.751 -19.277 1.00 93.44 730 LEU A CA 1
ATOM 5342 C C . LEU A 1 730 ? -10.353 9.434 -19.849 1.00 93.44 730 LEU A C 1
ATOM 5344 O O . LEU A 1 730 ? -10.457 8.991 -20.992 1.00 93.44 730 LEU A O 1
ATOM 5348 N N . GLN A 1 731 ? -11.421 9.625 -19.070 1.00 90.94 731 GLN A N 1
ATOM 5349 C CA . GLN A 1 731 ? -12.784 9.362 -19.520 1.00 90.94 731 GLN A CA 1
ATOM 5350 C C . GLN A 1 731 ? -13.382 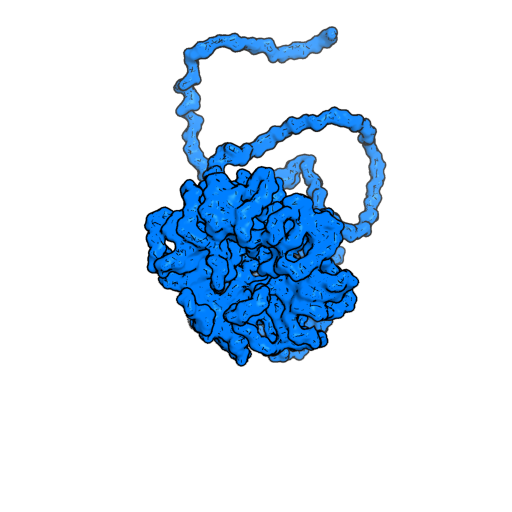10.558 -20.267 1.00 90.94 731 GLN A C 1
ATOM 5352 O O . GLN A 1 731 ? -14.066 10.368 -21.273 1.00 90.94 731 GLN A O 1
ATOM 5357 N N . THR A 1 732 ? -13.173 11.777 -19.765 1.00 89.81 732 THR A N 1
ATOM 5358 C CA . THR A 1 732 ? -13.751 12.995 -20.361 1.00 89.81 732 THR A CA 1
ATOM 5359 C C . THR A 1 732 ? -12.792 13.720 -21.301 1.00 89.81 732 THR A C 1
ATOM 5361 O O . THR A 1 732 ? -13.240 14.537 -22.100 1.00 89.81 732 THR A O 1
ATOM 5364 N N . GLY A 1 733 ? -11.490 13.432 -21.213 1.00 92.06 733 GLY A N 1
ATOM 5365 C CA . GLY A 1 733 ? -10.427 14.148 -21.915 1.00 92.06 733 GLY A CA 1
ATOM 5366 C C . GLY A 1 733 ? -10.083 15.504 -21.295 1.00 92.06 733 GLY A C 1
ATOM 5367 O O . GLY A 1 733 ? -9.317 16.254 -21.888 1.00 92.06 733 GLY A O 1
ATOM 5368 N N . SER A 1 734 ? -10.639 15.842 -20.127 1.00 94.06 734 SER A N 1
ATOM 5369 C CA . SER A 1 734 ? -10.413 17.139 -19.478 1.00 94.06 734 SER A CA 1
ATOM 5370 C C . SER A 1 734 ? -9.082 17.176 -18.726 1.00 94.06 734 SER A C 1
ATOM 5372 O O . SER A 1 734 ? -8.767 16.247 -17.984 1.00 94.06 734 SER A O 1
ATOM 5374 N N . THR A 1 735 ? -8.352 18.284 -18.846 1.00 95.81 735 THR A N 1
ATOM 5375 C CA . THR A 1 735 ? -7.120 18.574 -18.097 1.00 95.81 735 THR A CA 1
ATOM 5376 C C . THR A 1 735 ? -7.326 19.781 -17.184 1.00 95.81 735 THR A C 1
ATOM 5378 O O . THR A 1 735 ? -7.829 20.821 -17.612 1.00 95.81 735 THR A O 1
ATOM 5381 N N . GLU A 1 736 ? -6.934 19.649 -15.917 1.00 94.00 736 GLU A N 1
ATOM 5382 C CA . GLU A 1 736 ? -7.015 20.699 -14.897 1.00 94.00 736 GLU A CA 1
ATOM 5383 C C . GLU A 1 736 ? -5.621 21.007 -14.325 1.00 94.00 736 GLU A C 1
ATOM 5385 O O . GLU A 1 736 ? -4.846 20.098 -14.018 1.00 94.00 736 GLU A O 1
ATOM 5390 N N . LEU A 1 737 ? -5.319 22.299 -14.139 1.00 95.94 737 LEU A N 1
ATOM 5391 C CA . LEU A 1 737 ? -4.168 22.765 -13.362 1.00 95.94 737 LEU A CA 1
ATOM 5392 C C . LEU A 1 737 ? -4.415 22.527 -11.863 1.00 95.94 737 LEU A C 1
ATOM 5394 O O . LEU A 1 737 ? -5.374 23.043 -11.286 1.00 95.94 737 LEU A O 1
ATOM 5398 N N . VAL A 1 738 ? -3.525 21.782 -11.214 1.00 95.88 738 VAL A N 1
ATOM 5399 C CA . VAL A 1 738 ? -3.604 21.444 -9.787 1.00 95.88 738 VAL A CA 1
ATOM 5400 C C . VAL A 1 738 ? -2.876 22.478 -8.925 1.00 95.88 738 VAL A C 1
ATOM 5402 O O . VAL A 1 738 ? -3.366 22.853 -7.863 1.00 95.88 738 VAL A O 1
ATOM 5405 N N . SER A 1 739 ? -1.724 22.978 -9.365 1.00 94.31 739 SER A N 1
ATOM 5406 C CA . SER A 1 739 ? -0.886 23.931 -8.622 1.00 94.31 739 SER A CA 1
ATOM 5407 C C . SER A 1 739 ? -1.395 25.377 -8.720 1.00 94.31 739 SER A C 1
ATOM 5409 O O . SER A 1 739 ? -0.725 26.304 -9.170 1.00 94.31 739 SER A O 1
ATOM 5411 N N . GLN A 1 740 ? -2.625 25.574 -8.260 1.00 93.00 740 GLN A N 1
ATOM 5412 C CA . GLN A 1 740 ? -3.307 26.862 -8.190 1.00 93.00 740 GLN A CA 1
ATOM 5413 C C . GLN A 1 740 ? -3.987 27.034 -6.829 1.00 93.00 740 GLN A C 1
ATOM 5415 O O . GLN A 1 740 ? -4.306 26.059 -6.143 1.00 93.00 740 GLN A O 1
ATOM 5420 N N . ALA A 1 741 ? -4.219 28.278 -6.426 1.00 89.69 741 ALA A N 1
ATOM 5421 C CA . ALA A 1 741 ? -4.952 28.622 -5.219 1.00 89.69 741 ALA A CA 1
ATOM 5422 C C . ALA A 1 741 ? -6.448 28.275 -5.338 1.00 89.69 741 ALA A C 1
ATOM 5424 O O . ALA A 1 741 ? -6.965 27.939 -6.409 1.00 89.69 741 ALA A O 1
ATOM 5425 N N . THR A 1 742 ? -7.175 28.332 -4.221 1.00 88.00 742 THR A N 1
ATOM 5426 C CA . THR A 1 742 ? -8.629 28.080 -4.180 1.00 88.00 742 THR A CA 1
ATOM 5427 C C . THR A 1 742 ? -9.420 28.966 -5.153 1.00 88.00 742 THR A C 1
ATOM 5429 O O . THR A 1 742 ? -10.415 28.525 -5.719 1.00 88.00 742 THR A O 1
ATOM 5432 N N . ASP A 1 743 ? -8.977 30.200 -5.382 1.00 85.50 743 ASP A N 1
ATOM 5433 C CA . ASP A 1 743 ? -9.603 31.146 -6.315 1.00 85.50 743 ASP A CA 1
ATOM 5434 C C . ASP A 1 743 ? -9.216 30.919 -7.792 1.00 85.50 743 ASP A C 1
ATOM 5436 O O . ASP A 1 743 ? -9.680 31.649 -8.666 1.00 85.50 743 ASP A O 1
ATOM 5440 N N . GLY A 1 744 ? -8.398 29.900 -8.078 1.00 87.19 744 GLY A N 1
ATOM 5441 C CA . GLY A 1 744 ? -7.934 29.552 -9.423 1.00 87.19 744 GLY A CA 1
ATOM 5442 C C . GLY A 1 744 ? -6.703 30.332 -9.889 1.00 87.19 744 GLY A C 1
ATOM 5443 O O . GLY A 1 744 ? -6.288 30.185 -11.036 1.00 87.19 744 GLY A O 1
ATOM 5444 N N . VAL A 1 745 ? -6.093 31.161 -9.036 1.00 90.81 745 VAL A N 1
ATOM 5445 C CA . VAL A 1 745 ? -4.839 31.842 -9.380 1.00 90.81 745 VAL A CA 1
ATOM 5446 C C . VAL A 1 745 ? -3.683 30.838 -9.352 1.00 90.81 745 VAL A C 1
ATOM 5448 O O . VAL A 1 745 ? -3.468 30.162 -8.348 1.00 90.81 745 VAL A O 1
ATOM 5451 N N . GLN A 1 746 ? -2.915 30.752 -10.443 1.00 93.25 746 GLN A N 1
ATOM 5452 C CA . GLN A 1 746 ? -1.721 29.900 -10.538 1.00 93.25 746 GLN A CA 1
ATOM 5453 C C . GLN A 1 746 ? -0.710 30.204 -9.413 1.00 93.25 746 GLN A C 1
ATOM 5455 O O . GLN A 1 746 ? -0.525 31.362 -9.021 1.00 93.25 746 GLN A O 1
ATOM 5460 N N . GLY A 1 747 ? -0.020 29.170 -8.923 1.00 91.00 747 GLY A N 1
ATOM 5461 C CA . GLY A 1 747 ? 1.151 29.322 -8.061 1.00 91.00 747 GLY A CA 1
ATOM 5462 C C . GLY A 1 747 ? 2.243 30.207 -8.686 1.00 91.00 747 GLY A C 1
ATOM 5463 O O . GLY A 1 747 ? 2.480 30.194 -9.888 1.00 91.00 747 GLY A O 1
ATOM 5464 N N . ASN A 1 748 ? 2.922 31.011 -7.871 1.00 89.69 748 ASN A N 1
ATOM 5465 C CA . ASN A 1 748 ? 3.968 31.945 -8.300 1.00 89.69 748 ASN A CA 1
ATOM 5466 C C . ASN A 1 748 ? 5.396 31.361 -8.217 1.00 89.69 748 ASN A C 1
ATOM 5468 O O . ASN A 1 748 ? 6.371 32.120 -8.230 1.00 89.69 748 ASN A O 1
ATOM 5472 N N . GLY A 1 749 ? 5.514 30.039 -8.105 1.00 88.19 749 GLY A N 1
ATOM 5473 C CA . GLY A 1 749 ? 6.770 29.300 -8.023 1.00 88.19 749 GLY A CA 1
ATOM 5474 C C . GLY A 1 749 ? 6.605 27.866 -8.537 1.00 88.19 749 GLY A C 1
ATOM 5475 O O . GLY A 1 749 ? 5.469 27.394 -8.641 1.00 88.19 749 GLY A O 1
ATOM 5476 N N . PRO A 1 750 ? 7.715 27.167 -8.837 1.00 88.62 750 PRO A N 1
ATOM 5477 C CA . PRO A 1 750 ? 7.675 25.820 -9.389 1.00 88.62 750 PRO A CA 1
ATOM 5478 C C . PRO A 1 750 ? 6.977 24.836 -8.448 1.00 88.62 750 PRO A C 1
ATOM 5480 O O . PRO A 1 750 ? 7.162 24.870 -7.223 1.00 88.62 750 PRO A O 1
ATOM 5483 N N . SER A 1 751 ? 6.206 23.936 -9.053 1.00 89.62 751 SER A N 1
ATOM 5484 C CA . SER A 1 751 ? 5.448 22.876 -8.396 1.00 89.62 751 SER A CA 1
ATOM 5485 C C . SER A 1 751 ? 5.782 21.523 -9.025 1.00 89.62 751 SER A C 1
ATOM 5487 O O . SER A 1 751 ? 5.781 21.367 -10.242 1.00 89.62 751 SER A O 1
ATOM 5489 N N . GLY A 1 752 ? 6.077 20.524 -8.196 1.00 76.81 752 GLY A N 1
ATOM 5490 C CA . GLY A 1 752 ? 6.394 19.161 -8.636 1.00 76.81 752 GLY A CA 1
ATOM 5491 C C . GLY A 1 752 ? 7.818 18.938 -9.175 1.00 76.81 752 GLY A C 1
ATOM 5492 O O . GLY A 1 752 ? 8.271 17.795 -9.192 1.00 76.81 752 GLY A O 1
ATOM 5493 N N . PHE A 1 753 ? 8.553 19.983 -9.577 1.00 76.62 753 PHE A N 1
ATOM 5494 C CA . PHE A 1 753 ? 9.962 19.881 -9.990 1.00 76.62 753 PHE A CA 1
ATOM 5495 C C . PHE A 1 753 ? 10.628 21.270 -10.118 1.00 76.62 753 PHE A C 1
ATOM 5497 O O . PHE A 1 753 ? 9.984 22.197 -10.601 1.00 76.62 753 PHE A O 1
ATOM 5504 N N . ASP A 1 754 ? 11.908 21.435 -9.750 1.00 68.88 754 ASP A N 1
ATOM 5505 C CA . ASP A 1 754 ? 12.688 22.675 -10.007 1.00 68.88 754 ASP A CA 1
ATOM 5506 C C . ASP A 1 754 ? 13.715 22.564 -11.137 1.00 68.88 754 ASP A C 1
ATOM 5508 O O . ASP A 1 754 ? 14.369 23.556 -11.463 1.00 68.88 754 ASP A O 1
ATOM 5512 N N . GLY A 1 755 ? 13.887 21.388 -11.741 1.00 63.28 755 GLY A N 1
ATOM 5513 C CA . GLY A 1 755 ? 14.897 21.195 -12.779 1.00 63.28 755 GLY A CA 1
ATOM 5514 C C . GLY A 1 755 ? 16.312 20.902 -12.280 1.00 63.28 755 GLY A C 1
ATOM 5515 O O . GLY A 1 755 ? 17.184 20.729 -13.130 1.00 63.28 755 GLY A O 1
ATOM 5516 N N . ALA A 1 756 ? 16.576 20.842 -10.966 1.00 53.75 756 ALA A N 1
ATOM 5517 C CA . ALA A 1 756 ? 17.954 20.756 -10.472 1.00 53.75 756 ALA A CA 1
ATOM 5518 C C . ALA A 1 756 ? 18.220 19.746 -9.344 1.00 53.75 756 ALA A C 1
ATOM 5520 O O . ALA A 1 756 ? 19.340 19.234 -9.314 1.00 53.75 756 ALA A O 1
ATOM 5521 N N . SER A 1 757 ? 17.273 19.447 -8.437 1.00 53.41 757 SER A N 1
ATOM 5522 C CA . SER A 1 757 ? 17.681 18.748 -7.198 1.00 53.41 757 SER A CA 1
ATOM 5523 C C . SER A 1 757 ? 16.666 17.829 -6.511 1.00 53.41 757 SER A C 1
ATOM 5525 O O . SER A 1 757 ? 17.095 16.974 -5.739 1.00 53.41 757 SER A O 1
ATOM 5527 N N . LEU A 1 758 ? 15.353 17.970 -6.729 1.00 57.25 758 LEU A N 1
ATOM 5528 C CA . LEU A 1 758 ? 14.353 17.173 -6.001 1.00 57.25 758 LEU A CA 1
ATOM 5529 C C . LEU A 1 758 ? 13.292 16.573 -6.922 1.00 57.25 758 LEU A C 1
ATOM 5531 O O . LEU A 1 758 ? 12.589 17.284 -7.636 1.00 57.25 758 LEU A O 1
ATOM 5535 N N . LEU A 1 759 ? 13.132 15.251 -6.845 1.00 64.06 759 LEU A N 1
ATOM 5536 C CA . LEU A 1 759 ? 12.017 14.533 -7.459 1.00 64.06 759 LEU A CA 1
ATOM 5537 C C . LEU A 1 759 ? 10.783 14.703 -6.558 1.00 64.06 759 LEU A C 1
ATOM 5539 O O . LEU A 1 759 ? 10.678 14.075 -5.502 1.00 64.06 759 LEU A O 1
ATOM 5543 N N . LEU A 1 760 ? 9.859 15.588 -6.940 1.00 71.69 760 LEU A N 1
ATOM 5544 C CA . LEU A 1 760 ? 8.656 15.896 -6.159 1.00 71.69 760 LEU A CA 1
ATOM 5545 C C . LEU A 1 760 ? 7.433 15.285 -6.827 1.00 71.69 760 LEU A C 1
ATOM 5547 O O . LEU A 1 760 ? 6.604 15.971 -7.422 1.00 71.69 760 LEU A O 1
ATOM 5551 N N . TYR A 1 761 ? 7.332 13.964 -6.712 1.00 80.50 761 TYR A N 1
ATOM 5552 C CA . TYR A 1 761 ? 6.217 13.202 -7.258 1.00 80.50 761 TYR A CA 1
ATOM 5553 C C . TYR A 1 761 ? 4.877 13.795 -6.795 1.00 80.50 761 TYR A C 1
ATOM 5555 O O . TYR A 1 761 ? 4.652 13.875 -5.584 1.00 80.50 761 TYR A O 1
ATOM 5563 N N . PRO A 1 762 ? 3.961 14.176 -7.704 1.00 91.62 762 PRO A N 1
ATOM 5564 C CA . PRO A 1 762 ? 2.579 14.373 -7.300 1.00 91.62 762 PRO A CA 1
ATOM 5565 C C . PRO A 1 762 ? 2.014 13.026 -6.832 1.00 91.62 762 PRO A C 1
ATOM 5567 O O . PRO A 1 762 ? 2.572 11.975 -7.136 1.00 91.62 762 PRO A O 1
ATOM 5570 N N . ALA A 1 763 ? 0.908 13.035 -6.099 1.00 92.88 763 ALA A N 1
ATOM 5571 C CA . ALA A 1 763 ? 0.180 11.828 -5.725 1.00 92.88 763 ALA A CA 1
ATOM 5572 C C . ALA A 1 763 ? -1.321 12.077 -5.852 1.00 92.88 763 ALA A C 1
ATOM 5574 O O . ALA A 1 763 ? -1.805 13.124 -5.432 1.00 92.88 763 ALA A O 1
ATOM 5575 N N . VAL A 1 764 ? -2.059 11.124 -6.420 1.00 94.69 764 VAL A N 1
ATOM 5576 C CA . VAL A 1 764 ? -3.499 11.249 -6.683 1.00 94.69 764 VAL A CA 1
ATOM 5577 C C . VAL A 1 764 ? -4.287 10.226 -5.867 1.00 94.69 764 VAL A C 1
ATOM 5579 O O . VAL A 1 764 ? -3.870 9.077 -5.734 1.00 94.69 764 VAL A O 1
ATOM 5582 N N . SER A 1 765 ? -5.421 10.640 -5.299 1.00 89.75 765 SER A N 1
ATOM 5583 C CA . SER A 1 765 ? -6.316 9.751 -4.553 1.00 89.75 765 SER A CA 1
ATOM 5584 C C . SER A 1 765 ? -6.994 8.733 -5.474 1.00 89.75 765 SER A C 1
ATOM 5586 O O . SER A 1 765 ? -7.011 8.867 -6.700 1.00 89.75 765 SER A O 1
ATOM 5588 N N . GLY A 1 766 ? -7.613 7.709 -4.886 1.00 83.31 766 GLY A N 1
ATOM 5589 C CA . GLY A 1 766 ? -8.126 6.544 -5.612 1.00 83.31 766 GLY A CA 1
ATOM 5590 C C . GLY A 1 766 ? -9.190 6.867 -6.664 1.00 83.31 766 GLY A C 1
ATOM 5591 O O . GLY A 1 766 ? -9.359 6.091 -7.597 1.00 83.31 766 GLY A O 1
ATOM 5592 N N . ASN A 1 767 ? -9.854 8.013 -6.516 1.00 80.06 767 ASN A N 1
ATOM 5593 C CA . ASN A 1 767 ? -10.911 8.544 -7.376 1.00 80.06 767 ASN A CA 1
ATOM 5594 C C . ASN A 1 767 ? -10.548 9.886 -8.043 1.00 80.06 767 ASN A C 1
ATOM 5596 O O . ASN A 1 767 ? -11.444 10.603 -8.476 1.00 80.06 767 ASN A O 1
ATOM 5600 N N . GLY A 1 768 ? -9.278 10.307 -8.011 1.00 86.06 768 GLY A N 1
ATOM 5601 C CA . GLY A 1 768 ? -8.841 11.576 -8.609 1.00 86.06 768 GLY A CA 1
ATOM 5602 C C . GLY A 1 768 ? -9.265 12.853 -7.884 1.00 86.06 768 GLY A C 1
ATOM 5603 O O . GLY A 1 768 ? -8.898 13.945 -8.318 1.00 86.06 768 GLY A O 1
ATOM 5604 N N . ARG A 1 769 ? -10.026 12.750 -6.788 1.00 86.00 769 ARG A N 1
ATOM 5605 C CA . ARG A 1 769 ? -10.573 13.914 -6.081 1.00 86.00 769 ARG A CA 1
ATOM 5606 C C . ARG A 1 769 ? -9.516 14.751 -5.383 1.00 86.00 769 ARG A C 1
ATOM 5608 O O . ARG A 1 769 ? -9.700 15.958 -5.283 1.00 86.00 769 ARG A O 1
ATOM 5615 N N . TYR A 1 770 ? -8.448 14.141 -4.887 1.00 91.69 770 TYR A N 1
ATOM 5616 C CA . TYR A 1 770 ? -7.388 14.840 -4.173 1.00 91.69 770 TYR A CA 1
ATOM 5617 C C . TYR A 1 770 ? -6.055 14.596 -4.863 1.00 91.69 770 TYR A C 1
ATOM 5619 O O . TYR A 1 770 ? -5.698 13.450 -5.131 1.00 91.69 770 TYR A O 1
ATOM 5627 N N . VAL A 1 771 ? -5.313 15.670 -5.117 1.00 95.94 771 VAL A N 1
ATOM 5628 C CA . VAL A 1 771 ? -3.939 15.599 -5.617 1.00 95.94 771 VAL A CA 1
ATOM 5629 C C . VAL A 1 771 ? -3.025 16.298 -4.620 1.00 95.94 771 VAL A C 1
ATOM 5631 O O . VAL A 1 771 ? -3.197 17.486 -4.348 1.00 95.94 771 VAL A O 1
ATOM 5634 N N . ALA A 1 772 ? -2.075 15.553 -4.061 1.00 95.06 772 ALA A N 1
ATOM 5635 C CA . ALA A 1 772 ? -1.020 16.071 -3.203 1.00 95.06 772 ALA A CA 1
ATOM 5636 C C . ALA A 1 772 ? 0.226 16.395 -4.037 1.00 95.06 772 ALA A C 1
ATOM 5638 O O . ALA A 1 772 ? 0.601 15.616 -4.914 1.00 95.06 772 ALA A O 1
ATOM 5639 N N . PHE A 1 773 ? 0.871 17.530 -3.778 1.00 92.88 773 PHE A N 1
ATOM 5640 C CA . PHE A 1 773 ? 2.028 17.986 -4.547 1.00 92.88 773 PHE A CA 1
ATOM 5641 C C . PHE A 1 773 ? 2.958 18.881 -3.725 1.00 92.88 773 PHE A C 1
ATOM 5643 O O . PHE A 1 773 ? 2.523 19.549 -2.791 1.00 92.88 773 PHE A O 1
ATOM 5650 N N . GLY A 1 774 ? 4.243 18.894 -4.087 1.00 89.62 774 GLY A N 1
ATOM 5651 C CA . GLY A 1 774 ? 5.226 19.829 -3.538 1.00 89.62 774 GLY A CA 1
ATOM 5652 C C . GLY A 1 774 ? 5.265 21.137 -4.331 1.00 89.62 774 GLY A C 1
ATOM 5653 O O . GLY A 1 774 ? 5.202 21.095 -5.559 1.00 89.62 774 GLY A O 1
ATOM 5654 N N . SER A 1 775 ? 5.391 22.288 -3.670 1.00 89.44 775 SER A N 1
ATOM 5655 C CA . SER A 1 775 ? 5.545 23.588 -4.339 1.00 89.44 775 SER A CA 1
ATOM 5656 C C . SER A 1 775 ? 6.357 24.578 -3.505 1.00 89.44 775 SER A C 1
ATOM 5658 O O . SER A 1 775 ? 6.346 24.510 -2.280 1.00 89.44 775 SER A O 1
ATOM 5660 N N . THR A 1 776 ? 7.043 25.503 -4.179 1.00 87.75 776 THR A N 1
ATOM 5661 C CA . THR A 1 776 ? 7.684 26.687 -3.560 1.00 87.75 776 THR A CA 1
ATOM 5662 C C . THR A 1 776 ? 6.822 27.950 -3.673 1.00 87.75 776 THR A C 1
ATOM 5664 O O . THR A 1 776 ? 7.252 29.047 -3.305 1.00 87.75 776 THR A O 1
ATOM 5667 N N . ALA A 1 777 ? 5.620 27.832 -4.245 1.00 88.75 777 ALA A N 1
ATOM 5668 C CA . ALA A 1 777 ? 4.730 28.958 -4.458 1.00 88.75 777 ALA A CA 1
ATOM 5669 C C . ALA A 1 777 ? 4.223 29.529 -3.125 1.00 88.75 777 ALA A C 1
ATOM 5671 O O . ALA A 1 777 ? 3.687 28.822 -2.275 1.00 88.75 777 ALA A O 1
ATOM 5672 N N . THR A 1 778 ? 4.315 30.849 -2.978 1.00 87.94 778 THR A N 1
ATOM 5673 C CA . THR A 1 778 ? 3.945 31.569 -1.750 1.00 87.94 778 THR A CA 1
ATOM 5674 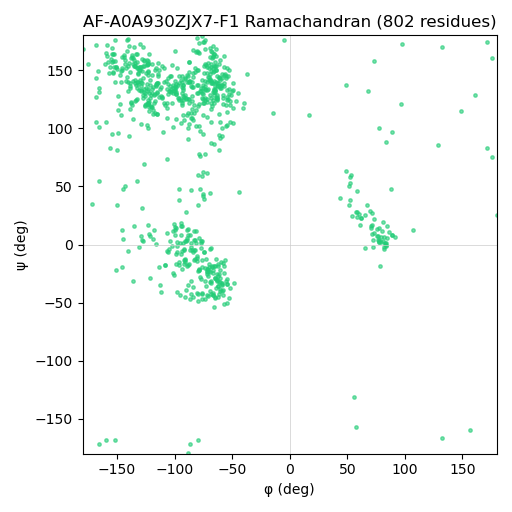C C . THR A 1 778 ? 2.500 32.071 -1.759 1.00 87.94 778 THR A C 1
ATOM 5676 O O . THR A 1 778 ? 2.090 32.781 -0.844 1.00 87.94 778 THR A O 1
ATOM 5679 N N . ASN A 1 779 ? 1.740 31.788 -2.821 1.00 88.88 779 ASN A N 1
ATOM 5680 C CA . ASN A 1 779 ? 0.383 32.298 -3.038 1.00 88.88 779 ASN A CA 1
ATOM 5681 C C . ASN A 1 779 ? -0.684 31.201 -3.183 1.00 88.88 779 ASN A C 1
ATOM 5683 O O . ASN A 1 779 ? -1.821 31.528 -3.503 1.00 88.88 779 ASN A O 1
ATOM 5687 N N . LEU A 1 780 ? -0.353 29.924 -2.952 1.00 89.25 780 LEU A N 1
ATOM 5688 C CA . LEU A 1 780 ? -1.326 28.824 -3.061 1.00 89.25 780 LEU A CA 1
ATOM 5689 C C . LEU A 1 780 ? -2.395 28.851 -1.960 1.00 89.25 780 LEU A C 1
ATOM 5691 O O . LEU A 1 780 ? -3.493 28.337 -2.164 1.00 89.25 780 LEU A O 1
ATOM 5695 N N . ILE A 1 781 ? -2.096 29.477 -0.818 1.00 86.38 781 ILE A N 1
ATOM 5696 C CA . ILE A 1 781 ? -3.031 29.676 0.291 1.00 86.38 781 ILE A CA 1
ATOM 5697 C C . ILE A 1 781 ? -3.138 31.170 0.595 1.00 86.38 781 ILE A C 1
ATOM 5699 O O . ILE A 1 781 ? -2.155 31.826 0.938 1.00 86.38 781 ILE A O 1
ATOM 5703 N N . ALA A 1 782 ? -4.348 31.720 0.501 1.00 72.25 782 ALA A N 1
ATOM 5704 C CA . ALA A 1 782 ? -4.586 33.124 0.812 1.00 72.25 782 ALA A CA 1
ATOM 5705 C C . ALA A 1 782 ? -4.325 33.419 2.302 1.00 72.25 782 ALA A C 1
ATOM 5707 O O . ALA A 1 782 ? -4.777 32.686 3.180 1.00 72.25 782 ALA A O 1
ATOM 5708 N N . ASN A 1 783 ? -3.650 34.537 2.589 1.00 66.25 783 ASN A N 1
ATOM 5709 C CA . ASN A 1 783 ? -3.371 35.039 3.946 1.00 66.25 783 ASN A CA 1
ATOM 5710 C C . ASN A 1 783 ? -2.532 34.113 4.850 1.00 66.25 783 ASN A C 1
ATOM 5712 O O . ASN A 1 783 ? -2.490 34.327 6.061 1.00 66.25 783 ASN A O 1
ATOM 5716 N N . GLN A 1 784 ? -1.845 33.121 4.284 1.00 67.56 784 GLN A N 1
ATOM 5717 C CA . GLN A 1 784 ? -0.846 32.312 4.982 1.00 67.56 784 GLN A CA 1
ATOM 5718 C C . GLN A 1 784 ? 0.531 32.671 4.411 1.00 67.56 784 GLN A C 1
ATOM 5720 O O . GLN A 1 784 ? 0.873 32.202 3.327 1.00 67.56 784 GLN A O 1
ATOM 5725 N N . PRO A 1 785 ? 1.290 33.578 5.058 1.00 61.97 785 PRO A N 1
ATOM 5726 C CA . PRO A 1 785 ? 2.622 33.926 4.588 1.00 61.97 785 PRO A CA 1
ATOM 5727 C C . PRO A 1 785 ? 3.526 32.701 4.697 1.00 61.97 785 PRO A C 1
ATOM 5729 O O . PRO A 1 785 ? 3.576 32.073 5.750 1.00 61.97 785 PRO A O 1
ATOM 5732 N N . ASP A 1 786 ? 4.252 32.395 3.626 1.00 68.88 786 ASP A N 1
ATOM 5733 C CA . ASP A 1 786 ? 5.297 31.380 3.663 1.00 68.88 786 ASP A CA 1
ATOM 5734 C C . ASP A 1 786 ? 6.393 31.793 4.665 1.00 68.88 786 ASP A C 1
ATOM 5736 O O . ASP A 1 786 ? 7.106 32.785 4.489 1.00 68.88 786 ASP A O 1
ATOM 5740 N N . THR A 1 787 ? 6.483 31.035 5.752 1.00 66.75 787 THR A N 1
ATOM 5741 C CA . THR A 1 787 ? 7.359 31.272 6.900 1.00 66.75 787 THR A CA 1
ATOM 5742 C C . THR A 1 787 ? 8.720 30.588 6.785 1.00 66.75 787 THR A C 1
ATOM 5744 O O . THR A 1 787 ? 9.610 30.924 7.570 1.00 66.75 787 THR A O 1
ATOM 5747 N N . ASN A 1 788 ? 8.918 29.665 5.833 1.00 67.81 788 ASN A N 1
ATOM 5748 C CA . ASN A 1 788 ? 10.181 28.933 5.671 1.00 67.81 788 ASN A CA 1
ATOM 5749 C C . ASN A 1 788 ? 11.091 29.520 4.569 1.00 67.81 788 ASN A C 1
ATOM 5751 O O . ASN A 1 788 ? 12.265 29.158 4.492 1.00 67.81 788 ASN A O 1
ATOM 5755 N N . GLY A 1 789 ? 10.598 30.492 3.790 1.00 65.44 789 GLY A N 1
ATOM 5756 C CA . GLY A 1 789 ? 11.408 31.316 2.890 1.00 65.44 789 GLY A CA 1
ATOM 5757 C C . GLY A 1 789 ? 11.608 30.738 1.486 1.00 65.44 789 GLY A C 1
ATOM 5758 O O . GLY A 1 789 ? 12.727 30.783 0.973 1.00 65.44 789 GLY A O 1
ATOM 5759 N N . LYS A 1 790 ? 10.527 30.279 0.842 1.00 66.62 790 LYS A N 1
ATOM 5760 C CA . LYS A 1 790 ? 10.468 29.620 -0.478 1.00 66.62 790 LYS A CA 1
ATOM 5761 C C . LYS A 1 790 ? 11.123 28.244 -0.525 1.00 66.62 790 LYS A C 1
ATOM 5763 O O . LYS A 1 790 ? 11.717 27.866 -1.537 1.00 66.62 790 LYS A O 1
ATOM 5768 N N . ILE A 1 791 ? 11.040 27.499 0.567 1.00 76.31 791 ILE A N 1
ATOM 5769 C CA . ILE A 1 791 ? 11.400 26.084 0.581 1.00 76.31 791 ILE A CA 1
ATOM 5770 C C . ILE A 1 791 ? 10.156 25.276 0.167 1.00 76.31 791 ILE A C 1
ATOM 5772 O O . ILE A 1 791 ? 9.037 25.773 0.246 1.00 76.31 791 ILE A O 1
ATOM 5776 N N . TYR A 1 792 ? 10.331 24.051 -0.339 1.00 81.94 792 TYR A N 1
ATOM 5777 C CA . TYR A 1 792 ? 9.190 23.213 -0.710 1.00 81.94 792 TYR A CA 1
ATOM 5778 C C . TYR A 1 792 ? 8.271 22.914 0.468 1.00 81.94 792 TYR A C 1
ATOM 5780 O O . TYR A 1 792 ? 8.719 22.482 1.532 1.00 81.94 792 TYR A O 1
ATOM 5788 N N . ASP A 1 793 ? 6.980 23.057 0.200 1.00 86.94 793 ASP A N 1
ATOM 5789 C CA . ASP A 1 793 ? 5.879 22.653 1.054 1.00 86.94 793 ASP A CA 1
ATOM 5790 C C . ASP A 1 793 ? 4.955 21.685 0.328 1.00 86.94 793 ASP A C 1
ATOM 5792 O O . ASP A 1 793 ? 4.876 21.683 -0.903 1.00 86.94 793 ASP A O 1
ATOM 5796 N N . ILE A 1 794 ? 4.229 20.873 1.097 1.00 90.44 794 ILE A N 1
ATOM 5797 C CA . ILE A 1 794 ? 3.245 19.945 0.545 1.00 90.44 794 ILE A CA 1
ATOM 5798 C C . ILE A 1 794 ? 1.863 20.558 0.627 1.00 90.44 794 ILE A C 1
ATOM 5800 O O . ILE A 1 794 ? 1.382 20.898 1.707 1.00 90.44 794 ILE A O 1
ATOM 5804 N N . PHE A 1 795 ? 1.196 20.599 -0.515 1.00 92.69 795 PHE A N 1
ATOM 5805 C CA . PHE A 1 795 ? -0.177 21.041 -0.669 1.00 92.69 795 PHE A CA 1
ATOM 5806 C C . PHE A 1 795 ? -1.056 19.878 -1.108 1.00 92.69 795 PHE A C 1
ATOM 5808 O O . PHE A 1 795 ? -0.586 18.920 -1.723 1.00 92.69 795 PHE A O 1
ATOM 5815 N N . VAL A 1 796 ? -2.348 19.978 -0.818 1.00 94.12 796 VAL A N 1
ATOM 5816 C CA . VAL A 1 796 ? -3.379 19.112 -1.389 1.00 94.12 796 VAL A CA 1
ATOM 5817 C C . VAL A 1 796 ? -4.404 19.991 -2.067 1.00 94.12 796 VAL A C 1
ATOM 5819 O O . VAL A 1 796 ? -4.892 20.949 -1.467 1.00 94.12 796 VAL A O 1
ATOM 5822 N N . ARG A 1 797 ? -4.769 19.645 -3.299 1.00 92.75 797 ARG A N 1
ATOM 5823 C CA . ARG A 1 797 ? -5.900 20.261 -3.982 1.00 92.75 797 ARG A CA 1
ATOM 5824 C C . ARG A 1 797 ? -7.028 19.264 -4.184 1.00 92.75 797 ARG A C 1
ATOM 5826 O O . ARG A 1 797 ? -6.807 18.142 -4.635 1.00 92.75 797 ARG A O 1
ATOM 5833 N N . THR A 1 798 ? -8.244 19.704 -3.871 1.00 89.75 798 THR A N 1
ATOM 5834 C CA . THR A 1 798 ? -9.471 19.036 -4.311 1.00 89.75 798 THR A CA 1
ATOM 5835 C C . THR A 1 798 ? -9.737 19.419 -5.764 1.00 89.75 798 THR A C 1
ATOM 5837 O O . THR A 1 798 ? -9.869 20.607 -6.049 1.00 89.75 798 THR A O 1
ATOM 5840 N N . THR A 1 799 ? -9.807 18.445 -6.665 1.00 83.50 799 THR A N 1
ATOM 5841 C CA . THR A 1 799 ? -9.979 18.668 -8.108 1.00 83.50 799 THR A CA 1
ATOM 5842 C C . THR A 1 799 ? -11.441 18.940 -8.463 1.00 83.50 799 THR A C 1
ATOM 5844 O O . THR A 1 799 ? -12.365 18.450 -7.805 1.00 83.50 799 THR A O 1
ATOM 5847 N N . GLY A 1 800 ? -11.663 19.728 -9.514 1.00 77.12 800 GLY A N 1
ATOM 5848 C CA . GLY A 1 800 ? -12.983 19.953 -10.103 1.00 77.12 800 GLY A CA 1
ATOM 5849 C C . GLY A 1 800 ? -13.437 18.816 -11.023 1.00 77.12 800 GLY A C 1
ATOM 5850 O O . GLY A 1 800 ? -14.639 18.635 -11.210 1.00 77.12 800 GLY A O 1
ATOM 5851 N N . LEU A 1 801 ? -12.502 18.022 -11.561 1.00 71.69 801 LEU A N 1
ATOM 5852 C CA . LEU A 1 801 ? -12.798 16.917 -12.490 1.00 71.69 801 LEU A CA 1
ATOM 5853 C C . LEU A 1 801 ? -13.506 15.711 -11.843 1.00 71.69 801 LEU A C 1
ATOM 5855 O O . LEU A 1 801 ? -14.158 14.933 -12.537 1.00 71.69 801 LEU A O 1
ATOM 5859 N N . ALA A 1 802 ? -13.377 15.541 -10.524 1.00 58.00 802 ALA A N 1
ATOM 5860 C CA . ALA A 1 802 ? -13.899 14.387 -9.783 1.00 58.00 802 ALA A CA 1
ATOM 5861 C C . ALA A 1 802 ? -15.238 14.655 -9.061 1.00 58.00 802 ALA A C 1
ATOM 5863 O O . ALA A 1 802 ? -15.624 13.896 -8.165 1.00 58.00 802 ALA A O 1
ATOM 5864 N N . LEU A 1 803 ? -15.937 15.745 -9.401 1.00 54.34 803 LEU A N 1
ATOM 5865 C CA . LEU A 1 803 ? -17.262 16.041 -8.852 1.00 54.34 803 LEU A CA 1
ATOM 5866 C C . LEU A 1 803 ? -18.331 15.134 -9.506 1.00 54.34 803 LEU A C 1
ATOM 5868 O O . LEU A 1 803 ? -18.278 14.938 -10.721 1.00 54.34 803 LEU A O 1
ATOM 5872 N N . PRO A 1 804 ? -19.253 14.541 -8.718 1.00 38.03 804 PRO A N 1
ATOM 5873 C CA . PRO A 1 804 ? -20.270 13.609 -9.214 1.00 38.03 804 PRO A CA 1
ATOM 5874 C C . PRO A 1 804 ? -21.330 14.249 -10.115 1.00 38.03 804 PRO A C 1
ATOM 5876 O O . PRO A 1 804 ? -21.630 15.453 -9.929 1.00 38.03 804 PRO A O 1
#

Sequence (804 aa):
MLTTAPWKQALWVVQPLLLAALLTACGSKPLTAPPNHPVQPPSHTLGLMEIHFSGIGSQSLSAQITPVNNLHAQGLTDTQNGIQIQAAGSGTLVFGNTRYLYATFQVRNADSNGNPYTTPTSNLEFLAVGVPGSSGTIAGSAIRGLTRFDGSDYSDSLVLRKTIARSIQPAQAMSLAGGSLSPINSAADLEAYSENEVNPANFTPPTTYANEGVSTFFPYGYAVRCIANCTLGLRTLAPNPAVGQFDGAVTFAVKLPVQTNPKDNPFAFSLMVVALTGGPSRVTVSPEEGLDLSGALARAQMTGAQTLLAIGNGQRTVSLQTYQTLLNGPFFRVSGFQGISNVRTADPDPSPAPGDPAAFSQTAYLLPNPQNLPTFALPPQTELASLGNNAQQSSRAAWSPAVSNDGRYVAFVGGSYGNMVSASEIYLRDRDTGSTQLVSQGLNGAFPNGLSELPAFSAGGRFVAFYSNATNLVANDTSTRAEVFVRDLQLGLTDRVSVASGGVQATGPNFNVDDNSGVNLRPAISADGRYVAFASDATNLVTGDTNNTFDVFVHDRQTGATTRVSVANDGSQANGASDTPAISADGRYVAFVSSATNLVGDGQGGVFVRDTVAGTTTRVSFQANGTPDTPKSFDNISISGDGRLVAYSSTNPDVSGDTNGKLDVFVRDRVAGTTVRASVASDGSQATAQSGAFFPQLSSDGRFVAFVCDATNLSSPATSGQFEVFVHDLQTGSTELVSQATDGVQGNGPSGFDGASLLLYPAVSGNGRYVAFGSTATNLIANQPDTNGKIYDIFVRTTGLALP

pLDDT: mean 75.36, std 21.75, range [22.41, 98.56]